Protein AF-A0A2K2FG14-F1 (afdb_monomer)

Mean predicted aligned error: 6.24 Å

Structure (mmCIF, N/CA/C/O backbone):
data_AF-A0A2K2FG14-F1
#
_entry.id   AF-A0A2K2FG14-F1
#
loop_
_atom_site.group_PDB
_atom_site.id
_atom_site.type_symbol
_atom_site.label_atom_id
_atom_site.label_alt_id
_atom_site.label_comp_id
_atom_site.label_asym_id
_atom_site.label_entity_id
_atom_site.label_seq_id
_atom_site.pdbx_PDB_ins_code
_atom_site.Cartn_x
_atom_site.Cartn_y
_atom_site.Cartn_z
_atom_site.occupancy
_atom_site.B_iso_or_equiv
_atom_site.auth_seq_id
_atom_site.auth_comp_id
_atom_site.auth_asym_id
_atom_site.auth_atom_id
_atom_site.pdbx_PDB_model_num
ATOM 1 N N . MET A 1 1 ? 72.107 -53.639 -23.403 1.00 53.72 1 MET A N 1
ATOM 2 C CA . MET A 1 1 ? 72.608 -52.976 -22.177 1.00 53.72 1 MET A CA 1
ATOM 3 C C . MET A 1 1 ? 73.091 -51.591 -22.555 1.00 53.72 1 MET A C 1
ATOM 5 O O . MET A 1 1 ? 74.047 -51.558 -23.305 1.00 53.72 1 MET A O 1
ATOM 9 N N . THR A 1 2 ? 72.432 -50.541 -22.039 1.00 56.38 2 THR A N 1
ATOM 10 C CA . THR A 1 2 ? 72.773 -49.091 -22.002 1.00 56.38 2 THR A CA 1
ATOM 11 C C . THR A 1 2 ? 71.554 -48.255 -22.411 1.00 56.38 2 THR A C 1
ATOM 13 O O . THR A 1 2 ? 71.180 -48.170 -23.570 1.00 56.38 2 THR A O 1
ATOM 16 N N . GLY A 1 3 ? 70.886 -47.670 -21.416 1.00 45.78 3 GLY A N 1
ATOM 17 C CA . GLY A 1 3 ? 69.701 -46.825 -21.618 1.00 45.78 3 GLY A CA 1
ATOM 18 C C . GLY A 1 3 ? 69.088 -46.325 -20.308 1.00 45.78 3 GLY A C 1
ATOM 19 O O . GLY A 1 3 ? 68.550 -45.226 -20.259 1.00 45.78 3 GLY A O 1
ATOM 20 N N . LEU A 1 4 ? 69.264 -47.070 -19.208 1.00 49.66 4 LEU A N 1
ATOM 21 C CA . LEU A 1 4 ? 68.605 -46.754 -17.934 1.00 49.66 4 LEU A CA 1
ATOM 22 C C . LEU A 1 4 ? 69.458 -45.951 -16.927 1.00 49.66 4 LEU A C 1
ATOM 24 O O . LEU A 1 4 ? 68.922 -45.440 -15.955 1.00 49.66 4 LEU A O 1
ATOM 28 N N . LYS A 1 5 ? 70.768 -45.759 -17.156 1.00 49.69 5 LYS A N 1
ATOM 29 C CA . LYS A 1 5 ? 71.653 -45.003 -16.235 1.00 49.69 5 LYS A CA 1
ATOM 30 C C . LYS A 1 5 ? 71.929 -43.541 -16.621 1.00 49.69 5 LYS A C 1
ATOM 32 O O . LYS A 1 5 ? 72.629 -42.855 -15.888 1.00 49.69 5 LYS A O 1
ATOM 37 N N . ARG A 1 6 ? 71.352 -43.027 -17.717 1.00 47.38 6 ARG A N 1
ATOM 38 C CA . ARG A 1 6 ? 71.462 -41.600 -18.099 1.00 47.38 6 ARG A CA 1
ATOM 39 C C . ARG A 1 6 ? 70.259 -40.735 -17.698 1.00 47.38 6 ARG A C 1
ATOM 41 O O . ARG A 1 6 ? 70.370 -39.521 -17.759 1.00 47.38 6 ARG A O 1
ATOM 48 N N . LYS A 1 7 ? 69.149 -41.327 -17.233 1.00 48.56 7 LYS A N 1
ATOM 49 C CA . LYS A 1 7 ? 67.943 -40.579 -16.821 1.00 48.56 7 LYS A CA 1
ATOM 50 C C . LYS A 1 7 ? 67.870 -40.208 -15.332 1.00 48.56 7 LYS A C 1
ATOM 52 O O . LYS A 1 7 ? 67.019 -39.411 -14.977 1.00 48.56 7 LYS A O 1
ATOM 57 N N . ILE A 1 8 ? 68.765 -40.713 -14.475 1.00 50.91 8 ILE A N 1
ATOM 58 C CA . ILE A 1 8 ? 68.731 -40.406 -13.027 1.00 50.91 8 ILE A CA 1
ATOM 59 C C . ILE A 1 8 ? 69.709 -39.277 -12.635 1.00 50.91 8 ILE A C 1
ATOM 61 O O . ILE A 1 8 ? 69.487 -38.596 -11.644 1.00 50.91 8 ILE A O 1
ATOM 65 N N . VAL A 1 9 ? 70.735 -38.981 -13.444 1.00 48.62 9 VAL A N 1
ATOM 66 C CA . VAL A 1 9 ? 71.737 -37.943 -13.105 1.00 48.62 9 VAL A CA 1
ATOM 67 C C . VAL A 1 9 ? 71.385 -36.550 -13.660 1.00 48.62 9 VAL A C 1
ATOM 69 O O . VAL A 1 9 ? 71.810 -35.550 -13.095 1.00 48.62 9 VAL A O 1
ATOM 72 N N . SER A 1 10 ? 70.529 -36.443 -14.684 1.00 42.09 10 SER A N 1
ATOM 73 C CA . SER A 1 10 ? 70.025 -35.137 -15.159 1.00 42.09 10 SER A CA 1
ATOM 74 C C . SER A 1 10 ? 68.847 -34.591 -14.340 1.00 42.09 10 SER A C 1
ATOM 76 O O . SER A 1 10 ? 68.575 -33.400 -14.405 1.00 42.09 10 SER A O 1
ATOM 78 N N . VAL A 1 11 ? 68.181 -35.427 -13.533 1.00 47.56 11 VAL A N 1
ATOM 79 C CA . VAL A 1 11 ? 67.058 -34.995 -12.676 1.00 47.56 11 VAL A CA 1
ATOM 80 C C . VAL A 1 11 ? 67.550 -34.362 -11.366 1.00 47.56 11 VAL A C 1
ATOM 82 O O . VAL A 1 11 ? 66.878 -33.494 -10.826 1.00 47.56 11 VAL A O 1
ATOM 85 N N . PHE A 1 12 ? 68.757 -34.694 -10.894 1.00 42.72 12 PHE A N 1
ATOM 86 C CA . PHE A 1 12 ? 69.289 -34.140 -9.639 1.00 42.72 12 PHE A CA 1
ATOM 87 C C . PHE A 1 12 ? 70.118 -32.851 -9.798 1.00 42.72 12 PHE A C 1
ATOM 89 O O . PHE A 1 12 ? 70.304 -32.139 -8.817 1.00 42.72 12 PHE A O 1
ATOM 96 N N . LEU A 1 13 ? 70.580 -32.502 -11.011 1.00 39.19 13 LEU A N 1
ATOM 97 C CA . LEU A 1 13 ? 71.358 -31.270 -11.240 1.00 39.19 13 LEU A CA 1
ATOM 98 C C . LEU A 1 13 ? 70.523 -30.061 -11.710 1.00 39.19 13 LEU A C 1
ATOM 100 O O . LEU A 1 13 ? 70.989 -28.933 -11.590 1.00 39.19 13 LEU A O 1
ATOM 104 N N . CYS A 1 14 ? 69.282 -30.261 -12.174 1.00 38.62 14 CYS A N 1
ATOM 105 C CA . CYS A 1 14 ? 68.338 -29.157 -12.413 1.00 38.62 14 CYS A CA 1
ATOM 106 C C . CYS A 1 14 ? 67.614 -28.695 -11.136 1.00 38.62 14 CYS A C 1
ATOM 108 O O . CYS A 1 14 ? 67.061 -27.601 -11.120 1.00 38.62 14 CYS A O 1
ATOM 110 N N . PHE A 1 15 ? 67.660 -29.479 -10.054 1.00 38.94 15 PHE A N 1
ATOM 111 C CA . PHE A 1 15 ? 66.992 -29.145 -8.790 1.00 38.94 15 PHE A CA 1
ATOM 112 C C . PHE A 1 15 ? 67.822 -28.271 -7.832 1.00 38.94 15 PHE A C 1
ATOM 114 O O . PHE A 1 15 ? 67.283 -27.794 -6.841 1.00 38.94 15 PHE A O 1
ATOM 121 N N . VAL A 1 16 ? 69.107 -28.012 -8.118 1.00 41.16 16 VAL A N 1
ATOM 122 C CA . VAL A 1 16 ? 70.006 -27.267 -7.203 1.00 41.16 16 VAL A CA 1
ATOM 123 C C . VAL A 1 16 ? 70.462 -25.906 -7.766 1.00 41.16 16 VAL A C 1
ATOM 125 O O . VAL A 1 16 ? 71.069 -25.121 -7.050 1.00 41.16 16 VAL A O 1
ATOM 128 N N . LEU A 1 17 ? 70.099 -25.554 -9.007 1.00 36.97 17 LEU A N 1
ATOM 129 C CA . LEU A 1 17 ? 70.391 -24.234 -9.607 1.00 36.97 17 LEU A CA 1
ATOM 130 C C . LEU A 1 17 ? 69.148 -23.355 -9.861 1.00 36.97 17 LEU A C 1
ATOM 132 O O . LEU A 1 17 ? 69.284 -22.259 -10.393 1.00 36.97 17 LEU A O 1
ATOM 136 N N . ILE A 1 18 ? 67.954 -23.791 -9.436 1.00 38.81 18 ILE A N 1
ATOM 137 C CA . ILE A 1 18 ? 66.708 -22.987 -9.456 1.00 38.81 18 ILE A CA 1
ATOM 138 C C . ILE A 1 18 ? 66.323 -22.496 -8.036 1.00 38.81 18 ILE A C 1
ATOM 140 O O . ILE A 1 18 ? 65.325 -21.815 -7.854 1.00 38.81 18 ILE A O 1
ATOM 144 N N . PHE A 1 19 ? 67.153 -22.757 -7.017 1.00 40.09 19 PHE A N 1
ATOM 145 C CA . PHE A 1 19 ? 66.916 -22.329 -5.625 1.00 40.09 19 PHE A CA 1
ATOM 146 C C . PHE A 1 19 ? 68.001 -21.395 -5.064 1.00 40.09 19 PHE A C 1
ATOM 148 O O . PHE A 1 19 ? 68.323 -21.433 -3.880 1.00 40.09 19 PHE A O 1
ATOM 155 N N . SER A 1 20 ? 68.577 -20.529 -5.898 1.00 42.69 20 SER A N 1
ATOM 156 C CA . SER A 1 20 ? 69.538 -19.530 -5.413 1.00 42.69 20 SER A CA 1
ATOM 157 C C . SER A 1 20 ? 69.507 -18.221 -6.197 1.00 42.69 20 SER A C 1
ATOM 159 O O . SER A 1 20 ? 70.556 -17.732 -6.587 1.00 42.69 20 SER A O 1
ATOM 161 N N . VAL A 1 21 ? 68.311 -17.672 -6.420 1.00 41.16 21 VAL A N 1
ATOM 162 C CA . VAL A 1 21 ? 68.013 -16.230 -6.341 1.00 41.16 21 VAL A CA 1
ATOM 163 C C . VAL A 1 21 ? 66.522 -16.142 -6.009 1.00 41.16 21 VAL A C 1
ATOM 165 O O . VAL A 1 21 ? 65.682 -16.085 -6.900 1.00 41.16 21 VAL A O 1
ATOM 168 N N . LEU A 1 22 ? 66.171 -16.197 -4.724 1.00 35.16 22 LEU A N 1
ATOM 169 C CA . LEU A 1 22 ? 64.908 -15.601 -4.303 1.00 35.16 22 LEU A CA 1
ATOM 170 C C . LEU A 1 22 ? 65.100 -14.090 -4.480 1.00 35.16 22 LEU A C 1
ATOM 172 O O . LEU A 1 22 ? 66.017 -13.543 -3.858 1.00 35.16 22 LEU A O 1
ATOM 176 N N . PRO A 1 23 ? 64.275 -13.380 -5.270 1.00 39.97 23 PRO A N 1
ATOM 177 C CA . PRO A 1 23 ? 63.956 -12.034 -4.848 1.00 39.97 23 PRO A CA 1
ATOM 178 C C . PRO A 1 23 ? 63.394 -12.212 -3.441 1.00 39.97 23 PRO A C 1
ATOM 180 O O . PRO A 1 23 ? 62.459 -12.989 -3.233 1.00 39.97 23 PRO A O 1
ATOM 183 N N . VAL A 1 24 ? 63.991 -11.546 -2.460 1.00 37.88 24 VAL A N 1
ATOM 184 C CA . VAL A 1 24 ? 63.254 -11.215 -1.249 1.00 37.88 24 VAL A CA 1
ATOM 185 C C . VAL A 1 24 ? 62.109 -10.328 -1.736 1.00 37.88 24 VAL A C 1
ATOM 187 O O . VAL A 1 24 ? 62.238 -9.111 -1.790 1.00 37.88 24 VAL A O 1
ATOM 190 N N . TYR A 1 25 ? 61.007 -10.936 -2.179 1.00 40.50 25 TYR A N 1
ATOM 191 C CA . TYR A 1 25 ? 59.717 -10.323 -1.960 1.00 40.50 25 TYR A CA 1
ATOM 192 C C . TYR A 1 25 ? 59.639 -10.266 -0.447 1.00 40.50 25 TYR A C 1
ATOM 194 O O . TYR A 1 25 ? 59.568 -11.302 0.219 1.00 40.50 25 TYR A O 1
ATOM 202 N N . ALA A 1 26 ? 59.806 -9.064 0.100 1.00 40.25 26 ALA A N 1
ATOM 203 C CA . ALA A 1 26 ? 59.333 -8.807 1.440 1.00 40.25 26 ALA A CA 1
ATOM 204 C C . ALA A 1 26 ? 57.920 -9.396 1.483 1.00 40.25 26 ALA A C 1
ATOM 206 O O . ALA A 1 26 ? 57.095 -9.061 0.633 1.00 40.25 26 ALA A O 1
ATOM 207 N N . ALA A 1 27 ? 57.680 -10.353 2.379 1.00 43.88 27 ALA A N 1
ATOM 208 C CA . ALA A 1 27 ? 56.317 -10.679 2.738 1.00 43.88 27 ALA A CA 1
ATOM 209 C C . ALA A 1 27 ? 55.750 -9.360 3.261 1.00 43.88 27 ALA A C 1
ATOM 211 O O . ALA A 1 27 ? 56.132 -8.932 4.351 1.00 43.88 27 ALA A O 1
ATOM 212 N N . GLU A 1 28 ? 54.977 -8.650 2.438 1.00 56.16 28 GLU A N 1
ATOM 213 C CA . GLU A 1 28 ? 54.204 -7.518 2.923 1.00 56.16 28 GLU A CA 1
ATOM 214 C C . GLU A 1 28 ? 53.407 -8.067 4.100 1.00 56.16 28 GLU A C 1
ATOM 216 O O . GLU A 1 28 ? 52.661 -9.041 3.967 1.00 56.16 28 GLU A O 1
ATOM 221 N N . SER A 1 29 ? 53.678 -7.539 5.292 1.00 66.06 29 SER A N 1
ATOM 222 C CA . SER A 1 29 ? 52.896 -7.869 6.470 1.00 66.06 29 SER A CA 1
ATOM 223 C C . SER A 1 29 ? 51.445 -7.577 6.121 1.00 66.06 29 SER A C 1
ATOM 225 O O . SER A 1 29 ? 51.135 -6.436 5.780 1.00 66.06 29 SER A O 1
ATOM 227 N N . VAL A 1 30 ? 50.588 -8.600 6.157 1.00 81.06 30 VAL A N 1
ATOM 228 C CA . VAL A 1 30 ? 49.158 -8.439 5.889 1.00 81.06 30 VAL A CA 1
ATOM 229 C C . VAL A 1 30 ? 48.629 -7.387 6.858 1.00 81.06 30 VAL A C 1
ATOM 231 O O . VAL A 1 30 ? 48.587 -7.616 8.066 1.00 81.06 30 VAL A O 1
ATOM 234 N N . GLN A 1 31 ? 48.306 -6.211 6.326 1.00 92.75 31 GLN A N 1
ATOM 235 C CA . GLN A 1 31 ? 47.743 -5.119 7.100 1.00 92.75 31 GLN A CA 1
ATOM 236 C C . GLN A 1 31 ? 46.231 -5.319 7.153 1.00 92.75 31 GLN A C 1
ATOM 238 O O . GLN A 1 31 ? 45.555 -5.258 6.121 1.00 92.75 31 GLN A O 1
ATOM 243 N N . TYR A 1 32 ? 45.728 -5.609 8.348 1.00 96.69 32 TYR A N 1
ATOM 244 C CA . TYR A 1 32 ? 44.298 -5.662 8.623 1.00 96.69 32 TYR A CA 1
ATOM 245 C C . TYR A 1 32 ? 43.748 -4.258 8.868 1.00 96.69 32 TYR A C 1
ATOM 247 O O . TYR A 1 32 ? 44.499 -3.343 9.210 1.00 96.69 32 TYR A O 1
ATOM 255 N N . VAL A 1 33 ? 42.450 -4.106 8.635 1.00 96.69 33 VAL A N 1
ATOM 256 C CA . VAL A 1 33 ? 41.727 -2.839 8.738 1.00 96.69 33 VAL A CA 1
ATOM 257 C C . VAL A 1 33 ? 40.948 -2.821 10.046 1.00 96.69 33 VAL A C 1
ATOM 259 O O . VAL A 1 33 ? 40.263 -3.796 10.367 1.00 96.69 33 VAL A O 1
ATOM 262 N N . THR A 1 34 ? 41.026 -1.717 10.786 1.00 96.94 34 THR A N 1
ATOM 263 C CA . THR A 1 34 ? 40.189 -1.533 11.976 1.00 96.94 34 THR A CA 1
ATOM 264 C C . THR A 1 34 ? 38.746 -1.192 11.597 1.00 96.94 34 THR A C 1
ATOM 266 O O . THR A 1 34 ? 38.472 -0.700 10.499 1.00 96.94 34 THR A O 1
ATOM 269 N N . ARG A 1 35 ? 37.794 -1.434 12.500 1.00 95.62 35 ARG A N 1
ATOM 270 C CA . ARG A 1 35 ? 36.377 -1.110 12.285 1.00 95.62 35 ARG A CA 1
ATOM 271 C C . ARG A 1 35 ? 36.173 0.361 11.917 1.00 95.62 35 ARG A C 1
ATOM 273 O O . ARG A 1 35 ? 35.474 0.645 10.946 1.00 95.62 35 ARG A O 1
ATOM 280 N N . GLU A 1 36 ? 36.824 1.279 12.629 1.00 95.25 36 GLU A N 1
ATOM 281 C CA . GLU A 1 36 ? 36.724 2.720 12.362 1.00 95.25 36 GLU A CA 1
ATOM 282 C C . GLU A 1 36 ? 37.246 3.100 10.967 1.00 95.25 36 GLU A C 1
ATOM 284 O O . GLU A 1 36 ? 36.580 3.829 10.233 1.00 95.25 36 GLU A O 1
ATOM 289 N N . GLN A 1 37 ? 38.378 2.518 10.549 1.00 96.62 37 GLN A N 1
ATOM 290 C CA . GLN A 1 37 ? 38.952 2.742 9.222 1.00 96.62 37 GLN A CA 1
ATOM 291 C C . GLN A 1 37 ? 38.016 2.231 8.125 1.00 96.62 37 GLN A C 1
ATOM 293 O O . GLN A 1 37 ? 37.816 2.906 7.120 1.00 96.62 37 GLN A O 1
ATOM 298 N N . ALA A 1 38 ? 37.436 1.042 8.296 1.00 96.94 38 ALA A N 1
ATOM 299 C CA . ALA A 1 38 ? 36.537 0.463 7.305 1.00 96.94 38 ALA A CA 1
ATOM 300 C C . ALA A 1 38 ? 35.259 1.302 7.128 1.00 96.94 38 ALA A C 1
ATOM 302 O O . ALA A 1 38 ? 34.857 1.570 5.995 1.00 96.94 38 ALA A O 1
ATOM 303 N N . VAL A 1 39 ? 34.649 1.742 8.235 1.00 95.69 39 VAL A N 1
ATOM 304 C CA . VAL A 1 39 ? 33.421 2.555 8.235 1.00 95.69 39 VAL A CA 1
ATOM 305 C C . VAL A 1 39 ? 33.667 3.934 7.631 1.00 95.69 39 VAL A C 1
ATOM 307 O O . VAL A 1 39 ? 32.936 4.328 6.723 1.00 95.69 39 VAL A O 1
ATOM 310 N N . ALA A 1 40 ? 34.713 4.639 8.073 1.00 95.81 40 ALA A N 1
ATOM 311 C CA . ALA A 1 40 ? 35.024 5.971 7.563 1.00 95.81 40 ALA A CA 1
ATOM 312 C C . ALA A 1 40 ? 35.285 5.945 6.052 1.00 95.81 40 ALA A C 1
ATOM 314 O O . ALA A 1 40 ? 34.661 6.677 5.288 1.00 95.81 40 ALA A O 1
ATOM 315 N N . ARG A 1 41 ? 36.114 5.002 5.589 1.00 97.25 41 ARG A N 1
ATOM 316 C CA . ARG A 1 41 ? 36.424 4.840 4.161 1.00 97.25 41 ARG A CA 1
ATOM 317 C C . ARG A 1 41 ? 35.205 4.457 3.326 1.00 97.25 41 ARG A C 1
ATOM 319 O O . ARG A 1 41 ? 35.098 4.885 2.177 1.00 97.25 41 ARG A O 1
ATOM 326 N N . LEU A 1 42 ? 34.289 3.657 3.875 1.00 96.69 42 LEU A N 1
ATOM 327 C CA . LEU A 1 42 ? 33.025 3.354 3.210 1.00 96.69 42 LEU A CA 1
ATOM 328 C C . LEU A 1 42 ? 32.182 4.621 3.039 1.00 96.69 42 LEU A C 1
ATOM 330 O O . LEU A 1 42 ? 31.743 4.884 1.922 1.00 96.69 42 LEU A O 1
ATOM 334 N N . LEU A 1 43 ? 31.996 5.407 4.104 1.00 94.12 43 LEU A N 1
ATOM 335 C CA . LEU A 1 43 ? 31.220 6.651 4.067 1.00 94.12 43 LEU A CA 1
ATOM 336 C C . LEU A 1 43 ? 31.827 7.699 3.130 1.00 94.12 43 LEU A C 1
ATOM 338 O O . LEU A 1 43 ? 31.089 8.316 2.364 1.00 94.12 43 LEU A O 1
ATOM 342 N N . GLU A 1 44 ? 33.154 7.837 3.107 1.00 94.19 44 GLU A N 1
ATOM 343 C CA . GLU A 1 44 ? 33.868 8.659 2.118 1.00 94.19 44 GLU A CA 1
ATOM 344 C C . GLU A 1 44 ? 33.540 8.234 0.676 1.00 94.19 44 GLU A C 1
ATOM 346 O O . GLU A 1 44 ? 33.403 9.079 -0.207 1.00 94.19 44 GLU A O 1
ATOM 351 N N . THR A 1 45 ? 33.406 6.925 0.438 1.00 94.88 45 THR A N 1
ATOM 352 C CA . THR A 1 45 ? 33.184 6.348 -0.897 1.00 94.88 45 THR A CA 1
ATOM 353 C C . THR A 1 45 ? 31.734 6.496 -1.362 1.00 94.88 45 THR A C 1
ATOM 355 O O . THR A 1 45 ? 31.483 6.832 -2.519 1.00 94.88 45 THR A O 1
ATOM 358 N N . ILE A 1 46 ? 30.760 6.232 -0.485 1.00 92.12 46 ILE A N 1
ATOM 359 C CA . ILE A 1 46 ? 29.331 6.297 -0.843 1.00 92.12 46 ILE A CA 1
ATOM 360 C C . ILE A 1 46 ? 28.753 7.714 -0.736 1.00 92.12 46 ILE A C 1
ATOM 362 O O . ILE A 1 46 ? 27.758 8.019 -1.394 1.00 92.12 46 ILE A O 1
ATOM 366 N N . GLY A 1 47 ? 29.379 8.581 0.064 1.00 90.31 47 GLY A N 1
ATOM 367 C CA . GLY A 1 47 ? 28.872 9.905 0.407 1.00 90.31 47 GLY A CA 1
ATOM 368 C C . GLY A 1 47 ? 27.666 9.868 1.354 1.00 90.31 47 GLY A C 1
ATOM 369 O O . GLY A 1 47 ? 27.159 8.821 1.740 1.00 90.31 47 GLY A O 1
ATOM 370 N N . THR A 1 48 ? 27.170 11.045 1.733 1.00 85.50 48 THR A N 1
ATOM 371 C CA . THR A 1 48 ? 26.081 11.183 2.721 1.00 85.50 48 THR A CA 1
ATOM 372 C C . THR A 1 48 ? 24.733 11.571 2.105 1.00 85.50 48 THR A C 1
ATOM 374 O O . THR A 1 48 ? 23.761 11.762 2.829 1.00 85.50 48 THR A O 1
ATOM 377 N N . GLY A 1 49 ? 24.645 11.677 0.772 1.00 82.88 49 GLY A N 1
ATOM 378 C CA . GLY A 1 49 ? 23.476 12.229 0.072 1.00 82.88 49 GLY A CA 1
ATOM 379 C C . GLY A 1 49 ? 22.167 11.471 0.321 1.00 82.88 49 GLY A C 1
ATOM 380 O O . GLY A 1 49 ? 21.129 12.097 0.510 1.00 82.88 49 GLY A O 1
ATOM 381 N N . ALA A 1 50 ? 22.219 10.138 0.372 1.00 81.75 50 ALA A N 1
ATOM 382 C CA . ALA A 1 50 ? 21.061 9.291 0.668 1.00 81.75 50 ALA A CA 1
ATOM 383 C C . ALA A 1 50 ? 20.833 9.047 2.174 1.00 81.75 50 ALA A C 1
ATOM 385 O O . ALA A 1 50 ? 19.902 8.320 2.526 1.00 81.75 50 ALA A O 1
ATOM 386 N N . LEU A 1 51 ? 21.666 9.598 3.065 1.00 83.69 51 LEU A N 1
ATOM 387 C CA . LEU A 1 51 ? 21.556 9.369 4.507 1.00 83.69 51 LEU A CA 1
ATOM 388 C C . LEU A 1 51 ? 20.567 10.344 5.158 1.00 83.69 51 LEU A C 1
ATOM 390 O O . LEU A 1 51 ? 20.470 11.522 4.803 1.00 83.69 51 LEU A O 1
ATOM 394 N N . SER A 1 52 ? 19.826 9.842 6.143 1.00 76.62 52 SER A N 1
ATOM 395 C CA . SER A 1 52 ? 18.795 10.587 6.868 1.00 76.62 52 SER A CA 1
ATOM 396 C C . SER A 1 52 ? 19.405 11.642 7.797 1.00 76.62 52 SER A C 1
ATOM 398 O O . SER A 1 52 ? 18.909 12.772 7.873 1.00 76.62 52 SER A O 1
ATOM 400 N N . LYS A 1 53 ? 20.514 11.301 8.462 1.00 77.69 53 LYS A N 1
ATOM 401 C CA . LYS A 1 53 ? 21.213 12.147 9.442 1.00 77.69 53 LYS A CA 1
ATOM 402 C C . LYS A 1 53 ? 22.678 12.335 9.049 1.00 77.69 53 LYS A C 1
ATOM 404 O O . LYS A 1 53 ? 23.326 11.393 8.608 1.00 77.69 53 LYS A O 1
ATOM 409 N N . THR A 1 54 ? 23.200 13.546 9.213 1.00 75.19 54 THR A N 1
ATOM 410 C CA . THR A 1 54 ? 24.600 13.896 8.894 1.00 75.19 54 THR A CA 1
ATOM 411 C C . THR A 1 54 ? 25.395 14.340 10.121 1.00 75.19 54 THR A C 1
ATOM 413 O O . THR A 1 54 ? 26.521 14.797 9.988 1.00 75.19 54 THR A O 1
ATOM 416 N N . GLU A 1 55 ? 24.801 14.211 11.304 1.00 73.19 55 GLU A N 1
ATOM 417 C CA . GLU A 1 55 ? 25.416 14.459 12.605 1.00 73.19 55 GLU A CA 1
ATOM 418 C C . GLU A 1 55 ? 25.013 13.306 13.529 1.00 73.19 55 GLU A C 1
ATOM 420 O O . GLU A 1 55 ? 23.895 12.788 13.423 1.00 73.19 55 GLU A O 1
ATOM 425 N N . GLY A 1 56 ? 25.906 12.899 14.427 1.00 73.31 56 GLY A N 1
ATOM 426 C CA . GLY A 1 56 ? 25.632 11.835 15.385 1.00 73.31 56 GLY A CA 1
ATOM 427 C C . GLY A 1 56 ? 26.519 11.924 16.616 1.00 73.31 56 GLY A C 1
ATOM 428 O O . GLY A 1 56 ? 27.593 12.519 16.581 1.00 73.31 56 GLY A O 1
ATOM 429 N N . ASP A 1 57 ? 26.040 11.342 17.713 1.00 79.62 57 ASP A N 1
ATOM 430 C CA . ASP A 1 57 ? 26.711 11.371 19.007 1.00 79.62 57 ASP A CA 1
ATOM 431 C C . ASP A 1 57 ? 27.249 9.983 19.358 1.00 79.62 57 ASP A C 1
ATOM 433 O O . ASP A 1 57 ? 26.498 9.082 19.730 1.00 79.62 57 ASP A O 1
ATOM 437 N N . ILE A 1 58 ? 28.566 9.817 19.247 1.00 85.19 58 ILE A N 1
ATOM 438 C CA . ILE A 1 58 ? 29.255 8.592 19.665 1.00 85.19 58 ILE A CA 1
ATOM 439 C C . ILE A 1 58 ? 29.547 8.563 21.171 1.00 85.19 58 ILE A C 1
ATOM 441 O O . ILE A 1 58 ? 29.953 7.526 21.683 1.00 85.19 58 ILE A O 1
ATOM 445 N N . SER A 1 59 ? 29.331 9.658 21.913 1.00 85.56 59 SER A N 1
ATOM 446 C CA . SER A 1 59 ? 29.627 9.721 23.355 1.00 85.56 59 SER A CA 1
ATOM 447 C C . SER A 1 59 ? 28.729 8.820 24.203 1.00 85.56 59 SER A C 1
ATOM 449 O O . SER A 1 59 ? 29.032 8.548 25.365 1.00 85.56 59 SER A O 1
ATOM 451 N N . VAL A 1 60 ? 27.647 8.312 23.609 1.00 84.38 60 VAL A N 1
ATOM 452 C CA . VAL A 1 60 ? 26.755 7.330 24.226 1.00 84.38 60 VAL A CA 1
ATOM 453 C C . VAL A 1 60 ? 27.411 5.958 24.416 1.00 84.38 60 VAL A C 1
ATOM 455 O O . VAL A 1 60 ? 26.863 5.143 25.156 1.00 84.38 60 VAL A O 1
ATOM 458 N N . PHE A 1 61 ? 28.556 5.682 23.785 1.00 88.56 61 PHE A N 1
ATOM 459 C CA . PHE A 1 61 ? 29.270 4.405 23.883 1.00 88.56 61 PHE A CA 1
ATOM 460 C C . PHE A 1 61 ? 30.395 4.448 24.918 1.00 88.56 61 PHE A C 1
ATOM 462 O O . PHE A 1 61 ? 31.053 5.471 25.114 1.00 88.56 61 PHE A O 1
ATOM 469 N N . SER A 1 62 ? 30.631 3.321 25.596 1.00 91.31 62 SER A N 1
ATOM 470 C CA . SER A 1 62 ? 31.581 3.248 26.715 1.00 91.31 62 SER A CA 1
ATOM 471 C C . SER A 1 62 ? 33.045 3.397 26.300 1.00 91.31 62 SER A C 1
ATOM 473 O O . SER A 1 62 ? 33.887 3.674 27.149 1.00 91.31 62 SER A O 1
ATOM 475 N N . ASP A 1 63 ? 33.344 3.199 25.019 1.00 91.69 63 ASP A N 1
ATOM 476 C CA . ASP A 1 63 ? 34.673 3.246 24.411 1.00 91.69 63 ASP A CA 1
ATOM 477 C C . ASP A 1 63 ? 34.815 4.368 23.367 1.00 91.69 63 ASP A C 1
ATOM 479 O O . ASP A 1 63 ? 35.715 4.331 22.525 1.00 91.69 63 ASP A O 1
ATOM 483 N N . ALA A 1 64 ? 33.945 5.382 23.419 1.00 88.69 64 ALA A N 1
ATOM 484 C CA . ALA A 1 64 ? 33.967 6.523 22.503 1.00 88.69 64 ALA A CA 1
ATOM 485 C C . ALA A 1 64 ? 35.314 7.272 22.494 1.00 88.69 64 ALA A C 1
ATOM 487 O O . ALA A 1 64 ? 35.719 7.825 21.475 1.00 88.69 64 ALA A O 1
ATOM 488 N N . ASP A 1 65 ? 36.037 7.264 23.616 1.00 91.06 65 ASP A N 1
ATOM 489 C CA . ASP A 1 65 ? 37.366 7.864 23.765 1.00 91.06 65 ASP A CA 1
ATOM 490 C C . ASP A 1 65 ? 38.477 7.102 23.020 1.00 91.06 65 ASP A C 1
ATOM 492 O O . ASP A 1 65 ? 39.578 7.632 22.851 1.00 91.06 65 ASP A O 1
ATOM 496 N N . ARG A 1 66 ? 38.198 5.876 22.555 1.00 93.06 66 ARG A N 1
ATOM 497 C CA . ARG A 1 66 ? 39.107 5.060 21.734 1.00 93.06 66 ARG A CA 1
ATOM 498 C C . ARG A 1 66 ? 38.962 5.311 20.232 1.00 93.06 66 ARG A C 1
ATOM 500 O O . ARG A 1 66 ? 39.764 4.769 19.474 1.00 93.06 66 ARG A O 1
ATOM 507 N N . VAL A 1 67 ? 37.970 6.093 19.805 1.00 92.25 67 VAL A N 1
ATOM 508 C CA . VAL A 1 67 ? 37.792 6.478 18.398 1.00 92.25 67 VAL A CA 1
ATOM 509 C C . VAL A 1 67 ? 38.868 7.489 18.007 1.00 92.25 67 VAL A C 1
ATOM 511 O O . VAL A 1 67 ? 39.078 8.492 18.695 1.00 92.25 67 VAL A O 1
ATOM 514 N N . SER A 1 68 ? 39.557 7.238 16.895 1.00 94.38 68 SER A N 1
ATOM 515 C CA . SER A 1 68 ? 40.549 8.177 16.371 1.00 94.38 68 SER A CA 1
ATOM 516 C C . SER A 1 68 ? 39.854 9.480 15.938 1.00 94.38 68 SER A C 1
ATOM 518 O O . SER A 1 68 ? 38.842 9.410 15.237 1.00 94.38 68 SER A O 1
ATOM 520 N N . PRO A 1 69 ? 40.356 10.675 16.321 1.00 92.12 69 PRO A N 1
ATOM 521 C CA . PRO A 1 69 ? 39.674 11.944 16.045 1.00 92.12 69 PRO A CA 1
ATOM 522 C C . PRO A 1 69 ? 39.345 12.185 14.569 1.00 92.12 69 PRO A C 1
ATOM 524 O O . PRO A 1 69 ? 38.351 12.836 14.272 1.00 92.12 69 PRO A O 1
ATOM 527 N N . GLU A 1 70 ? 40.160 11.665 13.651 1.00 93.44 70 GLU A N 1
ATOM 528 C CA . GLU A 1 70 ? 39.934 11.763 12.208 1.00 93.44 70 GLU A CA 1
ATOM 529 C C . GLU A 1 70 ? 38.766 10.923 11.665 1.00 93.44 70 GLU A C 1
ATOM 531 O O . GLU A 1 70 ? 38.411 11.127 10.513 1.00 93.44 70 GLU A O 1
ATOM 536 N N . PHE A 1 71 ? 38.195 9.998 12.447 1.00 93.62 71 PHE A N 1
ATOM 537 C CA . PHE A 1 71 ? 37.062 9.147 12.038 1.00 93.62 71 PHE A CA 1
ATOM 538 C C . PHE A 1 71 ? 35.790 9.391 12.863 1.00 93.62 71 PHE A C 1
ATOM 540 O O . PHE A 1 71 ? 34.775 8.720 12.664 1.00 93.62 71 PHE A O 1
ATOM 547 N N . ALA A 1 72 ? 35.843 10.299 13.843 1.00 90.38 72 ALA A N 1
ATOM 548 C CA . ALA A 1 72 ? 34.756 10.503 14.797 1.00 90.38 72 ALA A CA 1
ATOM 549 C C . ALA A 1 72 ? 33.460 10.975 14.118 1.00 90.38 72 ALA A C 1
ATOM 551 O O . ALA A 1 72 ? 32.380 10.497 14.472 1.00 90.38 72 ALA A O 1
ATOM 552 N N . ASP A 1 73 ? 33.573 11.857 13.122 1.00 90.38 73 ASP A N 1
ATOM 553 C CA . ASP A 1 73 ? 32.428 12.400 12.390 1.00 90.38 73 ASP A CA 1
ATOM 554 C C . ASP A 1 73 ? 31.747 11.305 11.555 1.00 90.38 73 ASP A C 1
ATOM 556 O O . ASP A 1 73 ? 30.531 11.114 11.645 1.00 90.38 73 ASP A O 1
ATOM 560 N N . GLU A 1 74 ? 32.519 10.518 10.801 1.00 92.62 74 GLU A N 1
ATOM 561 C CA . GLU A 1 74 ? 32.008 9.401 10.007 1.00 92.62 74 GLU A CA 1
ATOM 562 C C . GLU A 1 74 ? 31.350 8.337 10.889 1.00 92.62 74 GLU A C 1
ATOM 564 O O . GLU A 1 74 ? 30.263 7.853 10.570 1.00 92.62 74 GLU A O 1
ATOM 569 N N . LEU A 1 75 ? 31.954 7.985 12.027 1.00 91.44 75 LEU A N 1
ATOM 570 C CA . LEU A 1 75 ? 31.348 7.026 12.953 1.00 91.44 75 LEU A CA 1
ATOM 571 C C . LEU A 1 75 ? 30.060 7.579 13.565 1.00 91.44 75 LEU A C 1
ATOM 573 O O . LEU A 1 75 ? 29.086 6.836 13.681 1.00 91.44 75 LEU A O 1
ATOM 577 N N . GLY A 1 76 ? 30.018 8.872 13.895 1.00 90.12 76 GLY A N 1
ATOM 578 C CA . GLY A 1 76 ? 28.799 9.542 14.345 1.00 90.12 76 GLY A CA 1
ATOM 579 C C . GLY A 1 76 ? 27.682 9.438 13.312 1.00 90.12 76 GLY A C 1
ATOM 580 O O . GLY A 1 76 ? 26.570 9.022 13.641 1.00 90.12 76 GLY A O 1
ATOM 581 N N . ILE A 1 77 ? 27.986 9.722 12.044 1.00 90.31 77 ILE A N 1
ATOM 582 C CA . ILE A 1 77 ? 27.036 9.564 10.934 1.00 90.31 77 ILE A CA 1
ATOM 583 C C . ILE A 1 77 ? 26.585 8.104 10.805 1.00 90.31 77 ILE A C 1
ATOM 585 O O . ILE A 1 77 ? 25.388 7.845 10.656 1.00 90.31 77 ILE A O 1
ATOM 589 N N . ALA A 1 78 ? 27.507 7.143 10.881 1.00 90.06 78 ALA A N 1
ATOM 590 C CA . ALA A 1 78 ? 27.184 5.724 10.766 1.00 90.06 78 ALA A CA 1
ATOM 591 C C . ALA A 1 78 ? 26.237 5.254 11.884 1.00 90.06 78 ALA A C 1
ATOM 593 O O . ALA A 1 78 ? 25.255 4.570 11.598 1.00 90.06 78 ALA A O 1
ATOM 594 N N . VAL A 1 79 ? 26.488 5.664 13.131 1.00 88.19 79 VAL A N 1
ATOM 595 C CA . VAL A 1 79 ? 25.608 5.388 14.281 1.00 88.19 79 VAL A CA 1
ATOM 596 C C . VAL A 1 79 ? 24.234 6.021 14.074 1.00 88.19 79 VAL A C 1
ATOM 598 O O . VAL A 1 79 ? 23.212 5.365 14.253 1.00 88.19 79 VAL A O 1
ATOM 601 N N . ALA A 1 80 ? 24.186 7.292 13.664 1.00 84.69 80 ALA A N 1
ATOM 602 C CA . ALA A 1 80 ? 22.933 8.032 13.528 1.00 84.69 80 ALA A CA 1
ATOM 603 C C . ALA A 1 80 ? 21.971 7.426 12.487 1.00 84.69 80 ALA A C 1
ATOM 605 O O . ALA A 1 80 ? 20.761 7.644 12.581 1.00 84.69 80 ALA A O 1
ATOM 606 N N . ASN A 1 81 ? 22.502 6.676 11.516 1.00 84.50 81 ASN A N 1
ATOM 607 C CA . ASN A 1 81 ? 21.742 6.009 10.456 1.00 84.50 81 ASN A CA 1
ATOM 608 C C . ASN A 1 81 ? 21.677 4.475 10.627 1.00 84.50 81 ASN A C 1
ATOM 610 O O . ASN A 1 81 ? 21.354 3.784 9.664 1.00 84.50 81 ASN A O 1
ATOM 614 N N . GLY A 1 82 ? 22.044 3.922 11.793 1.00 84.62 82 GLY A N 1
ATOM 615 C CA . GLY A 1 82 ? 21.979 2.471 12.057 1.00 84.62 82 GLY A CA 1
ATOM 616 C C . GLY A 1 82 ? 22.903 1.609 11.181 1.00 84.62 82 GLY A C 1
ATOM 617 O O . GLY A 1 82 ? 22.728 0.395 11.056 1.00 84.62 82 GLY A O 1
ATOM 618 N N . ILE A 1 83 ? 23.903 2.222 10.537 1.00 88.38 83 ILE A N 1
ATOM 619 C CA . ILE A 1 83 ? 24.908 1.511 9.731 1.00 88.38 83 ILE A CA 1
ATOM 620 C C . ILE A 1 83 ? 25.782 0.656 10.651 1.00 88.38 83 ILE A C 1
ATOM 622 O O . ILE A 1 83 ? 26.095 -0.497 10.342 1.00 88.38 83 ILE A O 1
ATOM 626 N N . ILE A 1 84 ? 26.133 1.221 11.807 1.00 86.94 84 ILE A N 1
ATOM 627 C CA . ILE A 1 84 ? 26.696 0.503 12.945 1.00 86.94 84 ILE A CA 1
ATOM 628 C C . ILE A 1 84 ? 25.764 0.703 14.139 1.00 86.94 84 ILE A C 1
ATOM 630 O O . ILE A 1 84 ? 25.382 1.827 14.445 1.00 86.94 84 ILE A O 1
ATOM 634 N N . ASP A 1 85 ? 25.404 -0.393 14.801 1.00 73.31 85 ASP A N 1
ATOM 635 C CA . ASP A 1 85 ? 24.494 -0.374 15.946 1.00 73.31 85 ASP A CA 1
ATOM 636 C C . ASP A 1 85 ? 25.231 -0.656 17.254 1.00 73.31 85 ASP A C 1
ATOM 638 O O . ASP A 1 85 ? 26.269 -1.322 17.277 1.00 73.31 85 ASP A O 1
ATOM 642 N N . GLY A 1 86 ? 24.624 -0.215 18.354 1.00 63.75 86 GLY A N 1
ATOM 643 C CA . GLY A 1 86 ? 24.960 -0.634 19.707 1.00 63.75 86 GLY A CA 1
ATOM 644 C C . GLY A 1 86 ? 23.991 -0.034 20.725 1.00 63.75 86 GLY A C 1
ATOM 645 O O . GLY A 1 86 ? 23.298 0.947 20.459 1.00 63.75 86 GLY A O 1
ATOM 646 N N . ILE A 1 87 ? 23.919 -0.644 21.904 1.00 65.19 87 ILE A N 1
ATOM 647 C CA . ILE A 1 87 ? 23.097 -0.141 23.010 1.00 65.19 87 ILE A CA 1
ATOM 648 C C . ILE A 1 87 ? 23.860 1.018 23.670 1.00 65.19 87 ILE A C 1
ATOM 650 O O . ILE A 1 87 ? 25.065 0.870 23.893 1.00 65.19 87 ILE A O 1
ATOM 654 N N . PRO A 1 88 ? 23.226 2.148 24.029 1.00 70.94 88 PRO A N 1
ATOM 655 C CA . PRO A 1 88 ? 23.889 3.170 24.836 1.00 70.94 88 PRO A CA 1
ATOM 656 C C . PRO A 1 88 ? 24.560 2.555 26.078 1.00 70.94 88 PRO A C 1
ATOM 658 O O . PRO A 1 88 ? 23.935 1.807 26.830 1.00 70.94 88 PRO A O 1
ATOM 661 N N . GLY A 1 89 ? 25.848 2.835 26.269 1.00 66.75 89 GLY A N 1
ATOM 662 C CA . GLY A 1 89 ? 26.700 2.242 27.303 1.00 66.75 89 GLY A CA 1
ATOM 663 C C . GLY A 1 89 ? 27.409 0.937 26.913 1.00 66.75 89 GLY A C 1
ATOM 664 O O . GLY A 1 89 ? 28.108 0.381 27.757 1.00 66.75 89 GLY A O 1
ATOM 665 N N . SER A 1 90 ? 27.247 0.449 25.677 1.00 83.44 90 SER A N 1
ATOM 666 C CA . SER A 1 90 ? 28.031 -0.663 25.105 1.00 83.44 90 SER A CA 1
ATOM 667 C C . SER A 1 90 ? 29.269 -0.175 24.335 1.00 83.44 90 SER A C 1
ATOM 669 O O . SER A 1 90 ? 29.455 1.031 24.168 1.00 83.44 90 SER A O 1
ATOM 671 N N . GLU A 1 91 ? 30.123 -1.109 23.901 1.00 87.00 91 GLU A N 1
ATOM 672 C CA . GLU A 1 91 ? 31.351 -0.833 23.141 1.00 87.00 91 GLU A CA 1
ATOM 673 C C . GLU A 1 91 ? 31.089 -0.833 21.621 1.00 87.00 91 GLU A C 1
ATOM 675 O O . GLU A 1 91 ? 30.447 -1.747 21.099 1.00 87.00 91 GLU A O 1
ATOM 680 N N . LEU A 1 92 ? 31.620 0.162 20.899 1.00 85.94 92 LEU A N 1
ATOM 681 C CA . LEU A 1 92 ? 31.665 0.208 19.430 1.00 85.94 92 LEU A CA 1
ATOM 682 C C . LEU A 1 92 ? 32.796 -0.643 18.842 1.00 85.94 92 LEU A C 1
ATOM 684 O O . LEU A 1 92 ? 32.736 -0.998 17.663 1.00 85.94 92 LEU A O 1
ATOM 688 N N . ASN A 1 93 ? 33.831 -0.937 19.631 1.00 90.69 93 ASN A N 1
ATOM 689 C CA . ASN A 1 93 ? 35.056 -1.629 19.228 1.00 90.69 93 ASN A CA 1
ATOM 690 C C . ASN A 1 93 ? 35.776 -0.972 18.029 1.00 90.69 93 ASN A C 1
ATOM 692 O O . ASN A 1 93 ? 36.125 -1.654 17.062 1.00 90.69 93 ASN A O 1
ATOM 696 N N . PRO A 1 94 ? 36.041 0.352 18.054 1.00 91.12 94 PRO A N 1
ATOM 697 C CA . PRO A 1 94 ? 36.500 1.096 16.878 1.00 91.12 94 PRO A CA 1
ATOM 698 C C . PRO A 1 94 ? 37.885 0.656 16.386 1.00 91.12 94 PRO A C 1
ATOM 700 O O . PRO A 1 94 ? 38.116 0.568 15.181 1.00 91.12 94 PRO A O 1
ATOM 703 N N . SER A 1 95 ? 38.796 0.330 17.308 1.00 92.50 95 SER A N 1
ATOM 704 C CA . SER A 1 95 ? 40.186 -0.026 16.989 1.00 92.50 95 SER A CA 1
ATOM 705 C C . SER A 1 95 ? 40.407 -1.524 16.731 1.00 92.50 95 SER A C 1
ATOM 707 O O . SER A 1 95 ? 41.547 -1.934 16.508 1.00 92.50 95 SER A O 1
ATOM 709 N N . GLU A 1 96 ? 39.370 -2.361 16.822 1.00 94.12 96 GLU A N 1
ATOM 710 C CA . GLU A 1 96 ? 39.499 -3.798 16.556 1.00 94.12 96 GLU A CA 1
ATOM 711 C C . GLU A 1 96 ? 39.505 -4.083 15.054 1.00 94.12 96 GLU A C 1
ATOM 713 O O . GLU A 1 96 ? 38.890 -3.357 14.271 1.00 94.12 96 GLU A O 1
ATOM 718 N N . ASN A 1 97 ? 40.215 -5.137 14.641 1.00 97.19 97 ASN A N 1
ATOM 719 C CA . ASN A 1 97 ? 40.203 -5.560 13.244 1.00 97.19 97 ASN A CA 1
ATOM 720 C C . ASN A 1 97 ? 38.810 -6.077 12.888 1.00 97.19 97 ASN A C 1
ATOM 722 O O . ASN A 1 97 ? 38.319 -7.001 13.531 1.00 97.19 97 ASN A O 1
ATOM 726 N N . ILE A 1 98 ? 38.214 -5.520 11.838 1.00 96.75 98 ILE A N 1
ATOM 727 C CA . ILE A 1 98 ? 36.891 -5.940 11.384 1.00 96.75 98 ILE A CA 1
ATOM 728 C C . ILE A 1 98 ? 36.986 -7.232 10.571 1.00 96.75 98 ILE A C 1
ATOM 730 O O . ILE A 1 98 ? 37.909 -7.417 9.768 1.00 96.75 98 ILE A O 1
ATOM 734 N N . THR A 1 99 ? 36.032 -8.136 10.751 1.00 97.56 99 THR A N 1
ATOM 735 C CA . THR A 1 99 ? 35.900 -9.329 9.908 1.00 97.56 99 THR A CA 1
ATOM 736 C C . THR A 1 99 ? 35.295 -8.993 8.543 1.00 97.56 99 THR A C 1
ATOM 738 O O . THR A 1 99 ? 34.675 -7.946 8.325 1.00 97.56 99 THR A O 1
ATOM 741 N N . ARG A 1 100 ? 35.452 -9.901 7.577 1.00 97.25 100 ARG A N 1
ATOM 742 C CA . ARG A 1 100 ? 34.806 -9.776 6.261 1.00 97.25 100 ARG A CA 1
ATOM 743 C C . ARG A 1 100 ? 33.283 -9.772 6.367 1.00 97.25 100 ARG A C 1
ATOM 745 O O . ARG A 1 100 ? 32.648 -9.049 5.600 1.00 97.25 100 ARG A O 1
ATOM 752 N N . LEU A 1 101 ? 32.704 -10.575 7.266 1.00 96.94 101 LEU A N 1
ATOM 753 C CA . LEU A 1 101 ? 31.254 -10.635 7.454 1.00 96.94 101 LEU A CA 1
ATOM 754 C C . LEU A 1 101 ? 30.712 -9.338 8.050 1.00 96.94 101 LEU A C 1
ATOM 756 O O . LEU A 1 101 ? 29.778 -8.771 7.489 1.00 96.94 101 LEU A O 1
ATOM 760 N N . GLU A 1 102 ? 31.325 -8.832 9.120 1.00 95.75 102 GLU A N 1
ATOM 761 C CA . GLU A 1 102 ? 30.911 -7.562 9.724 1.00 95.75 102 GLU A CA 1
ATOM 762 C C . GLU A 1 102 ? 30.955 -6.424 8.705 1.00 95.75 102 GLU A C 1
ATOM 764 O O . GLU A 1 102 ? 29.993 -5.667 8.584 1.00 95.75 102 GLU A O 1
ATOM 769 N N . PHE A 1 103 ? 32.029 -6.331 7.913 1.00 97.00 103 PHE A N 1
ATOM 770 C CA . PHE A 1 103 ? 32.116 -5.292 6.892 1.00 97.00 103 PHE A CA 1
ATOM 771 C C . PHE A 1 103 ? 31.063 -5.463 5.788 1.00 97.00 103 PHE A C 1
ATOM 773 O O . PHE A 1 103 ? 30.495 -4.474 5.330 1.00 97.00 103 PHE A O 1
ATOM 780 N N . ALA A 1 104 ? 30.748 -6.697 5.380 1.00 96.56 104 ALA A N 1
ATOM 781 C CA . ALA A 1 104 ? 29.672 -6.954 4.424 1.00 96.56 104 ALA A CA 1
ATOM 782 C C . ALA A 1 104 ? 28.308 -6.498 4.967 1.00 96.56 104 ALA A C 1
ATOM 784 O O . ALA A 1 104 ? 27.578 -5.800 4.270 1.00 96.56 104 ALA A O 1
ATOM 785 N N . VAL A 1 105 ? 27.981 -6.809 6.222 1.00 94.31 105 VAL A N 1
ATOM 786 C CA . VAL A 1 105 ? 26.729 -6.352 6.850 1.00 94.31 105 VAL A CA 1
ATOM 787 C C . VAL A 1 105 ? 26.668 -4.822 6.907 1.00 94.31 105 VAL A C 1
ATOM 789 O O . VAL A 1 105 ? 25.643 -4.241 6.557 1.00 94.31 105 VAL A O 1
ATOM 792 N N . ILE A 1 106 ? 27.778 -4.157 7.249 1.00 95.12 106 ILE A N 1
ATOM 793 C CA . ILE A 1 106 ? 27.872 -2.689 7.237 1.00 95.12 106 ILE A CA 1
ATOM 794 C C . ILE A 1 106 ? 27.589 -2.129 5.834 1.00 95.12 106 ILE A C 1
ATOM 796 O O . ILE A 1 106 ? 26.782 -1.214 5.700 1.00 95.12 106 ILE A O 1
ATOM 800 N N . ILE A 1 107 ? 28.178 -2.685 4.767 1.00 95.62 107 ILE A N 1
ATOM 801 C CA . ILE A 1 107 ? 27.899 -2.224 3.391 1.00 95.62 107 ILE A CA 1
ATOM 802 C C . ILE A 1 107 ? 26.426 -2.438 3.023 1.00 95.62 107 ILE A C 1
ATOM 804 O O . ILE A 1 107 ? 25.812 -1.546 2.439 1.00 95.62 107 ILE A O 1
ATOM 808 N N . SER A 1 108 ? 25.859 -3.599 3.367 1.00 92.88 108 SER A N 1
ATOM 809 C CA . SER A 1 108 ? 24.455 -3.932 3.086 1.00 92.88 108 SER A CA 1
ATOM 810 C C . SER A 1 108 ? 23.486 -2.926 3.715 1.00 92.88 108 SER A C 1
ATOM 812 O O . SER A 1 108 ? 22.490 -2.557 3.093 1.00 92.88 108 SER A O 1
ATOM 814 N N . ARG A 1 109 ? 23.799 -2.439 4.921 1.00 89.38 109 ARG A N 1
ATOM 815 C CA . ARG A 1 109 ? 23.014 -1.416 5.630 1.00 89.38 109 ARG A CA 1
ATOM 816 C C . ARG A 1 109 ? 23.221 -0.011 5.069 1.00 89.38 109 ARG A C 1
ATOM 818 O O . ARG A 1 109 ? 22.285 0.779 5.045 1.00 89.38 109 ARG A O 1
ATOM 825 N N . SER A 1 110 ? 24.421 0.290 4.581 1.00 90.31 110 SER A N 1
ATOM 826 C CA . SER A 1 110 ? 24.763 1.611 4.043 1.00 90.31 110 SER A CA 1
ATOM 827 C C . SER A 1 110 ? 24.172 1.903 2.663 1.00 90.31 110 SER A C 1
ATOM 829 O O . SER A 1 110 ? 23.992 3.067 2.311 1.00 90.31 110 SER A O 1
ATOM 831 N N . ILE A 1 111 ? 23.901 0.873 1.855 1.00 91.31 111 ILE A N 1
ATOM 832 C CA . ILE A 1 111 ? 23.399 1.031 0.485 1.00 91.31 111 ILE A CA 1
ATOM 833 C C . ILE A 1 111 ? 22.036 0.348 0.361 1.00 91.31 111 ILE A C 1
ATOM 835 O O . ILE A 1 111 ? 21.932 -0.875 0.252 1.00 91.31 111 ILE A O 1
ATOM 839 N N . ARG A 1 112 ? 20.977 1.164 0.347 1.00 89.44 112 ARG A N 1
ATOM 840 C CA . ARG A 1 112 ? 19.590 0.683 0.254 1.00 89.44 112 ARG A CA 1
ATOM 841 C C . ARG A 1 112 ? 19.310 -0.027 -1.065 1.00 89.44 112 ARG A C 1
ATOM 843 O O . ARG A 1 112 ? 18.762 -1.121 -1.047 1.00 89.44 112 ARG A O 1
ATOM 850 N N . GLU A 1 113 ? 19.770 0.534 -2.182 1.00 91.88 113 GLU A N 1
ATOM 851 C CA . GLU A 1 113 ? 19.488 0.018 -3.525 1.00 91.88 113 GLU A CA 1
ATOM 852 C C . GLU A 1 113 ? 20.754 -0.487 -4.211 1.00 91.88 113 GLU A C 1
ATOM 854 O O . GLU A 1 113 ? 21.730 0.249 -4.366 1.00 91.88 113 GLU A O 1
ATOM 859 N N . LEU A 1 114 ? 20.727 -1.742 -4.660 1.00 94.75 114 LEU A N 1
ATOM 860 C CA . LEU A 1 114 ? 21.855 -2.396 -5.316 1.00 94.75 114 LEU A CA 1
ATOM 861 C C . LEU A 1 114 ? 21.436 -3.016 -6.655 1.00 94.75 114 LEU A C 1
ATOM 863 O O . LEU A 1 114 ? 20.323 -3.549 -6.769 1.00 94.75 114 LEU A O 1
ATOM 867 N N . PRO A 1 115 ? 22.313 -2.979 -7.675 1.00 96.88 115 PRO A N 1
ATOM 868 C CA . PRO A 1 115 ? 22.039 -3.645 -8.933 1.00 96.88 115 PRO A CA 1
ATOM 869 C C . PRO A 1 115 ? 22.190 -5.166 -8.792 1.00 96.88 115 PRO A C 1
ATOM 871 O O . PRO A 1 115 ? 22.897 -5.657 -7.913 1.00 96.88 115 PRO A O 1
ATOM 874 N N . ILE A 1 116 ? 21.544 -5.921 -9.676 1.00 95.81 116 ILE A N 1
ATOM 875 C CA . ILE A 1 116 ? 21.731 -7.369 -9.813 1.00 95.81 116 ILE A CA 1
ATOM 876 C C . ILE A 1 116 ? 22.526 -7.604 -11.097 1.00 95.81 116 ILE A C 1
ATOM 878 O O . ILE A 1 116 ? 21.973 -7.594 -12.186 1.00 95.81 116 ILE A O 1
ATOM 882 N N . VAL A 1 117 ? 23.836 -7.805 -10.962 1.00 96.38 117 VAL A N 1
ATOM 883 C CA . VAL A 1 117 ? 24.770 -8.008 -12.090 1.00 96.38 117 VAL A CA 1
ATOM 884 C C . VAL A 1 117 ? 25.399 -9.404 -12.094 1.00 96.38 117 VAL A C 1
ATOM 886 O O . VAL A 1 117 ? 26.218 -9.729 -12.952 1.00 96.38 117 VAL A O 1
ATOM 889 N N . LYS A 1 118 ? 25.054 -10.237 -11.107 1.00 94.44 118 LYS A N 1
ATOM 890 C CA . LYS A 1 118 ? 25.480 -11.633 -10.989 1.00 94.44 118 LYS A CA 1
ATOM 891 C C . LYS A 1 118 ? 24.345 -12.507 -10.445 1.00 94.44 118 LYS A C 1
ATOM 893 O O . LYS A 1 118 ? 23.482 -12.003 -9.719 1.00 94.44 118 LYS A O 1
ATOM 898 N N . PRO A 1 119 ? 24.379 -13.826 -10.705 1.00 90.38 119 PRO A N 1
ATOM 899 C CA . PRO A 1 119 ? 23.487 -14.787 -10.065 1.00 90.38 119 PRO A CA 1
ATOM 900 C C . PRO A 1 119 ? 23.638 -14.818 -8.539 1.00 90.38 119 PRO A C 1
ATOM 902 O O . PRO A 1 119 ? 24.699 -14.509 -7.990 1.00 90.38 119 PRO A O 1
ATOM 905 N N . LYS A 1 120 ? 22.574 -15.254 -7.858 1.00 89.06 120 LYS A N 1
ATOM 906 C CA . LYS A 1 120 ? 22.569 -15.507 -6.413 1.00 89.06 120 LYS A CA 1
ATOM 907 C C . LYS A 1 120 ? 23.568 -16.613 -6.054 1.00 89.06 120 LYS A C 1
ATOM 909 O O . LYS A 1 120 ? 23.637 -17.638 -6.732 1.00 89.06 120 LYS A O 1
ATOM 914 N N . LEU A 1 121 ? 24.324 -16.418 -4.975 1.00 90.06 121 LEU A N 1
ATOM 915 C CA . LEU A 1 121 ? 25.288 -17.390 -4.458 1.00 90.06 121 LEU A CA 1
ATOM 916 C C . LEU A 1 121 ? 25.175 -17.474 -2.934 1.00 90.06 121 LEU A C 1
ATOM 918 O O . LEU A 1 121 ? 25.123 -16.447 -2.262 1.00 90.06 121 LEU A O 1
ATOM 922 N N . ALA A 1 122 ? 25.172 -18.695 -2.404 1.00 89.50 122 ALA A N 1
ATOM 923 C CA . ALA A 1 122 ? 25.183 -18.966 -0.970 1.00 89.50 122 ALA A CA 1
ATOM 924 C C . ALA A 1 122 ? 26.556 -19.485 -0.523 1.00 89.50 122 ALA A C 1
ATOM 926 O O . ALA A 1 122 ? 27.274 -20.119 -1.302 1.00 89.50 122 ALA A O 1
ATOM 927 N N . PHE A 1 123 ? 26.895 -19.249 0.744 1.00 94.50 123 PHE A N 1
ATOM 928 C CA . PHE A 1 123 ? 28.144 -19.701 1.355 1.00 94.50 123 PHE A CA 1
ATOM 929 C C . PHE A 1 123 ? 27.861 -20.494 2.624 1.00 94.50 123 PHE A C 1
ATOM 931 O O . PHE A 1 123 ? 26.966 -20.142 3.388 1.00 94.50 123 PHE A O 1
ATOM 938 N N . SER A 1 124 ? 28.624 -21.561 2.854 1.00 94.94 124 SER A N 1
ATOM 939 C CA . SER A 1 124 ? 28.394 -22.470 3.986 1.00 94.94 124 SER A CA 1
ATOM 940 C C . SER A 1 124 ? 28.845 -21.930 5.342 1.00 94.94 124 SER A C 1
ATOM 942 O O . SER A 1 124 ? 28.444 -22.467 6.368 1.00 94.94 124 SER A O 1
ATOM 944 N N . ASP A 1 125 ? 29.702 -20.912 5.350 1.00 96.38 125 ASP A N 1
ATOM 945 C CA . ASP A 1 125 ? 30.278 -20.290 6.545 1.00 96.38 125 ASP A CA 1
ATOM 946 C C . ASP A 1 125 ? 29.634 -18.940 6.899 1.00 96.38 125 ASP A C 1
ATOM 948 O O . ASP A 1 125 ? 30.086 -18.289 7.833 1.00 96.38 125 ASP A O 1
ATOM 952 N N . VAL A 1 126 ? 28.589 -18.516 6.179 1.00 96.19 126 VAL A N 1
ATOM 953 C CA . VAL A 1 126 ? 27.815 -17.309 6.506 1.00 96.19 126 VAL A CA 1
ATOM 954 C C . VAL A 1 126 ? 26.597 -17.709 7.349 1.00 96.19 126 VAL A C 1
ATOM 956 O O . VAL A 1 126 ? 25.818 -18.558 6.905 1.00 96.19 126 VAL A O 1
ATOM 959 N N . PRO A 1 127 ? 26.398 -17.119 8.543 1.00 94.25 127 PRO A N 1
ATOM 960 C CA . PRO A 1 127 ? 25.201 -17.338 9.350 1.00 94.25 127 PRO A CA 1
ATOM 961 C C . PRO A 1 127 ? 23.913 -17.035 8.576 1.00 94.25 127 PRO A C 1
ATOM 963 O O . PRO A 1 127 ? 23.861 -16.098 7.780 1.00 94.25 127 PRO A O 1
ATOM 966 N N . ALA A 1 128 ? 22.851 -17.803 8.833 1.00 89.88 128 ALA A N 1
ATOM 967 C CA . ALA A 1 128 ? 21.583 -17.669 8.111 1.00 89.88 128 ALA A CA 1
ATOM 968 C C . ALA A 1 128 ? 20.988 -16.251 8.210 1.00 89.88 128 ALA A C 1
ATOM 970 O O . ALA A 1 128 ? 20.485 -15.726 7.221 1.00 89.88 128 ALA A O 1
ATOM 971 N N . GLU A 1 129 ? 21.120 -15.612 9.374 1.00 87.50 129 GLU A N 1
ATOM 972 C CA . GLU A 1 129 ? 20.680 -14.236 9.633 1.00 87.50 129 GLU A CA 1
ATOM 973 C C . GLU A 1 129 ? 21.394 -13.169 8.787 1.00 87.50 129 GLU A C 1
ATOM 975 O O . GLU A 1 129 ? 20.830 -12.102 8.575 1.00 87.50 129 GLU A O 1
ATOM 980 N N . ASN A 1 130 ? 22.587 -13.457 8.248 1.00 92.38 130 ASN A N 1
ATOM 981 C CA . ASN A 1 130 ? 23.342 -12.543 7.379 1.00 92.38 130 ASN A CA 1
ATOM 982 C C . ASN A 1 130 ? 23.438 -13.028 5.925 1.00 92.38 130 ASN A C 1
ATOM 984 O O . ASN A 1 130 ? 24.084 -12.388 5.091 1.00 92.38 130 ASN A O 1
ATOM 988 N N . ALA A 1 131 ? 22.818 -14.163 5.592 1.00 91.75 131 ALA A N 1
ATOM 989 C CA . ALA A 1 131 ? 22.912 -14.744 4.257 1.00 91.75 131 ALA A CA 1
ATOM 990 C C . ALA A 1 131 ? 22.345 -13.802 3.182 1.00 91.75 131 ALA A C 1
ATOM 992 O O . ALA A 1 131 ? 22.940 -13.676 2.111 1.00 91.75 131 ALA A O 1
ATOM 993 N N . GLY A 1 132 ? 21.243 -13.102 3.479 1.00 90.94 132 GLY A N 1
ATOM 994 C CA . GLY A 1 132 ? 20.646 -12.110 2.577 1.00 90.94 132 GLY A CA 1
ATOM 995 C C . GLY A 1 132 ? 21.553 -10.896 2.341 1.00 90.94 132 GLY A C 1
ATOM 996 O O . GLY A 1 132 ? 21.741 -10.488 1.193 1.00 90.94 132 GLY A O 1
ATOM 997 N N . ASP A 1 133 ? 22.186 -10.375 3.400 1.00 92.88 133 ASP A N 1
ATOM 998 C CA . ASP A 1 133 ? 23.138 -9.256 3.317 1.00 92.88 133 ASP A CA 1
ATOM 999 C C . ASP A 1 133 ? 24.339 -9.593 2.429 1.00 92.88 133 ASP A C 1
ATOM 1001 O O . ASP A 1 133 ? 24.723 -8.824 1.547 1.00 92.88 133 ASP A O 1
ATOM 1005 N N . VAL A 1 134 ? 24.927 -10.776 2.617 1.00 95.31 134 VAL A N 1
ATOM 1006 C CA . VAL A 1 134 ? 26.060 -11.219 1.796 1.00 95.31 134 VAL A CA 1
ATOM 1007 C C . VAL A 1 134 ? 25.607 -11.508 0.362 1.00 95.31 134 VAL A C 1
ATOM 1009 O O . VAL A 1 134 ? 26.274 -11.093 -0.589 1.00 95.31 134 VAL A O 1
ATOM 1012 N N . SER A 1 135 ? 24.467 -12.183 0.185 1.00 93.12 135 SER A N 1
ATOM 1013 C CA . SER A 1 135 ? 23.930 -12.557 -1.130 1.00 93.12 135 SER A CA 1
ATOM 1014 C C . SER A 1 135 ? 23.735 -11.340 -2.030 1.00 93.12 135 SER A C 1
ATOM 1016 O O . SER A 1 135 ? 24.246 -11.324 -3.154 1.00 93.12 135 SER A O 1
ATOM 1018 N N . ARG A 1 136 ? 23.064 -10.290 -1.541 1.00 93.62 136 ARG A N 1
ATOM 1019 C CA . ARG A 1 136 ? 22.792 -9.095 -2.357 1.00 93.62 136 ARG A CA 1
ATOM 1020 C C . ARG A 1 136 ? 24.067 -8.361 -2.771 1.00 93.62 136 ARG A C 1
ATOM 1022 O O . ARG A 1 136 ? 24.159 -7.874 -3.894 1.00 93.62 136 ARG A O 1
ATOM 1029 N N . LEU A 1 137 ? 25.091 -8.338 -1.916 1.00 96.31 137 LEU A N 1
ATOM 1030 C CA . LEU A 1 137 ? 26.384 -7.728 -2.239 1.00 96.31 137 LEU A CA 1
ATOM 1031 C C . LEU A 1 137 ? 27.187 -8.548 -3.253 1.00 96.31 137 LEU A C 1
ATOM 1033 O O . LEU A 1 137 ? 27.929 -7.977 -4.058 1.00 96.31 137 LEU A O 1
ATOM 1037 N N . VAL A 1 138 ? 27.046 -9.877 -3.241 1.00 95.56 138 VAL A N 1
ATOM 1038 C CA . VAL A 1 138 ? 27.611 -10.737 -4.290 1.00 95.56 138 VAL A CA 1
ATOM 1039 C C . VAL A 1 138 ? 26.897 -10.513 -5.616 1.00 95.56 138 VAL A C 1
ATOM 1041 O O . VAL A 1 138 ? 27.572 -10.357 -6.634 1.00 95.56 138 VAL A O 1
ATOM 1044 N N . GLN A 1 139 ? 25.564 -10.441 -5.610 1.00 95.31 139 GLN A N 1
ATOM 1045 C CA . GLN A 1 139 ? 24.767 -10.151 -6.807 1.00 95.31 139 GLN A CA 1
ATOM 1046 C C . GLN A 1 139 ? 25.101 -8.776 -7.395 1.00 95.31 139 GLN A C 1
ATOM 1048 O O . GLN A 1 139 ? 25.200 -8.651 -8.612 1.00 95.31 139 GLN A O 1
ATOM 1053 N N . ALA A 1 140 ? 25.380 -7.780 -6.552 1.00 96.88 140 ALA A N 1
ATOM 1054 C CA . ALA A 1 140 ? 25.871 -6.463 -6.964 1.00 96.88 140 ALA A CA 1
ATOM 1055 C C . ALA A 1 140 ? 27.338 -6.460 -7.434 1.00 96.88 140 ALA A C 1
ATOM 1057 O O . ALA A 1 140 ? 27.857 -5.440 -7.877 1.00 96.88 140 ALA A O 1
ATOM 1058 N N . GLY A 1 141 ? 28.044 -7.587 -7.313 1.00 96.00 141 GLY A N 1
ATOM 1059 C CA . GLY A 1 141 ? 29.441 -7.720 -7.710 1.00 96.00 141 GLY A CA 1
ATOM 1060 C C . GLY A 1 141 ? 30.450 -7.055 -6.770 1.00 96.00 141 GLY A C 1
ATOM 1061 O O . GLY A 1 141 ? 31.643 -7.071 -7.083 1.00 96.00 141 GLY A O 1
ATOM 1062 N N . ILE A 1 142 ? 30.008 -6.535 -5.621 1.00 96.88 142 ILE A N 1
ATOM 1063 C CA . ILE A 1 142 ? 30.833 -5.809 -4.644 1.00 96.88 142 ILE A CA 1
ATOM 1064 C C . ILE A 1 142 ? 31.776 -6.776 -3.925 1.00 96.88 142 ILE A C 1
ATOM 1066 O O . ILE A 1 142 ? 32.995 -6.580 -3.896 1.00 96.88 142 ILE A O 1
ATOM 1070 N N . ILE A 1 143 ? 31.239 -7.883 -3.413 1.00 94.69 143 ILE A N 1
ATOM 1071 C CA . ILE A 1 143 ? 32.010 -8.901 -2.688 1.00 94.69 143 ILE A CA 1
ATOM 1072 C C . ILE A 1 143 ? 32.010 -10.237 -3.437 1.00 94.69 143 ILE A C 1
ATOM 1074 O O . ILE A 1 143 ? 31.152 -10.508 -4.268 1.00 94.69 143 ILE A O 1
ATOM 1078 N N . ASN A 1 144 ? 33.007 -11.077 -3.156 1.00 92.50 144 ASN A N 1
ATOM 1079 C CA . ASN A 1 144 ? 33.071 -12.464 -3.624 1.00 92.50 144 ASN A CA 1
ATOM 1080 C C . ASN A 1 144 ? 33.545 -13.358 -2.468 1.00 92.50 144 ASN A C 1
ATOM 1082 O O . ASN A 1 144 ? 34.320 -12.901 -1.618 1.00 92.50 144 ASN A O 1
ATOM 1086 N N . GLY A 1 145 ? 33.153 -14.634 -2.487 1.00 90.50 145 GLY A N 1
ATOM 1087 C CA . GLY A 1 145 ? 33.800 -15.667 -1.675 1.00 90.50 145 GLY A CA 1
ATOM 1088 C C . GLY A 1 145 ? 35.112 -16.162 -2.288 1.00 90.50 145 GLY A C 1
ATOM 1089 O O . GLY A 1 145 ? 35.556 -15.682 -3.334 1.00 90.50 145 GLY A O 1
ATOM 1090 N N . TYR A 1 146 ? 35.728 -17.159 -1.658 1.00 90.81 146 TYR A N 1
ATOM 1091 C CA . TYR A 1 146 ? 37.031 -17.697 -2.070 1.00 90.81 146 TYR A CA 1
ATOM 1092 C C . TYR A 1 146 ? 36.967 -18.733 -3.202 1.00 90.81 146 TYR A C 1
ATOM 1094 O O . TYR A 1 146 ? 37.995 -19.266 -3.611 1.00 90.81 146 TYR A O 1
ATOM 1102 N N . GLY A 1 147 ? 35.772 -19.033 -3.721 1.00 87.12 147 GLY A N 1
ATOM 1103 C CA . GLY A 1 147 ? 35.572 -20.001 -4.807 1.00 87.12 147 GLY A CA 1
ATOM 1104 C C . GLY A 1 147 ? 35.571 -21.470 -4.365 1.00 87.12 147 GLY A C 1
ATOM 1105 O O . GLY A 1 147 ? 35.486 -22.360 -5.204 1.00 87.12 147 GLY A O 1
ATOM 1106 N N . ASN A 1 148 ? 35.633 -21.737 -3.059 1.00 89.50 148 ASN A N 1
ATOM 1107 C CA . ASN A 1 148 ? 35.564 -23.071 -2.450 1.00 89.50 148 ASN A CA 1
ATOM 1108 C C . ASN A 1 148 ? 34.244 -23.324 -1.691 1.00 89.50 148 ASN A C 1
ATOM 1110 O O . ASN A 1 148 ? 34.180 -24.249 -0.888 1.00 89.50 148 ASN A O 1
ATOM 1114 N N . GLY A 1 149 ? 33.223 -22.489 -1.913 1.00 90.50 149 GLY A N 1
ATOM 1115 C CA . GLY A 1 149 ? 31.960 -22.513 -1.164 1.00 90.50 149 GLY A CA 1
ATOM 1116 C C . GLY A 1 149 ? 31.960 -21.675 0.121 1.00 90.50 149 GLY A C 1
ATOM 1117 O O . GLY A 1 149 ? 30.894 -21.484 0.701 1.00 90.50 149 GLY A O 1
ATOM 1118 N N . ASN A 1 150 ? 33.109 -21.116 0.521 1.00 95.06 150 ASN A N 1
ATOM 1119 C CA . ASN A 1 150 ? 33.220 -20.243 1.691 1.00 95.06 150 ASN A CA 1
ATOM 1120 C C . ASN A 1 150 ? 33.356 -18.766 1.302 1.00 95.06 150 ASN A C 1
ATOM 1122 O O . ASN A 1 150 ? 33.989 -18.408 0.299 1.00 95.06 150 ASN A O 1
ATOM 1126 N N . PHE A 1 151 ? 32.798 -17.908 2.146 1.00 96.00 151 PHE A N 1
ATOM 1127 C CA . PHE A 1 151 ? 32.934 -16.461 2.112 1.00 96.00 151 PHE A CA 1
ATOM 1128 C C . PHE A 1 151 ? 34.199 -15.974 2.839 1.00 96.00 151 PHE A C 1
ATOM 1130 O O . PHE A 1 151 ? 34.771 -14.950 2.446 1.00 96.00 151 PHE A O 1
ATOM 1137 N N . GLY A 1 152 ? 34.652 -16.712 3.857 1.00 96.25 152 GLY A N 1
ATOM 1138 C CA . GLY A 1 152 ? 35.678 -16.291 4.811 1.00 96.25 152 GLY A CA 1
ATOM 1139 C C . GLY A 1 152 ? 35.095 -15.399 5.900 1.00 96.25 152 GLY A C 1
ATOM 1140 O O . GLY A 1 152 ? 35.644 -14.331 6.144 1.00 96.25 152 GLY A O 1
ATOM 1141 N N . ALA A 1 153 ? 33.952 -15.780 6.478 1.00 95.81 153 ALA A N 1
ATOM 1142 C CA . ALA A 1 153 ? 33.172 -14.913 7.369 1.00 95.81 153 ALA A CA 1
ATOM 1143 C C . ALA A 1 153 ? 33.979 -14.362 8.559 1.00 95.81 153 ALA A C 1
ATOM 1145 O O . ALA A 1 153 ? 33.945 -13.159 8.803 1.00 95.81 153 ALA A O 1
ATOM 1146 N N . GLU A 1 154 ? 34.763 -15.226 9.209 1.00 96.56 154 GLU A N 1
ATOM 1147 C CA . GLU A 1 154 ? 35.572 -14.914 10.399 1.00 96.56 154 GLU A CA 1
ATOM 1148 C C . GLU A 1 154 ? 36.972 -14.361 10.078 1.00 96.56 154 GLU A C 1
ATOM 1150 O O . GLU A 1 154 ? 37.740 -14.031 10.982 1.00 96.56 154 GLU A O 1
ATOM 1155 N N . ASP A 1 155 ? 37.353 -14.282 8.800 1.00 96.62 155 ASP A N 1
ATOM 1156 C CA . ASP A 1 155 ? 38.665 -13.749 8.442 1.00 96.62 155 ASP A CA 1
ATOM 1157 C C . ASP A 1 155 ? 38.664 -12.222 8.582 1.00 96.62 155 ASP A C 1
ATOM 1159 O O . ASP A 1 155 ? 37.740 -11.538 8.131 1.00 96.62 155 ASP A O 1
ATOM 1163 N N . PHE A 1 156 ? 39.747 -11.669 9.131 1.00 97.81 156 PHE A N 1
ATOM 1164 C CA . PHE A 1 156 ? 39.928 -10.222 9.195 1.00 97.81 156 PHE A CA 1
ATOM 1165 C C . PHE A 1 156 ? 40.077 -9.602 7.804 1.00 97.81 156 PHE A C 1
ATOM 1167 O O . PHE A 1 156 ? 40.801 -10.106 6.937 1.00 97.81 156 PHE A O 1
ATOM 1174 N N . LEU A 1 157 ? 39.421 -8.460 7.612 1.00 97.31 157 LEU A N 1
ATOM 1175 C CA . LEU A 1 157 ? 39.487 -7.681 6.388 1.00 97.31 157 LEU A CA 1
ATOM 1176 C C . LEU A 1 157 ? 40.894 -7.102 6.207 1.00 97.31 157 LEU A C 1
ATOM 1178 O O . LEU A 1 157 ? 41.423 -6.396 7.065 1.00 97.31 157 LEU A O 1
ATOM 1182 N N . THR A 1 158 ? 41.503 -7.381 5.059 1.00 97.12 158 THR A N 1
ATOM 1183 C CA . THR A 1 158 ? 42.808 -6.813 4.686 1.00 97.12 158 THR A CA 1
ATOM 1184 C C . THR A 1 158 ? 42.652 -5.469 3.974 1.00 97.12 158 THR A C 1
ATOM 1186 O O . THR A 1 158 ? 41.662 -5.242 3.275 1.00 97.12 158 THR A O 1
ATOM 1189 N N . GLN A 1 159 ? 43.666 -4.602 4.051 1.00 96.81 159 GLN A N 1
ATOM 1190 C CA . GLN A 1 159 ? 43.664 -3.303 3.363 1.00 96.81 159 GLN A CA 1
ATOM 1191 C C . GLN A 1 159 ? 43.445 -3.438 1.847 1.00 96.81 159 GLN A C 1
ATOM 1193 O O . GLN A 1 159 ? 42.732 -2.644 1.237 1.00 96.81 159 GLN A O 1
ATOM 1198 N N . ASN A 1 160 ? 44.026 -4.471 1.228 1.00 95.81 160 ASN A N 1
ATOM 1199 C CA . ASN A 1 160 ? 43.836 -4.738 -0.197 1.00 95.81 160 ASN A CA 1
ATOM 1200 C C . ASN A 1 160 ? 42.385 -5.140 -0.519 1.00 95.81 160 ASN A C 1
ATOM 1202 O O . ASN A 1 160 ? 41.832 -4.689 -1.519 1.00 95.81 160 ASN A O 1
ATOM 1206 N N . GLN A 1 161 ? 41.749 -5.958 0.327 1.00 96.75 161 GLN A N 1
ATOM 1207 C CA . GLN A 1 161 ? 40.336 -6.311 0.156 1.00 96.75 161 GLN A CA 1
ATOM 1208 C C . GLN A 1 161 ? 39.426 -5.095 0.325 1.00 96.75 161 GLN A C 1
ATOM 1210 O O . GLN A 1 161 ? 38.535 -4.924 -0.502 1.00 96.75 161 GLN A O 1
ATOM 1215 N N . LEU A 1 162 ? 39.669 -4.243 1.330 1.00 97.50 162 LEU A N 1
ATOM 1216 C CA . LEU A 1 162 ? 38.932 -2.988 1.498 1.00 97.50 162 LEU A CA 1
ATOM 1217 C C . LEU A 1 162 ? 39.008 -2.146 0.219 1.00 97.50 162 LEU A C 1
ATOM 1219 O O . LEU A 1 162 ? 37.975 -1.816 -0.350 1.00 97.50 162 LEU A O 1
ATOM 1223 N N . ASN A 1 163 ? 40.215 -1.869 -0.284 1.00 97.44 163 ASN A N 1
ATOM 1224 C CA . ASN A 1 163 ? 40.397 -1.039 -1.479 1.00 97.44 163 ASN A CA 1
ATOM 1225 C C . ASN A 1 163 ? 39.671 -1.611 -2.711 1.00 97.44 163 ASN A C 1
ATOM 1227 O O . ASN A 1 163 ? 39.058 -0.860 -3.461 1.00 97.44 163 ASN A O 1
ATOM 1231 N N . ILE A 1 164 ? 39.703 -2.936 -2.904 1.00 97.31 164 ILE A N 1
ATOM 1232 C CA . ILE A 1 164 ? 38.978 -3.605 -3.997 1.00 97.31 164 ILE A CA 1
ATOM 1233 C C . ILE A 1 164 ? 37.461 -3.462 -3.832 1.00 97.31 164 ILE A C 1
ATOM 1235 O O . ILE A 1 164 ? 36.755 -3.272 -4.818 1.00 97.31 164 ILE A O 1
ATOM 1239 N N . ILE A 1 165 ? 36.947 -3.598 -2.608 1.00 98.00 165 ILE A N 1
ATOM 1240 C CA . ILE A 1 165 ? 35.514 -3.467 -2.327 1.00 98.00 165 ILE A CA 1
ATOM 1241 C C . ILE A 1 165 ? 35.048 -2.033 -2.598 1.00 98.00 165 ILE A C 1
ATOM 1243 O O . ILE A 1 165 ? 34.043 -1.855 -3.281 1.00 98.00 165 ILE A O 1
ATOM 1247 N N . LEU A 1 166 ? 35.791 -1.026 -2.132 1.00 97.75 166 LEU A N 1
ATOM 1248 C CA . LEU A 1 166 ? 35.454 0.384 -2.353 1.00 97.75 166 LEU A CA 1
ATOM 1249 C C . LEU A 1 166 ? 35.485 0.754 -3.846 1.00 97.75 166 LEU A C 1
ATOM 1251 O O . LEU A 1 166 ? 34.520 1.324 -4.342 1.00 97.75 166 LEU A O 1
ATOM 1255 N N . ASP A 1 167 ? 36.509 0.325 -4.595 1.00 97.69 167 ASP A N 1
ATOM 1256 C CA . ASP A 1 167 ? 36.578 0.511 -6.061 1.00 97.69 167 ASP A CA 1
ATOM 1257 C C . ASP A 1 167 ? 35.369 -0.114 -6.784 1.00 97.69 167 ASP A C 1
ATOM 1259 O O . ASP A 1 167 ? 34.834 0.447 -7.740 1.00 97.69 167 ASP A O 1
ATOM 1263 N N . ARG A 1 168 ? 34.877 -1.265 -6.311 1.00 97.44 168 ARG A N 1
ATOM 1264 C CA . ARG A 1 168 ? 33.665 -1.888 -6.870 1.00 97.44 168 ARG A CA 1
ATOM 1265 C C . ARG A 1 168 ? 32.394 -1.120 -6.537 1.00 97.44 168 ARG A C 1
ATOM 1267 O O . ARG A 1 168 ? 31.500 -1.074 -7.376 1.00 97.44 168 ARG A O 1
ATOM 1274 N N . ILE A 1 169 ? 32.311 -0.524 -5.349 1.00 96.62 169 ILE A N 1
ATOM 1275 C CA . ILE A 1 169 ? 31.192 0.345 -4.964 1.00 96.62 169 ILE A CA 1
ATOM 1276 C C . ILE A 1 169 ? 31.153 1.585 -5.869 1.00 96.62 169 ILE A C 1
ATOM 1278 O O . ILE A 1 169 ? 30.091 1.930 -6.387 1.00 96.62 169 ILE A O 1
ATOM 1282 N N . GLU A 1 170 ? 32.298 2.214 -6.144 1.00 94.75 170 GLU A N 1
ATOM 1283 C CA . GLU A 1 170 ? 32.378 3.345 -7.084 1.00 94.75 170 GLU A CA 1
ATOM 1284 C C . GLU A 1 170 ? 31.891 2.945 -8.489 1.00 94.75 170 GLU A C 1
ATOM 1286 O O . GLU A 1 170 ? 31.083 3.649 -9.114 1.00 94.75 170 GLU A O 1
ATOM 1291 N N . LYS A 1 171 ? 32.297 1.755 -8.950 1.00 95.50 171 LYS A N 1
ATOM 1292 C CA . LYS A 1 171 ? 31.918 1.179 -10.251 1.00 95.50 171 LYS A CA 1
ATOM 1293 C C . LYS A 1 171 ? 30.462 0.747 -10.374 1.00 95.50 171 LYS A C 1
ATOM 1295 O O . LYS A 1 171 ? 30.023 0.490 -11.491 1.00 95.50 171 LYS A O 1
ATOM 1300 N N . LEU A 1 172 ? 29.662 0.757 -9.304 1.00 95.06 172 LEU A N 1
ATOM 1301 C CA . LEU A 1 172 ? 28.206 0.605 -9.445 1.00 95.06 172 LEU A CA 1
ATOM 1302 C C . LEU A 1 172 ? 27.623 1.691 -10.363 1.00 95.06 172 LEU A C 1
ATOM 1304 O O . LEU A 1 172 ? 26.643 1.452 -11.067 1.00 95.06 172 LEU A O 1
ATOM 1308 N N . SER A 1 173 ? 28.257 2.869 -10.424 1.00 92.12 173 SER A N 1
ATOM 1309 C CA . SER A 1 173 ? 27.892 3.931 -11.371 1.00 92.12 173 SER A CA 1
ATOM 1310 C C . SER A 1 173 ? 28.009 3.528 -12.848 1.00 92.12 173 SER A C 1
ATOM 1312 O O . SER A 1 173 ? 27.385 4.160 -13.699 1.00 92.12 173 SER A O 1
ATOM 1314 N N . GLU A 1 174 ? 28.747 2.466 -13.157 1.00 95.38 174 GLU A N 1
ATOM 1315 C CA . GLU A 1 174 ? 28.962 1.931 -14.504 1.00 95.38 174 GLU A CA 1
ATOM 1316 C C . GLU A 1 174 ? 28.048 0.731 -14.810 1.00 95.38 174 GLU A C 1
ATOM 1318 O O . GLU A 1 174 ? 28.234 0.065 -15.827 1.00 95.38 174 GLU A O 1
ATOM 1323 N N . THR A 1 175 ? 27.055 0.451 -13.951 1.00 97.75 175 THR A N 1
ATOM 1324 C CA . THR A 1 175 ? 26.087 -0.636 -14.168 1.00 97.75 175 THR A CA 1
ATOM 1325 C C . THR A 1 175 ? 25.460 -0.526 -15.552 1.00 97.75 175 THR A C 1
ATOM 1327 O O . THR A 1 175 ? 24.929 0.518 -15.943 1.00 97.75 175 THR A O 1
ATOM 1330 N N . ARG A 1 176 ? 25.537 -1.632 -16.288 1.00 98.06 176 ARG A N 1
ATOM 1331 C CA . ARG A 1 176 ? 25.040 -1.765 -17.651 1.00 98.06 176 ARG A CA 1
ATOM 1332 C C . ARG A 1 176 ? 23.512 -1.896 -17.671 1.00 98.06 176 ARG A C 1
ATOM 1334 O O . ARG A 1 176 ? 22.974 -2.656 -16.866 1.00 98.06 176 ARG A O 1
ATOM 1341 N N . PRO A 1 177 ? 22.811 -1.251 -18.622 1.00 98.25 177 PRO A N 1
ATOM 1342 C CA . PRO A 1 177 ? 21.365 -1.415 -18.778 1.00 98.25 177 PRO A CA 1
ATOM 1343 C C . PRO A 1 177 ? 20.953 -2.845 -19.155 1.00 98.25 177 PRO A C 1
ATOM 1345 O O . PRO A 1 177 ? 19.828 -3.231 -18.877 1.00 98.25 177 PRO A O 1
ATOM 1348 N N . GLN A 1 178 ? 21.854 -3.633 -19.751 1.00 98.50 178 GLN A N 1
ATOM 1349 C CA . GLN A 1 178 ? 21.612 -5.043 -20.073 1.00 98.50 178 GLN A CA 1
ATOM 1350 C C . GLN A 1 178 ? 21.633 -5.947 -18.830 1.00 98.50 178 GLN A C 1
ATOM 1352 O O . GLN A 1 178 ? 21.054 -7.031 -18.844 1.00 98.50 178 GLN A O 1
ATOM 1357 N N . ASP A 1 179 ? 22.292 -5.500 -17.755 1.00 98.19 179 ASP A N 1
ATOM 1358 C CA . ASP A 1 179 ? 22.413 -6.270 -16.521 1.00 98.19 179 ASP A CA 1
ATOM 1359 C C . ASP A 1 179 ? 21.356 -5.844 -15.487 1.00 98.19 179 ASP A C 1
ATOM 1361 O O . ASP A 1 179 ? 20.668 -6.680 -14.908 1.00 98.19 179 ASP A O 1
ATOM 1365 N N . ASP A 1 180 ? 21.168 -4.536 -15.293 1.00 98.56 180 ASP A N 1
ATOM 1366 C CA . ASP A 1 180 ? 20.114 -3.999 -14.430 1.00 98.56 180 ASP A CA 1
ATOM 1367 C C . ASP A 1 180 ? 19.642 -2.632 -14.934 1.00 98.56 180 ASP A C 1
ATOM 1369 O O . ASP A 1 180 ? 20.230 -1.591 -14.629 1.00 98.56 180 ASP A O 1
ATOM 1373 N N . PHE A 1 181 ? 18.576 -2.641 -15.730 1.00 98.81 181 PHE A N 1
ATOM 1374 C CA . PHE A 1 181 ? 18.063 -1.457 -16.408 1.00 98.81 181 PHE A CA 1
ATOM 1375 C C . PHE A 1 181 ? 17.535 -0.405 -15.434 1.00 98.81 181 PHE A C 1
ATOM 1377 O O . PHE A 1 181 ? 17.945 0.755 -15.503 1.00 98.81 181 PHE A O 1
ATOM 1384 N N . TYR A 1 182 ? 16.695 -0.819 -14.481 1.00 98.69 182 TYR A N 1
ATOM 1385 C CA . TYR A 1 182 ? 16.181 0.046 -13.423 1.00 98.69 182 TYR A CA 1
ATOM 1386 C C . TYR A 1 182 ? 17.313 0.782 -12.704 1.00 98.69 182 TYR A C 1
ATOM 1388 O O . TYR A 1 182 ? 17.276 2.008 -12.585 1.00 98.69 182 TYR A O 1
ATOM 1396 N N . TYR A 1 183 ? 18.344 0.059 -12.251 1.00 98.31 183 TYR A N 1
ATOM 1397 C CA . TYR A 1 183 ? 19.461 0.694 -11.559 1.00 98.31 183 TYR A CA 1
ATOM 1398 C C . TYR A 1 183 ? 20.265 1.598 -12.501 1.00 98.31 183 TYR A C 1
ATOM 1400 O O . TYR A 1 183 ? 20.580 2.730 -12.137 1.00 98.31 183 TYR A O 1
ATOM 1408 N N . ALA A 1 184 ? 20.574 1.144 -13.720 1.00 98.44 184 ALA A N 1
ATOM 1409 C CA . ALA A 1 184 ? 21.373 1.903 -14.683 1.00 98.44 184 ALA A CA 1
ATOM 1410 C C . ALA A 1 184 ? 20.760 3.274 -15.020 1.00 98.44 184 ALA A C 1
ATOM 1412 O O . ALA A 1 184 ? 21.499 4.262 -15.101 1.00 98.44 184 ALA A O 1
ATOM 1413 N N . VAL A 1 185 ? 19.432 3.339 -15.171 1.00 98.44 185 VAL A N 1
ATOM 1414 C CA . VAL A 1 185 ? 18.688 4.579 -15.448 1.00 98.44 185 VAL A CA 1
ATOM 1415 C C . VAL A 1 185 ? 18.555 5.453 -14.198 1.00 98.44 185 VAL A C 1
ATOM 1417 O O . VAL A 1 185 ? 18.668 6.674 -14.289 1.00 98.44 185 VAL A O 1
ATOM 1420 N N . ASN A 1 186 ? 18.351 4.850 -13.022 1.00 98.19 186 ASN A N 1
ATOM 1421 C CA . ASN A 1 186 ? 17.968 5.582 -11.810 1.00 98.19 186 ASN A CA 1
ATOM 1422 C C . ASN A 1 186 ? 19.104 5.833 -10.806 1.00 98.19 186 ASN A C 1
ATOM 1424 O O . ASN A 1 186 ? 18.875 6.512 -9.807 1.00 98.19 186 ASN A O 1
ATOM 1428 N N . LYS A 1 187 ? 20.321 5.328 -11.037 1.00 95.12 187 LYS A N 1
ATOM 1429 C CA . LYS A 1 187 ? 21.454 5.362 -10.087 1.00 95.12 187 LYS A CA 1
ATOM 1430 C C . LYS A 1 187 ? 21.707 6.716 -9.420 1.00 95.12 187 LYS A C 1
ATOM 1432 O O . LYS A 1 187 ? 21.959 6.746 -8.221 1.00 95.12 187 LYS A O 1
ATOM 1437 N N . ASP A 1 188 ? 21.622 7.826 -10.153 1.00 94.00 188 ASP A N 1
ATOM 1438 C CA . ASP A 1 188 ? 21.902 9.156 -9.592 1.00 94.00 188 ASP A CA 1
ATOM 1439 C C . ASP A 1 188 ? 20.818 9.584 -8.596 1.00 94.00 188 ASP A C 1
ATOM 1441 O O . ASP A 1 188 ? 21.119 10.131 -7.533 1.00 94.00 188 ASP A O 1
ATOM 1445 N N . TRP A 1 189 ? 19.559 9.258 -8.899 1.00 95.94 189 TRP A N 1
ATOM 1446 C CA . TRP A 1 189 ? 18.452 9.436 -7.967 1.00 95.94 189 TRP A CA 1
ATOM 1447 C C . TRP A 1 189 ? 18.595 8.484 -6.776 1.00 95.94 189 TRP A C 1
ATOM 1449 O O . TRP A 1 189 ? 18.557 8.935 -5.642 1.00 95.94 189 TRP A O 1
ATOM 1459 N N . LEU A 1 190 ? 18.873 7.194 -6.999 1.00 94.81 190 LEU A N 1
ATOM 1460 C CA . LEU A 1 190 ? 19.008 6.201 -5.918 1.00 94.81 190 LEU A CA 1
ATOM 1461 C C . LEU A 1 190 ? 20.146 6.550 -4.938 1.00 94.81 190 LEU A C 1
ATOM 1463 O O . LEU A 1 190 ? 20.026 6.307 -3.741 1.00 94.81 190 LEU A O 1
ATOM 1467 N N . LYS A 1 191 ? 21.231 7.168 -5.425 1.00 90.12 191 LYS A N 1
ATOM 1468 C CA . LYS A 1 191 ? 22.365 7.638 -4.607 1.00 90.12 191 LYS A CA 1
ATOM 1469 C C . LYS A 1 191 ? 22.065 8.875 -3.758 1.00 90.12 191 LYS A C 1
ATOM 1471 O O . LYS A 1 191 ? 22.819 9.166 -2.832 1.00 90.12 191 LYS A O 1
ATOM 1476 N N . THR A 1 192 ? 21.018 9.628 -4.083 1.00 91.31 192 THR A N 1
ATOM 1477 C CA . THR A 1 192 ? 20.700 10.920 -3.446 1.00 91.31 192 THR A CA 1
ATOM 1478 C C . THR A 1 192 ? 19.304 10.963 -2.821 1.00 91.31 192 THR A C 1
ATOM 1480 O O . THR A 1 192 ? 18.989 11.891 -2.082 1.00 91.31 192 THR A O 1
ATOM 1483 N N . ALA A 1 193 ? 18.478 9.950 -3.078 1.00 93.06 193 ALA A N 1
ATOM 1484 C CA . ALA A 1 193 ? 17.119 9.802 -2.585 1.00 93.06 193 ALA A CA 1
ATOM 1485 C C . ALA A 1 193 ? 17.097 9.633 -1.062 1.00 93.06 193 ALA A C 1
ATOM 1487 O O . ALA A 1 193 ? 17.238 8.531 -0.530 1.00 93.06 193 ALA A O 1
ATOM 1488 N N . LYS A 1 194 ? 16.899 10.737 -0.347 1.00 90.31 194 LYS A N 1
ATOM 1489 C CA . LYS A 1 194 ? 16.742 10.760 1.107 1.00 90.31 194 LYS A CA 1
ATOM 1490 C C . LYS A 1 194 ? 15.301 10.422 1.486 1.00 90.31 194 LYS A C 1
ATOM 1492 O O . LYS A 1 194 ? 14.376 10.989 0.911 1.00 90.31 194 LYS A O 1
ATOM 1497 N N . LEU A 1 195 ? 15.109 9.533 2.464 1.00 91.31 195 LEU A N 1
ATOM 1498 C CA . LEU A 1 195 ? 13.771 9.283 3.006 1.00 91.31 195 LEU A CA 1
ATOM 1499 C C . LEU A 1 195 ? 13.235 10.570 3.662 1.00 91.31 195 LEU A C 1
ATOM 1501 O O . LEU A 1 195 ? 13.946 11.165 4.481 1.00 91.31 195 LEU A O 1
ATOM 1505 N N . PRO A 1 196 ? 12.024 11.032 3.303 1.00 90.94 196 PRO A N 1
ATOM 1506 C CA . PRO A 1 196 ? 11.392 12.162 3.963 1.00 90.94 196 PRO A CA 1
ATOM 1507 C C . PRO A 1 196 ? 11.194 11.892 5.455 1.00 90.94 196 PRO A C 1
ATOM 1509 O O . PRO A 1 196 ? 10.999 10.752 5.876 1.00 90.94 196 PRO A O 1
ATOM 1512 N N . ALA A 1 197 ? 11.215 12.952 6.263 1.00 88.69 197 ALA A N 1
ATOM 1513 C CA . ALA A 1 197 ? 11.036 12.800 7.698 1.00 88.69 197 ALA A CA 1
ATOM 1514 C C . ALA A 1 197 ? 9.672 12.180 8.022 1.00 88.69 197 ALA A C 1
ATOM 1516 O O . ALA A 1 197 ? 8.662 12.617 7.480 1.00 88.69 197 ALA A O 1
ATOM 1517 N N . GLY A 1 198 ? 9.637 11.168 8.890 1.00 89.06 198 GLY A N 1
ATOM 1518 C CA . GLY A 1 198 ? 8.407 10.451 9.236 1.00 89.06 198 GLY A CA 1
ATOM 1519 C C . GLY A 1 198 ? 7.944 9.400 8.226 1.00 89.06 198 GLY A C 1
ATOM 1520 O O . GLY A 1 198 ? 6.936 8.751 8.489 1.00 89.06 198 GLY A O 1
ATOM 1521 N N . TYR A 1 199 ? 8.653 9.200 7.110 1.00 91.81 199 TYR A N 1
ATOM 1522 C CA . TYR A 1 199 ? 8.268 8.236 6.078 1.00 91.81 199 TYR A CA 1
ATOM 1523 C C . TYR A 1 199 ? 9.349 7.169 5.875 1.00 91.81 199 TYR A C 1
ATOM 1525 O O . TYR A 1 199 ? 10.531 7.498 5.763 1.00 91.81 199 TYR A O 1
ATOM 1533 N N . PRO A 1 200 ? 8.973 5.883 5.772 1.00 93.19 200 PRO A N 1
ATOM 1534 C CA . PRO A 1 200 ? 9.935 4.803 5.570 1.00 93.19 200 PRO A CA 1
ATOM 1535 C C . PRO A 1 200 ? 10.227 4.518 4.084 1.00 93.19 200 PRO A C 1
ATOM 1537 O O . PRO A 1 200 ? 11.000 3.618 3.756 1.00 93.19 200 PRO A O 1
ATOM 1540 N N . THR A 1 201 ? 9.606 5.270 3.174 1.00 94.56 201 THR A N 1
ATOM 1541 C CA . THR A 1 201 ? 9.723 5.117 1.720 1.00 94.56 201 THR A CA 1
ATOM 1542 C C . THR A 1 201 ? 9.864 6.464 1.037 1.00 94.56 201 THR A C 1
ATOM 1544 O O . THR A 1 201 ? 9.302 7.462 1.486 1.00 94.56 201 THR A O 1
ATOM 1547 N N . TYR A 1 202 ? 10.539 6.472 -0.104 1.00 96.19 202 TYR A N 1
ATOM 1548 C CA . TYR A 1 202 ? 10.556 7.592 -1.032 1.00 96.19 202 TYR A CA 1
ATOM 1549 C C . TYR A 1 202 ? 10.507 7.054 -2.453 1.00 96.19 202 TYR A C 1
ATOM 1551 O O . TYR A 1 202 ? 11.282 6.165 -2.796 1.00 96.19 202 TYR A O 1
ATOM 1559 N N . SER A 1 203 ? 9.597 7.564 -3.272 1.00 97.25 203 SER A N 1
ATOM 1560 C CA . SER A 1 203 ? 9.411 7.146 -4.661 1.00 97.25 203 SER A CA 1
ATOM 1561 C C . SER A 1 203 ? 9.041 8.327 -5.555 1.00 97.25 203 SER A C 1
ATOM 1563 O O . SER A 1 203 ? 8.765 9.419 -5.058 1.00 97.25 203 SER A O 1
ATOM 1565 N N . SER A 1 204 ? 8.975 8.115 -6.872 1.00 97.56 204 SER A N 1
ATOM 1566 C CA . SER A 1 204 ? 8.401 9.109 -7.795 1.00 97.56 204 SER A CA 1
ATOM 1567 C C . SER A 1 204 ? 6.943 9.452 -7.442 1.00 97.56 204 SER A C 1
ATOM 1569 O O . SER A 1 204 ? 6.521 10.589 -7.633 1.00 97.56 204 SER A O 1
ATOM 1571 N N . PHE A 1 205 ? 6.183 8.515 -6.861 1.00 97.50 205 PHE A N 1
ATOM 1572 C CA . PHE A 1 205 ? 4.851 8.801 -6.314 1.00 97.50 205 PHE A CA 1
ATOM 1573 C C . PHE A 1 205 ? 4.947 9.708 -5.081 1.00 97.50 205 PHE A C 1
ATOM 1575 O O . PHE A 1 205 ? 4.234 10.705 -5.007 1.00 97.50 205 PHE A O 1
ATOM 1582 N N . SER A 1 206 ? 5.875 9.429 -4.155 1.00 96.25 206 SER A N 1
ATOM 1583 C CA . SER A 1 206 ? 6.118 10.291 -2.987 1.00 96.25 206 SER A CA 1
ATOM 1584 C C . SER A 1 206 ? 6.557 11.703 -3.382 1.00 96.25 206 SER A C 1
ATOM 1586 O O . SER A 1 206 ? 6.144 12.663 -2.746 1.00 96.25 206 SER A O 1
ATOM 1588 N N . GLU A 1 207 ? 7.375 11.856 -4.427 1.00 96.25 207 GLU A N 1
ATOM 1589 C CA . GLU A 1 207 ? 7.802 13.166 -4.946 1.00 96.25 207 GLU A CA 1
ATOM 1590 C C . GLU A 1 207 ? 6.607 14.031 -5.352 1.00 96.25 207 GLU A C 1
ATOM 1592 O O . GLU A 1 207 ? 6.501 15.198 -4.958 1.00 96.25 207 GLU A O 1
ATOM 1597 N N . VAL A 1 208 ? 5.685 13.443 -6.114 1.00 97.31 208 VAL A N 1
ATOM 1598 C CA . VAL A 1 208 ? 4.468 14.127 -6.554 1.00 97.31 208 VAL A CA 1
ATOM 1599 C C . VAL A 1 208 ? 3.521 14.361 -5.378 1.00 97.31 208 VAL A C 1
ATOM 1601 O O . VAL A 1 208 ? 2.940 15.441 -5.274 1.00 97.31 208 VAL A O 1
ATOM 1604 N N . ASP A 1 209 ? 3.408 13.407 -4.454 1.00 96.81 209 ASP A N 1
ATOM 1605 C CA . ASP A 1 209 ? 2.544 13.534 -3.279 1.00 96.81 209 ASP A CA 1
ATOM 1606 C C . ASP A 1 209 ? 3.027 14.633 -2.323 1.00 96.81 209 ASP A C 1
ATOM 1608 O O . ASP A 1 209 ? 2.233 15.450 -1.862 1.00 96.81 209 ASP A O 1
ATOM 1612 N N . ILE A 1 210 ? 4.341 14.759 -2.117 1.00 95.50 210 ILE A N 1
ATOM 1613 C CA . ILE A 1 210 ? 4.945 15.859 -1.352 1.00 95.50 210 ILE A CA 1
ATOM 1614 C C . ILE A 1 210 ? 4.689 17.201 -2.045 1.00 95.50 210 ILE A C 1
ATOM 1616 O O . ILE A 1 210 ? 4.347 18.184 -1.383 1.00 95.50 210 ILE A O 1
ATOM 1620 N N . ASN A 1 211 ? 4.811 17.266 -3.374 1.00 96.31 211 ASN A N 1
ATOM 1621 C CA . ASN A 1 211 ? 4.491 18.481 -4.125 1.00 96.31 211 ASN A CA 1
ATOM 1622 C C . ASN A 1 211 ? 3.008 18.869 -3.974 1.00 96.31 211 ASN A C 1
ATOM 1624 O O . ASN A 1 211 ? 2.688 20.036 -3.730 1.00 96.31 211 ASN A O 1
ATOM 1628 N N . ASN A 1 212 ? 2.100 17.896 -4.065 1.00 97.56 212 ASN A N 1
ATOM 1629 C CA . ASN A 1 212 ? 0.669 18.115 -3.862 1.00 97.56 212 ASN A CA 1
ATOM 1630 C C . ASN A 1 212 ? 0.374 18.534 -2.423 1.00 97.56 212 ASN A C 1
ATOM 1632 O O . ASN A 1 212 ? -0.337 19.514 -2.210 1.00 97.56 212 ASN A O 1
ATOM 1636 N N . SER A 1 213 ? 0.997 17.886 -1.445 1.00 96.62 213 SER A N 1
ATOM 1637 C CA . SER A 1 213 ? 0.904 18.237 -0.030 1.00 96.62 213 SER A CA 1
ATOM 1638 C C . SER A 1 213 ? 1.366 19.667 0.237 1.00 96.62 213 SER A C 1
ATOM 1640 O O . SER A 1 213 ? 0.707 20.386 0.977 1.00 96.62 213 SER A O 1
ATOM 1642 N N . ASN A 1 214 ? 2.431 20.150 -0.408 1.00 96.69 214 ASN A N 1
ATOM 1643 C CA . ASN A 1 214 ? 2.867 21.545 -0.268 1.00 96.69 214 ASN A CA 1
ATOM 1644 C C . ASN A 1 214 ? 1.835 22.542 -0.823 1.00 96.69 214 ASN A C 1
ATOM 1646 O O . ASN A 1 214 ? 1.563 23.569 -0.198 1.00 96.69 214 ASN A O 1
ATOM 1650 N N . LYS A 1 215 ? 1.215 22.234 -1.969 1.00 97.75 215 LYS A N 1
ATOM 1651 C CA . LYS A 1 215 ? 0.115 23.036 -2.538 1.00 97.75 215 LYS A CA 1
ATOM 1652 C C . LYS A 1 215 ? -1.114 23.036 -1.621 1.00 97.75 215 LYS A C 1
ATOM 1654 O O . LYS A 1 215 ? -1.730 24.077 -1.404 1.00 97.75 215 LYS A O 1
ATOM 1659 N N . LEU A 1 216 ? -1.453 21.882 -1.054 1.00 98.00 216 LEU A N 1
ATOM 1660 C CA . LEU A 1 216 ? -2.559 21.730 -0.112 1.00 98.00 216 LEU A CA 1
ATOM 1661 C C . LEU A 1 216 ? -2.289 22.453 1.214 1.00 98.00 216 LEU A C 1
ATOM 1663 O O . LEU A 1 216 ? -3.180 23.126 1.715 1.00 98.00 216 LEU A O 1
ATOM 1667 N N . LYS A 1 217 ? -1.065 22.415 1.748 1.00 97.56 217 LYS A N 1
ATOM 1668 C CA . LYS A 1 217 ? -0.676 23.211 2.925 1.00 97.56 217 LYS A CA 1
ATOM 1669 C C . LYS A 1 217 ? -0.803 24.705 2.675 1.00 97.56 217 LYS A C 1
ATOM 1671 O O . LYS A 1 217 ? -1.243 25.420 3.565 1.00 97.56 217 LYS A O 1
ATOM 1676 N N . ALA A 1 218 ? -0.496 25.183 1.467 1.00 97.38 218 ALA A N 1
ATOM 1677 C CA . ALA A 1 218 ? -0.755 26.576 1.108 1.00 97.38 218 ALA A CA 1
ATOM 1678 C C . ALA A 1 218 ? -2.261 26.904 1.128 1.00 97.38 218 ALA A C 1
ATOM 1680 O O . ALA A 1 218 ? -2.648 27.947 1.646 1.00 97.38 218 ALA A O 1
ATOM 1681 N N . ILE A 1 219 ? -3.119 25.995 0.644 1.00 97.19 219 ILE A N 1
ATOM 1682 C CA . ILE A 1 219 ? -4.582 26.130 0.764 1.00 97.19 219 ILE A CA 1
ATOM 1683 C C . ILE A 1 219 ? -5.008 26.169 2.238 1.00 97.19 219 ILE A C 1
ATOM 1685 O O . ILE A 1 219 ? -5.761 27.054 2.630 1.00 97.19 219 ILE A O 1
ATOM 1689 N N . VAL A 1 220 ? -4.518 25.238 3.057 1.00 97.50 220 VAL A N 1
ATOM 1690 C CA . VAL A 1 220 ? -4.825 25.163 4.494 1.00 97.50 220 VAL A CA 1
ATOM 1691 C C . VAL A 1 220 ? -4.363 26.421 5.220 1.00 97.50 220 VAL A C 1
ATOM 1693 O O . VAL A 1 220 ? -5.117 26.988 6.006 1.00 97.50 220 VAL A O 1
ATOM 1696 N N . LYS A 1 221 ? -3.171 26.926 4.900 1.00 96.75 221 LYS A N 1
ATOM 1697 C CA . LYS A 1 221 ? -2.671 28.189 5.434 1.00 96.75 221 LYS A CA 1
ATOM 1698 C C . LYS A 1 221 ? -3.589 29.361 5.083 1.00 96.75 221 LYS A C 1
ATOM 1700 O O . LYS A 1 221 ? -3.938 30.123 5.978 1.00 96.75 221 LYS A O 1
ATOM 1705 N N . ASP A 1 222 ? -4.009 29.484 3.824 1.00 95.75 222 ASP A N 1
ATOM 1706 C CA . ASP A 1 222 ? -4.956 30.527 3.412 1.00 95.75 222 ASP A CA 1
ATOM 1707 C C . ASP A 1 222 ? -6.292 30.410 4.166 1.00 95.75 222 ASP A C 1
ATOM 1709 O O . ASP A 1 222 ? -6.871 31.424 4.553 1.00 95.75 222 ASP A O 1
ATOM 1713 N N . LEU A 1 223 ? -6.787 29.185 4.381 1.00 95.12 223 LEU A N 1
ATOM 1714 C CA . LEU A 1 223 ? -8.023 28.929 5.127 1.00 95.12 223 LEU A CA 1
ATOM 1715 C C . LEU A 1 223 ? -7.911 29.410 6.577 1.00 95.12 223 LEU A C 1
ATOM 1717 O O . LEU A 1 223 ? -8.803 30.110 7.055 1.00 95.12 223 LEU A O 1
ATOM 1721 N N . ILE A 1 224 ? -6.807 29.077 7.249 1.00 95.12 224 ILE A N 1
ATOM 1722 C CA . ILE A 1 224 ? -6.562 29.432 8.652 1.00 95.12 224 ILE A CA 1
ATOM 1723 C C . ILE A 1 224 ? -6.319 30.936 8.808 1.00 95.12 224 ILE A C 1
ATOM 1725 O O . ILE A 1 224 ? -6.908 31.560 9.686 1.00 95.12 224 ILE A O 1
ATOM 1729 N N . ASP A 1 225 ? -5.504 31.545 7.940 1.00 96.06 225 ASP A N 1
ATOM 1730 C CA . ASP A 1 225 ? -5.196 32.984 7.997 1.00 96.06 225 ASP A CA 1
ATOM 1731 C C . ASP A 1 225 ? -6.458 33.858 7.820 1.00 96.06 225 ASP A C 1
ATOM 1733 O O . ASP A 1 225 ? -6.468 35.024 8.216 1.00 96.06 225 ASP A O 1
ATOM 1737 N N . ASN A 1 226 ? -7.526 33.302 7.236 1.00 95.31 226 ASN A N 1
ATOM 1738 C CA . ASN A 1 226 ? -8.807 33.970 7.008 1.00 95.31 226 ASN A CA 1
ATOM 1739 C C . ASN A 1 226 ? -9.952 33.409 7.875 1.00 95.31 226 ASN A C 1
ATOM 1741 O O . ASN A 1 226 ? -11.112 33.707 7.580 1.00 95.31 226 ASN A O 1
ATOM 1745 N N . ALA A 1 227 ? -9.653 32.637 8.929 1.00 93.00 227 ALA A N 1
ATOM 1746 C CA . ALA A 1 227 ? -10.648 31.943 9.756 1.00 93.00 227 ALA A CA 1
ATOM 1747 C C . ALA A 1 227 ? -11.806 32.855 10.214 1.00 93.00 227 ALA A C 1
ATOM 1749 O O . ALA A 1 227 ? -12.970 32.527 10.002 1.00 93.00 227 ALA A O 1
ATOM 1750 N N . ASP A 1 228 ? -11.486 34.058 10.705 1.00 91.31 228 ASP A N 1
ATOM 1751 C CA . ASP A 1 228 ? -12.454 35.051 11.205 1.00 91.31 228 ASP A CA 1
ATOM 1752 C C . ASP A 1 228 ? -13.387 35.643 10.127 1.00 91.31 228 ASP A C 1
ATOM 1754 O O . ASP A 1 228 ? -14.292 36.426 10.429 1.00 91.31 228 ASP A O 1
ATOM 1758 N N . THR A 1 229 ? -13.140 35.342 8.850 1.00 94.69 229 THR A N 1
ATOM 1759 C CA . THR A 1 229 ? -13.900 35.890 7.716 1.00 94.69 229 THR A CA 1
ATOM 1760 C C . THR A 1 229 ? -14.911 34.909 7.134 1.00 94.69 229 THR A C 1
ATOM 1762 O O . THR A 1 229 ? -15.820 35.335 6.411 1.00 94.69 229 THR A O 1
ATOM 1765 N N . TRP A 1 230 ? -14.776 33.615 7.435 1.00 93.75 230 TRP A N 1
ATOM 1766 C CA . TRP A 1 230 ? -15.670 32.588 6.916 1.00 93.75 230 TRP A CA 1
ATOM 1767 C C . TRP A 1 230 ? -17.037 32.671 7.594 1.00 93.75 230 TRP A C 1
ATOM 1769 O O . TRP A 1 230 ? -17.157 32.952 8.784 1.00 93.75 230 TRP A O 1
ATOM 1779 N N . GLN A 1 231 ? -18.096 32.465 6.813 1.00 92.44 231 GLN A N 1
ATOM 1780 C CA . GLN A 1 231 ? -19.451 32.473 7.353 1.00 92.44 231 GLN A CA 1
ATOM 1781 C C . GLN A 1 231 ? -19.718 31.166 8.103 1.00 92.44 231 GLN A C 1
ATOM 1783 O O . GLN A 1 231 ? -19.280 30.098 7.683 1.00 92.44 231 GLN A O 1
ATOM 1788 N N . GLU A 1 232 ? -20.482 31.250 9.190 1.00 88.44 232 GLU A N 1
ATOM 1789 C CA . GLU A 1 232 ? -20.906 30.079 9.957 1.00 88.44 232 GLU A CA 1
ATOM 1790 C C . GLU A 1 232 ? -21.597 29.048 9.047 1.00 88.44 232 GLU A C 1
ATOM 1792 O O . GLU A 1 232 ? -22.502 29.379 8.271 1.00 88.44 232 GLU A O 1
ATOM 1797 N N . GLY A 1 233 ? -21.152 27.794 9.131 1.00 85.56 233 GLY A N 1
ATOM 1798 C CA . GLY A 1 233 ? -21.694 26.676 8.366 1.00 85.56 233 GLY A CA 1
ATOM 1799 C C . GLY A 1 233 ? -21.084 26.475 6.977 1.00 85.56 233 GLY A C 1
ATOM 1800 O O . GLY A 1 233 ? -21.464 25.505 6.312 1.00 85.56 233 GLY A O 1
ATOM 1801 N N . THR A 1 234 ? -20.151 27.323 6.521 1.00 90.81 234 THR A N 1
ATOM 1802 C CA . THR A 1 234 ? -19.427 27.058 5.265 1.00 90.81 234 THR A CA 1
ATOM 1803 C C . THR A 1 234 ? -18.380 25.957 5.433 1.00 90.81 234 THR A C 1
ATOM 1805 O O . THR A 1 234 ? -17.963 25.613 6.539 1.00 90.81 234 THR A O 1
ATOM 1808 N N . ILE A 1 235 ? -17.948 25.376 4.312 1.00 91.69 235 ILE A N 1
ATOM 1809 C CA . ILE A 1 235 ? -16.937 24.310 4.297 1.00 91.69 235 ILE A CA 1
ATOM 1810 C C . ILE A 1 235 ? -15.593 24.845 4.816 1.00 91.69 235 ILE A C 1
ATOM 1812 O O . ILE A 1 235 ? -14.891 24.152 5.549 1.00 91.69 235 ILE A O 1
ATOM 1816 N N . GLU A 1 236 ? -15.253 26.089 4.481 1.00 93.12 236 GLU A N 1
ATOM 1817 C CA . GLU A 1 236 ? -14.031 26.760 4.925 1.00 93.12 236 GLU A CA 1
ATOM 1818 C C . GLU A 1 236 ? -14.002 26.948 6.443 1.00 93.12 236 GLU A C 1
ATOM 1820 O O . GLU A 1 236 ? -12.988 26.637 7.065 1.00 93.12 236 GLU A O 1
ATOM 1825 N N . GLN A 1 237 ? -15.123 27.372 7.041 1.00 91.94 237 GLN A N 1
ATOM 1826 C CA . GLN A 1 237 ? -15.250 27.483 8.495 1.00 91.94 237 GLN A CA 1
ATOM 1827 C C . GLN A 1 237 ? -15.091 26.114 9.167 1.00 91.94 237 GLN A C 1
ATOM 1829 O O . GLN A 1 237 ? -14.261 25.970 10.058 1.00 91.94 237 GLN A O 1
ATOM 1834 N N . LYS A 1 238 ? -15.774 25.071 8.674 1.00 92.62 238 LYS A N 1
ATOM 1835 C CA . LYS A 1 238 ? -15.630 23.704 9.212 1.00 92.62 238 LYS A CA 1
ATOM 1836 C C . LYS A 1 238 ? -14.190 23.184 9.160 1.00 92.62 238 LYS A C 1
ATOM 1838 O O . LYS A 1 238 ? -13.744 22.545 10.110 1.00 92.62 238 LYS A O 1
ATOM 1843 N N . MET A 1 239 ? -13.464 23.438 8.068 1.00 94.81 239 MET A N 1
ATOM 1844 C CA . MET A 1 239 ? -12.051 23.051 7.953 1.00 94.81 239 MET A CA 1
ATOM 1845 C C . MET A 1 239 ? -11.167 23.825 8.935 1.00 94.81 239 MET A C 1
ATOM 1847 O O . MET A 1 239 ? -10.297 23.219 9.561 1.00 94.81 239 MET A O 1
ATOM 1851 N N . ALA A 1 240 ? -11.388 25.135 9.085 1.00 94.88 240 ALA A N 1
ATOM 1852 C CA . ALA A 1 240 ? -10.639 25.969 10.023 1.00 94.88 240 ALA A CA 1
ATOM 1853 C C . ALA A 1 240 ? -10.879 25.540 11.480 1.00 94.88 240 ALA A C 1
ATOM 1855 O O . ALA A 1 240 ? -9.918 25.348 12.227 1.00 94.88 240 ALA A O 1
ATOM 1856 N N . ASP A 1 241 ? -12.132 25.290 11.859 1.00 93.75 241 ASP A N 1
ATOM 1857 C CA . ASP A 1 241 ? -12.477 24.867 13.217 1.00 93.75 241 ASP A CA 1
ATOM 1858 C C . ASP A 1 241 ? -11.947 23.475 13.522 1.00 93.75 241 ASP A C 1
ATOM 1860 O O . ASP A 1 241 ? -11.366 23.257 14.587 1.00 93.75 241 ASP A O 1
ATOM 1864 N N . PHE A 1 242 ? -12.057 22.538 12.574 1.00 95.81 242 PHE A N 1
ATOM 1865 C CA . PHE A 1 242 ? -11.467 21.215 12.746 1.00 95.81 242 PHE A CA 1
ATOM 1866 C C . PHE A 1 242 ? -9.955 21.322 12.938 1.00 95.81 242 PHE A C 1
ATOM 1868 O O . PHE A 1 242 ? -9.430 20.784 13.913 1.00 95.81 242 PHE A O 1
ATOM 1875 N N . TYR A 1 243 ? -9.268 22.080 12.075 1.00 96.56 243 TYR A N 1
ATOM 1876 C CA . TYR A 1 243 ? -7.829 22.306 12.193 1.00 96.56 243 TYR A CA 1
ATOM 1877 C C . TYR A 1 243 ? -7.448 22.909 13.549 1.00 96.56 243 TYR A C 1
ATOM 1879 O O . TYR A 1 243 ? -6.463 22.473 14.148 1.00 96.56 243 TYR A O 1
ATOM 1887 N N . SER A 1 244 ? -8.252 23.840 14.077 1.00 95.81 244 SER A N 1
ATOM 1888 C CA . SER A 1 244 ? -8.023 24.438 15.399 1.00 95.81 244 SER A CA 1
ATOM 1889 C C . SER A 1 244 ? -7.982 23.383 16.515 1.00 95.81 244 SER A C 1
ATOM 1891 O O . SER A 1 244 ? -7.107 23.441 17.375 1.00 95.81 244 SER A O 1
ATOM 1893 N N . THR A 1 245 ? -8.837 22.353 16.453 1.00 96.12 245 THR A N 1
ATOM 1894 C CA . THR A 1 245 ? -8.836 21.257 17.441 1.00 96.12 245 THR A CA 1
ATOM 1895 C C . THR A 1 245 ? -7.637 20.319 17.319 1.00 96.12 245 THR A C 1
ATOM 1897 O O . THR A 1 245 ? -7.256 19.688 18.302 1.00 96.12 245 THR A O 1
ATOM 1900 N N . ILE A 1 246 ? -7.008 20.233 16.142 1.00 95.81 246 ILE A N 1
ATOM 1901 C CA . ILE A 1 246 ? -5.826 19.387 15.927 1.00 95.81 246 ILE A CA 1
ATOM 1902 C C . ILE A 1 246 ? -4.588 20.011 16.576 1.00 95.81 246 ILE A C 1
ATOM 1904 O O . ILE A 1 246 ? -3.811 19.313 17.235 1.00 95.81 246 ILE A O 1
ATOM 1908 N N . VAL A 1 247 ? -4.408 21.321 16.380 1.00 95.31 247 VAL A N 1
ATOM 1909 C CA . VAL A 1 247 ? -3.231 22.063 16.862 1.00 95.31 247 VAL A CA 1
ATOM 1910 C C . VAL A 1 247 ? -3.311 22.436 18.343 1.00 95.31 247 VAL A C 1
ATOM 1912 O O . VAL A 1 247 ? -2.288 22.785 18.933 1.00 95.31 247 VAL A O 1
ATOM 1915 N N . ASP A 1 248 ? -4.487 22.324 18.962 1.00 95.56 248 ASP A N 1
ATOM 1916 C CA . ASP A 1 248 ? -4.692 22.547 20.394 1.00 95.56 248 ASP A CA 1
ATOM 1917 C C . ASP A 1 248 ? -4.252 21.335 21.237 1.00 95.56 248 ASP A C 1
ATOM 1919 O O . ASP A 1 248 ? -5.037 20.594 21.836 1.00 95.56 248 ASP A O 1
ATOM 1923 N N . VAL A 1 249 ? -2.937 21.119 21.263 1.00 94.69 249 VAL A N 1
ATOM 1924 C CA . VAL A 1 249 ? -2.295 20.047 22.038 1.00 94.69 249 VAL A CA 1
ATOM 1925 C C . VAL A 1 249 ? -2.470 20.261 23.548 1.00 94.69 249 VAL A C 1
ATOM 1927 O O . VAL A 1 249 ? -2.498 19.292 24.305 1.00 94.69 249 VAL A O 1
ATOM 1930 N N . GLU A 1 250 ? -2.630 21.507 24.009 1.00 96.19 250 GLU A N 1
ATOM 1931 C CA . GLU A 1 250 ? -2.829 21.808 25.431 1.00 96.19 250 GLU A CA 1
ATOM 1932 C C . GLU A 1 250 ? -4.149 21.222 25.941 1.00 96.19 250 GLU A C 1
ATOM 1934 O O . GLU A 1 250 ? -4.148 20.498 26.945 1.00 96.19 250 GLU A O 1
ATOM 1939 N N . ASN A 1 251 ? -5.262 21.471 25.242 1.00 95.81 251 ASN A N 1
ATOM 1940 C CA . ASN A 1 251 ? -6.547 20.896 25.631 1.00 95.81 251 ASN A CA 1
ATOM 1941 C C . ASN A 1 251 ? -6.557 19.373 25.473 1.00 95.81 251 ASN A C 1
ATOM 1943 O O . ASN A 1 251 ? -6.993 18.686 26.396 1.00 95.81 251 ASN A O 1
ATOM 1947 N N . ARG A 1 252 ? -5.975 18.825 24.399 1.00 95.25 252 ARG A N 1
ATOM 1948 C CA . ARG A 1 252 ? -5.818 17.367 24.232 1.00 95.25 252 ARG A CA 1
ATOM 1949 C C . ARG A 1 252 ? -5.059 16.716 25.395 1.00 95.25 252 ARG A C 1
ATOM 1951 O O . ARG A 1 252 ? -5.495 15.703 25.941 1.00 95.25 252 ARG A O 1
ATOM 1958 N N . ASN A 1 253 ? -3.947 17.310 25.826 1.00 96.88 253 ASN A N 1
ATOM 1959 C CA . ASN A 1 253 ? -3.163 16.809 26.959 1.00 96.88 253 ASN A CA 1
ATOM 1960 C C . ASN A 1 253 ? -3.917 16.929 28.288 1.00 96.88 253 ASN A C 1
ATOM 1962 O O . ASN A 1 253 ? -3.812 16.047 29.138 1.00 96.88 253 ASN A O 1
ATOM 1966 N N . LYS A 1 254 ? -4.698 17.999 28.467 1.00 95.88 254 LYS A N 1
ATOM 1967 C CA . LYS A 1 254 ? -5.548 18.193 29.647 1.00 95.88 254 LYS A CA 1
ATOM 1968 C C . LYS A 1 254 ? -6.696 17.184 29.712 1.00 95.88 254 LYS A C 1
ATOM 1970 O O . LYS A 1 254 ? -7.049 16.751 30.807 1.00 95.88 254 LYS A O 1
ATOM 1975 N N . GLU A 1 255 ? -7.283 16.835 28.571 1.00 94.56 255 GLU A N 1
ATOM 1976 C CA . GLU A 1 255 ? -8.331 15.816 28.460 1.00 94.56 255 GLU A CA 1
ATOM 1977 C C . GLU A 1 255 ? -7.782 14.403 28.681 1.00 94.56 255 GLU A C 1
ATOM 1979 O O . GLU A 1 255 ? -8.464 13.564 29.273 1.00 94.56 255 GLU A O 1
ATOM 1984 N N . GLY A 1 256 ? -6.547 14.129 28.250 1.00 95.38 256 GLY A N 1
ATOM 1985 C CA . GLY A 1 256 ? -5.911 12.829 28.438 1.00 95.38 256 GLY A CA 1
ATOM 1986 C C . GLY A 1 256 ? -6.750 11.710 27.821 1.00 95.38 256 GLY A C 1
ATOM 1987 O O . GLY A 1 256 ? -6.960 11.678 26.613 1.00 95.38 256 GLY A O 1
ATOM 1988 N N . ILE A 1 257 ? -7.247 10.800 28.663 1.00 96.12 257 ILE A N 1
ATOM 1989 C CA . ILE A 1 257 ? -8.117 9.680 28.261 1.00 96.12 257 ILE A CA 1
ATOM 1990 C C . ILE A 1 257 ? -9.594 9.894 28.607 1.00 96.12 257 ILE A C 1
ATOM 1992 O O . ILE A 1 257 ? -10.416 9.022 28.321 1.00 96.12 257 ILE A O 1
ATOM 1996 N N . GLU A 1 258 ? -9.955 11.011 29.244 1.00 95.50 258 GLU A N 1
ATOM 1997 C CA . GLU A 1 258 ? -11.333 11.266 29.685 1.00 95.50 258 GLU A CA 1
ATOM 1998 C C . GLU A 1 258 ? -12.367 11.105 28.554 1.00 95.50 258 GLU A C 1
ATOM 2000 O O . GLU A 1 258 ? -13.409 10.494 28.807 1.00 95.50 258 GLU A O 1
ATOM 2005 N N . PRO A 1 259 ? -12.091 11.515 27.294 1.00 94.88 259 PRO A N 1
ATOM 2006 C CA . PRO A 1 259 ? -13.021 11.303 26.184 1.00 94.88 259 PRO A CA 1
ATOM 2007 C C . PRO A 1 259 ? -13.351 9.831 25.880 1.00 94.88 259 PRO A C 1
ATOM 2009 O O . PRO A 1 259 ? -14.451 9.543 25.406 1.00 94.88 259 PRO A O 1
ATOM 2012 N N . ILE A 1 260 ? -12.435 8.892 26.155 1.00 96.50 260 ILE A N 1
ATOM 2013 C CA . ILE A 1 260 ? -12.646 7.453 25.899 1.00 96.50 260 ILE A CA 1
ATOM 2014 C C . ILE A 1 260 ? -13.010 6.650 27.149 1.00 96.50 260 ILE A C 1
ATOM 2016 O O . ILE A 1 260 ? -13.483 5.514 27.044 1.00 96.50 260 ILE A O 1
ATOM 2020 N N . LYS A 1 261 ? -12.833 7.231 28.337 1.00 96.94 261 LYS A N 1
ATOM 2021 C CA . LYS A 1 261 ? -13.068 6.565 29.620 1.00 96.94 261 LYS A CA 1
ATOM 2022 C C . LYS A 1 261 ? -14.473 5.945 29.749 1.00 96.94 261 LYS A C 1
ATOM 2024 O O . LYS A 1 261 ? -14.543 4.788 30.160 1.00 96.94 261 LYS A O 1
ATOM 2029 N N . PRO A 1 262 ? -15.581 6.603 29.341 1.00 96.81 262 PRO A N 1
ATOM 2030 C CA . PRO A 1 262 ? -16.910 5.987 29.410 1.00 96.81 262 PRO A CA 1
ATOM 2031 C C . PRO A 1 262 ? -17.042 4.697 28.587 1.00 96.81 262 PRO A C 1
ATOM 2033 O O . PRO A 1 262 ? -17.783 3.792 28.967 1.00 96.81 262 PRO A O 1
ATOM 2036 N N . TYR A 1 263 ? -16.328 4.596 27.464 1.00 97.56 263 TYR A N 1
ATOM 2037 C CA . TYR A 1 263 ? -16.338 3.405 26.613 1.00 97.56 263 TYR A CA 1
ATOM 2038 C C . TYR A 1 263 ? -15.464 2.293 27.210 1.00 97.56 263 TYR A C 1
ATOM 2040 O O . TYR A 1 263 ? -15.889 1.139 27.248 1.00 97.56 263 TYR A O 1
ATOM 2048 N N . LEU A 1 264 ? -14.294 2.637 27.765 1.00 97.88 264 LEU A N 1
ATOM 2049 C CA . LEU A 1 264 ? -13.445 1.693 28.506 1.00 97.88 264 LEU A CA 1
ATOM 2050 C C . LEU A 1 264 ? -14.172 1.092 29.718 1.00 97.88 264 LEU A C 1
ATOM 2052 O O . LEU A 1 264 ? -14.087 -0.118 29.950 1.00 97.88 264 LEU A O 1
ATOM 2056 N N . ASP A 1 265 ? -14.912 1.920 30.458 1.00 97.81 265 ASP A N 1
ATOM 2057 C CA . ASP A 1 265 ? -15.697 1.498 31.620 1.00 97.81 265 ASP A CA 1
ATOM 2058 C C . ASP A 1 265 ? -16.804 0.512 31.188 1.00 97.81 265 ASP A C 1
ATOM 2060 O O . ASP A 1 265 ? -16.905 -0.578 31.751 1.00 97.81 265 ASP A O 1
ATOM 2064 N N . ARG A 1 266 ? -17.554 0.813 30.112 1.00 98.12 266 ARG A N 1
ATOM 2065 C CA . ARG A 1 266 ? -18.587 -0.090 29.556 1.00 98.12 266 ARG A CA 1
ATOM 2066 C C . ARG A 1 266 ? -18.022 -1.450 29.145 1.00 98.12 266 ARG A C 1
ATOM 2068 O O . ARG A 1 266 ? -18.609 -2.466 29.504 1.00 98.12 266 ARG A O 1
ATOM 2075 N N . ILE A 1 267 ? -16.883 -1.489 28.441 1.00 98.38 267 ILE A N 1
ATOM 2076 C CA . ILE A 1 267 ? -16.224 -2.761 28.081 1.00 98.38 267 ILE A CA 1
ATOM 2077 C C . ILE A 1 267 ? -15.859 -3.547 29.347 1.00 98.38 267 ILE A C 1
ATOM 2079 O O . ILE A 1 267 ? -16.096 -4.751 29.437 1.00 98.38 267 ILE A O 1
ATOM 2083 N N . SER A 1 268 ? -15.298 -2.864 30.346 1.00 96.56 268 SER A N 1
ATOM 2084 C CA . SER A 1 268 ? -14.835 -3.487 31.590 1.00 96.56 268 SER A CA 1
ATOM 2085 C C . SER A 1 268 ? -15.982 -4.062 32.430 1.00 96.56 268 SER A C 1
ATOM 2087 O O . SER A 1 268 ? -15.792 -5.061 33.129 1.00 96.56 268 SER A O 1
ATOM 2089 N N . GLU A 1 269 ? -17.171 -3.463 32.343 1.00 97.44 269 GLU A N 1
ATOM 2090 C CA . GLU A 1 269 ? -18.382 -3.878 33.058 1.00 97.44 269 GLU A CA 1
ATOM 2091 C C . GLU A 1 269 ? -19.085 -5.101 32.455 1.00 97.44 269 GLU A C 1
ATOM 2093 O O . GLU A 1 269 ? -19.915 -5.701 33.145 1.00 97.44 269 GLU A O 1
ATOM 2098 N N . ALA A 1 270 ? -18.750 -5.501 31.221 1.00 98.31 270 ALA A N 1
ATOM 2099 C CA . ALA A 1 270 ? -19.321 -6.685 30.581 1.00 98.31 270 ALA A CA 1
ATOM 2100 C C . ALA A 1 270 ? -19.046 -7.954 31.409 1.00 98.31 270 ALA A C 1
ATOM 2102 O O . ALA A 1 270 ? -17.898 -8.246 31.772 1.00 98.31 270 ALA A O 1
ATOM 2103 N N . LYS A 1 271 ? -20.108 -8.714 31.702 1.00 98.25 271 LYS A N 1
ATOM 2104 C CA . LYS A 1 271 ? -20.077 -9.942 32.525 1.00 98.25 271 LYS A CA 1
ATOM 2105 C C . LYS A 1 271 ? -20.234 -11.219 31.717 1.00 98.25 271 LYS A C 1
ATOM 2107 O O . LYS A 1 271 ? -20.015 -12.300 32.255 1.00 98.25 271 LYS A O 1
ATOM 2112 N N . THR A 1 272 ? -20.651 -11.093 30.463 1.00 98.44 272 THR A N 1
ATOM 2113 C CA . THR A 1 272 ? -20.772 -12.194 29.507 1.00 98.44 272 THR A CA 1
ATOM 2114 C C . THR A 1 272 ? -20.290 -11.729 28.143 1.00 98.44 272 THR A C 1
ATOM 2116 O O . THR A 1 272 ? -20.302 -10.530 27.844 1.00 98.44 272 THR A O 1
ATOM 2119 N N . VAL A 1 273 ? -19.912 -12.670 27.284 1.00 98.12 273 VAL A N 1
ATOM 2120 C CA . VAL A 1 273 ? -19.536 -12.353 25.901 1.00 98.12 273 VAL A CA 1
ATOM 2121 C C . VAL A 1 273 ? -20.714 -11.769 25.110 1.00 98.12 273 VAL A C 1
ATOM 2123 O O . VAL A 1 273 ? -20.514 -10.912 24.253 1.00 98.12 273 VAL A O 1
ATOM 2126 N N . GLN A 1 274 ? -21.957 -12.136 25.450 1.00 98.25 274 GLN A N 1
ATOM 2127 C CA . GLN A 1 274 ? -23.143 -11.517 24.854 1.00 98.25 274 GLN A CA 1
ATOM 2128 C C . GLN A 1 274 ? -23.253 -10.031 25.215 1.00 98.25 274 GLN A C 1
ATOM 2130 O O . GLN A 1 274 ? -23.522 -9.215 24.339 1.00 98.25 274 GLN A O 1
ATOM 2135 N N . GLU A 1 275 ? -23.032 -9.668 26.483 1.00 98.44 275 GLU A N 1
ATOM 2136 C CA . GLU A 1 275 ? -23.027 -8.260 26.905 1.00 98.44 275 GLU A CA 1
ATOM 2137 C C . GLU A 1 275 ? -21.923 -7.470 26.190 1.00 98.44 275 GLU A C 1
ATOM 2139 O O . GLU A 1 275 ? -22.159 -6.338 25.771 1.00 98.44 275 GLU A O 1
ATOM 2144 N N . LEU A 1 276 ? -20.745 -8.070 25.987 1.00 98.44 276 LEU A N 1
ATOM 2145 C CA . LEU A 1 276 ? -19.650 -7.436 25.250 1.00 98.44 276 LEU A CA 1
ATOM 2146 C C . LEU A 1 276 ? -20.013 -7.175 23.775 1.00 98.44 276 LEU A C 1
ATOM 2148 O O . LEU A 1 276 ? -19.741 -6.093 23.258 1.00 98.44 276 LEU A O 1
ATOM 2152 N N . ILE A 1 277 ? -20.669 -8.126 23.103 1.00 97.62 277 ILE A N 1
ATOM 2153 C CA . ILE A 1 277 ? -21.151 -7.948 21.722 1.00 97.62 277 ILE A CA 1
ATOM 2154 C C . ILE A 1 277 ? -22.258 -6.891 21.645 1.00 97.62 277 ILE A C 1
ATOM 2156 O O . ILE A 1 277 ? -22.257 -6.064 20.732 1.00 97.62 277 ILE A O 1
ATOM 2160 N N . ASP A 1 278 ? -23.170 -6.870 22.616 1.00 97.94 278 ASP A N 1
ATOM 2161 C CA . ASP A 1 278 ? -24.208 -5.841 22.713 1.00 97.94 278 ASP A CA 1
ATOM 2162 C C . ASP A 1 278 ? -23.587 -4.440 22.864 1.00 97.94 278 ASP A C 1
ATOM 2164 O O . ASP A 1 278 ? -24.046 -3.486 22.234 1.00 97.94 278 ASP A O 1
ATOM 2168 N N . ILE A 1 279 ? -22.516 -4.312 23.657 1.00 98.12 279 ILE A N 1
ATOM 2169 C CA . ILE A 1 279 ? -21.731 -3.074 23.782 1.00 98.12 279 ILE A CA 1
ATOM 2170 C C . ILE A 1 279 ? -21.059 -2.721 22.451 1.00 98.12 279 ILE A C 1
ATOM 2172 O O . ILE A 1 279 ? -21.110 -1.564 22.039 1.00 98.12 279 ILE A O 1
ATOM 2176 N N . SER A 1 280 ? -20.492 -3.699 21.740 1.00 96.69 280 SER A N 1
ATOM 2177 C CA . SER A 1 280 ? -19.891 -3.465 20.421 1.00 96.69 280 SER A CA 1
ATOM 2178 C C . SER A 1 280 ? -20.915 -2.935 19.408 1.00 96.69 280 SER A C 1
ATOM 2180 O O . SER A 1 280 ? -20.603 -2.016 18.655 1.00 96.69 280 SER A O 1
ATOM 2182 N N . ALA A 1 281 ? -22.155 -3.445 19.411 1.00 97.25 281 ALA A N 1
ATOM 2183 C CA . ALA A 1 281 ? -23.229 -2.913 18.561 1.00 97.25 281 ALA A CA 1
ATOM 2184 C C . ALA A 1 281 ? -23.603 -1.475 18.936 1.00 97.25 281 ALA A C 1
ATOM 2186 O O . ALA A 1 281 ? -23.860 -0.639 18.066 1.00 97.25 281 ALA A O 1
ATOM 2187 N N . GLN A 1 282 ? -23.637 -1.176 20.238 1.00 97.38 282 GLN A N 1
ATOM 2188 C CA . GLN A 1 282 ? -23.897 0.177 20.724 1.00 97.38 282 GLN A CA 1
ATOM 2189 C C . GLN A 1 282 ? -22.805 1.143 20.264 1.00 97.38 282 GLN A C 1
ATOM 2191 O O . GLN A 1 282 ? -23.135 2.217 19.776 1.00 97.38 282 GLN A O 1
ATOM 2196 N N . PHE A 1 283 ? -21.530 0.760 20.338 1.00 97.38 283 PHE A N 1
ATOM 2197 C CA . PHE A 1 283 ? -20.428 1.610 19.881 1.00 97.38 283 PHE A CA 1
ATOM 2198 C C . PHE A 1 283 ? -20.488 1.869 18.378 1.00 97.38 283 PHE A C 1
ATOM 2200 O O . PHE A 1 283 ? -20.343 3.012 17.951 1.00 97.38 283 PHE A O 1
ATOM 2207 N N . GLU A 1 284 ? -20.796 0.859 17.567 1.00 95.88 284 GLU A N 1
ATOM 2208 C CA . GLU A 1 284 ? -20.935 1.065 16.126 1.00 95.88 284 GLU A CA 1
ATOM 2209 C C . GLU A 1 284 ? -22.082 2.041 15.801 1.00 95.88 284 GLU A C 1
ATOM 2211 O O . GLU A 1 284 ? -21.975 2.867 14.897 1.00 95.88 284 GLU A O 1
ATOM 2216 N N . ASN A 1 285 ? -23.178 1.999 16.562 1.00 95.50 285 ASN A N 1
ATOM 2217 C CA . ASN A 1 285 ? -24.306 2.914 16.380 1.00 95.50 285 ASN A CA 1
ATOM 2218 C C . ASN A 1 285 ? -24.069 4.322 16.951 1.00 95.50 285 ASN A C 1
ATOM 2220 O O . ASN A 1 285 ? -24.584 5.293 16.397 1.00 95.50 285 ASN A O 1
ATOM 2224 N N . GLU A 1 286 ? -23.349 4.439 18.067 1.00 95.44 286 GLU A N 1
ATOM 2225 C CA . GLU A 1 286 ? -23.110 5.706 18.770 1.00 95.44 286 GLU A CA 1
ATOM 2226 C C . GLU A 1 286 ? -21.934 6.486 18.176 1.00 95.44 286 GLU A C 1
ATOM 2228 O O . GLU A 1 286 ? -22.026 7.702 18.020 1.00 95.44 286 GLU A O 1
ATOM 2233 N N . ILE A 1 287 ? -20.841 5.791 17.856 1.00 94.94 287 ILE A N 1
ATOM 2234 C CA . ILE A 1 287 ? -19.548 6.387 17.490 1.00 94.94 287 ILE A CA 1
ATOM 2235 C C . ILE A 1 287 ? -18.944 5.812 16.202 1.00 94.94 287 ILE A C 1
ATOM 2237 O O . ILE A 1 287 ? -17.874 6.243 15.782 1.00 94.94 287 ILE A O 1
ATOM 2241 N N . GLY A 1 288 ? -19.615 4.849 15.561 1.00 94.56 288 GLY A N 1
ATOM 2242 C CA . GLY A 1 288 ? -19.178 4.272 14.288 1.00 94.56 288 GLY A CA 1
ATOM 2243 C C . GLY A 1 288 ? -17.964 3.343 14.379 1.00 94.56 288 GLY A C 1
ATOM 2244 O O . GLY A 1 288 ? -17.384 3.019 13.348 1.00 94.56 288 GLY A O 1
ATOM 2245 N N . LEU A 1 289 ? -17.578 2.903 15.583 1.00 94.25 289 LEU A N 1
ATOM 2246 C CA . LEU A 1 289 ? -16.461 1.975 15.789 1.00 94.25 289 LEU A CA 1
ATOM 2247 C C . LEU A 1 289 ? -16.962 0.556 16.072 1.00 94.25 289 LEU A C 1
ATOM 2249 O O . LEU A 1 289 ? -17.765 0.354 16.981 1.00 94.25 289 LEU A O 1
ATOM 2253 N N . SER A 1 290 ? -16.418 -0.426 15.349 1.00 91.88 290 SER A N 1
ATOM 2254 C CA . SER A 1 290 ? -16.473 -1.839 15.736 1.00 91.88 290 SER A CA 1
ATOM 2255 C C . SER A 1 290 ? -15.112 -2.264 16.288 1.00 91.88 290 SER A C 1
ATOM 2257 O O . SER A 1 290 ? -14.084 -2.000 15.670 1.00 91.88 290 SER A O 1
ATOM 2259 N N . LEU A 1 291 ? -15.104 -2.888 17.469 1.00 94.00 291 LEU A N 1
ATOM 2260 C CA . LEU A 1 291 ? -13.882 -3.229 18.215 1.00 94.00 291 LEU A CA 1
ATOM 2261 C C . LEU A 1 291 ? -13.572 -4.732 18.234 1.00 94.00 291 LEU A C 1
ATOM 2263 O O . LEU A 1 291 ? -12.602 -5.145 18.862 1.00 94.00 291 LEU A O 1
ATOM 2267 N N . LEU A 1 292 ? -14.426 -5.550 17.616 1.00 96.38 292 LEU A N 1
ATOM 2268 C CA . LEU A 1 292 ? -14.300 -7.007 17.584 1.00 96.38 292 LEU A CA 1
ATOM 2269 C C . LEU A 1 292 ? -14.293 -7.496 16.133 1.00 96.38 292 LEU A C 1
ATOM 2271 O O . LEU A 1 292 ? -13.250 -7.581 15.497 1.00 96.38 292 LEU A O 1
ATOM 2275 N N . PHE A 1 293 ? -15.478 -7.804 15.620 1.00 97.06 293 PHE A N 1
ATOM 2276 C CA . PHE A 1 293 ? -15.756 -8.250 14.261 1.00 97.06 293 PHE A CA 1
ATOM 2277 C C . PHE A 1 293 ? -16.933 -7.426 13.726 1.00 97.06 293 PHE A C 1
ATOM 2279 O O . PHE A 1 293 ? -17.625 -6.764 14.506 1.00 97.06 293 PHE A O 1
ATOM 2286 N N . GLY A 1 294 ? -17.158 -7.402 12.414 1.00 95.69 294 GLY A N 1
ATOM 2287 C CA . GLY A 1 294 ? -18.052 -6.405 11.821 1.00 95.69 294 GLY A CA 1
ATOM 2288 C C . GLY A 1 294 ? -18.907 -6.917 10.676 1.00 95.69 294 GLY A C 1
ATOM 2289 O O . GLY A 1 294 ? -18.557 -7.876 9.988 1.00 95.69 294 GLY A O 1
ATOM 2290 N N . PHE A 1 295 ? -20.024 -6.218 10.462 1.00 97.75 295 PHE A N 1
ATOM 2291 C CA . PHE A 1 295 ? -20.869 -6.377 9.285 1.00 97.75 295 PHE A CA 1
ATOM 2292 C C . PHE A 1 295 ? -21.146 -5.021 8.639 1.00 97.75 295 PHE A C 1
ATOM 2294 O O . PHE A 1 295 ? -21.619 -4.092 9.295 1.00 97.75 295 PHE A O 1
ATOM 2301 N N . GLY A 1 296 ? -20.886 -4.916 7.339 1.00 97.19 296 GLY A N 1
ATOM 2302 C CA . GLY A 1 296 ? -20.978 -3.661 6.601 1.00 97.19 296 GLY A CA 1
ATOM 2303 C C . GLY A 1 296 ? -21.549 -3.853 5.197 1.00 97.19 296 GLY A C 1
ATOM 2304 O O . GLY A 1 296 ? -21.273 -4.872 4.563 1.00 97.19 296 GLY A O 1
ATOM 2305 N N . PRO A 1 297 ? -22.352 -2.910 4.678 1.00 97.50 297 PRO A N 1
ATOM 2306 C CA . PRO A 1 297 ? -22.806 -2.959 3.295 1.00 97.50 297 PRO A CA 1
ATOM 2307 C C . PRO A 1 297 ? -21.645 -2.753 2.316 1.00 97.50 297 PRO A C 1
ATOM 2309 O O . PRO A 1 297 ? -20.858 -1.823 2.472 1.00 97.50 297 PRO A O 1
ATOM 2312 N N . SER A 1 298 ? -21.577 -3.577 1.274 1.00 97.44 298 SER A N 1
ATOM 2313 C CA . SER A 1 298 ? -20.684 -3.394 0.124 1.00 97.44 298 SER A CA 1
ATOM 2314 C C . SER A 1 298 ? -21.398 -3.793 -1.169 1.00 97.44 298 SER A C 1
ATOM 2316 O O . SER A 1 298 ? -22.495 -4.353 -1.130 1.00 97.44 298 SER A O 1
ATOM 2318 N N . ILE A 1 299 ? -20.826 -3.436 -2.318 1.00 97.50 299 ILE A N 1
ATOM 2319 C CA . ILE A 1 299 ? -21.391 -3.765 -3.632 1.00 97.50 299 ILE A CA 1
ATOM 2320 C C . ILE A 1 299 ? -21.354 -5.284 -3.814 1.00 97.50 299 ILE A C 1
ATOM 2322 O O . ILE A 1 299 ? -20.327 -5.912 -3.571 1.00 97.50 299 ILE A O 1
ATOM 2326 N N . ASP A 1 300 ? -22.469 -5.871 -4.242 1.00 97.88 300 ASP A N 1
ATOM 2327 C CA . ASP A 1 300 ? -22.535 -7.305 -4.519 1.00 97.88 300 ASP A CA 1
ATOM 2328 C C . ASP A 1 300 ? -21.736 -7.644 -5.782 1.00 97.88 300 ASP A C 1
ATOM 2330 O O . ASP A 1 300 ? -21.958 -7.054 -6.842 1.00 97.88 300 ASP A O 1
ATOM 2334 N N . PHE A 1 301 ? -20.816 -8.608 -5.694 1.00 97.75 301 PHE A N 1
ATOM 2335 C CA . PHE A 1 301 ? -20.021 -9.005 -6.852 1.00 97.75 301 PHE A CA 1
ATOM 2336 C C . PHE A 1 301 ? -20.882 -9.613 -7.955 1.00 97.75 301 PHE A C 1
ATOM 2338 O O . PHE A 1 301 ? -20.585 -9.366 -9.115 1.00 97.75 301 PHE A O 1
ATOM 2345 N N . VAL A 1 302 ? -21.957 -10.353 -7.657 1.00 97.50 302 VAL A N 1
ATOM 2346 C CA . VAL A 1 302 ? -22.786 -10.983 -8.712 1.00 97.50 302 VAL A CA 1
ATOM 2347 C C . VAL A 1 302 ? -23.916 -10.083 -9.227 1.00 97.50 302 VAL A C 1
ATOM 2349 O O . VAL A 1 302 ? -24.477 -10.360 -10.288 1.00 97.50 302 VAL A O 1
ATOM 2352 N N . ASP A 1 303 ? -24.236 -9.004 -8.507 1.00 97.44 303 ASP A N 1
ATOM 2353 C CA . ASP A 1 303 ? -25.184 -7.960 -8.915 1.00 97.44 303 ASP A CA 1
ATOM 2354 C C . ASP A 1 303 ? -24.682 -6.581 -8.466 1.00 97.44 303 ASP A C 1
ATOM 2356 O O . ASP A 1 303 ? -25.099 -6.010 -7.457 1.00 97.44 303 ASP A O 1
ATOM 2360 N N . SER A 1 304 ? -23.810 -5.999 -9.278 1.00 97.31 304 SER A N 1
ATOM 2361 C CA . SER A 1 304 ? -23.155 -4.719 -8.995 1.00 97.31 304 SER A CA 1
ATOM 2362 C C . SER A 1 304 ? -24.089 -3.497 -8.982 1.00 97.31 304 SER A C 1
ATOM 2364 O O . SER A 1 304 ? -23.627 -2.359 -8.860 1.00 97.31 304 SER A O 1
ATOM 2366 N N . SER A 1 305 ? -25.402 -3.691 -9.156 1.00 97.25 305 SER A N 1
ATOM 2367 C CA . SER A 1 305 ? -26.413 -2.631 -9.062 1.00 97.25 305 SER A CA 1
ATOM 2368 C C . SER A 1 305 ? -26.959 -2.424 -7.644 1.00 97.25 305 SER A C 1
ATOM 2370 O O . SER A 1 305 ? -27.631 -1.418 -7.386 1.00 97.25 305 SER A O 1
ATOM 2372 N N . ARG A 1 306 ? -26.650 -3.335 -6.713 1.00 97.25 306 ARG A N 1
ATOM 2373 C CA . ARG A 1 306 ? -27.141 -3.335 -5.327 1.00 97.25 306 ARG A CA 1
ATOM 2374 C C . ARG A 1 306 ? -26.015 -3.501 -4.313 1.00 97.25 306 ARG A C 1
ATOM 2376 O O . ARG A 1 306 ? -24.925 -3.979 -4.620 1.00 97.25 306 ARG A O 1
ATOM 2383 N N . TYR A 1 307 ? -26.333 -3.141 -3.076 1.00 98.00 307 TYR A N 1
ATOM 2384 C CA . TYR A 1 307 ? -25.512 -3.447 -1.914 1.00 98.00 307 TYR A CA 1
ATOM 2385 C C . TYR A 1 307 ? -25.996 -4.736 -1.236 1.00 98.00 307 TYR A C 1
ATOM 2387 O O . TYR A 1 307 ? -27.195 -5.027 -1.206 1.00 98.00 307 TYR A O 1
ATOM 2395 N N . VAL A 1 308 ? -25.065 -5.492 -0.660 1.00 98.12 308 VAL A N 1
ATOM 2396 C CA . VAL A 1 308 ? -25.312 -6.633 0.235 1.00 98.12 308 VAL A CA 1
ATOM 2397 C C . VAL A 1 308 ? -24.456 -6.502 1.485 1.00 98.12 308 VAL A C 1
ATOM 2399 O O . VAL A 1 308 ? -23.525 -5.700 1.531 1.00 98.12 308 VAL A O 1
ATOM 2402 N N . LEU A 1 309 ? -24.796 -7.256 2.526 1.00 98.44 309 LEU A N 1
ATOM 2403 C CA . LEU A 1 309 ? -24.040 -7.233 3.768 1.00 98.44 309 LEU A CA 1
ATOM 2404 C C . LEU A 1 309 ? -22.812 -8.139 3.640 1.00 98.44 309 LEU A C 1
ATOM 2406 O O . LEU A 1 309 ? -22.949 -9.305 3.277 1.00 98.44 309 LEU A O 1
ATOM 2410 N N . TYR A 1 310 ? -21.635 -7.610 3.954 1.00 98.69 310 TYR A N 1
ATOM 2411 C CA . TYR A 1 310 ? -20.393 -8.364 4.091 1.00 98.69 310 TYR A CA 1
ATOM 2412 C C . TYR A 1 310 ? -20.051 -8.519 5.572 1.00 98.69 310 TYR A C 1
ATOM 2414 O O . TYR A 1 310 ? -20.305 -7.605 6.355 1.00 98.69 310 TYR A O 1
ATOM 2422 N N . GLY A 1 311 ? -19.492 -9.666 5.954 1.00 98.25 311 GLY A N 1
ATOM 2423 C CA . GLY A 1 311 ? -19.038 -9.960 7.311 1.00 98.25 311 GLY A CA 1
ATOM 2424 C C . GLY A 1 311 ? -17.558 -10.325 7.352 1.00 98.25 311 GLY A C 1
ATOM 2425 O O . GLY A 1 311 ? -17.106 -11.165 6.571 1.00 98.25 311 GLY A O 1
ATOM 2426 N N . SER A 1 312 ? -16.830 -9.733 8.297 1.00 97.12 312 SER A N 1
ATOM 2427 C CA . SER A 1 312 ? -15.429 -10.037 8.605 1.00 97.12 312 SER A CA 1
ATOM 2428 C C . SER A 1 312 ? -15.293 -10.494 10.057 1.00 97.12 312 SER A C 1
ATOM 2430 O O . SER A 1 312 ? -16.029 -10.026 10.925 1.00 97.12 312 SER A O 1
ATOM 2432 N N . GLY A 1 313 ? -14.395 -11.450 10.311 1.00 97.69 313 GLY A N 1
ATOM 2433 C CA . GLY A 1 313 ? -14.121 -11.961 11.658 1.00 97.69 313 GLY A CA 1
ATOM 2434 C C . GLY A 1 313 ? -13.257 -11.014 12.500 1.00 97.69 313 GLY A C 1
ATOM 2435 O O . GLY A 1 313 ? -13.074 -9.847 12.157 1.00 97.69 313 GLY A O 1
ATOM 2436 N N . LEU A 1 314 ? -12.722 -11.532 13.608 1.00 98.19 314 LEU A N 1
ATOM 2437 C CA . LEU A 1 314 ? -11.692 -10.857 14.403 1.00 98.19 314 LEU A CA 1
ATOM 2438 C C . LEU A 1 314 ? -10.476 -10.507 13.541 1.00 98.19 314 LEU A C 1
ATOM 2440 O O . LEU A 1 314 ? -10.173 -11.197 12.571 1.00 98.19 314 LEU A O 1
ATOM 2444 N N . SER A 1 315 ? -9.751 -9.467 13.939 1.00 96.12 315 SER A N 1
ATOM 2445 C CA . SER A 1 315 ? -8.540 -9.014 13.250 1.00 96.12 315 SER A CA 1
ATOM 2446 C C . SER A 1 315 ? -7.304 -9.115 14.145 1.00 96.12 315 SER A C 1
ATOM 2448 O O . SER A 1 315 ? -7.405 -9.401 15.340 1.00 96.12 315 SER A O 1
ATOM 2450 N N . THR A 1 316 ? -6.131 -8.880 13.569 1.00 96.75 316 THR A N 1
ATOM 2451 C CA . THR A 1 316 ? -4.867 -8.725 14.298 1.00 96.75 316 THR A CA 1
ATOM 2452 C C . THR A 1 316 ? -4.312 -7.329 14.041 1.00 96.75 316 THR A C 1
ATOM 2454 O O . THR A 1 316 ? -4.444 -6.834 12.920 1.00 96.75 316 THR A O 1
ATOM 2457 N N . ALA A 1 317 ? -3.706 -6.671 15.038 1.00 94.81 317 ALA A N 1
ATOM 2458 C CA . ALA A 1 317 ? -3.180 -5.316 14.813 1.00 94.81 317 ALA A CA 1
ATOM 2459 C C . ALA A 1 317 ? -1.874 -5.321 13.997 1.00 94.81 317 ALA A C 1
ATOM 2461 O O . ALA A 1 317 ? -1.579 -4.359 13.290 1.00 94.81 317 ALA A O 1
ATOM 2462 N N . LEU A 1 318 ? -1.114 -6.421 14.048 1.00 94.31 318 LEU A N 1
ATOM 2463 C CA . LEU A 1 318 ? -0.038 -6.714 13.100 1.00 94.31 318 LEU A CA 1
ATOM 2464 C C . LEU A 1 318 ? -0.523 -7.648 11.984 1.00 94.31 318 LEU A C 1
ATOM 2466 O O . LEU A 1 318 ? -1.387 -8.490 12.240 1.00 94.31 318 LEU A O 1
ATOM 2470 N N . PRO A 1 319 ? 0.058 -7.591 10.770 1.00 95.31 319 PRO A N 1
ATOM 2471 C CA . PRO A 1 319 ? -0.276 -8.550 9.726 1.00 95.31 319 PRO A CA 1
ATOM 2472 C C . PRO A 1 319 ? -0.036 -9.995 10.175 1.00 95.31 319 PRO A C 1
ATOM 2474 O O . PRO A 1 319 ? 0.965 -10.295 10.833 1.00 95.31 319 PRO A O 1
ATOM 2477 N N . SER A 1 320 ? -0.929 -10.910 9.786 1.00 95.75 320 SER A N 1
ATOM 2478 C CA . SER A 1 320 ? -0.924 -12.296 10.279 1.00 95.75 320 SER A CA 1
ATOM 2479 C C . SER A 1 320 ? 0.412 -13.017 10.037 1.00 95.75 320 SER A C 1
ATOM 2481 O O . SER A 1 320 ? 0.875 -13.749 10.907 1.00 95.75 320 SER A O 1
ATOM 2483 N N . VAL A 1 321 ? 1.110 -12.729 8.932 1.00 94.12 321 VAL A N 1
ATOM 2484 C CA . VAL A 1 321 ? 2.452 -13.275 8.644 1.00 94.12 321 VAL A CA 1
ATOM 2485 C C . VAL A 1 321 ? 3.469 -12.937 9.747 1.00 94.12 321 VAL A C 1
ATOM 2487 O O . VAL A 1 321 ? 4.232 -13.803 10.171 1.00 94.12 321 VAL A O 1
ATOM 2490 N N . TYR A 1 322 ? 3.454 -11.715 10.289 1.00 94.56 322 TYR A N 1
ATOM 2491 C CA . TYR A 1 322 ? 4.360 -11.322 11.378 1.00 94.56 322 TYR A CA 1
ATOM 2492 C C . TYR A 1 322 ? 4.018 -12.011 12.701 1.00 94.56 322 TYR A C 1
ATOM 2494 O O . TYR A 1 322 ? 4.922 -12.349 13.468 1.00 94.56 322 TYR A O 1
ATOM 2502 N N . MET A 1 323 ? 2.733 -12.275 12.946 1.00 95.50 323 MET A N 1
ATOM 2503 C CA . MET A 1 323 ? 2.283 -13.041 14.112 1.00 95.50 323 MET A CA 1
ATOM 2504 C C . MET A 1 323 ? 2.706 -14.515 14.025 1.00 95.50 323 MET A C 1
ATOM 2506 O O . MET A 1 323 ? 3.047 -15.121 15.043 1.00 95.50 323 MET A O 1
ATOM 2510 N N . LEU A 1 324 ? 2.724 -15.085 12.816 1.00 95.25 324 LEU A N 1
ATOM 2511 C CA . LEU A 1 324 ? 3.052 -16.492 12.560 1.00 95.25 324 LEU A CA 1
ATOM 2512 C C . LEU A 1 324 ? 4.556 -16.774 12.429 1.00 95.25 324 LEU A C 1
ATOM 2514 O O . LEU A 1 324 ? 4.980 -17.892 12.705 1.00 95.25 324 LEU A O 1
ATOM 2518 N N . ASN A 1 325 ? 5.369 -15.778 12.068 1.00 89.69 325 ASN A N 1
ATOM 2519 C CA . ASN A 1 325 ? 6.823 -15.935 11.930 1.00 89.69 325 ASN A CA 1
ATOM 2520 C C . ASN A 1 325 ? 7.567 -16.087 13.270 1.00 89.69 325 ASN A C 1
ATOM 2522 O O . ASN A 1 325 ? 8.731 -16.481 13.279 1.00 89.69 325 ASN A O 1
ATOM 2526 N N . GLU A 1 326 ? 6.925 -15.750 14.394 1.00 86.31 326 GLU A N 1
ATOM 2527 C CA . GLU A 1 326 ? 7.482 -15.875 15.752 1.00 86.31 326 GLU A CA 1
ATOM 2528 C C . GLU A 1 326 ? 8.851 -15.199 15.948 1.00 86.31 326 GLU A C 1
ATOM 2530 O O . GLU A 1 326 ? 9.667 -15.634 16.764 1.00 86.31 326 GLU A O 1
ATOM 2535 N N . ASN A 1 327 ? 9.113 -14.105 15.225 1.00 90.75 327 ASN A N 1
ATOM 2536 C CA . ASN A 1 327 ? 10.336 -13.337 15.416 1.00 90.75 327 ASN A CA 1
ATOM 2537 C C . ASN A 1 327 ? 10.352 -12.758 16.850 1.00 90.75 327 ASN A C 1
ATOM 2539 O O . ASN A 1 327 ? 9.476 -11.955 17.190 1.00 90.75 327 ASN A O 1
ATOM 2543 N N . PRO A 1 328 ? 11.338 -13.117 17.697 1.00 93.00 328 PRO A N 1
ATOM 2544 C CA . PRO A 1 328 ? 11.342 -12.730 19.105 1.00 93.00 328 PRO A CA 1
ATOM 2545 C C . PRO A 1 328 ? 11.475 -11.216 19.311 1.00 93.00 328 PRO A C 1
ATOM 2547 O O . PRO A 1 328 ? 10.959 -10.699 20.299 1.00 93.00 328 PRO A O 1
ATOM 2550 N N . GLN A 1 329 ? 12.119 -10.498 18.384 1.00 91.06 329 GLN A N 1
ATOM 2551 C CA . GLN A 1 329 ? 12.243 -9.039 18.445 1.00 91.06 329 GLN A CA 1
ATOM 2552 C C . GLN A 1 329 ? 10.910 -8.361 18.125 1.00 91.06 329 GLN A C 1
ATOM 2554 O O . GLN A 1 329 ? 10.491 -7.479 18.868 1.00 91.06 329 GLN A O 1
ATOM 2559 N N . ILE A 1 330 ? 10.209 -8.813 17.078 1.00 93.06 330 ILE A N 1
ATOM 2560 C CA . ILE A 1 330 ? 8.880 -8.288 16.722 1.00 93.06 330 ILE A CA 1
ATOM 2561 C C . ILE A 1 330 ? 7.862 -8.608 17.817 1.00 93.06 330 ILE A C 1
ATOM 2563 O O . ILE A 1 330 ? 7.100 -7.733 18.216 1.00 93.06 330 ILE A O 1
ATOM 2567 N N . LYS A 1 331 ? 7.896 -9.830 18.363 1.00 95.94 331 LYS A N 1
ATOM 2568 C CA . LYS A 1 331 ? 7.067 -10.219 19.510 1.00 95.94 331 LYS A CA 1
ATOM 2569 C C . LYS A 1 331 ? 7.288 -9.284 20.698 1.00 95.94 331 LYS A C 1
ATOM 2571 O O . LYS A 1 331 ? 6.323 -8.745 21.225 1.00 95.94 331 LYS A O 1
ATOM 2576 N N . ALA A 1 332 ? 8.542 -9.077 21.103 1.00 96.75 332 ALA A N 1
ATOM 2577 C CA . ALA A 1 332 ? 8.863 -8.207 22.232 1.00 96.75 332 ALA A CA 1
ATOM 2578 C C . ALA A 1 332 ? 8.467 -6.747 21.965 1.00 96.75 332 ALA A C 1
ATOM 2580 O O . ALA A 1 332 ? 7.904 -6.099 22.843 1.00 96.75 332 ALA A O 1
ATOM 2581 N N . LEU A 1 333 ? 8.719 -6.237 20.754 1.00 96.69 333 LEU A N 1
ATOM 2582 C CA . LEU A 1 333 ? 8.314 -4.893 20.340 1.00 96.69 333 LEU A CA 1
ATOM 2583 C C . LEU A 1 333 ? 6.795 -4.710 20.458 1.00 96.69 333 LEU A C 1
ATOM 2585 O O . LEU A 1 333 ? 6.333 -3.708 20.999 1.00 96.69 333 LEU A O 1
ATOM 2589 N N . TYR A 1 334 ? 6.029 -5.693 19.992 1.00 97.94 334 TYR A N 1
ATOM 2590 C CA . TYR A 1 334 ? 4.575 -5.629 19.978 1.00 97.94 334 TYR A CA 1
ATOM 2591 C C . TYR A 1 334 ? 3.950 -5.816 21.369 1.00 97.94 334 TYR A C 1
ATOM 2593 O O . TYR A 1 334 ? 3.108 -5.015 21.766 1.00 97.94 334 TYR A O 1
ATOM 2601 N N . GLU A 1 335 ? 4.418 -6.785 22.166 1.00 98.12 335 GLU A N 1
ATOM 2602 C CA . GLU A 1 335 ? 3.981 -6.956 23.564 1.00 98.12 335 GLU A CA 1
ATOM 2603 C C . GLU A 1 335 ? 4.276 -5.695 24.399 1.00 98.12 335 GLU A C 1
ATOM 2605 O O . GLU A 1 335 ? 3.422 -5.244 25.164 1.00 98.12 335 GLU A O 1
ATOM 2610 N N . ASN A 1 336 ? 5.445 -5.072 24.215 1.00 98.19 336 ASN A N 1
ATOM 2611 C CA . ASN A 1 336 ? 5.779 -3.817 24.894 1.00 98.19 336 ASN A CA 1
ATOM 2612 C C . ASN A 1 336 ? 4.865 -2.667 24.461 1.00 98.19 336 ASN A C 1
ATOM 2614 O O . ASN A 1 336 ? 4.447 -1.875 25.304 1.00 98.19 336 ASN A O 1
ATOM 2618 N N . PHE A 1 337 ? 4.530 -2.578 23.172 1.00 98.31 337 PHE A N 1
ATOM 2619 C CA . PHE A 1 337 ? 3.596 -1.572 22.674 1.00 98.31 337 PHE A CA 1
ATOM 2620 C C . PHE A 1 337 ? 2.202 -1.743 23.286 1.00 98.31 337 PHE A C 1
ATOM 2622 O O . PHE A 1 337 ? 1.660 -0.780 23.828 1.00 98.31 337 PHE A O 1
ATOM 2629 N N . ILE A 1 338 ? 1.652 -2.961 23.287 1.00 98.62 338 ILE A N 1
ATOM 2630 C CA . ILE A 1 338 ? 0.353 -3.237 23.917 1.00 98.62 338 ILE A CA 1
ATOM 2631 C C . ILE A 1 338 ? 0.394 -2.841 25.400 1.00 98.62 338 ILE A C 1
ATOM 2633 O O . ILE A 1 338 ? -0.468 -2.091 25.861 1.00 98.62 338 ILE A O 1
ATOM 2637 N N . ALA A 1 339 ? 1.422 -3.274 26.139 1.00 98.69 339 ALA A N 1
ATOM 2638 C CA . ALA A 1 339 ? 1.570 -2.944 27.556 1.00 98.69 339 ALA A CA 1
ATOM 2639 C C . ALA A 1 339 ? 1.641 -1.424 27.785 1.00 98.69 339 ALA A C 1
ATOM 2641 O O . ALA A 1 339 ? 0.964 -0.904 28.674 1.00 98.69 339 ALA A O 1
ATOM 2642 N N . GLN A 1 340 ? 2.386 -0.694 26.951 1.00 98.38 340 GLN A N 1
ATOM 2643 C CA . GLN A 1 340 ? 2.475 0.764 27.025 1.00 98.38 340 GLN A CA 1
ATOM 2644 C C . GLN A 1 340 ? 1.103 1.430 26.846 1.00 98.38 340 GLN A C 1
ATOM 2646 O O . GLN A 1 340 ? 0.768 2.337 27.609 1.00 98.38 340 GLN A O 1
ATOM 2651 N N . MET A 1 341 ? 0.274 0.957 25.910 1.00 98.25 341 MET A N 1
ATOM 2652 C CA . MET A 1 341 ? -1.085 1.487 25.726 1.00 98.25 341 MET A CA 1
ATOM 2653 C C . MET A 1 341 ? -1.973 1.240 26.956 1.00 98.25 341 MET A C 1
ATOM 2655 O O . MET A 1 341 ? -2.739 2.119 27.357 1.00 98.25 341 MET A O 1
ATOM 2659 N N . PHE A 1 342 ? -1.846 0.084 27.614 1.00 98.50 342 PHE A N 1
ATOM 2660 C CA . PHE A 1 342 ? -2.568 -0.196 28.861 1.00 98.50 342 PHE A CA 1
ATOM 2661 C C . PHE A 1 342 ? -2.080 0.654 30.040 1.00 98.50 342 PHE A C 1
ATOM 2663 O O . PHE A 1 342 ? -2.900 1.096 30.848 1.00 98.50 342 PHE A O 1
ATOM 2670 N N . ILE A 1 343 ? -0.772 0.907 30.146 1.00 98.31 343 ILE A N 1
ATOM 2671 C CA . ILE A 1 343 ? -0.189 1.772 31.186 1.00 98.31 343 ILE A CA 1
ATOM 2672 C C . ILE A 1 343 ? -0.687 3.209 31.018 1.00 98.31 343 ILE A C 1
ATOM 2674 O O . ILE A 1 343 ? -1.198 3.799 31.971 1.00 98.31 343 ILE A O 1
ATOM 2678 N N . LEU A 1 344 ? -0.622 3.749 29.796 1.00 97.12 344 LEU A N 1
ATOM 2679 C CA . LEU A 1 344 ? -1.090 5.106 29.478 1.00 97.12 344 LEU A CA 1
ATOM 2680 C C . LEU A 1 344 ? -2.599 5.293 29.693 1.00 97.12 344 LEU A C 1
ATOM 2682 O O . LEU A 1 344 ? -3.071 6.421 29.806 1.00 97.12 344 LEU A O 1
ATOM 2686 N N . THR A 1 345 ? -3.351 4.196 29.800 1.00 96.25 345 THR A N 1
ATOM 2687 C CA . THR A 1 345 ? -4.792 4.200 30.085 1.00 96.25 345 THR A CA 1
ATOM 2688 C C . THR A 1 345 ? -5.145 3.732 31.501 1.00 96.25 345 THR A C 1
ATOM 2690 O O . THR A 1 345 ? -6.312 3.478 31.802 1.00 96.25 345 THR A O 1
ATOM 2693 N N . GLY A 1 346 ? -4.157 3.677 32.402 1.00 94.56 346 GLY A N 1
ATOM 2694 C CA . GLY A 1 346 ? -4.366 3.543 33.848 1.00 94.56 346 GLY A CA 1
ATOM 2695 C C . GLY A 1 346 ? -4.142 2.147 34.437 1.00 94.56 346 GLY A C 1
ATOM 2696 O O . GLY A 1 346 ? -4.450 1.934 35.610 1.00 94.56 346 GLY A O 1
ATOM 2697 N N . SER A 1 347 ? -3.610 1.196 33.665 1.00 97.06 347 SER A N 1
ATOM 2698 C CA . SER A 1 347 ? -3.247 -0.141 34.165 1.00 97.06 347 SER A CA 1
ATOM 2699 C C . SER A 1 347 ? -1.886 -0.121 34.876 1.00 97.06 347 SER A C 1
ATOM 2701 O O . SER A 1 347 ? -1.032 0.712 34.576 1.00 97.06 347 SER A O 1
ATOM 2703 N N . THR A 1 348 ? -1.645 -1.049 35.808 1.00 97.94 348 THR A N 1
ATOM 2704 C CA . THR A 1 348 ? -0.300 -1.225 36.387 1.00 97.94 348 THR A CA 1
ATOM 2705 C C . THR A 1 348 ? 0.614 -1.936 35.390 1.00 97.94 348 THR A C 1
ATOM 2707 O O . THR A 1 348 ? 0.124 -2.666 34.529 1.00 97.94 348 THR A O 1
ATOM 2710 N N . GLU A 1 349 ? 1.936 -1.781 35.523 1.00 97.25 349 GLU A N 1
ATOM 2711 C CA . GLU A 1 349 ? 2.914 -2.475 34.665 1.00 97.25 349 GLU A CA 1
ATOM 2712 C C . GLU A 1 349 ? 2.697 -3.998 34.647 1.00 97.25 349 GLU A C 1
ATOM 2714 O O . GLU A 1 349 ? 2.709 -4.615 33.585 1.00 97.25 349 GLU A O 1
ATOM 2719 N N . GLU A 1 350 ? 2.429 -4.601 35.811 1.00 97.62 350 GLU A N 1
ATOM 2720 C CA . GLU A 1 350 ? 2.182 -6.043 35.935 1.00 97.62 350 GLU A CA 1
ATOM 2721 C C . GLU A 1 350 ? 0.918 -6.477 35.180 1.00 97.62 350 GLU A C 1
ATOM 2723 O O . GLU A 1 350 ? 0.964 -7.434 34.405 1.00 97.62 350 GLU A O 1
ATOM 2728 N N . SER A 1 351 ? -0.205 -5.766 35.360 1.00 97.88 351 SER A N 1
ATOM 2729 C CA . SER A 1 351 ? -1.444 -6.099 34.646 1.00 97.88 351 SER A CA 1
ATOM 2730 C C . SER A 1 351 ? -1.327 -5.826 33.150 1.00 97.88 351 SER A C 1
ATOM 2732 O O . SER A 1 351 ? -1.785 -6.630 32.350 1.00 97.88 351 SER A O 1
ATOM 2734 N N . ALA A 1 352 ? -0.669 -4.729 32.769 1.00 98.56 352 ALA A N 1
ATOM 2735 C CA . ALA A 1 352 ? -0.487 -4.343 31.377 1.00 98.56 352 ALA A CA 1
ATOM 2736 C C . ALA A 1 352 ? 0.362 -5.365 30.614 1.00 98.56 352 ALA A C 1
ATOM 2738 O O . ALA A 1 352 ? -0.001 -5.761 29.509 1.00 98.56 352 ALA A O 1
ATOM 2739 N N . LEU A 1 353 ? 1.452 -5.847 31.222 1.00 98.31 353 LEU A N 1
ATOM 2740 C CA . LEU A 1 353 ? 2.280 -6.897 30.633 1.00 98.31 353 LEU A CA 1
ATOM 2741 C C . LEU A 1 353 ? 1.505 -8.213 30.488 1.00 98.31 353 LEU A C 1
ATOM 2743 O O . LEU A 1 353 ? 1.646 -8.897 29.475 1.00 98.31 353 LEU A O 1
ATOM 2747 N N . LYS A 1 354 ? 0.669 -8.564 31.473 1.00 98.38 354 LYS A N 1
ATOM 2748 C CA . LYS A 1 354 ? -0.171 -9.763 31.392 1.00 98.38 354 LYS A CA 1
ATOM 2749 C C . LYS A 1 354 ? -1.189 -9.664 30.254 1.00 98.38 354 LYS A C 1
ATOM 2751 O O . LYS A 1 354 ? -1.250 -10.582 29.439 1.00 98.38 354 LYS A O 1
ATOM 2756 N N . SER A 1 355 ? -1.922 -8.551 30.162 1.00 98.50 355 SER A N 1
ATOM 2757 C CA . SER A 1 355 ? -2.871 -8.291 29.071 1.00 98.50 355 SER A CA 1
ATOM 2758 C C . SER A 1 355 ? -2.177 -8.298 27.710 1.00 98.50 355 SER A C 1
ATOM 2760 O O . SER A 1 355 ? -2.691 -8.889 26.768 1.00 98.50 355 SER A O 1
ATOM 2762 N N . ALA A 1 356 ? -0.974 -7.724 27.605 1.00 98.69 356 ALA A N 1
ATOM 2763 C CA . ALA A 1 356 ? -0.192 -7.744 26.372 1.00 98.69 356 ALA A CA 1
ATOM 2764 C C . ALA A 1 356 ? 0.167 -9.161 25.907 1.00 98.69 356 ALA A C 1
ATOM 2766 O O . ALA A 1 356 ? -0.012 -9.491 24.735 1.00 98.69 356 ALA A O 1
ATOM 2767 N N . GLN A 1 357 ? 0.632 -10.013 26.822 1.00 98.50 357 GLN A N 1
ATOM 2768 C CA . GLN A 1 357 ? 0.950 -11.412 26.522 1.00 98.50 357 GLN A CA 1
ATOM 2769 C C . GLN A 1 357 ? -0.299 -12.213 26.132 1.00 98.50 357 GLN A C 1
ATOM 2771 O O . GLN A 1 357 ? -0.242 -13.041 25.221 1.00 98.50 357 GLN A O 1
ATOM 2776 N N . ASP A 1 358 ? -1.428 -11.958 26.799 1.00 98.69 358 ASP A N 1
ATOM 2777 C CA . ASP A 1 358 ? -2.695 -12.631 26.511 1.00 98.69 358 ASP A CA 1
ATOM 2778 C C . ASP A 1 358 ? -3.276 -12.201 25.162 1.00 98.69 358 ASP A C 1
ATOM 2780 O O . ASP A 1 358 ? -3.690 -13.061 24.385 1.00 98.69 358 ASP A O 1
ATOM 2784 N N . ILE A 1 359 ? -3.236 -10.904 24.839 1.00 98.69 359 ILE A N 1
ATOM 2785 C CA . ILE A 1 359 ? -3.637 -10.379 23.526 1.00 98.69 359 ILE A CA 1
ATOM 2786 C C . ILE A 1 359 ? -2.731 -10.938 22.434 1.00 98.69 359 ILE A C 1
ATOM 2788 O O . ILE A 1 359 ? -3.246 -11.437 21.440 1.00 98.69 359 ILE A O 1
ATOM 2792 N N . TYR A 1 360 ? -1.406 -10.935 22.615 1.00 98.50 360 TYR A N 1
ATOM 2793 C CA . TYR A 1 360 ? -0.486 -11.512 21.630 1.00 98.50 360 TYR A CA 1
ATOM 2794 C C . TYR A 1 360 ? -0.802 -12.990 21.358 1.00 98.50 360 TYR A C 1
ATOM 2796 O O . TYR A 1 360 ? -0.886 -13.421 20.206 1.00 98.50 360 TYR A O 1
ATOM 2804 N N . ALA A 1 361 ? -1.011 -13.778 22.418 1.00 98.31 361 ALA A N 1
ATOM 2805 C CA . ALA A 1 361 ? -1.371 -15.186 22.293 1.00 98.31 361 ALA A CA 1
ATOM 2806 C C . ALA A 1 361 ? -2.736 -15.377 21.611 1.00 98.31 361 ALA A C 1
ATOM 2808 O O . ALA A 1 361 ? -2.889 -16.290 20.797 1.00 98.31 361 ALA A O 1
ATOM 2809 N N . PHE A 1 362 ? -3.708 -14.515 21.913 1.00 98.75 362 PHE A N 1
ATOM 2810 C CA . PHE A 1 362 ? -5.034 -14.528 21.304 1.00 98.75 362 PHE A CA 1
ATOM 2811 C C . PHE A 1 362 ? -4.987 -14.161 19.817 1.00 98.75 362 PHE A C 1
ATOM 2813 O O . PHE A 1 362 ? -5.473 -14.921 18.982 1.00 98.75 362 PHE A O 1
ATOM 2820 N N . GLU A 1 363 ? -4.328 -13.061 19.456 1.00 98.50 363 GLU A N 1
ATOM 2821 C CA . GLU A 1 363 ? -4.150 -12.641 18.065 1.00 98.50 363 GLU A CA 1
ATOM 2822 C C . GLU A 1 363 ? -3.360 -13.662 17.244 1.00 98.50 363 GLU A C 1
ATOM 2824 O O . GLU A 1 363 ? -3.631 -13.830 16.061 1.00 98.50 363 GLU A O 1
ATOM 2829 N N . LYS A 1 364 ? -2.438 -14.421 17.847 1.00 98.25 364 LYS A N 1
ATOM 2830 C CA . LYS A 1 364 ? -1.768 -15.531 17.153 1.00 98.25 364 LYS A CA 1
ATOM 2831 C C . LYS A 1 364 ? -2.748 -16.639 16.738 1.00 98.25 364 LYS A C 1
ATOM 2833 O O . LYS A 1 364 ? -2.573 -17.243 15.681 1.00 98.25 364 LYS A O 1
ATOM 2838 N N . ILE A 1 365 ? -3.785 -16.905 17.537 1.00 98.44 365 ILE A N 1
ATOM 2839 C CA . ILE A 1 365 ? -4.852 -17.860 17.181 1.00 98.44 365 ILE A CA 1
ATOM 2840 C C . ILE A 1 365 ? -5.692 -17.312 16.022 1.00 98.44 365 ILE A C 1
ATOM 2842 O O . ILE A 1 365 ? -6.042 -18.072 15.115 1.00 98.44 365 ILE A O 1
ATOM 2846 N N . VAL A 1 366 ? -5.993 -16.009 16.053 1.00 98.62 366 VAL A N 1
ATOM 2847 C CA . VAL A 1 366 ? -6.698 -15.299 14.974 1.00 98.62 366 VAL A CA 1
ATOM 2848 C C . VAL A 1 366 ? -5.880 -15.386 13.681 1.00 98.62 366 VAL A C 1
ATOM 2850 O O . VAL A 1 366 ? -6.372 -15.943 12.707 1.00 98.62 366 VAL A O 1
ATOM 2853 N N . ALA A 1 367 ? -4.604 -14.986 13.712 1.00 98.25 367 ALA A N 1
ATOM 2854 C CA . ALA A 1 367 ? -3.681 -15.028 12.576 1.00 98.25 367 ALA A CA 1
ATOM 2855 C C . ALA A 1 367 ? -3.552 -16.419 11.943 1.00 98.25 367 ALA A C 1
ATOM 2857 O O . ALA A 1 367 ? -3.505 -16.538 10.725 1.00 98.25 367 ALA A O 1
ATOM 2858 N N . ALA A 1 368 ? -3.518 -17.481 12.755 1.00 98.19 368 ALA A N 1
ATOM 2859 C CA . ALA A 1 368 ? -3.432 -18.858 12.262 1.00 98.19 368 ALA A CA 1
ATOM 2860 C C . ALA A 1 368 ? -4.705 -19.343 11.543 1.00 98.19 368 ALA A C 1
ATOM 2862 O O . ALA A 1 368 ? -4.691 -20.420 10.949 1.00 98.19 368 ALA A O 1
ATOM 2863 N N . SER A 1 369 ? -5.802 -18.590 11.646 1.00 98.25 369 SER A N 1
ATOM 2864 C CA . SER A 1 369 ? -7.092 -18.896 11.018 1.00 98.25 369 SER A CA 1
ATOM 2865 C C . SER A 1 369 ? -7.478 -17.897 9.925 1.00 98.25 369 SER A C 1
ATOM 2867 O O . SER A 1 369 ? -8.538 -18.071 9.330 1.00 98.25 369 SER A O 1
ATOM 2869 N N . THR A 1 370 ? -6.649 -16.878 9.684 1.00 98.19 370 THR A N 1
ATOM 2870 C CA . THR A 1 370 ? -6.796 -15.908 8.594 1.00 98.19 370 THR A CA 1
ATOM 2871 C C . THR A 1 370 ? -6.282 -16.519 7.292 1.00 98.19 370 THR A C 1
ATOM 2873 O O . THR A 1 370 ? -5.239 -17.178 7.293 1.00 98.19 370 THR A O 1
ATOM 2876 N N . LEU A 1 371 ? -6.976 -16.275 6.178 1.00 97.81 371 LEU A N 1
ATOM 2877 C CA . LEU A 1 371 ? -6.453 -16.539 4.835 1.00 97.81 371 LEU A CA 1
ATOM 2878 C C . LEU A 1 371 ? -5.053 -15.937 4.672 1.00 97.81 371 LEU A C 1
ATOM 2880 O O . LEU A 1 371 ? -4.767 -14.831 5.137 1.00 97.81 371 LEU A O 1
ATOM 2884 N N . SER A 1 372 ? -4.175 -16.652 3.974 1.00 96.94 372 SER A N 1
ATOM 2885 C CA . SER A 1 372 ? -2.919 -16.050 3.529 1.00 96.94 372 SER A CA 1
ATOM 2886 C C . SER A 1 372 ? -3.199 -14.895 2.562 1.00 96.94 372 SER A C 1
ATOM 2888 O O . SER A 1 372 ? -4.236 -14.858 1.898 1.00 96.94 372 SER A O 1
ATOM 2890 N N . ASN A 1 373 ? -2.257 -13.960 2.432 1.00 95.94 373 ASN A N 1
ATOM 2891 C CA . ASN A 1 373 ? -2.423 -12.833 1.511 1.00 95.94 373 ASN A CA 1
ATOM 2892 C C . ASN A 1 373 ? -2.559 -13.289 0.047 1.00 95.94 373 ASN A C 1
ATOM 2894 O O . ASN A 1 373 ? -3.303 -12.679 -0.714 1.00 95.94 373 ASN A O 1
ATOM 2898 N N . GLU A 1 374 ? -1.917 -14.400 -0.327 1.00 95.56 374 GLU A N 1
ATOM 2899 C CA . GLU A 1 374 ? -2.078 -15.042 -1.640 1.00 95.56 374 GLU A CA 1
ATOM 2900 C C . GLU A 1 374 ? -3.493 -15.587 -1.863 1.00 95.56 374 GLU A C 1
ATOM 2902 O O . GLU A 1 374 ? -4.037 -15.512 -2.961 1.00 95.56 374 GLU A O 1
ATOM 2907 N N . GLU A 1 375 ? -4.110 -16.161 -0.830 1.00 97.25 375 GLU A N 1
ATOM 2908 C CA . GLU A 1 375 ? -5.485 -16.642 -0.925 1.00 97.25 375 GLU A CA 1
ATOM 2909 C C . GLU A 1 375 ? -6.474 -15.473 -0.937 1.00 97.25 375 GLU A C 1
ATOM 2911 O O . GLU A 1 375 ? -7.428 -15.500 -1.713 1.00 97.25 375 GLU A O 1
ATOM 2916 N N . ALA A 1 376 ? -6.242 -14.445 -0.119 1.00 96.62 376 ALA A N 1
ATOM 2917 C CA . ALA A 1 376 ? -7.101 -13.269 -0.012 1.00 96.62 376 ALA A CA 1
ATOM 2918 C C . ALA A 1 376 ? -7.038 -12.352 -1.248 1.00 96.62 376 ALA A C 1
ATOM 2920 O O . ALA A 1 376 ? -8.001 -11.632 -1.512 1.00 96.62 376 ALA A O 1
ATOM 2921 N N . SER A 1 377 ? -5.952 -12.393 -2.032 1.00 95.88 377 SER A N 1
ATOM 2922 C CA . SER A 1 377 ? -5.824 -11.617 -3.276 1.00 95.88 377 SER A CA 1
ATOM 2923 C C . SER A 1 377 ? -6.713 -12.134 -4.416 1.00 95.88 377 SER A C 1
ATOM 2925 O O . SER A 1 377 ? -6.855 -11.463 -5.439 1.00 95.88 377 SER A O 1
ATOM 2927 N N . ARG A 1 378 ? -7.339 -13.309 -4.255 1.00 95.62 378 ARG A N 1
ATOM 2928 C CA . ARG A 1 378 ? -8.217 -13.939 -5.250 1.00 95.62 378 ARG A CA 1
ATOM 2929 C C . ARG A 1 378 ? -9.679 -13.648 -4.938 1.00 95.62 378 ARG A C 1
ATOM 2931 O O . ARG A 1 378 ? -10.202 -14.081 -3.910 1.00 95.62 378 ARG A O 1
ATOM 2938 N N . VAL A 1 379 ? -10.363 -12.950 -5.844 1.00 94.94 379 VAL A N 1
ATOM 2939 C CA . VAL A 1 379 ? -11.748 -12.486 -5.623 1.00 94.94 379 VAL A CA 1
ATOM 2940 C C . VAL A 1 379 ? -12.734 -13.623 -5.336 1.00 94.94 379 VAL A C 1
ATOM 2942 O O . VAL A 1 379 ? -13.669 -13.439 -4.557 1.00 94.94 379 VAL A O 1
ATOM 2945 N N . GLU A 1 380 ? -12.513 -14.811 -5.903 1.00 94.56 380 GLU A N 1
ATOM 2946 C CA . GLU A 1 380 ? -13.354 -15.987 -5.674 1.00 94.56 380 GLU A CA 1
ATOM 2947 C C . GLU A 1 380 ? -13.262 -16.530 -4.241 1.00 94.56 380 GLU A C 1
ATOM 2949 O O . GLU A 1 380 ? -14.228 -17.107 -3.746 1.00 94.56 380 GLU A O 1
ATOM 2954 N N . ASN A 1 381 ? -12.135 -16.316 -3.554 1.00 97.50 381 ASN A N 1
ATOM 2955 C CA . ASN A 1 381 ? -11.928 -16.804 -2.190 1.00 97.50 381 ASN A CA 1
ATOM 2956 C C . ASN A 1 381 ? -12.620 -15.918 -1.149 1.00 97.50 381 ASN A C 1
ATOM 2958 O O . ASN A 1 381 ? -12.987 -16.406 -0.080 1.00 97.50 381 ASN A O 1
ATOM 2962 N N . ILE A 1 382 ? -12.832 -14.637 -1.464 1.00 97.31 382 ILE A N 1
ATOM 2963 C CA . ILE A 1 382 ? -13.439 -13.657 -0.550 1.00 97.31 382 ILE A CA 1
ATOM 2964 C C . ILE A 1 382 ? -14.947 -13.461 -0.772 1.00 97.31 382 ILE A C 1
ATOM 2966 O O . ILE A 1 382 ? -15.580 -12.666 -0.075 1.00 97.31 382 ILE A O 1
ATOM 2970 N N . TYR A 1 383 ? -15.547 -14.174 -1.729 1.00 98.00 383 TYR A N 1
ATOM 2971 C CA . TYR A 1 383 ? -16.978 -14.102 -2.026 1.00 98.00 383 TYR A CA 1
ATOM 2972 C C . TYR A 1 383 ? -17.700 -15.390 -1.607 1.00 98.00 383 TYR A C 1
ATOM 2974 O O . TYR A 1 383 ? -17.989 -16.263 -2.425 1.00 98.00 383 TYR A O 1
ATOM 2982 N N . ASN A 1 384 ? -18.021 -15.509 -0.314 1.00 98.25 384 ASN A N 1
ATOM 2983 C CA . ASN A 1 384 ? -18.703 -16.682 0.241 1.00 98.25 384 ASN A CA 1
ATOM 2984 C C . ASN A 1 384 ? -20.118 -16.316 0.728 1.00 98.25 384 ASN A C 1
ATOM 2986 O O . ASN A 1 384 ? -20.278 -15.918 1.886 1.00 98.25 384 ASN A O 1
ATOM 2990 N N . PRO A 1 385 ? -21.156 -16.409 -0.125 1.00 98.25 385 PRO A N 1
ATOM 2991 C CA . PRO A 1 385 ? -22.530 -16.140 0.283 1.00 98.25 385 PRO A CA 1
ATOM 2992 C C . PRO A 1 385 ? -23.034 -17.206 1.260 1.00 98.25 385 PRO A C 1
ATOM 2994 O O . PRO A 1 385 ? -22.968 -18.403 0.981 1.00 98.25 385 PRO A O 1
ATOM 2997 N N . MET A 1 386 ? -23.574 -16.761 2.391 1.00 98.56 386 MET A N 1
ATOM 2998 C CA . MET A 1 386 ? -24.153 -17.602 3.436 1.00 98.56 386 MET A CA 1
ATOM 2999 C C . MET A 1 386 ? -25.453 -16.989 3.944 1.00 98.56 386 MET A C 1
ATOM 3001 O O . MET A 1 386 ? -25.605 -15.768 3.992 1.00 98.56 386 MET A O 1
ATOM 3005 N N . THR A 1 387 ? -26.390 -17.823 4.373 1.00 98.56 387 THR A N 1
ATOM 3006 C CA . THR A 1 387 ? -27.584 -17.352 5.079 1.00 98.56 387 THR A CA 1
ATOM 3007 C C . THR A 1 387 ? -27.213 -16.828 6.468 1.00 98.56 387 THR A C 1
ATOM 3009 O O . THR A 1 387 ? -26.265 -17.303 7.099 1.00 98.56 387 THR A O 1
ATOM 3012 N N . VAL A 1 388 ? -27.997 -15.889 7.001 1.00 98.25 388 VAL A N 1
ATOM 3013 C CA . VAL A 1 388 ? -27.834 -15.423 8.393 1.00 98.25 388 VAL A CA 1
ATOM 3014 C C . VAL A 1 388 ? -27.915 -16.581 9.398 1.00 98.25 388 VAL A C 1
ATOM 3016 O O . VAL A 1 388 ? -27.243 -16.550 10.427 1.00 98.25 388 VAL A O 1
ATOM 3019 N N . ASP A 1 389 ? -28.690 -17.623 9.096 1.00 98.25 389 ASP A N 1
ATOM 3020 C CA . ASP A 1 389 ? -28.794 -18.824 9.928 1.00 98.25 389 ASP A CA 1
ATOM 3021 C C . ASP A 1 389 ? -27.481 -19.622 9.957 1.00 98.25 389 ASP A C 1
ATOM 3023 O O . ASP A 1 389 ? -27.029 -20.001 11.036 1.00 98.25 389 ASP A O 1
ATOM 3027 N N . GLU A 1 390 ? -26.827 -19.813 8.808 1.00 98.50 390 GLU A N 1
ATOM 3028 C CA . GLU A 1 390 ? -25.531 -20.501 8.732 1.00 98.50 390 GLU A CA 1
ATOM 3029 C C . GLU A 1 390 ? -24.411 -19.712 9.420 1.00 98.50 390 GLU A C 1
ATOM 3031 O O . GLU A 1 390 ? -23.536 -20.310 10.050 1.00 98.50 390 GLU A O 1
ATOM 3036 N N . VAL A 1 391 ? -24.440 -18.376 9.333 1.00 98.31 391 VAL A N 1
ATOM 3037 C CA . VAL A 1 391 ? -23.509 -17.515 10.080 1.00 98.31 391 VAL A CA 1
ATOM 3038 C C . VAL A 1 391 ? -23.778 -17.633 11.577 1.00 98.31 391 VAL A C 1
ATOM 3040 O O . VAL A 1 391 ? -22.849 -17.875 12.344 1.00 98.31 391 VAL A O 1
ATOM 3043 N N . ALA A 1 392 ? -25.039 -17.541 12.009 1.00 97.94 392 ALA A N 1
ATOM 3044 C CA . ALA A 1 392 ? -25.409 -17.701 13.415 1.00 97.94 392 ALA A CA 1
ATOM 3045 C C . ALA A 1 392 ? -24.992 -19.073 13.970 1.00 97.94 392 ALA A C 1
ATOM 3047 O O . ALA A 1 392 ? -24.560 -19.169 15.116 1.00 97.94 392 ALA A O 1
ATOM 3048 N N . ASP A 1 393 ? -25.031 -20.129 13.155 1.00 97.88 393 ASP A N 1
ATOM 3049 C CA . ASP A 1 393 ? -24.582 -21.462 13.552 1.00 97.88 393 ASP A CA 1
ATOM 3050 C C . ASP A 1 393 ? -23.082 -21.553 13.872 1.00 97.88 393 ASP A C 1
ATOM 3052 O O . ASP A 1 393 ? -22.681 -22.482 14.584 1.00 97.88 393 ASP A O 1
ATOM 3056 N N . MET A 1 394 ? -22.256 -20.610 13.410 1.00 98.06 394 MET A N 1
ATOM 3057 C CA . MET A 1 394 ? -20.838 -20.533 13.783 1.00 98.06 394 MET A CA 1
ATOM 3058 C C . MET A 1 394 ? -20.628 -20.050 15.224 1.00 98.06 394 MET A C 1
ATOM 3060 O O . MET A 1 394 ? -19.589 -20.335 15.814 1.00 98.06 394 MET A O 1
ATOM 3064 N N . PHE A 1 395 ? -21.615 -19.373 15.813 1.00 98.00 395 PHE A N 1
ATOM 3065 C CA . PHE A 1 395 ? -21.518 -18.737 17.122 1.00 98.00 395 PHE A CA 1
ATOM 3066 C C . PHE A 1 395 ? -22.391 -19.479 18.134 1.00 98.00 395 PHE A C 1
ATOM 3068 O O . PHE A 1 395 ? -23.616 -19.391 18.121 1.00 98.00 395 PHE A O 1
ATOM 3075 N N . LYS A 1 396 ? -21.766 -20.248 19.033 1.00 91.81 396 LYS A N 1
ATOM 3076 C CA . LYS A 1 396 ? -22.505 -21.033 20.043 1.00 91.81 396 LYS A CA 1
ATOM 3077 C C . LYS A 1 396 ? -22.724 -20.290 21.361 1.00 91.81 396 LYS A C 1
ATOM 3079 O O . LYS A 1 396 ? -23.655 -20.635 22.084 1.00 91.81 396 LYS A O 1
ATOM 3084 N N . GLY A 1 397 ? -21.878 -19.305 21.670 1.00 89.38 397 GLY A N 1
ATOM 3085 C CA . GLY A 1 397 ? -21.932 -18.532 22.915 1.00 89.38 397 GLY A CA 1
ATOM 3086 C C . GLY A 1 397 ? -22.776 -17.258 22.849 1.00 89.38 397 GLY A C 1
ATOM 3087 O O . GLY A 1 397 ? -23.030 -16.664 23.892 1.00 89.38 397 GLY A O 1
ATOM 3088 N N . VAL A 1 398 ? -23.198 -16.830 21.652 1.00 96.06 398 VAL A N 1
ATOM 3089 C CA . VAL A 1 398 ? -23.809 -15.509 21.422 1.00 96.06 398 VAL A CA 1
ATOM 3090 C C . VAL A 1 398 ? -24.906 -15.545 20.357 1.00 96.06 398 VAL A C 1
ATOM 3092 O O . VAL A 1 398 ? -24.871 -16.347 19.427 1.00 96.06 398 VAL A O 1
ATOM 3095 N N . ASP A 1 399 ? -25.882 -14.650 20.482 1.00 97.69 399 ASP A N 1
ATOM 3096 C CA . ASP A 1 399 ? -26.978 -14.441 19.542 1.00 97.69 399 ASP A CA 1
ATOM 3097 C C . ASP A 1 399 ? -26.573 -13.430 18.458 1.00 97.69 399 ASP A C 1
ATOM 3099 O O . ASP A 1 399 ? -26.770 -12.217 18.576 1.00 97.69 399 ASP A O 1
ATOM 3103 N N . ILE A 1 400 ? -26.015 -13.947 17.363 1.00 97.50 400 ILE A N 1
ATOM 3104 C CA . ILE A 1 400 ? -25.631 -13.128 16.206 1.00 97.50 400 ILE A CA 1
ATOM 3105 C C . ILE A 1 400 ? -26.830 -12.501 15.501 1.00 97.50 400 ILE A C 1
ATOM 3107 O O . ILE A 1 400 ? -26.711 -11.407 14.953 1.00 97.50 400 ILE A O 1
ATOM 3111 N N . LYS A 1 401 ? -28.009 -13.128 15.541 1.00 97.94 401 LYS A N 1
ATOM 3112 C CA . LYS A 1 401 ? -29.204 -12.537 14.922 1.00 97.94 401 LYS A CA 1
ATOM 3113 C C . LYS A 1 401 ? -29.644 -11.299 15.691 1.00 97.94 401 LYS A C 1
ATOM 3115 O O . LYS A 1 401 ? -30.044 -10.310 15.077 1.00 97.94 401 LYS A O 1
ATOM 3120 N N . LYS A 1 402 ? -29.529 -11.325 17.023 1.00 97.88 402 LYS A N 1
ATOM 3121 C CA . LYS A 1 402 ? -29.708 -10.135 17.858 1.00 97.88 402 LYS A CA 1
ATOM 3122 C C . LYS A 1 402 ? -28.665 -9.067 17.532 1.00 97.88 402 LYS A C 1
ATOM 3124 O O . LYS A 1 402 ? -29.062 -7.928 17.328 1.00 97.88 402 LYS A O 1
ATOM 3129 N N . TYR A 1 403 ? -27.385 -9.424 17.418 1.00 97.75 403 TYR A N 1
ATOM 3130 C CA . TYR A 1 403 ? -26.332 -8.467 17.052 1.00 97.75 403 TYR A CA 1
ATOM 3131 C C . TYR A 1 403 ? -26.624 -7.770 15.712 1.00 97.75 403 TYR A C 1
ATOM 3133 O O . TYR A 1 403 ? -26.682 -6.545 15.653 1.00 97.75 403 TYR A O 1
ATOM 3141 N N . LEU A 1 404 ? -26.932 -8.534 14.658 1.00 98.00 404 LEU A N 1
ATOM 3142 C CA . LEU A 1 404 ? -27.319 -7.991 13.350 1.00 98.00 404 LEU A CA 1
ATOM 3143 C C . LEU A 1 404 ? -28.555 -7.089 13.435 1.00 98.00 404 LEU A C 1
ATOM 3145 O O . LEU A 1 404 ? -28.587 -6.023 12.825 1.00 98.00 404 LEU A O 1
ATOM 3149 N N . LYS A 1 405 ? -29.564 -7.484 14.215 1.00 97.81 405 LYS A N 1
ATOM 3150 C CA . LYS A 1 405 ? -30.750 -6.657 14.458 1.00 97.81 405 LYS A CA 1
ATOM 3151 C C . LYS A 1 405 ? -30.405 -5.347 15.167 1.00 97.81 405 LYS A C 1
ATOM 3153 O O . LYS A 1 405 ? -30.920 -4.304 14.779 1.00 97.81 405 LYS A O 1
ATOM 3158 N N . ASP A 1 406 ? -29.548 -5.382 16.181 1.00 97.38 406 ASP A N 1
ATOM 3159 C CA . ASP A 1 406 ? -29.138 -4.186 16.921 1.00 97.38 406 ASP A CA 1
ATOM 3160 C C . ASP A 1 406 ? -28.322 -3.228 16.035 1.00 97.38 406 ASP A C 1
ATOM 3162 O O . ASP A 1 406 ? -28.365 -2.014 16.232 1.00 97.38 406 ASP A O 1
ATOM 3166 N N . LEU A 1 407 ? -27.649 -3.746 15.003 1.00 96.12 407 LEU A N 1
ATOM 3167 C CA . LEU A 1 407 ? -26.993 -2.948 13.965 1.00 96.12 407 LEU A CA 1
ATOM 3168 C C . LEU A 1 407 ? -27.945 -2.415 12.876 1.00 96.12 407 LEU A C 1
ATOM 3170 O O . LEU A 1 407 ? -27.517 -1.570 12.086 1.00 96.12 407 LEU A O 1
ATOM 3174 N N . GLY A 1 408 ? -29.208 -2.859 12.842 1.00 96.00 408 GLY A N 1
ATOM 3175 C CA . GLY A 1 408 ? -30.218 -2.470 11.847 1.00 96.00 408 GLY A CA 1
ATOM 3176 C C . GLY A 1 408 ? -30.280 -3.361 10.598 1.00 96.00 408 GLY A C 1
ATOM 3177 O O . GLY A 1 408 ? -30.716 -2.908 9.538 1.00 96.00 408 GLY A O 1
ATOM 3178 N N . TYR A 1 409 ? -29.813 -4.608 10.694 1.00 97.12 409 TYR A N 1
ATOM 3179 C CA . TYR A 1 409 ? -29.759 -5.582 9.598 1.00 97.12 409 TYR A CA 1
ATOM 3180 C C . TYR A 1 409 ? -30.771 -6.729 9.750 1.00 97.12 409 TYR A C 1
ATOM 3182 O O . TYR A 1 409 ? -30.591 -7.801 9.179 1.00 97.12 409 TYR A O 1
ATOM 3190 N N . GLU A 1 410 ? -31.865 -6.538 10.491 1.00 94.50 410 GLU A N 1
ATOM 3191 C CA . GLU A 1 410 ? -32.833 -7.601 10.802 1.00 94.50 410 GLU A CA 1
ATOM 3192 C C . GLU A 1 410 ? -33.574 -8.181 9.587 1.00 94.50 410 GLU A C 1
ATOM 3194 O O . GLU A 1 410 ? -34.159 -9.257 9.683 1.00 94.50 410 GLU A O 1
ATOM 3199 N N . ASN A 1 411 ? -33.557 -7.471 8.455 1.00 93.31 411 ASN A N 1
ATOM 3200 C CA . ASN A 1 411 ? -34.196 -7.888 7.205 1.00 93.31 411 ASN A CA 1
ATOM 3201 C C . ASN A 1 411 ? -33.203 -8.492 6.195 1.00 93.31 411 ASN A C 1
ATOM 3203 O O . ASN A 1 411 ? -33.577 -8.756 5.053 1.00 93.31 411 ASN A O 1
ATOM 3207 N N . VAL A 1 412 ? -31.935 -8.670 6.577 1.00 96.06 412 VAL A N 1
ATOM 3208 C CA . VAL A 1 412 ? -30.921 -9.301 5.726 1.00 96.06 412 VAL A CA 1
ATOM 3209 C C . VAL A 1 412 ? -31.069 -10.819 5.811 1.00 96.06 412 VAL A C 1
ATOM 3211 O O . VAL A 1 412 ? -31.049 -11.389 6.896 1.00 96.06 412 VAL A O 1
ATOM 3214 N N . GLU A 1 413 ? -31.210 -11.482 4.663 1.00 95.62 413 GLU A N 1
ATOM 3215 C CA . GLU A 1 413 ? -31.303 -12.949 4.593 1.00 95.62 413 GLU A CA 1
ATOM 3216 C C . GLU A 1 413 ? -29.940 -13.613 4.362 1.00 95.62 413 GLU A C 1
ATOM 3218 O O . GLU A 1 413 ? -29.676 -14.688 4.902 1.00 95.62 413 GLU A O 1
ATOM 3223 N N . ASN A 1 414 ? -29.075 -12.967 3.572 1.00 96.69 414 ASN A N 1
ATOM 3224 C CA . ASN A 1 414 ? -27.773 -13.488 3.163 1.00 96.69 414 ASN A CA 1
ATOM 3225 C C . ASN A 1 414 ? -26.665 -12.467 3.422 1.00 96.69 414 ASN A C 1
ATOM 3227 O O . ASN A 1 414 ? -26.863 -11.264 3.242 1.00 96.69 414 ASN A O 1
ATOM 3231 N N . VAL A 1 415 ? -25.495 -12.976 3.790 1.00 98.38 415 VAL A N 1
ATOM 3232 C CA . VAL A 1 415 ? -24.272 -12.228 4.072 1.00 98.38 415 VAL A CA 1
ATOM 3233 C C . VAL A 1 415 ? -23.138 -12.836 3.254 1.00 98.38 415 VAL A C 1
ATOM 3235 O O . VAL A 1 415 ? -23.060 -14.056 3.118 1.00 98.38 415 VAL A O 1
ATOM 3238 N N . ILE A 1 416 ? -22.252 -12.004 2.717 1.00 98.69 416 ILE A N 1
ATOM 3239 C CA . ILE A 1 416 ? -21.003 -12.459 2.106 1.00 98.69 416 ILE A CA 1
ATOM 3240 C C . ILE A 1 416 ? -19.923 -12.503 3.186 1.00 98.69 416 ILE A C 1
ATOM 3242 O O . ILE A 1 416 ? -19.604 -11.480 3.788 1.00 98.69 416 ILE A O 1
ATOM 3246 N N . ILE A 1 417 ? -19.359 -13.675 3.453 1.00 98.69 417 ILE A N 1
ATOM 3247 C CA . ILE A 1 417 ? -18.257 -13.830 4.406 1.00 98.69 417 ILE A CA 1
ATOM 3248 C C . ILE A 1 417 ? -16.932 -13.799 3.642 1.00 98.69 417 ILE A C 1
ATOM 3250 O O . ILE A 1 417 ? -16.720 -14.607 2.740 1.00 98.69 417 ILE A O 1
ATOM 3254 N N . THR A 1 418 ? -16.041 -12.869 3.991 1.00 98.06 418 THR A N 1
ATOM 3255 C CA . THR A 1 418 ? -14.764 -12.693 3.270 1.00 98.06 418 THR A CA 1
ATOM 3256 C C . THR A 1 418 ? -13.726 -13.749 3.624 1.00 98.06 418 THR A C 1
ATOM 3258 O O . THR A 1 418 ? -12.882 -14.080 2.805 1.00 98.06 418 THR A O 1
ATOM 3261 N N . ASP A 1 419 ? -13.814 -14.308 4.828 1.00 98.50 419 ASP A N 1
ATOM 3262 C CA . ASP A 1 419 ? -12.990 -15.422 5.281 1.00 98.50 419 ASP A CA 1
ATOM 3263 C C . ASP A 1 419 ? -13.836 -16.331 6.179 1.00 98.50 419 ASP A C 1
ATOM 3265 O O . ASP A 1 419 ? -14.135 -16.023 7.338 1.00 98.50 419 ASP A O 1
ATOM 3269 N N . VAL A 1 420 ? -14.285 -17.454 5.615 1.00 98.44 420 VAL A N 1
ATOM 3270 C CA . VAL A 1 420 ? -15.165 -18.406 6.308 1.00 98.44 420 VAL A CA 1
ATOM 3271 C C . VAL A 1 420 ? -14.434 -19.110 7.453 1.00 98.44 420 VAL A C 1
ATOM 3273 O O . VAL A 1 420 ? -15.055 -19.422 8.474 1.00 98.44 420 VAL A O 1
ATOM 3276 N N . GLY A 1 421 ? -13.131 -19.366 7.298 1.00 98.38 421 GLY A N 1
ATOM 3277 C CA . GLY A 1 421 ? -12.301 -20.000 8.321 1.00 98.38 421 GLY A CA 1
ATOM 3278 C C . GLY A 1 421 ? -12.162 -19.097 9.541 1.00 98.38 421 GLY A C 1
ATOM 3279 O O . GLY A 1 421 ? -12.496 -19.503 10.659 1.00 98.38 421 GLY A O 1
ATOM 3280 N N . LEU A 1 422 ? -11.787 -17.843 9.307 1.00 98.69 422 LEU A N 1
ATOM 3281 C CA . LEU A 1 422 ? -11.655 -16.818 10.335 1.00 98.69 422 LEU A CA 1
ATOM 3282 C C . LEU A 1 422 ? -12.990 -16.468 10.994 1.00 98.69 422 LEU A C 1
ATOM 3284 O O . LEU A 1 422 ? -13.049 -16.322 12.216 1.00 98.69 422 LEU A O 1
ATOM 3288 N N . MET A 1 423 ? -14.085 -16.369 10.235 1.00 98.75 423 MET A N 1
ATOM 3289 C CA . MET A 1 423 ? -15.414 -16.106 10.806 1.00 98.75 423 MET A CA 1
ATOM 3290 C C . MET A 1 423 ? -15.868 -17.254 11.714 1.00 98.75 423 MET A C 1
ATOM 3292 O O . MET A 1 423 ? -16.352 -17.025 12.824 1.00 98.75 423 MET A O 1
ATOM 3296 N N . ARG A 1 424 ? -15.640 -18.507 11.301 1.00 98.62 424 ARG A N 1
ATOM 3297 C CA . ARG A 1 424 ? -15.902 -19.666 12.162 1.00 98.62 424 ARG A CA 1
ATOM 3298 C C . ARG A 1 424 ? -15.049 -19.616 13.421 1.00 98.62 424 ARG A C 1
ATOM 3300 O O . ARG A 1 424 ? -15.579 -19.813 14.513 1.00 98.62 424 ARG A O 1
ATOM 3307 N N . LYS A 1 425 ? -13.756 -19.311 13.282 1.00 98.75 425 LYS A N 1
ATOM 3308 C CA . LYS A 1 425 ? -12.858 -19.190 14.431 1.00 98.75 425 LYS A CA 1
ATOM 3309 C C . LYS A 1 425 ? -13.293 -18.085 15.381 1.00 98.75 425 LYS A C 1
ATOM 3311 O O . LYS A 1 425 ? -13.266 -18.269 16.592 1.00 98.75 425 LYS A O 1
ATOM 3316 N N . THR A 1 426 ? -13.754 -16.970 14.835 1.00 98.62 426 THR A N 1
ATOM 3317 C CA . THR A 1 426 ? -14.330 -15.865 15.599 1.00 98.62 426 THR A CA 1
ATOM 3318 C C . THR A 1 426 ? -15.500 -16.357 16.443 1.00 98.62 426 THR A C 1
ATOM 3320 O O . THR A 1 426 ? -15.499 -16.154 17.654 1.00 98.62 426 THR A O 1
ATOM 3323 N N . GLY A 1 427 ? -16.440 -17.099 15.853 1.00 98.44 427 GLY A N 1
ATOM 3324 C CA . GLY A 1 427 ? -17.557 -17.685 16.596 1.00 98.44 427 GLY A CA 1
ATOM 3325 C C . GLY A 1 427 ? -17.153 -18.695 17.674 1.00 98.44 427 GLY A C 1
ATOM 3326 O O . GLY A 1 427 ? -17.773 -18.723 18.738 1.00 98.44 427 GLY A O 1
ATOM 3327 N N . GLU A 1 428 ? -16.088 -19.472 17.451 1.00 98.31 428 GLU A N 1
ATOM 3328 C CA . GLU A 1 428 ? -15.499 -20.367 18.463 1.00 98.31 428 GLU A CA 1
ATOM 3329 C C . GLU A 1 428 ? -14.846 -19.610 19.626 1.00 98.31 428 GLU A C 1
ATOM 3331 O O . GLU A 1 428 ? -14.854 -20.099 20.755 1.00 98.31 428 GLU A O 1
ATOM 3336 N N . LEU A 1 429 ? -14.257 -18.442 19.355 1.00 98.38 429 LEU A N 1
ATOM 3337 C CA . LEU A 1 429 ? -13.575 -17.626 20.359 1.00 98.38 429 LEU A CA 1
ATOM 3338 C C . LEU A 1 429 ? -14.548 -16.778 21.189 1.00 98.38 429 LEU A C 1
ATOM 3340 O O . LEU A 1 429 ? -14.204 -16.413 22.310 1.00 98.38 429 LEU A O 1
ATOM 3344 N N . MET A 1 430 ? -15.762 -16.515 20.695 1.00 98.00 430 MET A N 1
ATOM 3345 C CA . MET A 1 430 ? -16.802 -15.745 21.392 1.00 98.00 430 MET A CA 1
ATOM 3346 C C . MET A 1 430 ? -17.512 -16.573 22.476 1.00 98.00 430 MET A C 1
ATOM 3348 O O . MET A 1 430 ? -18.670 -16.975 22.334 1.00 98.00 430 MET A O 1
ATOM 3352 N N . THR A 1 431 ? -16.809 -16.820 23.581 1.00 97.88 431 THR A N 1
ATOM 3353 C CA . THR A 1 431 ? -17.303 -17.564 24.750 1.00 97.88 431 THR A CA 1
ATOM 3354 C C . THR A 1 431 ? -16.999 -16.822 26.050 1.00 97.88 431 THR A C 1
ATOM 3356 O O . THR A 1 431 ? -16.060 -16.030 26.123 1.00 97.88 431 THR A O 1
ATOM 3359 N N . ASP A 1 432 ? -17.756 -17.119 27.111 1.00 98.19 432 ASP A N 1
ATOM 3360 C CA . ASP A 1 432 ? -17.496 -16.556 28.445 1.00 98.19 432 ASP A CA 1
ATOM 3361 C C . ASP A 1 432 ? -16.129 -16.985 29.013 1.00 98.19 432 ASP A C 1
ATOM 3363 O O . ASP A 1 432 ? -15.547 -16.272 29.826 1.00 98.19 432 ASP A O 1
ATOM 3367 N N . GLU A 1 433 ? -15.582 -18.123 28.566 1.00 97.56 433 GLU A N 1
ATOM 3368 C CA . GLU A 1 433 ? -14.235 -18.580 28.942 1.00 97.56 433 GLU A CA 1
ATOM 3369 C C . GLU A 1 433 ? -13.143 -17.625 28.438 1.00 97.56 433 GLU A C 1
ATOM 3371 O O . GLU A 1 433 ? -12.130 -17.441 29.110 1.00 97.56 433 GLU A O 1
ATOM 3376 N N . ASN A 1 434 ? -13.374 -16.980 27.290 1.00 98.12 434 ASN A N 1
ATOM 3377 C CA . ASN A 1 434 ? -12.461 -16.010 26.686 1.00 98.12 434 ASN A CA 1
ATOM 3378 C C . ASN A 1 434 ? -12.829 -14.555 27.017 1.00 98.12 434 ASN A C 1
ATOM 3380 O O . ASN A 1 434 ? -12.206 -13.638 26.484 1.00 98.12 434 ASN A O 1
ATOM 3384 N N . LEU A 1 435 ? -13.827 -14.310 27.875 1.00 98.44 435 LEU A N 1
ATOM 3385 C CA . LEU A 1 435 ? -14.370 -12.967 28.102 1.00 98.44 435 LEU A CA 1
ATOM 3386 C C . LEU A 1 435 ? -13.297 -11.948 28.500 1.00 98.44 435 LEU A C 1
ATOM 3388 O O . LEU A 1 435 ? -13.280 -10.845 27.965 1.00 98.44 435 LEU A O 1
ATOM 3392 N N . GLU A 1 436 ? -12.396 -12.303 29.416 1.00 98.44 436 GLU A N 1
ATOM 3393 C CA . GLU A 1 436 ? -11.396 -11.350 29.911 1.00 98.44 436 GLU A CA 1
ATOM 3394 C C . GLU A 1 436 ? -10.390 -10.949 28.820 1.00 98.44 436 GLU A C 1
ATOM 3396 O O . GLU A 1 436 ? -10.127 -9.760 28.654 1.00 98.44 436 GLU A O 1
ATOM 3401 N N . VAL A 1 437 ? -9.915 -11.894 27.994 1.00 98.69 437 VAL A N 1
ATOM 3402 C CA . VAL A 1 437 ? -9.030 -11.550 26.866 1.00 98.69 437 VAL A CA 1
ATOM 3403 C C . VAL A 1 437 ? -9.778 -10.802 25.760 1.00 98.69 437 VAL A C 1
ATOM 3405 O O . VAL A 1 437 ? -9.207 -9.908 25.148 1.00 98.69 437 VAL A O 1
ATOM 3408 N N . LEU A 1 438 ? -11.068 -11.082 25.544 1.00 98.69 438 LEU A N 1
ATOM 3409 C CA . LEU A 1 438 ? -11.906 -10.330 24.602 1.00 98.69 438 LEU A CA 1
ATOM 3410 C C . LEU A 1 438 ? -12.164 -8.891 25.071 1.00 98.69 438 LEU A C 1
ATOM 3412 O O . LEU A 1 438 ? -12.200 -7.976 24.249 1.00 98.69 438 LEU A O 1
ATOM 3416 N N . LYS A 1 439 ? -12.320 -8.668 26.381 1.00 98.69 439 LYS A N 1
ATOM 3417 C CA . LYS A 1 439 ? -12.429 -7.324 26.964 1.00 98.69 439 LYS A CA 1
ATOM 3418 C C . LYS A 1 439 ? -11.130 -6.554 26.793 1.00 98.69 439 LYS A C 1
ATOM 3420 O O . LYS A 1 439 ? -11.170 -5.404 26.365 1.00 98.69 439 LYS A O 1
ATOM 3425 N N . ASP A 1 440 ? -9.992 -7.179 27.081 1.00 98.69 440 ASP A N 1
ATOM 3426 C CA . ASP A 1 440 ? -8.686 -6.551 26.878 1.00 98.69 440 ASP A CA 1
ATOM 3427 C C . ASP A 1 440 ? -8.406 -6.293 25.393 1.00 98.69 440 ASP A C 1
ATOM 3429 O O . ASP A 1 440 ? -7.974 -5.197 25.049 1.00 98.69 440 ASP A O 1
ATOM 3433 N N . TYR A 1 441 ? -8.757 -7.220 24.501 1.00 98.69 441 TYR A N 1
ATOM 3434 C CA . TYR A 1 441 ? -8.704 -7.018 23.052 1.00 98.69 441 TYR A CA 1
ATOM 3435 C C . TYR A 1 441 ? -9.551 -5.807 22.625 1.00 98.69 441 TYR A C 1
ATOM 3437 O O . TYR A 1 441 ? -9.032 -4.882 22.005 1.00 98.69 441 TYR A O 1
ATOM 3445 N N . ALA A 1 442 ? -10.824 -5.732 23.030 1.00 98.62 442 ALA A N 1
ATOM 3446 C CA . ALA A 1 442 ? -11.692 -4.602 22.689 1.00 98.62 442 ALA A CA 1
ATOM 3447 C C . ALA A 1 442 ? -11.182 -3.269 23.270 1.00 98.62 442 ALA A C 1
ATOM 3449 O O . ALA A 1 442 ? -11.233 -2.239 22.596 1.00 98.62 442 ALA A O 1
ATOM 3450 N N . ARG A 1 443 ? -10.654 -3.270 24.504 1.00 98.38 443 ARG A N 1
ATOM 3451 C CA . ARG A 1 443 ? -10.021 -2.088 25.120 1.00 98.38 443 ARG A CA 1
ATOM 3452 C C . ARG A 1 443 ? -8.794 -1.655 24.330 1.00 98.38 443 ARG A C 1
ATOM 3454 O O . ARG A 1 443 ? -8.670 -0.475 24.021 1.00 98.38 443 ARG A O 1
ATOM 3461 N N . TYR A 1 444 ? -7.918 -2.592 23.982 1.00 98.38 444 TYR A N 1
ATOM 3462 C CA . TYR A 1 444 ? -6.722 -2.325 23.193 1.00 98.38 444 TYR A CA 1
ATOM 3463 C C . TYR A 1 444 ? -7.080 -1.699 21.843 1.00 98.38 444 TYR A C 1
ATOM 3465 O O . TYR A 1 444 ? -6.568 -0.628 21.520 1.00 98.38 444 TYR A O 1
ATOM 3473 N N . TYR A 1 445 ? -8.038 -2.285 21.119 1.00 97.69 445 TYR A N 1
ATOM 3474 C CA . TYR A 1 445 ? -8.511 -1.755 19.841 1.00 97.69 445 TYR A CA 1
ATOM 3475 C C . TYR A 1 445 ? -9.153 -0.373 19.976 1.00 97.69 445 TYR A C 1
ATOM 3477 O O . TYR A 1 445 ? -8.878 0.499 19.154 1.00 97.69 445 TYR A O 1
ATOM 3485 N N . LEU A 1 446 ? -9.950 -0.113 21.016 1.00 97.88 446 LEU A N 1
ATOM 3486 C CA . LEU A 1 446 ? -10.484 1.231 21.266 1.00 97.88 446 LEU A CA 1
ATOM 3487 C C . LEU A 1 446 ? -9.355 2.249 21.454 1.00 97.88 446 LEU A C 1
ATOM 3489 O O . LEU A 1 446 ? -9.404 3.345 20.898 1.00 97.88 446 LEU A O 1
ATOM 3493 N N . VAL A 1 447 ? -8.338 1.884 22.232 1.00 97.69 447 VAL A N 1
ATOM 3494 C CA . VAL A 1 447 ? -7.221 2.766 22.562 1.00 97.69 447 VAL A CA 1
ATOM 3495 C C . VAL A 1 447 ? -6.371 3.060 21.327 1.00 97.69 447 VAL A C 1
ATOM 3497 O O . VAL A 1 447 ? -6.135 4.229 21.036 1.00 97.69 447 VAL A O 1
ATOM 3500 N N . ILE A 1 448 ? -5.959 2.054 20.551 1.00 96.62 448 ILE A N 1
ATOM 3501 C CA . ILE A 1 448 ? -5.122 2.300 19.362 1.00 96.62 448 ILE A CA 1
ATOM 3502 C C . ILE A 1 448 ? -5.873 3.037 18.248 1.00 96.62 448 ILE A C 1
ATOM 3504 O O . ILE A 1 448 ? -5.268 3.850 17.558 1.00 96.62 448 ILE A O 1
ATOM 3508 N N . ASN A 1 449 ? -7.190 2.830 18.112 1.00 95.31 449 ASN A N 1
ATOM 3509 C CA . ASN A 1 449 ? -8.007 3.548 17.127 1.00 95.31 449 ASN A CA 1
ATOM 3510 C C . ASN A 1 449 ? -8.291 5.005 17.521 1.00 95.31 449 ASN A C 1
ATOM 3512 O O . ASN A 1 449 ? -8.794 5.763 16.697 1.00 95.31 449 ASN A O 1
ATOM 3516 N N . THR A 1 450 ? -8.006 5.410 18.764 1.00 96.62 450 THR A N 1
ATOM 3517 C CA . THR A 1 450 ? -8.304 6.769 19.251 1.00 96.62 450 THR A CA 1
ATOM 3518 C C . THR A 1 450 ? -7.082 7.554 19.718 1.00 96.62 450 THR A C 1
ATOM 3520 O O . THR A 1 450 ? -7.135 8.779 19.784 1.00 96.62 450 THR A O 1
ATOM 3523 N N . ALA A 1 451 ? -5.965 6.886 19.999 1.00 95.75 451 ALA A N 1
ATOM 3524 C CA . ALA A 1 451 ? -4.765 7.472 20.592 1.00 95.75 451 ALA A CA 1
ATOM 3525 C C . ALA A 1 451 ? -4.191 8.673 19.819 1.00 95.75 451 ALA A C 1
ATOM 3527 O O . ALA A 1 451 ? -3.813 9.658 20.449 1.00 95.75 451 ALA A O 1
ATOM 3528 N N . SER A 1 452 ? -4.203 8.657 18.481 1.00 93.06 452 SER A N 1
ATOM 3529 C CA . SER A 1 452 ? -3.744 9.793 17.660 1.00 93.06 452 SER A CA 1
ATOM 3530 C C . SER A 1 452 ? -4.618 11.053 17.776 1.00 93.06 452 SER A C 1
ATOM 3532 O O . SER A 1 452 ? -4.229 12.107 17.281 1.00 93.06 452 SER A O 1
ATOM 3534 N N . PHE A 1 453 ? -5.785 10.963 18.422 1.00 95.00 453 PHE A N 1
ATOM 3535 C CA . PHE A 1 453 ? -6.711 12.079 18.652 1.00 95.00 453 PHE A CA 1
ATOM 3536 C C . PHE A 1 453 ? -6.770 12.522 20.126 1.00 95.00 453 PHE A C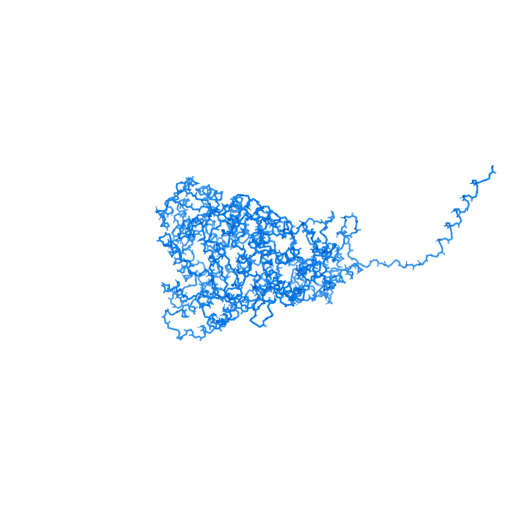 1
ATOM 3538 O O . PHE A 1 453 ? -7.505 13.453 20.453 1.00 95.00 453 PHE A O 1
ATOM 3545 N N . LEU A 1 454 ? -6.036 11.845 21.016 1.00 95.38 454 LEU A N 1
ATOM 3546 C CA . LEU A 1 454 ? -6.015 12.076 22.466 1.00 95.38 454 LEU A CA 1
ATOM 3547 C C . LEU A 1 454 ? -4.743 12.846 22.861 1.00 95.38 454 LEU A C 1
ATOM 3549 O O . LEU A 1 454 ? -4.327 13.744 22.129 1.00 95.38 454 LEU A O 1
ATOM 3553 N N . SER A 1 455 ? -4.125 12.529 24.000 1.00 95.81 455 SER A N 1
ATOM 3554 C CA . SER A 1 455 ? -2.889 13.167 24.458 1.00 95.81 455 SER A CA 1
ATOM 3555 C C . SER A 1 455 ? -1.673 12.843 23.587 1.00 95.81 455 SER A C 1
ATOM 3557 O O . SER A 1 455 ? -1.600 11.817 22.907 1.00 95.81 455 SER A O 1
ATOM 3559 N N . GLU A 1 456 ? -0.673 13.714 23.669 1.00 94.69 456 GLU A N 1
ATOM 3560 C CA . GLU A 1 456 ? 0.607 13.561 22.981 1.00 94.69 456 GLU A CA 1
ATOM 3561 C C . GLU A 1 456 ? 1.367 12.298 23.428 1.00 94.69 456 GLU A C 1
ATOM 3563 O O . GLU A 1 456 ? 2.009 11.659 22.602 1.00 94.69 456 GLU A O 1
ATOM 3568 N N . ASP A 1 457 ? 1.244 11.867 24.688 1.00 95.94 457 ASP A N 1
ATOM 3569 C CA . ASP A 1 457 ? 1.871 10.625 25.172 1.00 95.94 457 ASP A CA 1
ATOM 3570 C C . ASP A 1 457 ? 1.342 9.375 24.443 1.00 95.94 457 ASP A C 1
ATOM 3572 O O . ASP A 1 457 ? 2.114 8.477 24.100 1.00 95.94 457 ASP A O 1
ATOM 3576 N N . LEU A 1 458 ? 0.032 9.323 24.174 1.00 96.12 458 LEU A N 1
ATOM 3577 C CA . LEU A 1 458 ? -0.603 8.233 23.425 1.00 96.12 458 LEU A CA 1
ATOM 3578 C C . LEU A 1 458 ? -0.221 8.277 21.944 1.00 96.12 458 LEU A C 1
ATOM 3580 O O . LEU A 1 458 ? 0.134 7.249 21.364 1.00 96.12 458 LEU A O 1
ATOM 3584 N N . GLU A 1 459 ? -0.249 9.468 21.344 1.00 94.00 459 GLU A N 1
ATOM 3585 C CA . GLU A 1 459 ? 0.194 9.686 19.965 1.00 94.00 459 GLU A CA 1
ATOM 3586 C C . GLU A 1 459 ? 1.664 9.263 19.783 1.00 94.00 459 GLU A C 1
ATOM 3588 O O . GLU A 1 459 ? 2.006 8.537 18.846 1.00 94.00 459 GLU A O 1
ATOM 3593 N N . ASN A 1 460 ? 2.538 9.659 20.711 1.00 93.94 460 ASN A N 1
ATOM 3594 C CA . ASN A 1 460 ? 3.962 9.338 20.687 1.00 93.94 460 ASN A CA 1
ATOM 3595 C C . ASN A 1 460 ? 4.231 7.842 20.867 1.00 93.94 460 ASN A C 1
ATOM 3597 O O . ASN A 1 460 ? 5.130 7.320 20.210 1.00 93.94 460 ASN A O 1
ATOM 3601 N N . ALA A 1 461 ? 3.455 7.137 21.695 1.00 95.81 461 ALA A N 1
ATOM 3602 C CA . ALA A 1 461 ? 3.597 5.690 21.859 1.00 95.81 461 ALA A CA 1
ATOM 3603 C C . ALA A 1 461 ? 3.319 4.928 20.550 1.00 95.81 461 ALA A C 1
ATOM 3605 O O . ALA A 1 461 ? 4.102 4.054 20.172 1.00 95.81 461 ALA A O 1
ATOM 3606 N N . ILE A 1 462 ? 2.261 5.300 19.817 1.00 94.31 462 ILE A N 1
ATOM 3607 C CA . ILE A 1 462 ? 1.961 4.724 18.493 1.00 94.31 462 ILE A CA 1
ATOM 3608 C C . ILE A 1 462 ? 3.058 5.067 17.485 1.00 94.31 462 ILE A C 1
ATOM 3610 O O . ILE A 1 462 ? 3.555 4.187 16.781 1.00 94.31 462 ILE A O 1
ATOM 3614 N N . ASN A 1 463 ? 3.472 6.334 17.430 1.00 92.06 463 ASN A N 1
ATOM 3615 C CA . ASN A 1 463 ? 4.515 6.776 16.507 1.00 92.06 463 ASN A CA 1
ATOM 3616 C C . ASN A 1 463 ? 5.857 6.081 16.773 1.00 92.06 463 ASN A C 1
ATOM 3618 O O . ASN A 1 463 ? 6.573 5.765 15.823 1.00 92.06 463 ASN A O 1
ATOM 3622 N N . ALA A 1 464 ? 6.192 5.813 18.038 1.00 93.00 464 ALA A N 1
ATOM 3623 C CA . ALA A 1 464 ? 7.399 5.088 18.420 1.00 93.00 464 ALA A CA 1
ATOM 3624 C C . ALA A 1 464 ? 7.341 3.620 17.979 1.00 93.00 464 ALA A C 1
ATOM 3626 O O . ALA A 1 464 ? 8.314 3.119 17.413 1.00 93.00 464 ALA A O 1
ATOM 3627 N N . PHE A 1 465 ? 6.201 2.947 18.173 1.00 95.06 465 PHE A N 1
ATOM 3628 C CA . PHE A 1 465 ? 6.003 1.582 17.683 1.00 95.06 465 PHE A CA 1
ATOM 3629 C C . PHE A 1 465 ? 6.109 1.509 16.158 1.00 95.06 465 PHE A C 1
ATOM 3631 O O . PHE A 1 465 ? 6.904 0.724 15.645 1.00 95.06 465 PHE A O 1
ATOM 3638 N N . ASN A 1 466 ? 5.379 2.365 15.435 1.00 93.06 466 ASN A N 1
ATOM 3639 C CA . ASN A 1 466 ? 5.416 2.404 13.972 1.00 93.06 466 ASN A CA 1
ATOM 3640 C C . ASN A 1 466 ? 6.824 2.711 13.453 1.00 93.06 466 ASN A C 1
ATOM 3642 O O . ASN A 1 466 ? 7.296 2.048 12.531 1.00 93.06 466 ASN A O 1
ATOM 3646 N N . SER A 1 467 ? 7.526 3.661 14.078 1.00 92.12 467 SER A N 1
ATOM 3647 C CA . SER A 1 467 ? 8.909 3.983 13.720 1.00 92.12 467 SER A CA 1
ATOM 3648 C C . SER A 1 467 ? 9.843 2.793 13.911 1.00 92.12 467 SER A C 1
ATOM 3650 O O . SER A 1 467 ? 10.613 2.477 13.009 1.00 92.12 467 SER A O 1
ATOM 3652 N N . ALA A 1 468 ? 9.744 2.085 15.037 1.00 92.00 468 ALA A N 1
ATOM 3653 C CA . ALA A 1 468 ? 10.559 0.901 15.294 1.00 92.00 468 ALA A CA 1
ATOM 3654 C C . ALA A 1 468 ? 10.217 -0.263 14.348 1.00 92.00 468 ALA A C 1
ATOM 3656 O O . ALA A 1 468 ? 11.117 -0.935 13.848 1.00 92.00 468 ALA A O 1
ATOM 3657 N N . PHE A 1 469 ? 8.929 -0.488 14.075 1.00 93.94 469 PHE A N 1
ATOM 3658 C CA . PHE A 1 469 ? 8.458 -1.573 13.214 1.00 93.94 469 PHE A CA 1
ATOM 3659 C C . PHE A 1 469 ? 8.821 -1.347 11.739 1.00 93.94 469 PHE A C 1
ATOM 3661 O O . PHE A 1 469 ? 9.225 -2.285 11.057 1.00 93.94 469 PHE A O 1
ATOM 3668 N N . MET A 1 470 ? 8.723 -0.105 11.253 1.00 92.31 470 MET A N 1
ATOM 3669 C CA . MET A 1 470 ? 8.975 0.261 9.852 1.00 92.31 470 MET A CA 1
ATOM 3670 C C . MET A 1 470 ? 10.385 0.815 9.593 1.00 92.31 470 MET A C 1
ATOM 3672 O O . MET A 1 470 ? 10.730 1.071 8.440 1.00 92.31 470 MET A O 1
ATOM 3676 N N . GLY A 1 471 ? 11.214 1.003 10.624 1.00 89.69 471 GLY A N 1
ATOM 3677 C CA . GLY A 1 471 ? 12.575 1.542 10.500 1.00 89.69 471 GLY A CA 1
ATOM 3678 C C . GLY A 1 471 ? 12.638 3.046 10.197 1.00 89.69 471 GLY A C 1
ATOM 3679 O O . GLY A 1 471 ? 13.477 3.478 9.414 1.00 89.69 471 GLY A O 1
ATOM 3680 N N . ILE A 1 472 ? 11.731 3.850 10.757 1.00 89.38 472 ILE A N 1
ATOM 3681 C CA . ILE A 1 472 ? 11.673 5.303 10.527 1.00 89.38 472 ILE A CA 1
ATOM 3682 C C . ILE A 1 472 ? 12.599 6.028 11.515 1.00 89.38 472 ILE A C 1
ATOM 3684 O O . ILE A 1 472 ? 12.414 5.947 12.726 1.00 89.38 472 ILE A O 1
ATOM 3688 N N . ASP A 1 473 ? 13.552 6.807 10.998 1.00 74.94 473 ASP A N 1
ATOM 3689 C CA . ASP A 1 473 ? 14.595 7.453 11.816 1.00 74.94 473 ASP A CA 1
ATOM 3690 C C . ASP A 1 473 ? 14.283 8.888 12.274 1.00 74.94 473 ASP A C 1
ATOM 3692 O O . ASP A 1 473 ? 15.085 9.501 12.991 1.00 74.94 473 ASP A O 1
ATOM 3696 N N . SER A 1 474 ? 13.170 9.471 11.824 1.00 78.81 474 SER A N 1
ATOM 3697 C CA . SER A 1 474 ? 12.802 10.868 12.094 1.00 78.81 474 SER A CA 1
ATOM 3698 C C . SER A 1 474 ? 11.291 11.062 12.132 1.00 78.81 474 SER A C 1
ATOM 3700 O O . SER A 1 474 ? 10.551 10.306 11.518 1.00 78.81 474 SER A O 1
ATOM 3702 N N . THR A 1 475 ? 10.829 12.083 12.848 1.00 84.38 475 THR A N 1
ATOM 3703 C CA . THR A 1 475 ? 9.403 12.356 13.048 1.00 84.38 475 THR A CA 1
ATOM 3704 C C . THR A 1 475 ? 8.908 13.478 12.143 1.00 84.38 475 THR A C 1
ATOM 3706 O O . THR A 1 475 ? 9.661 14.388 11.795 1.00 84.38 475 THR A O 1
ATOM 3709 N N . LEU A 1 476 ? 7.615 13.450 11.822 1.00 88.75 476 LEU A N 1
ATOM 3710 C CA . LEU A 1 476 ? 6.917 14.561 11.175 1.00 88.75 476 LEU A CA 1
ATOM 3711 C C . LEU A 1 476 ? 6.952 15.829 12.040 1.00 88.75 476 LEU A C 1
ATOM 3713 O O . LEU A 1 476 ? 6.955 15.746 13.272 1.00 88.75 476 LEU A O 1
ATOM 3717 N N . SER A 1 477 ? 6.924 17.001 11.398 1.00 91.81 477 SER A N 1
ATOM 3718 C CA . SER A 1 477 ? 6.696 18.262 12.110 1.00 91.81 477 SER A CA 1
ATOM 3719 C C . SER A 1 477 ? 5.253 18.348 12.626 1.00 91.81 477 SER A C 1
ATOM 3721 O O . SER A 1 477 ? 4.357 17.677 12.112 1.00 91.81 477 SER A O 1
ATOM 3723 N N . GLN A 1 478 ? 4.993 19.200 13.624 1.00 90.00 478 GLN A N 1
ATOM 3724 C CA . GLN A 1 478 ? 3.624 19.405 14.121 1.00 90.00 478 GLN A CA 1
ATOM 3725 C C . GLN A 1 478 ? 2.690 19.971 13.036 1.00 90.00 478 GLN A C 1
ATOM 3727 O O . GLN A 1 478 ? 1.517 19.611 12.999 1.00 90.00 478 GLN A O 1
ATOM 3732 N N . GLU A 1 479 ? 3.213 20.799 12.124 1.00 93.44 479 GLU A N 1
ATOM 3733 C CA . GLU A 1 479 ? 2.466 21.292 10.961 1.00 93.44 479 GLU A CA 1
ATOM 3734 C C . GLU A 1 479 ? 2.092 20.145 10.011 1.00 93.44 479 GLU A C 1
ATOM 3736 O O . GLU A 1 479 ? 0.938 20.042 9.603 1.00 93.44 479 GLU A O 1
ATOM 3741 N N . ASP A 1 480 ? 3.032 19.241 9.712 1.00 93.81 480 ASP A N 1
ATOM 3742 C CA . ASP A 1 480 ? 2.773 18.076 8.856 1.00 93.81 480 ASP A CA 1
ATOM 3743 C C . ASP A 1 480 ? 1.744 17.132 9.475 1.00 93.81 480 ASP A C 1
ATOM 3745 O O . ASP A 1 480 ? 0.847 16.664 8.779 1.00 93.81 480 ASP A O 1
ATOM 3749 N N . LYS A 1 481 ? 1.838 16.874 10.785 1.00 92.69 481 LYS A N 1
ATOM 3750 C CA . LYS A 1 481 ? 0.852 16.061 11.509 1.00 92.69 481 LYS A CA 1
ATOM 3751 C C . LYS A 1 481 ? -0.541 16.684 11.438 1.00 92.69 481 LYS A C 1
ATOM 3753 O O . LYS A 1 481 ? -1.503 15.985 11.123 1.00 92.69 481 LYS A O 1
ATOM 3758 N N . ALA A 1 482 ? -0.647 17.991 11.691 1.00 95.12 482 ALA A N 1
ATOM 3759 C CA . ALA A 1 482 ? -1.923 18.695 11.652 1.00 95.12 482 ALA A CA 1
ATOM 3760 C C . ALA A 1 482 ? -2.529 18.714 10.244 1.00 95.12 482 ALA A C 1
ATOM 3762 O O . ALA A 1 482 ? -3.716 18.434 10.065 1.00 95.12 482 ALA A O 1
ATOM 3763 N N . PHE A 1 483 ? -1.696 18.968 9.234 1.00 96.56 483 PHE A N 1
ATOM 3764 C CA . PHE A 1 483 ? -2.082 18.897 7.832 1.00 96.56 483 PHE A CA 1
ATOM 3765 C C . PHE A 1 483 ? -2.560 17.496 7.432 1.00 96.56 483 PHE A C 1
ATOM 3767 O O . PHE A 1 483 ? -3.646 17.367 6.871 1.00 96.56 483 PHE A O 1
ATOM 3774 N N . ASN A 1 484 ? -1.788 16.451 7.742 1.00 95.25 484 ASN A N 1
ATOM 3775 C CA . ASN A 1 484 ? -2.128 15.069 7.396 1.00 95.25 484 ASN A CA 1
ATOM 3776 C C . ASN A 1 484 ? -3.455 14.642 8.034 1.00 95.25 484 ASN A C 1
ATOM 3778 O O . ASN A 1 484 ? -4.257 13.971 7.387 1.00 95.25 484 ASN A O 1
ATOM 3782 N N . MET A 1 485 ? -3.710 15.072 9.272 1.00 95.38 485 MET A N 1
ATOM 3783 C CA . MET A 1 485 ? -4.963 14.818 9.981 1.00 95.38 485 MET A CA 1
ATOM 3784 C C . MET A 1 485 ? -6.159 15.545 9.349 1.00 95.38 485 MET A C 1
ATOM 3786 O O . MET A 1 485 ? -7.212 14.948 9.138 1.00 95.38 485 MET A O 1
ATOM 3790 N N . LEU A 1 486 ? -6.014 16.826 8.998 1.00 96.44 486 LEU A N 1
ATOM 3791 C CA . LEU A 1 486 ? -7.062 17.544 8.267 1.00 96.44 486 LEU A CA 1
ATOM 3792 C C . LEU A 1 486 ? -7.322 16.885 6.905 1.00 96.44 486 LEU A C 1
ATOM 3794 O O . LEU A 1 486 ? -8.477 16.687 6.527 1.00 96.44 486 LEU A O 1
ATOM 3798 N N . ASN A 1 487 ? -6.262 16.522 6.180 1.00 96.00 487 ASN A N 1
ATOM 3799 C CA . ASN A 1 487 ? -6.387 15.913 4.863 1.00 96.00 487 ASN A CA 1
ATOM 3800 C C . ASN A 1 487 ? -7.041 14.529 4.925 1.00 96.00 487 ASN A C 1
ATOM 3802 O O . ASN A 1 487 ? -7.889 14.236 4.090 1.00 96.00 487 ASN A O 1
ATOM 3806 N N . SER A 1 488 ? -6.736 13.696 5.924 1.00 94.31 488 SER A N 1
ATOM 3807 C CA . SER A 1 488 ? -7.354 12.367 6.048 1.00 94.31 488 SER A CA 1
ATOM 3808 C C . SER A 1 488 ? -8.871 12.435 6.268 1.00 94.31 488 SER A C 1
ATOM 3810 O O . SER A 1 488 ? -9.602 11.588 5.757 1.00 94.31 488 SER A O 1
ATOM 3812 N N . VAL A 1 489 ? -9.359 13.469 6.961 1.00 93.75 489 VAL A N 1
ATOM 3813 C CA . VAL A 1 489 ? -10.784 13.638 7.295 1.00 93.75 489 VAL A CA 1
ATOM 3814 C C . VAL A 1 489 ? -11.545 14.445 6.240 1.00 93.75 489 VAL A C 1
ATOM 3816 O O . VAL A 1 489 ? -12.704 14.152 5.946 1.00 93.75 489 VAL A O 1
ATOM 3819 N N . MET A 1 490 ? -10.910 15.464 5.657 1.00 94.38 490 MET A N 1
ATOM 3820 C CA . MET A 1 490 ? -11.554 16.468 4.795 1.00 94.38 490 MET A CA 1
ATOM 3821 C C . MET A 1 490 ? -10.932 16.552 3.388 1.00 94.38 490 MET A C 1
ATOM 3823 O O . MET A 1 490 ? -11.018 17.582 2.713 1.00 94.38 490 MET A O 1
ATOM 3827 N N . SER A 1 491 ? -10.335 15.453 2.910 1.00 94.00 491 SER A N 1
ATOM 3828 C CA . SER A 1 491 ? -9.667 15.366 1.600 1.00 94.00 491 SER A CA 1
ATOM 3829 C C . SER A 1 491 ? -10.547 15.765 0.413 1.00 94.00 491 SER A C 1
ATOM 3831 O O . SER A 1 491 ? -10.036 16.324 -0.557 1.00 94.00 491 SER A O 1
ATOM 3833 N N . SER A 1 492 ? -11.857 15.504 0.449 1.00 90.56 492 SER A N 1
ATOM 3834 C CA . SER A 1 492 ? -12.769 15.852 -0.650 1.00 90.56 492 SER A CA 1
ATOM 3835 C C . SER A 1 492 ? -12.898 17.368 -0.835 1.00 90.56 492 SER A C 1
ATOM 3837 O O . SER A 1 492 ? -12.858 17.855 -1.968 1.00 90.56 492 SER A O 1
ATOM 3839 N N . TYR A 1 493 ? -12.972 18.128 0.262 1.00 93.56 493 TYR A N 1
ATOM 3840 C CA . TYR A 1 493 ? -13.026 19.591 0.233 1.00 93.56 493 TYR A CA 1
ATOM 3841 C C . TYR A 1 493 ? -11.700 20.189 -0.224 1.00 93.56 493 TYR A C 1
ATOM 3843 O O . TYR A 1 493 ? -11.673 21.033 -1.120 1.00 93.56 493 TYR A O 1
ATOM 3851 N N . LEU A 1 494 ? -10.589 19.691 0.321 1.00 95.62 494 LEU A N 1
ATOM 3852 C CA . LEU A 1 494 ? -9.252 20.103 -0.096 1.00 95.62 494 LEU A CA 1
ATOM 3853 C C . LEU A 1 494 ? -8.981 19.765 -1.567 1.00 95.62 494 LEU A C 1
ATOM 3855 O O . LEU A 1 494 ? -8.440 20.584 -2.306 1.00 95.62 494 LEU A O 1
ATOM 3859 N N . GLY A 1 495 ? -9.408 18.586 -2.023 1.00 95.56 495 GLY A N 1
ATOM 3860 C CA . GLY A 1 495 ? -9.298 18.146 -3.412 1.00 95.56 495 GLY A CA 1
ATOM 3861 C C . GLY A 1 495 ? -10.069 19.030 -4.386 1.00 95.56 495 GLY A C 1
ATOM 3862 O O . GLY A 1 495 ? -9.569 19.292 -5.479 1.00 95.56 495 GLY A O 1
ATOM 3863 N N . ARG A 1 496 ? -11.234 19.550 -3.987 1.00 94.62 496 ARG A N 1
ATOM 3864 C CA . ARG A 1 496 ? -11.968 20.535 -4.788 1.00 94.62 496 ARG A CA 1
ATOM 3865 C C . ARG A 1 496 ? -11.158 21.813 -4.992 1.00 94.62 496 ARG A C 1
ATOM 3867 O O . ARG A 1 496 ? -10.939 22.215 -6.132 1.00 94.62 496 ARG A O 1
ATOM 3874 N N . ILE A 1 497 ? -10.662 22.409 -3.907 1.00 95.38 497 ILE A N 1
ATOM 3875 C CA . ILE A 1 497 ? -9.870 23.648 -3.975 1.00 95.38 497 ILE A CA 1
ATOM 3876 C C . ILE A 1 497 ? -8.557 23.411 -4.741 1.00 95.38 497 ILE A C 1
ATOM 3878 O O . ILE A 1 497 ? -8.120 24.266 -5.510 1.00 95.38 497 ILE A O 1
ATOM 3882 N N . TYR A 1 498 ? -7.938 22.238 -4.573 1.00 97.12 498 TYR A N 1
ATOM 3883 C CA . TYR A 1 498 ? -6.736 21.842 -5.306 1.00 97.12 498 TYR A CA 1
ATOM 3884 C C . TYR A 1 498 ? -6.953 21.877 -6.820 1.00 97.12 498 TYR A C 1
ATOM 3886 O O . TYR A 1 498 ? -6.165 22.489 -7.537 1.00 97.12 498 TYR A O 1
ATOM 3894 N N . VAL A 1 499 ? -8.029 21.257 -7.308 1.00 96.62 499 VAL A N 1
ATOM 3895 C CA . VAL A 1 499 ? -8.348 21.224 -8.742 1.00 96.62 499 VAL A CA 1
ATOM 3896 C C . VAL A 1 499 ? -8.621 22.628 -9.265 1.00 96.62 499 VAL A C 1
ATOM 3898 O O . VAL A 1 499 ? -8.046 23.008 -10.280 1.00 96.62 499 VAL A O 1
ATOM 3901 N N . GLU A 1 500 ? -9.432 23.412 -8.546 1.00 94.81 500 GLU A N 1
ATOM 3902 C CA . GLU A 1 500 ? -9.765 24.795 -8.914 1.00 94.81 500 GLU A CA 1
ATOM 3903 C C . GLU A 1 500 ? -8.511 25.682 -9.060 1.00 94.81 500 GLU A C 1
ATOM 3905 O O . GLU A 1 500 ? -8.506 26.611 -9.869 1.00 94.81 500 GLU A O 1
ATOM 3910 N N . ARG A 1 501 ? -7.440 25.402 -8.303 1.00 96.06 501 ARG A N 1
ATOM 3911 C CA . ARG A 1 501 ? -6.192 26.185 -8.319 1.00 96.06 501 ARG A CA 1
ATOM 3912 C C . ARG A 1 501 ? -5.094 25.629 -9.229 1.00 96.06 501 ARG A C 1
ATOM 3914 O O . ARG A 1 501 ? -4.297 26.417 -9.735 1.00 96.06 501 ARG A O 1
ATOM 3921 N N . TYR A 1 502 ? -4.991 24.308 -9.382 1.00 95.50 502 TYR A N 1
ATOM 3922 C CA . TYR A 1 502 ? -3.769 23.663 -9.886 1.00 95.50 502 TYR A CA 1
ATOM 3923 C C . TYR A 1 502 ? -3.963 22.709 -11.067 1.00 95.50 502 TYR A C 1
ATOM 3925 O O . TYR A 1 502 ? -2.960 22.204 -11.571 1.00 95.50 502 TYR A O 1
ATOM 3933 N N . PHE A 1 503 ? -5.191 22.457 -11.527 1.00 95.19 503 PHE A N 1
ATOM 3934 C CA . PHE A 1 503 ? -5.444 21.542 -12.642 1.00 95.19 503 PHE A CA 1
ATOM 3935 C C . PHE A 1 503 ? -6.212 22.226 -13.779 1.00 95.19 503 PHE A C 1
ATOM 3937 O O . PHE A 1 503 ? -7.104 23.035 -13.536 1.00 95.19 503 PHE A O 1
ATOM 3944 N N . SER A 1 504 ? -5.852 21.926 -15.031 1.00 92.00 504 SER A N 1
ATOM 3945 C CA . SER A 1 504 ? -6.421 22.580 -16.215 1.00 92.00 504 SER A CA 1
ATOM 3946 C C . SER A 1 504 ? -7.338 21.652 -17.014 1.00 92.00 504 SER A C 1
ATOM 3948 O O . SER A 1 504 ? -7.113 20.445 -17.109 1.00 92.00 504 SER A O 1
ATOM 3950 N N . GLU A 1 505 ? -8.354 22.233 -17.657 1.00 90.56 505 GLU A N 1
ATOM 3951 C CA . GLU A 1 505 ? -9.222 21.508 -18.599 1.00 90.56 505 GLU A CA 1
ATOM 3952 C C . GLU A 1 505 ? -8.442 20.975 -19.814 1.00 90.56 505 GLU A C 1
ATOM 3954 O O . GLU A 1 505 ? -8.785 19.928 -20.354 1.00 90.56 505 GLU A O 1
ATOM 3959 N N . GLU A 1 506 ? -7.367 21.661 -20.219 1.00 91.44 506 GLU A N 1
ATOM 3960 C CA . GLU A 1 506 ? -6.469 21.219 -21.293 1.00 91.44 506 GLU A CA 1
ATOM 3961 C C . GLU A 1 506 ? -5.764 19.906 -20.935 1.00 91.44 506 GLU A C 1
ATOM 3963 O O . GLU A 1 506 ? -5.795 18.967 -21.726 1.00 91.44 506 GLU A O 1
ATOM 3968 N N . ALA A 1 507 ? -5.209 19.801 -19.721 1.00 91.62 507 ALA A N 1
ATOM 3969 C CA . ALA A 1 507 ? -4.584 18.567 -19.254 1.00 91.62 507 ALA A CA 1
ATOM 3970 C C . ALA A 1 507 ? -5.600 17.423 -19.147 1.00 91.62 507 ALA A C 1
ATOM 3972 O O . ALA A 1 507 ? -5.298 16.296 -19.532 1.00 91.62 507 ALA A O 1
ATOM 3973 N N . LYS A 1 508 ? -6.826 17.711 -18.682 1.00 93.38 508 LYS A N 1
ATOM 3974 C CA . LYS A 1 508 ? -7.917 16.724 -18.678 1.00 93.38 508 LYS A CA 1
ATOM 3975 C C . LYS A 1 508 ? -8.191 16.202 -20.090 1.00 93.38 508 LYS A C 1
ATOM 3977 O O . LYS A 1 508 ? -8.268 14.992 -20.282 1.00 93.38 508 LYS A O 1
ATOM 3982 N N . LYS A 1 509 ? -8.313 17.106 -21.067 1.00 93.25 509 LYS A N 1
ATOM 3983 C CA . LYS A 1 509 ? -8.653 16.747 -22.446 1.00 93.25 509 LYS A CA 1
ATOM 3984 C C . LYS A 1 509 ? -7.559 15.929 -23.133 1.00 93.25 509 LYS A C 1
ATOM 3986 O O . LYS A 1 509 ? -7.890 14.966 -23.819 1.00 93.25 509 LYS A O 1
ATOM 3991 N N . ASP A 1 510 ? -6.292 16.290 -22.939 1.00 92.88 510 ASP A N 1
ATOM 3992 C CA . ASP A 1 510 ? -5.159 15.551 -23.510 1.00 92.88 510 ASP A CA 1
ATOM 3993 C C . ASP A 1 510 ? -5.092 14.116 -22.962 1.00 92.88 510 ASP A C 1
ATOM 3995 O O . ASP A 1 510 ? -4.994 13.151 -23.718 1.00 92.88 510 ASP A O 1
ATOM 3999 N N . VAL A 1 511 ? -5.285 13.949 -21.650 1.00 93.81 511 VAL A N 1
ATOM 4000 C CA . VAL A 1 511 ? -5.321 12.622 -21.017 1.00 93.81 511 VAL A CA 1
ATOM 4001 C C . VAL A 1 511 ? -6.512 11.792 -21.509 1.00 93.81 511 VAL A C 1
ATOM 4003 O O . VAL A 1 511 ? -6.354 10.602 -21.773 1.00 93.81 511 VAL A O 1
ATOM 4006 N N . GLU A 1 512 ? -7.692 12.389 -21.702 1.00 94.94 512 GLU A N 1
ATOM 4007 C CA . GLU A 1 512 ? -8.840 11.703 -22.322 1.00 94.94 512 GLU A CA 1
ATOM 4008 C C . GLU A 1 512 ? -8.533 11.200 -23.747 1.00 94.94 512 GLU A C 1
ATOM 4010 O O . GLU A 1 512 ? -9.008 10.129 -24.148 1.00 94.94 512 GLU A O 1
ATOM 4015 N N . ASP A 1 513 ? -7.729 11.943 -24.512 1.00 94.75 513 ASP A N 1
ATOM 4016 C CA . ASP A 1 513 ? -7.304 11.545 -25.855 1.00 94.75 513 ASP A CA 1
ATOM 4017 C C . ASP A 1 513 ? -6.289 10.387 -25.800 1.00 94.75 513 ASP A C 1
ATOM 4019 O O . ASP A 1 513 ? -6.444 9.416 -26.548 1.00 94.75 513 ASP A O 1
ATOM 4023 N N . ILE A 1 514 ? -5.334 10.414 -24.858 1.00 95.75 514 ILE A N 1
ATOM 4024 C CA . ILE A 1 514 ? -4.405 9.296 -24.594 1.00 95.75 514 ILE A CA 1
ATOM 4025 C C . ILE A 1 514 ? -5.180 8.024 -24.214 1.00 95.75 514 ILE A C 1
ATOM 4027 O O . ILE A 1 514 ? -4.929 6.953 -24.768 1.00 95.75 514 ILE A O 1
ATOM 4031 N N . VAL A 1 515 ? -6.163 8.126 -23.313 1.00 96.62 515 VAL A N 1
ATOM 4032 C CA . VAL A 1 515 ? -7.012 6.986 -22.915 1.00 96.62 515 VAL A CA 1
ATOM 4033 C C . VAL A 1 515 ? -7.756 6.408 -24.119 1.00 96.62 515 VAL A C 1
ATOM 4035 O O . VAL A 1 515 ? -7.794 5.190 -24.306 1.00 96.62 515 VAL A O 1
ATOM 4038 N N . SER A 1 516 ? -8.331 7.271 -24.960 1.00 96.50 516 SER A N 1
ATOM 4039 C CA . SER A 1 516 ? -9.071 6.848 -26.154 1.00 96.50 516 SER A CA 1
ATOM 4040 C C . SER A 1 516 ? -8.183 6.090 -27.144 1.00 96.50 516 SER A C 1
ATOM 4042 O O . SER A 1 516 ? -8.616 5.103 -27.744 1.00 96.50 516 SER A O 1
ATOM 4044 N N . GLU A 1 517 ? -6.932 6.522 -27.304 1.00 97.44 517 GLU A N 1
ATOM 4045 C CA . GLU A 1 517 ? -5.943 5.832 -28.128 1.00 97.44 517 GLU A CA 1
ATOM 4046 C C . GLU A 1 517 ? -5.557 4.466 -27.554 1.00 97.44 517 GLU A C 1
ATOM 4048 O O . GLU A 1 517 ? -5.535 3.482 -28.298 1.00 97.44 517 GLU A O 1
ATOM 4053 N N . ILE A 1 518 ? -5.310 4.383 -26.245 1.00 98.38 518 ILE A N 1
ATOM 4054 C CA . ILE A 1 518 ? -4.951 3.126 -25.576 1.00 98.38 518 ILE A CA 1
ATOM 4055 C C . ILE A 1 518 ? -6.089 2.112 -25.685 1.00 98.38 518 ILE A C 1
ATOM 4057 O O . ILE A 1 518 ? -5.839 0.969 -26.057 1.00 98.38 518 ILE A O 1
ATOM 4061 N N . ILE A 1 519 ? -7.345 2.519 -25.481 1.00 98.06 519 ILE A N 1
ATOM 4062 C CA . ILE A 1 519 ? -8.510 1.643 -25.699 1.00 98.06 519 ILE A CA 1
ATOM 4063 C C . ILE A 1 519 ? -8.532 1.110 -27.140 1.00 98.06 519 ILE A C 1
ATOM 4065 O O . ILE A 1 519 ? -8.767 -0.079 -27.363 1.00 98.06 519 ILE A O 1
ATOM 4069 N N . ALA A 1 520 ? -8.259 1.959 -28.135 1.00 98.12 520 ALA A N 1
ATOM 4070 C CA . ALA A 1 520 ? -8.238 1.539 -29.535 1.00 98.12 520 ALA A CA 1
ATOM 4071 C C . ALA A 1 520 ? -7.070 0.586 -29.858 1.00 98.12 520 ALA A C 1
ATOM 4073 O O . ALA A 1 520 ? -7.229 -0.318 -30.685 1.00 98.12 520 ALA A O 1
ATOM 4074 N N . ALA A 1 521 ? -5.905 0.775 -29.235 1.00 98.31 521 ALA A N 1
ATOM 4075 C CA . ALA A 1 521 ? -4.766 -0.131 -29.358 1.00 98.31 521 ALA A CA 1
ATOM 4076 C C . ALA A 1 521 ? -5.065 -1.490 -28.707 1.00 98.31 521 ALA A C 1
ATOM 4078 O O . ALA A 1 521 ? -4.909 -2.526 -29.354 1.00 98.31 521 ALA A O 1
ATOM 4079 N N . PHE A 1 522 ? -5.617 -1.482 -27.494 1.00 98.06 522 PHE A N 1
ATOM 4080 C CA . PHE A 1 522 ? -5.987 -2.688 -26.756 1.00 98.06 522 PHE A CA 1
ATOM 4081 C C . PHE A 1 522 ? -7.065 -3.508 -27.487 1.00 98.06 522 PHE A C 1
ATOM 4083 O O . PHE A 1 522 ? -6.988 -4.734 -27.537 1.00 98.06 522 PHE A O 1
ATOM 4090 N N . GLU A 1 523 ? -8.038 -2.860 -28.144 1.00 98.44 523 GLU A N 1
ATOM 4091 C CA . GLU A 1 523 ? -9.032 -3.550 -28.983 1.00 98.44 523 GLU A CA 1
ATOM 4092 C C . GLU A 1 523 ? -8.368 -4.326 -30.130 1.00 98.44 523 GLU A C 1
ATOM 4094 O O . GLU A 1 523 ? -8.679 -5.499 -30.358 1.00 98.44 523 GLU A O 1
ATOM 4099 N N . LYS A 1 524 ? -7.442 -3.684 -30.856 1.00 98.25 524 LYS A N 1
ATOM 4100 C CA . LYS A 1 524 ? -6.697 -4.337 -31.946 1.00 98.25 524 LYS A CA 1
ATOM 4101 C C . LYS A 1 524 ? -5.860 -5.496 -31.420 1.00 98.25 524 LYS A C 1
ATOM 4103 O O . LYS A 1 524 ? -5.785 -6.531 -32.081 1.00 98.25 524 LYS A O 1
ATOM 4108 N N . ARG A 1 525 ? -5.272 -5.321 -30.237 1.00 96.94 525 ARG A N 1
ATOM 4109 C CA . ARG A 1 525 ? -4.464 -6.331 -29.568 1.00 96.94 525 ARG A CA 1
ATOM 4110 C C . ARG A 1 525 ? -5.283 -7.575 -29.230 1.00 96.94 525 ARG A C 1
ATOM 4112 O O . ARG A 1 525 ? -4.953 -8.653 -29.720 1.00 96.94 525 ARG A O 1
ATOM 4119 N N . ILE A 1 526 ? -6.426 -7.416 -28.553 1.00 98.44 526 ILE A N 1
ATOM 4120 C CA . ILE A 1 526 ? -7.365 -8.520 -28.271 1.00 98.44 526 ILE A CA 1
ATOM 4121 C C . ILE A 1 526 ? -7.761 -9.243 -29.566 1.00 98.44 526 ILE A C 1
ATOM 4123 O O . ILE A 1 526 ? -7.795 -10.474 -29.623 1.00 98.44 526 ILE A O 1
ATOM 4127 N N . GLN A 1 527 ? -8.039 -8.497 -30.639 1.00 98.25 527 GLN A N 1
ATOM 4128 C CA . GLN A 1 527 ? -8.421 -9.086 -31.923 1.00 98.25 527 GLN A CA 1
ATOM 4129 C C . GLN A 1 527 ? -7.311 -9.970 -32.526 1.00 98.25 527 GLN A C 1
ATOM 4131 O O . GLN A 1 527 ? -7.622 -10.980 -33.173 1.00 98.25 527 GLN A O 1
ATOM 4136 N N . ALA A 1 528 ? -6.044 -9.612 -32.305 1.00 97.25 528 ALA A N 1
ATOM 4137 C CA . ALA A 1 528 ? -4.864 -10.289 -32.839 1.00 97.25 528 ALA A CA 1
ATOM 4138 C C . ALA A 1 528 ? -4.419 -11.524 -32.034 1.00 97.25 528 ALA A C 1
ATOM 4140 O O . ALA A 1 528 ? -3.661 -12.327 -32.575 1.00 97.25 528 ALA A O 1
ATOM 4141 N N . LEU A 1 529 ? -4.906 -11.713 -30.800 1.00 97.06 529 LEU A N 1
ATOM 4142 C CA . LEU A 1 529 ? -4.537 -12.855 -29.952 1.00 97.06 529 LEU A CA 1
ATOM 4143 C C . LEU A 1 529 ? -4.812 -14.196 -30.647 1.00 97.06 529 LEU A C 1
ATOM 4145 O O . LEU A 1 529 ? -5.924 -14.462 -31.092 1.00 97.06 529 LEU A O 1
ATOM 4149 N N . ASP A 1 530 ? -3.821 -15.069 -30.749 1.00 95.75 530 ASP A N 1
ATOM 4150 C CA . ASP A 1 530 ? -3.937 -16.358 -31.448 1.00 95.75 530 ASP A CA 1
ATOM 4151 C C . ASP A 1 530 ? -4.500 -17.487 -30.572 1.00 95.75 530 ASP A C 1
ATOM 4153 O O . ASP A 1 530 ? -4.916 -18.527 -31.084 1.00 95.75 530 ASP A O 1
ATOM 4157 N N . TRP A 1 531 ? -4.543 -17.260 -29.260 1.00 96.12 531 TRP A N 1
ATOM 4158 C CA . TRP A 1 531 ? -4.927 -18.236 -28.248 1.00 96.12 531 TRP A CA 1
ATOM 4159 C C . TRP A 1 531 ? -6.371 -18.088 -27.746 1.00 96.12 531 TRP A C 1
ATOM 4161 O O . TRP A 1 531 ? -6.810 -18.921 -26.963 1.00 96.12 531 TRP A O 1
ATOM 4171 N N . MET A 1 532 ? -7.105 -17.059 -28.196 1.00 97.06 532 MET A N 1
ATOM 4172 C CA . MET A 1 532 ? -8.513 -16.828 -27.845 1.00 97.06 532 MET A CA 1
ATOM 4173 C C . MET A 1 532 ? -9.446 -17.074 -29.031 1.00 97.06 532 MET A C 1
ATOM 4175 O O . MET A 1 532 ? -9.197 -16.596 -30.144 1.00 97.06 532 MET A O 1
ATOM 4179 N N . THR A 1 533 ? -10.587 -17.718 -28.788 1.00 98.06 533 THR A N 1
ATOM 4180 C CA . THR A 1 533 ? -11.655 -17.819 -29.793 1.00 98.06 533 THR A CA 1
ATOM 4181 C C . THR A 1 533 ? -12.310 -16.467 -30.109 1.00 98.06 533 THR A C 1
ATOM 4183 O O . THR A 1 533 ? -12.356 -15.558 -29.279 1.00 98.06 533 THR A O 1
ATOM 4186 N N . ASP A 1 534 ? -12.908 -16.346 -31.303 1.00 98.00 534 ASP A N 1
ATOM 4187 C CA . ASP A 1 534 ? -13.627 -15.133 -31.736 1.00 98.00 534 ASP A CA 1
ATOM 4188 C C . ASP A 1 534 ? -14.755 -14.714 -30.776 1.00 98.00 534 ASP A C 1
ATOM 4190 O O . ASP A 1 534 ? -15.057 -13.529 -30.639 1.00 98.00 534 ASP A O 1
ATOM 4194 N N . GLU A 1 535 ? -15.379 -15.678 -30.096 1.00 97.44 535 GLU A N 1
ATOM 4195 C CA . GLU A 1 535 ? -16.457 -15.426 -29.138 1.00 97.44 535 GLU A CA 1
ATOM 4196 C C . GLU A 1 535 ? -15.937 -14.747 -27.868 1.00 97.44 535 GLU A C 1
ATOM 4198 O O . GLU A 1 535 ? -16.457 -13.701 -27.475 1.00 97.44 535 GLU A O 1
ATOM 4203 N N . THR A 1 536 ? -14.871 -15.284 -27.271 1.00 98.31 536 THR A N 1
ATOM 4204 C CA . THR A 1 536 ? -14.252 -14.693 -26.077 1.00 98.31 536 THR A CA 1
ATOM 4205 C C . THR A 1 536 ? -13.612 -13.342 -26.405 1.00 98.31 536 THR A C 1
ATOM 4207 O O . THR A 1 536 ? -13.752 -12.398 -25.629 1.00 98.31 536 THR A O 1
ATOM 4210 N N . LYS A 1 537 ? -13.006 -13.182 -27.594 1.00 98.56 537 LYS A N 1
ATOM 4211 C CA . LYS A 1 537 ? -12.526 -11.873 -28.081 1.00 98.56 537 LYS A CA 1
ATOM 4212 C C . LYS A 1 537 ? -13.649 -10.846 -28.176 1.00 98.56 537 LYS A C 1
ATOM 4214 O O . LYS A 1 537 ? -13.489 -9.720 -27.714 1.00 98.56 537 LYS A O 1
ATOM 4219 N N . ALA A 1 538 ? -14.796 -11.220 -28.746 1.00 98.31 538 ALA A N 1
ATOM 4220 C CA . ALA A 1 538 ? -15.942 -10.322 -28.850 1.00 98.31 538 ALA A CA 1
ATOM 4221 C C . ALA A 1 538 ? -16.471 -9.901 -27.466 1.00 98.31 538 ALA A C 1
ATOM 4223 O O . ALA A 1 538 ? -16.823 -8.733 -27.278 1.00 98.31 538 ALA A O 1
ATOM 4224 N N . ALA A 1 539 ? -16.487 -10.816 -26.490 1.00 98.19 539 ALA A N 1
ATOM 4225 C CA . ALA A 1 539 ? -16.848 -10.507 -25.107 1.00 98.19 539 ALA A CA 1
ATOM 4226 C C . ALA A 1 539 ? -15.840 -9.550 -24.445 1.00 98.19 539 ALA A C 1
ATOM 4228 O O . ALA A 1 539 ? -16.250 -8.527 -23.890 1.00 98.19 539 ALA A O 1
ATOM 4229 N N . ALA A 1 540 ? -14.537 -9.818 -24.578 1.00 98.56 540 ALA A N 1
ATOM 4230 C CA . ALA A 1 540 ? -13.473 -8.968 -24.046 1.00 98.56 540 ALA A CA 1
ATOM 4231 C C . ALA A 1 540 ? -13.510 -7.552 -24.652 1.00 98.56 540 ALA A C 1
ATOM 4233 O O . ALA A 1 540 ? -13.494 -6.565 -23.919 1.00 98.56 540 ALA A O 1
ATOM 4234 N N . ILE A 1 541 ? -13.688 -7.427 -25.973 1.00 98.56 541 ILE A N 1
ATOM 4235 C CA . ILE A 1 541 ? -13.850 -6.128 -26.651 1.00 98.56 541 ILE A CA 1
ATOM 4236 C C . ILE A 1 541 ? -15.128 -5.417 -26.187 1.00 98.56 541 ILE A C 1
ATOM 4238 O O . ILE A 1 541 ? -15.128 -4.201 -25.986 1.00 98.56 541 ILE A O 1
ATOM 4242 N N . SER A 1 542 ? -16.232 -6.147 -25.990 1.00 98.31 542 SER A N 1
ATOM 4243 C CA . SER A 1 542 ? -17.461 -5.550 -25.455 1.00 98.31 542 SER A CA 1
ATOM 4244 C C . SER A 1 542 ? -17.275 -5.017 -24.035 1.00 98.31 542 SER A C 1
ATOM 4246 O O . SER A 1 542 ? -17.915 -4.024 -23.692 1.00 98.31 542 SER A O 1
ATOM 4248 N N . LYS A 1 543 ? -16.445 -5.670 -23.216 1.00 98.44 543 LYS A N 1
ATOM 4249 C CA . LYS A 1 543 ? -16.084 -5.201 -21.877 1.00 98.44 543 LYS A CA 1
ATOM 4250 C C . LYS A 1 543 ? -15.173 -3.979 -21.932 1.00 98.44 543 LYS A C 1
ATOM 4252 O O . LYS A 1 543 ? -15.487 -2.985 -21.282 1.00 98.44 543 LYS A O 1
ATOM 4257 N N . LEU A 1 544 ? -14.130 -4.021 -22.763 1.00 98.50 544 LEU A N 1
ATOM 4258 C CA . LEU A 1 544 ? -13.200 -2.912 -23.002 1.00 98.50 544 LEU A CA 1
ATOM 4259 C C . LEU A 1 544 ? -13.949 -1.626 -23.381 1.00 98.50 544 LEU A C 1
ATOM 4261 O O . LEU A 1 544 ? -13.746 -0.574 -22.786 1.00 98.50 544 LEU A O 1
ATOM 4265 N N . LYS A 1 545 ? -14.889 -1.722 -24.328 1.00 97.75 545 LYS A N 1
ATOM 4266 C CA . LYS A 1 545 ? -15.701 -0.581 -24.789 1.00 97.75 545 LYS A CA 1
ATOM 4267 C C . LYS A 1 545 ? -16.702 -0.063 -23.758 1.00 97.75 545 LYS A C 1
ATOM 4269 O O . LYS A 1 545 ? -17.263 1.012 -23.955 1.00 97.75 545 LYS A O 1
ATOM 4274 N N . ALA A 1 546 ? -16.973 -0.834 -22.709 1.00 97.69 546 ALA A N 1
ATOM 4275 C CA . ALA A 1 546 ? -17.872 -0.450 -21.628 1.00 97.69 546 ALA A CA 1
ATOM 4276 C C . ALA A 1 546 ? -17.140 0.195 -20.441 1.00 97.69 546 ALA A C 1
ATOM 4278 O O . ALA A 1 546 ? -17.820 0.630 -19.510 1.00 97.69 546 ALA A O 1
ATOM 4279 N N . ILE A 1 547 ? -15.800 0.266 -20.470 1.00 97.44 547 ILE A N 1
ATOM 4280 C CA . ILE A 1 547 ? -15.016 0.907 -19.412 1.00 97.44 547 ILE A CA 1
ATOM 4281 C C . ILE A 1 547 ? -15.430 2.376 -19.289 1.00 97.44 547 ILE A C 1
ATOM 4283 O O . ILE A 1 547 ? -15.425 3.131 -20.264 1.00 97.44 547 ILE A O 1
ATOM 4287 N N . LYS A 1 548 ? -15.795 2.787 -18.075 1.00 95.62 548 LYS A N 1
ATOM 4288 C CA . LYS A 1 548 ? -16.109 4.183 -17.749 1.00 95.62 548 LYS A CA 1
ATOM 4289 C C . LYS A 1 548 ? -14.851 4.928 -17.329 1.00 95.62 548 LYS A C 1
ATOM 4291 O O . LYS A 1 548 ? -13.976 4.363 -16.680 1.00 95.62 548 LYS A O 1
ATOM 4296 N N . LEU A 1 549 ? -14.794 6.211 -17.670 1.00 94.69 549 LEU A N 1
ATOM 4297 C CA . LEU A 1 549 ? -13.632 7.060 -17.428 1.00 94.69 549 LEU A CA 1
ATOM 4298 C C . LEU A 1 549 ? -13.942 8.099 -16.350 1.00 94.69 549 LEU A C 1
ATOM 4300 O O . LEU A 1 549 ? -14.946 8.808 -16.440 1.00 94.69 549 LEU A O 1
ATOM 4304 N N . LYS A 1 550 ? -13.058 8.219 -15.359 1.00 95.88 550 LYS A N 1
ATOM 4305 C CA . LYS A 1 550 ? -13.074 9.273 -14.338 1.00 95.88 550 LYS A CA 1
ATOM 4306 C C . LYS A 1 550 ? -11.716 9.976 -14.326 1.00 95.88 550 LYS A C 1
ATOM 4308 O O . LYS A 1 550 ? -10.782 9.510 -13.686 1.00 95.88 550 LYS A O 1
ATOM 4313 N N . ILE A 1 551 ? -11.599 11.084 -15.062 1.00 96.19 551 ILE A N 1
ATOM 4314 C CA . ILE A 1 551 ? -10.326 11.793 -15.284 1.00 96.19 551 ILE A CA 1
ATOM 4315 C C . ILE A 1 551 ? -10.329 13.159 -14.586 1.00 96.19 551 ILE A C 1
ATOM 4317 O O . ILE A 1 551 ? -11.235 13.976 -14.769 1.00 96.19 551 ILE A O 1
ATOM 4321 N N . GLY A 1 552 ? -9.294 13.419 -13.792 1.00 95.94 552 GLY A N 1
ATOM 4322 C CA . GLY A 1 552 ? -9.059 14.653 -13.054 1.00 95.94 552 GLY A CA 1
ATOM 4323 C C . GLY A 1 552 ? -9.888 14.766 -11.775 1.00 95.94 552 GLY A C 1
ATOM 4324 O O . GLY A 1 552 ? -9.348 14.718 -10.671 1.00 95.94 552 GLY A O 1
ATOM 4325 N N . TYR A 1 553 ? -11.195 14.975 -11.924 1.00 95.50 553 TYR A N 1
ATOM 4326 C CA . TYR A 1 553 ? -12.096 15.370 -10.836 1.00 95.50 553 TYR A CA 1
ATOM 4327 C C . TYR A 1 553 ? -13.571 15.076 -11.167 1.00 95.50 553 TYR A C 1
ATOM 4329 O O . TYR A 1 553 ? -13.914 14.963 -12.350 1.00 95.50 553 TYR A O 1
ATOM 4337 N N . PRO A 1 554 ? -14.455 14.965 -10.152 1.00 93.50 554 PRO A N 1
ATOM 4338 C CA . PRO A 1 554 ? -15.881 14.738 -10.370 1.00 93.50 554 PRO A CA 1
ATOM 4339 C C . PRO A 1 554 ? -16.586 15.951 -10.987 1.00 93.50 554 PRO A C 1
ATOM 4341 O O . PRO A 1 554 ? -16.293 17.096 -10.648 1.00 93.50 554 PRO A O 1
ATOM 4344 N N . ASP A 1 555 ? -17.599 15.695 -11.819 1.00 89.38 555 ASP A N 1
ATOM 4345 C CA . ASP A 1 555 ? -18.446 16.752 -12.395 1.00 89.38 555 ASP A CA 1
ATOM 4346 C C . ASP A 1 555 ? -19.358 17.4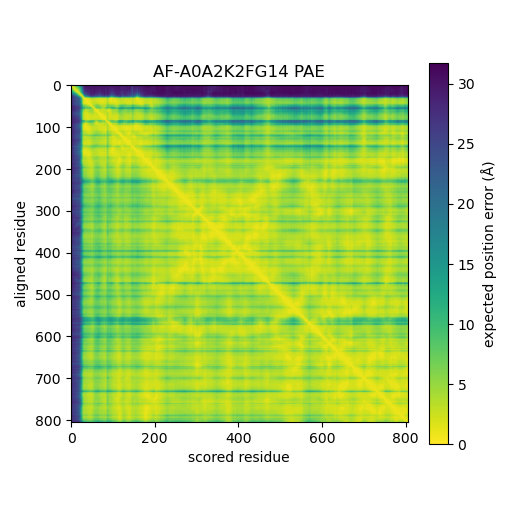17 -11.345 1.00 89.38 555 ASP A C 1
ATOM 4348 O O . ASP A 1 555 ? -19.798 18.556 -11.511 1.00 89.38 555 ASP A O 1
ATOM 4352 N N . THR A 1 556 ? -19.648 16.710 -10.248 1.00 90.25 556 THR A N 1
ATOM 4353 C CA . THR A 1 556 ? -20.479 17.185 -9.135 1.00 90.25 556 THR A CA 1
ATOM 4354 C C . THR A 1 556 ? -19.827 16.884 -7.792 1.00 90.25 556 THR A C 1
ATOM 4356 O O . THR A 1 556 ? -19.306 15.791 -7.586 1.00 90.25 556 THR A O 1
ATOM 4359 N N . TRP A 1 557 ? -19.927 17.822 -6.851 1.00 89.56 557 TRP A N 1
ATOM 4360 C CA . TRP A 1 557 ? -19.344 17.696 -5.516 1.00 89.56 557 TRP A CA 1
ATOM 4361 C C . TRP A 1 557 ? -20.411 17.370 -4.476 1.00 89.56 557 TRP A C 1
ATOM 4363 O O . TRP A 1 557 ? -21.391 18.105 -4.339 1.00 89.56 557 TRP A O 1
ATOM 4373 N N . GLU A 1 558 ? -20.206 16.289 -3.729 1.00 85.50 558 GLU A N 1
ATOM 4374 C CA . GLU A 1 558 ? -21.012 15.977 -2.550 1.00 85.50 558 GLU A CA 1
ATOM 4375 C C . GLU A 1 558 ? -20.469 16.713 -1.318 1.00 85.50 558 GLU A C 1
ATOM 4377 O O . GLU A 1 558 ? -19.265 16.936 -1.196 1.00 85.50 558 GLU A O 1
ATOM 4382 N N . ASP A 1 559 ? -21.363 17.061 -0.390 1.00 87.12 559 ASP A N 1
ATOM 4383 C CA . ASP A 1 559 ? -21.005 17.622 0.914 1.00 87.12 559 ASP A CA 1
ATOM 4384 C C . ASP A 1 559 ? -21.342 16.611 2.030 1.00 87.12 559 ASP A C 1
ATOM 4386 O O . ASP A 1 559 ? -22.431 16.672 2.624 1.00 87.12 559 ASP A O 1
ATOM 4390 N N . PRO A 1 560 ? -20.447 15.637 2.297 1.00 82.38 560 PRO A N 1
ATOM 4391 C CA . PRO A 1 560 ? -20.710 14.566 3.255 1.00 82.38 560 PRO A CA 1
ATOM 4392 C C . PRO A 1 560 ? -20.828 15.073 4.697 1.00 82.38 560 PRO A C 1
ATOM 4394 O O . PRO A 1 560 ? -21.534 14.455 5.493 1.00 82.38 560 PRO A O 1
ATOM 4397 N N . LEU A 1 561 ? -20.198 16.204 5.035 1.00 86.12 561 LEU A N 1
ATOM 4398 C CA . LEU A 1 561 ? -20.262 16.802 6.372 1.00 86.12 561 LEU A CA 1
ATOM 4399 C C . LEU A 1 561 ? -21.315 17.918 6.474 1.00 86.12 561 LEU A C 1
ATOM 4401 O O . LEU A 1 561 ? -21.370 18.607 7.491 1.00 86.12 561 LEU A O 1
ATOM 4405 N N . SER A 1 562 ? -22.176 18.108 5.465 1.00 87.62 562 SER A N 1
ATOM 4406 C CA . SER A 1 562 ? -23.216 19.157 5.440 1.00 87.62 562 SER A CA 1
ATOM 4407 C C . SER A 1 562 ? -24.050 19.216 6.725 1.00 87.62 562 SER A C 1
ATOM 4409 O O . SER A 1 562 ? -24.263 20.298 7.268 1.00 87.62 562 SER A O 1
ATOM 4411 N N . ASN A 1 563 ? -24.453 18.055 7.249 1.00 86.06 563 ASN A N 1
ATOM 4412 C CA . ASN A 1 563 ? -25.285 17.920 8.454 1.00 86.06 563 ASN A CA 1
ATOM 4413 C C . ASN A 1 563 ? -24.487 17.639 9.738 1.00 86.06 563 ASN A C 1
ATOM 4415 O O . ASN A 1 563 ? -25.071 17.221 10.738 1.00 86.06 563 ASN A O 1
ATOM 4419 N N . ILE A 1 564 ? -23.166 17.808 9.699 1.00 88.81 564 ILE A N 1
ATOM 4420 C CA . ILE A 1 564 ? -22.275 17.582 10.835 1.00 88.81 564 ILE A CA 1
ATOM 4421 C C . ILE A 1 564 ? -21.781 18.943 11.310 1.00 88.81 564 ILE A C 1
ATOM 4423 O O . ILE A 1 564 ? -21.245 19.737 10.533 1.00 88.81 564 ILE A O 1
ATOM 4427 N N . GLU A 1 565 ? -22.016 19.212 12.588 1.00 87.06 565 GLU A N 1
ATOM 4428 C CA . GLU A 1 565 ? -21.520 20.394 13.277 1.00 87.06 565 GLU A CA 1
ATOM 4429 C C . GLU A 1 565 ? -20.104 20.085 13.773 1.00 87.06 565 GLU A C 1
ATOM 4431 O O . GLU A 1 565 ? -19.916 19.161 14.564 1.00 87.06 565 GLU A O 1
ATOM 4436 N N . ILE A 1 566 ? -19.119 20.823 13.268 1.00 92.50 566 ILE A N 1
ATOM 4437 C CA . ILE A 1 566 ? -17.733 20.760 13.732 1.00 92.50 566 ILE A CA 1
ATOM 4438 C C . ILE A 1 566 ? -17.564 21.870 14.757 1.00 92.50 566 ILE A C 1
ATOM 4440 O O . ILE A 1 566 ? -17.934 23.003 14.469 1.00 92.50 566 ILE A O 1
ATOM 4444 N N . LYS A 1 567 ? -17.046 21.537 15.941 1.00 90.62 567 LYS A N 1
ATOM 4445 C CA . LYS A 1 567 ? -16.893 22.492 17.045 1.00 90.62 567 LYS A CA 1
ATOM 4446 C C . LYS A 1 567 ? -15.439 22.660 17.420 1.00 90.62 567 LYS A C 1
ATOM 4448 O O . LYS A 1 567 ? -14.733 21.668 17.619 1.00 90.62 567 LYS A O 1
ATOM 4453 N N . SER A 1 568 ? -15.026 23.907 17.576 1.00 92.00 568 SER A N 1
ATOM 4454 C CA . SER A 1 568 ? -13.772 24.261 18.239 1.00 92.00 568 SER A CA 1
ATOM 4455 C C . SER A 1 568 ? -13.832 23.945 19.743 1.00 92.00 568 SER A C 1
ATOM 4457 O O . SER A 1 568 ? -14.905 23.703 20.307 1.00 92.00 568 SER A O 1
ATOM 4459 N N . TYR A 1 569 ? -12.686 23.978 20.427 1.00 92.25 569 TYR A N 1
ATOM 4460 C CA . TYR A 1 569 ? -12.647 23.849 21.890 1.00 92.25 569 TYR A CA 1
ATOM 4461 C C . TYR A 1 569 ? -13.380 25.000 22.605 1.00 92.25 569 TYR A C 1
ATOM 4463 O O . TYR A 1 569 ? -14.040 24.770 23.620 1.00 92.25 569 TYR A O 1
ATOM 4471 N N . ASP A 1 570 ? -13.346 26.216 22.050 1.00 89.38 570 ASP A N 1
ATOM 4472 C CA . ASP A 1 570 ? -14.039 27.389 22.604 1.00 89.38 570 ASP A CA 1
ATOM 4473 C C . ASP A 1 570 ? -15.571 27.239 22.582 1.00 89.38 570 ASP A C 1
ATOM 4475 O O . ASP A 1 570 ? -16.280 27.785 23.432 1.00 89.38 570 ASP A O 1
ATOM 4479 N N . GLU A 1 571 ? -16.090 26.435 21.655 1.00 90.06 571 GLU A N 1
ATOM 4480 C CA . GLU A 1 571 ? -17.511 26.089 21.533 1.00 90.06 571 GLU A CA 1
ATOM 4481 C C . GLU A 1 571 ? -17.890 24.830 22.334 1.00 90.06 571 GLU A C 1
ATOM 4483 O O . GLU A 1 571 ? -19.033 24.365 22.281 1.00 90.06 571 GLU A O 1
ATOM 4488 N N . GLY A 1 572 ? -16.942 24.272 23.095 1.00 89.12 572 GLY A N 1
ATOM 4489 C CA . GLY A 1 572 ? -17.112 23.046 23.873 1.00 89.12 572 GLY A CA 1
ATOM 4490 C C . GLY A 1 572 ? -16.986 21.756 23.057 1.00 89.12 572 GLY A C 1
ATOM 4491 O O . GLY A 1 572 ? -17.499 20.722 23.488 1.00 89.12 572 GLY A O 1
ATOM 4492 N N . GLY A 1 573 ? -16.360 21.813 21.878 1.00 91.00 573 GLY A N 1
ATOM 4493 C CA . GLY A 1 573 ? -15.952 20.649 21.091 1.00 91.00 573 GLY A CA 1
ATOM 4494 C C . GLY A 1 573 ? -14.636 20.028 21.568 1.00 91.00 573 GLY A C 1
ATOM 4495 O O . GLY A 1 573 ? -14.035 20.474 22.541 1.00 91.00 573 GLY A O 1
ATOM 4496 N N . SER A 1 574 ? -14.190 18.988 20.863 1.00 94.44 574 SER A N 1
ATOM 4497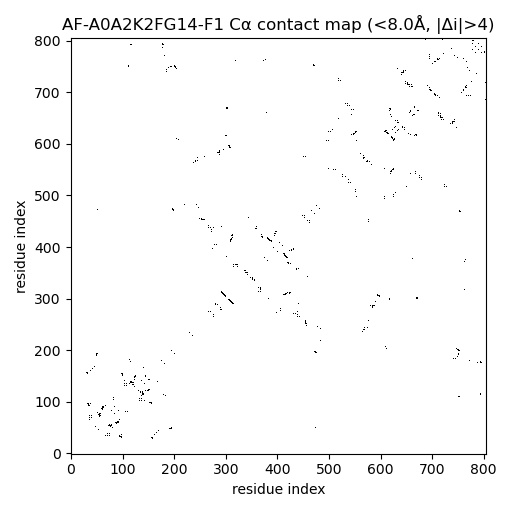 C CA . SER A 1 574 ? -12.859 18.386 21.007 1.00 94.44 574 SER A CA 1
ATOM 4498 C C . SER A 1 574 ? -12.464 17.660 19.721 1.00 94.44 574 SER A C 1
ATOM 4500 O O . SER A 1 574 ? -13.335 17.325 18.909 1.00 94.44 574 SER A O 1
ATOM 4502 N N . LEU A 1 575 ? -11.168 17.379 19.530 1.00 96.00 575 LEU A N 1
ATOM 4503 C CA . LEU A 1 575 ? -10.693 16.652 18.346 1.00 96.00 575 LEU A CA 1
ATOM 4504 C C . LEU A 1 575 ? -11.374 15.283 18.220 1.00 96.00 575 LEU A C 1
ATOM 4506 O O . LEU A 1 575 ? -11.992 14.990 17.195 1.00 96.00 575 LEU A O 1
ATOM 4510 N N . LEU A 1 576 ? -11.320 14.463 19.278 1.00 96.19 576 LEU A N 1
ATOM 4511 C CA . LEU A 1 576 ? -11.979 13.158 19.261 1.00 96.19 576 LEU A CA 1
ATOM 4512 C C . LEU A 1 576 ? -13.500 13.299 19.114 1.00 96.19 576 LEU A C 1
ATOM 4514 O O . LEU A 1 576 ? -14.102 12.528 18.377 1.00 96.19 576 LEU A O 1
ATOM 4518 N N . GLY A 1 577 ? -14.130 14.286 19.758 1.00 95.19 577 GLY A N 1
ATOM 4519 C CA . GLY A 1 577 ? -15.570 14.521 19.625 1.00 95.19 577 GLY A CA 1
ATOM 4520 C C . GLY A 1 577 ? -15.996 14.771 18.176 1.00 95.19 577 GLY A C 1
ATOM 4521 O O . GLY A 1 577 ? -16.953 14.157 17.702 1.00 95.19 577 GLY A O 1
ATOM 4522 N N . ASN A 1 578 ? -15.244 15.606 17.452 1.00 95.75 578 ASN A N 1
ATOM 4523 C CA . ASN A 1 578 ? -15.468 15.860 16.028 1.00 95.75 578 ASN A CA 1
ATOM 4524 C C . ASN A 1 578 ? -15.268 14.586 15.191 1.00 95.75 578 ASN A C 1
ATOM 4526 O O . ASN A 1 578 ? -16.118 14.264 14.361 1.00 95.75 578 ASN A O 1
ATOM 4530 N N . ILE A 1 579 ? -14.196 13.823 15.438 1.00 96.12 579 ILE A N 1
ATOM 4531 C CA . ILE A 1 579 ? -13.945 12.544 14.753 1.00 96.12 579 ILE A CA 1
ATOM 4532 C C . ILE A 1 579 ? -15.096 11.560 14.979 1.00 96.12 579 ILE A C 1
ATOM 4534 O O . ILE A 1 579 ? -15.632 11.023 14.014 1.00 96.12 579 ILE A O 1
ATOM 4538 N N . LEU A 1 580 ? -15.533 11.356 16.224 1.00 95.25 580 LEU A N 1
ATOM 4539 C CA . LEU A 1 580 ? -16.614 10.417 16.536 1.00 95.25 580 LEU A CA 1
ATOM 4540 C C . LEU A 1 580 ? -17.944 10.845 15.903 1.00 95.25 580 LEU A C 1
ATOM 4542 O O . LEU A 1 580 ? -18.689 9.993 15.422 1.00 95.25 580 LEU A O 1
ATOM 4546 N N . ALA A 1 581 ? -18.234 12.149 15.841 1.00 94.31 581 ALA A N 1
ATOM 4547 C CA . ALA A 1 581 ? -19.416 12.661 15.147 1.00 94.31 581 ALA A CA 1
ATOM 4548 C C . ALA A 1 581 ? -19.371 12.363 13.637 1.00 94.31 581 ALA A C 1
ATOM 4550 O O . ALA A 1 581 ? -20.383 11.962 13.052 1.00 94.31 581 ALA A O 1
ATOM 4551 N N . ILE A 1 582 ? -18.198 12.516 13.015 1.00 94.44 582 ILE A N 1
ATOM 4552 C CA . ILE A 1 582 ? -17.972 12.196 11.600 1.00 94.44 582 ILE A CA 1
ATOM 4553 C C . ILE A 1 582 ? -18.125 10.692 11.356 1.00 94.44 582 ILE A C 1
ATOM 4555 O O . ILE A 1 582 ? -18.926 10.291 10.506 1.00 94.44 582 ILE A O 1
ATOM 4559 N N . THR A 1 583 ? -17.432 9.856 12.128 1.00 94.50 583 THR A N 1
ATOM 4560 C CA . THR A 1 583 ? -17.460 8.393 11.982 1.00 94.50 583 THR A CA 1
ATOM 4561 C C . THR A 1 583 ? -18.862 7.828 12.224 1.00 94.50 583 THR A C 1
ATOM 4563 O O . THR A 1 583 ? -19.335 6.996 11.447 1.00 94.50 583 THR A O 1
ATOM 4566 N N . ALA A 1 584 ? -19.600 8.330 13.220 1.00 94.56 584 ALA A N 1
ATOM 4567 C CA . ALA A 1 584 ? -20.987 7.927 13.466 1.00 94.56 584 ALA A CA 1
ATOM 4568 C C . ALA A 1 584 ? -21.917 8.273 12.287 1.00 94.56 584 ALA A C 1
ATOM 4570 O O . ALA A 1 584 ? -22.756 7.462 11.876 1.00 94.56 584 ALA A O 1
ATOM 4571 N N . ALA A 1 585 ? -21.766 9.465 11.700 1.00 94.31 585 ALA A N 1
ATOM 4572 C CA . ALA A 1 585 ? -22.547 9.869 10.534 1.00 94.31 585 ALA A CA 1
ATOM 4573 C C . ALA A 1 585 ? -22.221 9.015 9.297 1.00 94.31 585 ALA A C 1
ATOM 4575 O O . ALA A 1 585 ? -23.137 8.613 8.572 1.00 94.31 585 ALA A O 1
ATOM 4576 N N . GLN A 1 586 ? -20.943 8.689 9.083 1.00 92.88 586 GLN A N 1
ATOM 4577 C CA . GLN A 1 586 ? -20.494 7.801 8.009 1.00 92.88 586 GLN A CA 1
ATOM 4578 C C . GLN A 1 586 ? -21.034 6.377 8.183 1.00 92.88 586 GLN A C 1
ATOM 4580 O O . GLN A 1 586 ? -21.588 5.821 7.233 1.00 92.88 586 GLN A O 1
ATOM 4585 N N . ALA A 1 587 ? -20.974 5.813 9.394 1.00 93.69 587 ALA A N 1
ATOM 4586 C CA . ALA A 1 587 ? -21.542 4.500 9.700 1.00 93.69 587 ALA A CA 1
ATOM 4587 C C . ALA A 1 587 ? -23.054 4.466 9.422 1.00 93.69 587 ALA A C 1
ATOM 4589 O O . ALA A 1 587 ? -23.554 3.574 8.734 1.00 93.69 587 ALA A O 1
ATOM 4590 N N . LYS A 1 588 ? -23.792 5.495 9.860 1.00 94.06 588 LYS A N 1
ATOM 4591 C CA . LYS A 1 588 ? -25.229 5.633 9.575 1.00 94.06 588 LYS A CA 1
ATOM 4592 C C . LYS A 1 588 ? -25.524 5.748 8.077 1.00 94.06 588 LYS A C 1
ATOM 4594 O O . LYS A 1 588 ? -26.490 5.152 7.593 1.00 94.06 588 LYS A O 1
ATOM 4599 N N . TYR A 1 589 ? -24.723 6.515 7.336 1.00 93.56 589 TYR A N 1
ATOM 4600 C CA . TYR A 1 589 ? -24.857 6.620 5.884 1.00 93.56 589 TYR A CA 1
ATOM 4601 C C . TYR A 1 589 ? -24.611 5.268 5.208 1.00 93.56 589 TYR A C 1
ATOM 4603 O O . TYR A 1 589 ? -25.452 4.846 4.410 1.00 93.56 589 TYR A O 1
ATOM 4611 N N . SER A 1 590 ? -23.534 4.572 5.584 1.00 94.25 590 SER A N 1
ATOM 4612 C CA . SER A 1 590 ? -23.176 3.247 5.070 1.00 94.25 590 SER A CA 1
ATOM 4613 C C . SER A 1 590 ? -24.312 2.242 5.270 1.00 94.25 590 SER A C 1
ATOM 4615 O O . SER A 1 590 ? -24.793 1.660 4.301 1.00 94.25 590 SER A O 1
ATOM 4617 N N . LYS A 1 591 ? -24.881 2.153 6.481 1.00 95.06 591 LYS A N 1
ATOM 4618 C CA . LYS A 1 591 ? -26.048 1.297 6.785 1.00 95.06 591 LYS A CA 1
ATOM 4619 C C . LYS A 1 591 ? -27.245 1.557 5.868 1.00 95.06 591 LYS A C 1
ATOM 4621 O O . LYS A 1 591 ? -27.940 0.627 5.465 1.00 95.06 591 LYS A O 1
ATOM 4626 N N . SER A 1 592 ? -27.472 2.815 5.481 1.00 94.31 592 SER A N 1
ATOM 4627 C CA . SER A 1 592 ? -28.576 3.175 4.580 1.00 94.31 592 SER A CA 1
ATOM 4628 C C . SER A 1 592 ? -28.417 2.634 3.152 1.00 94.31 592 SER A C 1
ATOM 4630 O O . SER A 1 592 ? -29.413 2.563 2.424 1.00 94.31 592 SER A O 1
ATOM 4632 N N . LEU A 1 593 ? -27.197 2.259 2.744 1.00 95.69 593 LEU A N 1
ATOM 4633 C CA . LEU A 1 593 ? -26.885 1.816 1.383 1.00 95.69 593 LEU A CA 1
ATOM 4634 C C . LEU A 1 593 ? -27.594 0.513 1.007 1.00 95.69 593 LEU A C 1
ATOM 4636 O O . LEU A 1 593 ? -28.019 0.398 -0.134 1.00 95.69 593 LEU A O 1
ATOM 4640 N N . LEU A 1 594 ? -27.843 -0.408 1.948 1.00 95.94 594 LEU A N 1
ATOM 4641 C CA . LEU A 1 594 ? -28.572 -1.663 1.667 1.00 95.94 594 LEU A CA 1
ATOM 4642 C C . LEU A 1 594 ? -29.946 -1.446 1.021 1.00 95.94 594 LEU A C 1
ATOM 4644 O O . LEU A 1 594 ? -30.435 -2.297 0.285 1.00 95.94 594 LEU A O 1
ATOM 4648 N N . SER A 1 595 ? -30.579 -0.306 1.303 1.00 94.75 595 SER A N 1
ATOM 4649 C CA . SER A 1 595 ? -31.899 0.051 0.771 1.00 94.75 595 SER A CA 1
ATOM 4650 C C . SER A 1 595 ? -31.852 0.874 -0.522 1.00 94.75 595 SER A C 1
ATOM 4652 O O . SER A 1 595 ? -32.899 1.257 -1.047 1.00 94.75 595 SER A O 1
ATOM 4654 N N . LYS A 1 596 ? -30.653 1.190 -1.023 1.00 95.62 596 LYS A N 1
ATOM 4655 C CA . LYS A 1 596 ? -30.418 2.089 -2.156 1.00 95.62 596 LYS A CA 1
ATOM 4656 C C . LYS A 1 596 ? -29.769 1.336 -3.322 1.00 95.62 596 LYS A C 1
ATOM 4658 O O . LYS A 1 596 ? -29.037 0.375 -3.099 1.00 95.62 596 LYS A O 1
ATOM 4663 N N . PRO A 1 597 ? -29.999 1.773 -4.570 1.00 96.31 597 PRO A N 1
ATOM 4664 C CA . PRO A 1 597 ? -29.187 1.315 -5.690 1.00 96.31 597 PRO A CA 1
ATOM 4665 C C . PRO A 1 597 ? -27.755 1.854 -5.572 1.00 96.31 597 PRO A C 1
ATOM 4667 O O . PRO A 1 597 ? -27.525 2.907 -4.970 1.00 96.31 597 PRO A O 1
ATOM 4670 N N . VAL A 1 598 ? -26.804 1.158 -6.193 1.00 96.88 598 VAL A N 1
ATOM 4671 C CA . VAL A 1 598 ? -25.412 1.612 -6.302 1.00 96.88 598 VAL A CA 1
ATOM 4672 C C . VAL A 1 598 ? -25.332 2.815 -7.241 1.00 96.88 598 VAL A C 1
ATOM 4674 O O . VAL A 1 598 ? -25.729 2.744 -8.406 1.00 96.88 598 VAL A O 1
ATOM 4677 N N . ASP A 1 599 ? -24.777 3.921 -6.745 1.00 93.25 599 ASP A N 1
ATOM 4678 C CA . ASP A 1 599 ? -24.478 5.098 -7.558 1.00 93.25 599 ASP A CA 1
ATOM 4679 C C . ASP A 1 599 ? -23.046 5.028 -8.099 1.00 93.25 599 ASP A C 1
ATOM 4681 O O . ASP A 1 599 ? -22.086 5.446 -7.451 1.00 93.25 599 ASP A O 1
ATOM 4685 N N . LYS A 1 600 ? -22.915 4.508 -9.323 1.00 92.00 600 LYS A N 1
ATOM 4686 C CA . LYS A 1 600 ? -21.621 4.358 -10.005 1.00 92.00 600 LYS A CA 1
ATOM 4687 C C . LYS A 1 600 ? -21.008 5.699 -10.457 1.00 92.00 600 LYS A C 1
ATOM 4689 O O . LYS A 1 600 ? -19.874 5.710 -10.926 1.00 92.00 600 LYS A O 1
ATOM 4694 N N . SER A 1 601 ? -21.716 6.830 -10.337 1.00 90.38 601 SER A N 1
ATOM 4695 C CA . SER A 1 601 ? -21.155 8.149 -10.684 1.00 90.38 601 SER A CA 1
ATOM 4696 C C . SER A 1 601 ? -20.225 8.715 -9.603 1.00 90.38 601 SER A C 1
ATOM 4698 O O . SER A 1 601 ? -19.360 9.539 -9.906 1.00 90.38 601 SER A O 1
ATOM 4700 N N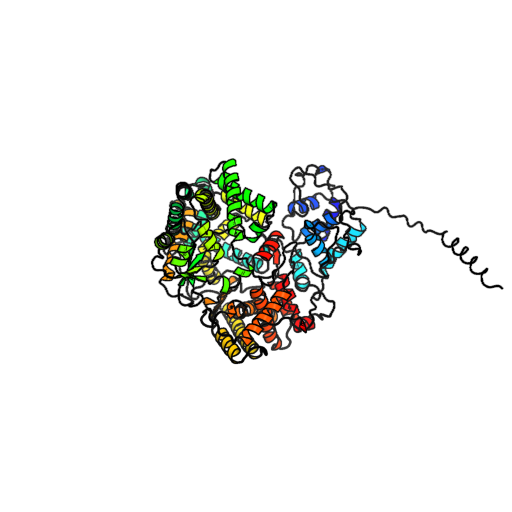 . LYS A 1 602 ? -20.344 8.230 -8.360 1.00 89.94 602 LYS A N 1
ATOM 4701 C CA . LYS A 1 602 ? -19.549 8.690 -7.214 1.00 89.94 602 LYS A CA 1
ATOM 4702 C C . LYS A 1 602 ? -18.066 8.395 -7.377 1.00 89.94 602 LYS A C 1
ATOM 4704 O O . LYS A 1 602 ? -17.677 7.331 -7.850 1.00 89.94 602 LYS A O 1
ATOM 4709 N N . TRP A 1 603 ? -17.235 9.324 -6.929 1.00 91.12 603 TRP A N 1
ATOM 4710 C CA . TRP A 1 603 ? -15.796 9.115 -6.807 1.00 91.12 603 TRP A CA 1
ATOM 4711 C C . TRP A 1 603 ? -15.476 8.542 -5.427 1.00 91.12 603 TRP A C 1
ATOM 4713 O O . TRP A 1 603 ? -15.993 9.026 -4.424 1.00 91.12 603 TRP A O 1
ATOM 4723 N N . SER A 1 604 ? -14.630 7.515 -5.383 1.00 87.50 604 SER A N 1
ATOM 4724 C CA . SER A 1 604 ? -14.166 6.882 -4.140 1.00 87.50 604 SER A CA 1
ATOM 4725 C C . SER A 1 604 ? -12.904 7.530 -3.565 1.00 87.50 604 SER A C 1
ATOM 4727 O O . SER A 1 604 ? -12.521 7.216 -2.443 1.00 87.50 604 SER A O 1
ATOM 4729 N N . ILE A 1 605 ? -12.260 8.421 -4.322 1.00 92.12 605 ILE A N 1
ATOM 4730 C CA . ILE A 1 605 ? -10.951 8.997 -4.004 1.00 92.12 605 ILE A CA 1
ATOM 4731 C C . ILE A 1 605 ? -10.930 10.510 -4.248 1.00 92.12 605 ILE A C 1
ATOM 4733 O O . ILE A 1 605 ? -11.640 11.004 -5.133 1.00 92.12 605 ILE A O 1
ATOM 4737 N N . PRO A 1 606 ? -10.115 11.267 -3.493 1.00 94.69 606 PRO A N 1
ATOM 4738 C CA . PRO A 1 606 ? -9.984 12.699 -3.692 1.00 94.69 606 PRO A CA 1
ATOM 4739 C C . PRO A 1 606 ? -9.138 13.025 -4.943 1.00 94.69 606 PRO A C 1
ATOM 4741 O O . PRO A 1 606 ? -8.145 12.351 -5.217 1.00 94.69 606 PRO A O 1
ATOM 4744 N N . PRO A 1 607 ? -9.456 14.112 -5.670 1.00 96.00 607 PRO A N 1
ATOM 4745 C CA . PRO A 1 607 ? -8.751 14.512 -6.892 1.00 96.00 607 PRO A CA 1
ATOM 4746 C C . PRO A 1 607 ? -7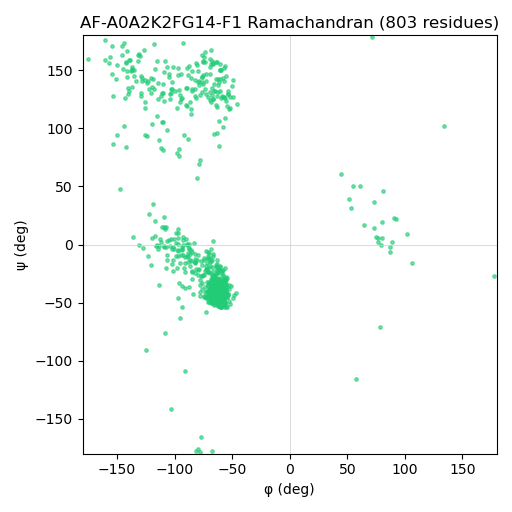.245 14.762 -6.756 1.00 96.00 607 PRO A C 1
ATOM 4748 O O . PRO A 1 607 ? -6.529 14.682 -7.746 1.00 96.00 607 PRO A O 1
ATOM 4751 N N . HIS A 1 608 ? -6.754 15.125 -5.569 1.00 96.75 608 HIS A N 1
ATOM 4752 C CA . HIS A 1 608 ? -5.340 15.450 -5.354 1.00 96.75 608 HIS A CA 1
ATOM 4753 C C . HIS A 1 608 ? -4.463 14.213 -5.087 1.00 96.75 608 HIS A C 1
ATOM 4755 O O . HIS A 1 608 ? -3.242 14.350 -5.003 1.00 96.75 608 HIS A O 1
ATOM 4761 N N . MET A 1 609 ? -5.070 13.028 -4.940 1.00 97.00 609 MET A N 1
ATOM 4762 C CA . MET A 1 609 ? -4.363 11.771 -4.693 1.00 97.00 609 MET A CA 1
ATOM 4763 C C . MET A 1 609 ? -3.415 11.435 -5.848 1.00 97.00 609 MET A C 1
ATOM 4765 O O . MET A 1 609 ? -3.757 11.607 -7.018 1.00 97.00 609 MET A O 1
ATOM 4769 N N . VAL A 1 610 ? -2.227 10.933 -5.520 1.00 97.44 610 VAL A N 1
ATOM 4770 C CA . VAL A 1 610 ? -1.244 10.462 -6.503 1.00 97.44 610 VAL A CA 1
ATOM 4771 C C . VAL A 1 610 ? -1.360 8.951 -6.634 1.00 97.44 610 VAL A C 1
ATOM 4773 O O . VAL A 1 610 ? -0.605 8.205 -6.020 1.00 97.44 610 VAL A O 1
ATOM 4776 N N . ASN A 1 611 ? -2.358 8.501 -7.386 1.00 95.25 611 ASN A N 1
ATOM 4777 C CA . ASN A 1 611 ? -2.556 7.090 -7.706 1.00 95.25 611 ASN A CA 1
ATOM 4778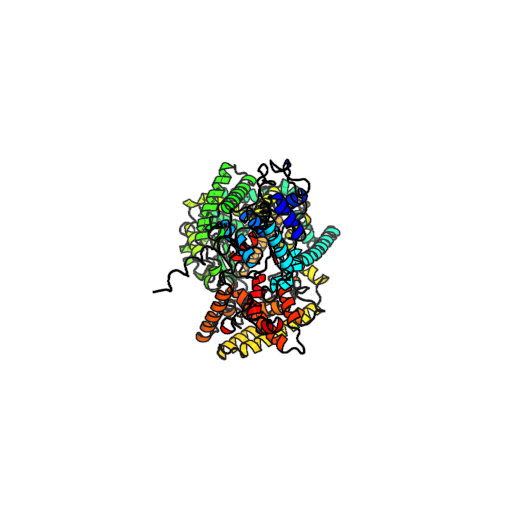 C C . ASN A 1 611 ? -3.464 6.949 -8.944 1.00 95.25 611 ASN A C 1
ATOM 4780 O O . ASN A 1 611 ? -3.964 7.959 -9.440 1.00 95.25 611 ASN A O 1
ATOM 4784 N N . ALA A 1 612 ? -3.692 5.733 -9.424 1.00 95.94 612 ALA A N 1
ATOM 4785 C CA . ALA A 1 612 ? -4.709 5.382 -10.412 1.00 95.94 612 ALA A CA 1
ATOM 4786 C C . ALA A 1 612 ? -5.381 4.062 -10.000 1.00 95.94 612 ALA A C 1
ATOM 4788 O O . ALA A 1 612 ? -4.865 3.355 -9.138 1.00 95.94 612 ALA A O 1
ATOM 4789 N N . PHE A 1 613 ? -6.589 3.803 -10.511 1.00 95.44 613 PHE A N 1
ATOM 4790 C CA . PHE A 1 613 ? -7.363 2.633 -10.090 1.00 95.44 613 PHE A CA 1
ATOM 4791 C C . PHE A 1 613 ? -8.282 2.110 -11.185 1.00 95.44 613 PHE A C 1
ATOM 4793 O O . PHE A 1 613 ? -8.991 2.893 -11.825 1.00 95.44 613 PHE A O 1
ATOM 4800 N N . TYR A 1 614 ? -8.407 0.790 -11.256 1.00 97.75 614 TYR A N 1
ATOM 4801 C CA . TYR A 1 614 ? -9.519 0.084 -11.870 1.00 97.75 614 TYR A CA 1
ATOM 4802 C C . TYR A 1 614 ? -10.470 -0.463 -10.802 1.00 97.75 614 TYR A C 1
ATOM 4804 O O . TYR A 1 614 ? -10.062 -1.089 -9.825 1.00 97.75 614 TYR A O 1
ATOM 4812 N N . ASN A 1 615 ? -11.775 -0.271 -11.000 1.00 97.06 615 ASN A N 1
ATOM 4813 C CA . ASN A 1 615 ? -12.805 -0.872 -10.158 1.00 97.06 615 ASN A CA 1
ATOM 4814 C C . ASN A 1 615 ? -13.659 -1.853 -10.967 1.00 97.06 615 ASN A C 1
ATOM 4816 O O . ASN A 1 615 ? -14.495 -1.453 -11.784 1.00 97.06 615 ASN A O 1
ATOM 4820 N N . ALA A 1 616 ? -13.507 -3.145 -10.663 1.00 97.00 616 ALA A N 1
ATOM 4821 C CA . ALA A 1 616 ? -14.204 -4.229 -11.346 1.00 97.00 616 ALA A CA 1
ATOM 4822 C C . ALA A 1 616 ? -15.734 -4.136 -11.249 1.00 97.00 616 ALA A C 1
ATOM 4824 O O . ALA A 1 616 ? -16.420 -4.360 -12.243 1.00 97.00 616 ALA A O 1
ATOM 4825 N N . THR A 1 617 ? -16.280 -3.738 -10.095 1.00 96.62 617 THR A N 1
ATOM 4826 C CA . THR A 1 617 ? -17.740 -3.672 -9.883 1.00 96.62 617 THR A CA 1
ATOM 4827 C C . THR A 1 617 ? -18.414 -2.541 -10.660 1.00 96.62 617 THR A C 1
ATOM 4829 O O . THR A 1 617 ? -19.614 -2.591 -10.936 1.00 96.62 617 THR A O 1
ATOM 4832 N N . SER A 1 618 ? -17.657 -1.525 -11.072 1.00 96.44 618 SER A N 1
ATOM 4833 C CA . SER A 1 618 ? -18.156 -0.434 -11.915 1.00 96.44 618 SER A CA 1
ATOM 4834 C C . SER A 1 618 ? -17.671 -0.503 -13.361 1.00 96.44 618 SER A C 1
ATOM 4836 O O . SER A 1 618 ? -18.211 0.245 -14.183 1.00 96.44 618 SER A O 1
ATOM 4838 N N . ASN A 1 619 ? -16.727 -1.408 -13.659 1.00 97.75 619 ASN A N 1
ATOM 4839 C CA . ASN A 1 619 ? -15.945 -1.456 -14.893 1.00 97.75 619 ASN A CA 1
ATOM 4840 C C . ASN A 1 619 ? -15.466 -0.044 -15.262 1.00 97.75 619 ASN A C 1
ATOM 4842 O O . ASN A 1 619 ? -15.890 0.536 -16.261 1.00 97.75 619 ASN A O 1
ATOM 4846 N N . GLU A 1 620 ? -14.681 0.567 -14.378 1.00 96.94 620 GLU A N 1
ATOM 4847 C CA . GLU A 1 620 ? -14.237 1.955 -14.521 1.00 96.94 620 GLU A CA 1
ATOM 4848 C C . GLU A 1 620 ? -12.768 2.125 -14.166 1.00 96.94 620 GLU A C 1
ATOM 4850 O O . GLU A 1 620 ? -12.261 1.412 -13.303 1.00 96.94 620 GLU A O 1
ATOM 4855 N N . ILE A 1 621 ? -12.129 3.102 -14.807 1.00 97.19 621 ILE A N 1
ATOM 4856 C CA . ILE A 1 621 ? -10.777 3.555 -14.483 1.00 97.19 621 ILE A CA 1
ATOM 4857 C C . ILE A 1 621 ? -10.813 4.997 -13.966 1.00 97.19 621 ILE A C 1
ATOM 4859 O O . ILE A 1 621 ? -11.561 5.838 -14.485 1.00 97.19 621 ILE A O 1
ATOM 4863 N N . ILE A 1 622 ? -10.018 5.283 -12.935 1.00 96.88 622 ILE A N 1
ATOM 4864 C CA . ILE A 1 622 ? -9.988 6.568 -12.229 1.00 96.88 622 ILE A CA 1
ATOM 4865 C C . ILE A 1 622 ? -8.561 7.122 -12.213 1.00 96.88 622 ILE A C 1
ATOM 4867 O O . ILE A 1 622 ? -7.657 6.498 -11.667 1.00 96.88 622 ILE A O 1
ATOM 4871 N N . PHE A 1 623 ? -8.387 8.330 -12.753 1.00 97.25 623 PHE A N 1
ATOM 4872 C CA . PHE A 1 623 ? -7.128 9.080 -12.778 1.00 97.25 623 PHE A CA 1
ATOM 4873 C C . PHE A 1 623 ? -7.339 10.449 -12.128 1.00 97.25 623 PHE A C 1
ATOM 4875 O O . PHE A 1 623 ? -7.777 11.380 -12.807 1.00 97.25 623 PHE A O 1
ATOM 4882 N N . PRO A 1 624 ? -7.075 10.606 -10.822 1.00 97.50 624 PRO A N 1
ATOM 4883 C CA . PRO A 1 624 ? -7.128 11.896 -10.142 1.00 97.50 624 PRO A CA 1
ATOM 4884 C C . PRO A 1 624 ? -6.196 12.932 -10.779 1.00 97.50 624 PRO A C 1
ATOM 4886 O O . PRO A 1 624 ? -5.130 12.608 -11.291 1.00 97.50 624 PRO A O 1
ATOM 4889 N N . ALA A 1 625 ? -6.541 14.212 -10.668 1.00 97.56 625 ALA A N 1
ATOM 4890 C CA . ALA A 1 625 ? -5.686 15.321 -11.098 1.00 97.56 625 ALA A CA 1
ATOM 4891 C C . ALA A 1 625 ? -4.285 15.293 -10.452 1.00 97.56 625 ALA A C 1
ATOM 4893 O O . ALA A 1 625 ? -3.322 15.788 -11.032 1.00 97.56 625 ALA A O 1
ATOM 4894 N N . GLY A 1 626 ? -4.165 14.717 -9.254 1.00 97.19 626 GLY A N 1
ATOM 4895 C CA . GLY A 1 626 ? -2.929 14.624 -8.489 1.00 97.19 626 GLY A CA 1
ATOM 4896 C C . GLY A 1 626 ? -1.808 13.845 -9.178 1.00 97.19 626 GLY A C 1
ATOM 4897 O O . GLY A 1 626 ? -0.658 14.257 -9.042 1.00 97.19 626 GLY A O 1
ATOM 4898 N N . ILE A 1 627 ? -2.109 12.785 -9.939 1.00 97.44 627 ILE A N 1
ATOM 4899 C CA . ILE A 1 627 ? -1.093 11.994 -10.665 1.00 97.44 627 ILE A CA 1
ATOM 4900 C C . ILE A 1 627 ? -0.754 12.571 -12.050 1.00 97.44 627 ILE A C 1
ATOM 4902 O O . ILE A 1 627 ? 0.300 12.272 -12.604 1.00 97.44 627 ILE A O 1
ATOM 4906 N N . LEU A 1 628 ? -1.610 13.435 -12.606 1.00 96.69 628 LEU A N 1
ATOM 4907 C CA . LEU A 1 628 ? -1.482 13.997 -13.958 1.00 96.69 628 LEU A CA 1
ATOM 4908 C C . LEU A 1 628 ? -0.486 15.169 -14.003 1.00 96.69 628 LEU A C 1
ATOM 4910 O O . LEU A 1 628 ? -0.825 16.293 -14.373 1.00 96.69 628 LEU A O 1
ATOM 4914 N N . GLN A 1 629 ? 0.751 14.899 -13.590 1.00 95.31 629 GLN A N 1
ATOM 4915 C CA . GLN A 1 629 ? 1.888 15.817 -13.620 1.00 95.31 629 GLN A CA 1
ATOM 4916 C C . GLN A 1 629 ? 3.215 15.042 -13.685 1.00 95.31 629 GLN A C 1
ATOM 4918 O O . GLN A 1 629 ? 3.249 13.815 -13.549 1.00 95.31 629 GLN A O 1
ATOM 4923 N N . ALA A 1 630 ? 4.323 15.752 -13.912 1.00 94.81 630 ALA A N 1
ATOM 4924 C CA . ALA A 1 630 ? 5.635 15.129 -14.036 1.00 94.81 630 ALA A CA 1
ATOM 4925 C C . ALA A 1 630 ? 6.013 14.385 -12.734 1.00 94.81 630 ALA A C 1
ATOM 4927 O O . ALA A 1 630 ? 5.724 14.894 -11.650 1.00 94.81 630 ALA A O 1
ATOM 4928 N N . PRO A 1 631 ? 6.681 13.217 -12.815 1.00 95.75 631 PRO A N 1
ATOM 4929 C CA . PRO A 1 631 ? 7.252 12.612 -14.022 1.00 95.75 631 PRO A CA 1
ATOM 4930 C C . PRO A 1 631 ? 6.287 11.727 -14.828 1.00 95.75 631 PRO A C 1
ATOM 4932 O O . PRO A 1 631 ? 6.689 11.231 -15.876 1.00 95.75 631 PRO A O 1
ATOM 4935 N N . PHE A 1 632 ? 5.048 11.517 -14.373 1.00 97.88 632 PHE A N 1
ATOM 4936 C CA . PHE A 1 632 ? 4.091 10.642 -15.059 1.00 97.88 632 PHE A CA 1
ATOM 4937 C C . PHE A 1 632 ? 3.572 11.274 -16.351 1.00 97.88 632 PHE A C 1
ATOM 4939 O O . PHE A 1 632 ? 3.532 10.620 -17.388 1.00 97.88 632 PHE A O 1
ATOM 4946 N N . TYR A 1 633 ? 3.201 12.552 -16.292 1.00 97.06 633 TYR A N 1
ATOM 4947 C CA . TYR A 1 633 ? 2.604 13.279 -17.407 1.00 97.06 633 TYR A CA 1
ATOM 4948 C C . TYR A 1 633 ? 3.131 14.710 -17.492 1.00 97.06 633 TYR A C 1
ATOM 4950 O O . TYR A 1 633 ? 3.161 15.430 -16.497 1.00 97.06 633 TYR A O 1
ATOM 4958 N N . ASP A 1 634 ? 3.477 15.165 -18.689 1.00 94.00 634 ASP A N 1
ATOM 4959 C CA . ASP A 1 634 ? 3.682 16.585 -18.970 1.00 94.00 634 ASP A CA 1
ATOM 4960 C C . ASP A 1 634 ? 3.160 16.887 -20.373 1.00 94.00 634 ASP A C 1
ATOM 4962 O O . ASP A 1 634 ? 3.573 16.263 -21.350 1.00 94.00 634 ASP A O 1
ATOM 4966 N N . VAL A 1 635 ? 2.265 17.871 -20.480 1.00 90.56 635 VAL A N 1
ATOM 4967 C CA . VAL A 1 635 ? 1.683 18.314 -21.758 1.00 90.56 635 VAL A CA 1
ATOM 4968 C C . VAL A 1 635 ? 2.753 18.777 -22.763 1.00 90.56 635 VAL A C 1
ATOM 4970 O O . VAL A 1 635 ? 2.518 18.781 -23.967 1.00 90.56 635 VAL A O 1
ATOM 4973 N N . ASN A 1 636 ? 3.945 19.152 -22.284 1.00 91.44 636 ASN A N 1
ATOM 4974 C CA . ASN A 1 636 ? 5.068 19.595 -23.112 1.00 91.44 636 ASN A CA 1
ATOM 4975 C C . ASN A 1 636 ? 6.141 18.515 -23.335 1.00 91.44 636 ASN A C 1
ATOM 4977 O O . ASN A 1 636 ? 7.130 18.788 -24.023 1.00 91.44 636 ASN A O 1
ATOM 4981 N N . ALA A 1 637 ? 6.000 17.327 -22.740 1.00 94.19 637 ALA A N 1
ATOM 4982 C CA . ALA A 1 637 ? 6.945 16.232 -22.938 1.00 94.19 637 ALA A CA 1
ATOM 4983 C C . ALA A 1 637 ? 6.799 15.588 -24.325 1.00 94.19 637 ALA A C 1
ATOM 4985 O O . ALA A 1 637 ? 5.821 15.800 -25.044 1.00 94.19 637 ALA A O 1
ATOM 4986 N N . SER A 1 638 ? 7.792 14.782 -24.714 1.00 95.69 638 SER A N 1
ATOM 4987 C CA . SER A 1 638 ? 7.662 13.958 -25.915 1.00 95.69 638 SER A CA 1
ATOM 4988 C C . SER A 1 638 ? 6.542 12.932 -25.748 1.00 95.69 638 SER A C 1
ATOM 4990 O O . SER A 1 638 ? 6.187 12.518 -24.639 1.00 95.69 638 SER A O 1
ATOM 4992 N N . ARG A 1 639 ? 6.008 12.471 -26.880 1.00 95.56 639 ARG A N 1
ATOM 4993 C CA . ARG A 1 639 ? 4.982 11.430 -26.894 1.00 95.56 639 ARG A CA 1
ATOM 4994 C C . ARG A 1 639 ? 5.495 10.139 -26.261 1.00 95.56 639 ARG A C 1
ATOM 4996 O O . ARG A 1 639 ? 4.781 9.535 -25.474 1.00 95.56 639 ARG A O 1
ATOM 5003 N N . GLU A 1 640 ? 6.735 9.751 -26.546 1.00 97.81 640 GLU A N 1
ATOM 5004 C CA . GLU A 1 640 ? 7.389 8.579 -25.959 1.00 97.81 640 GLU A CA 1
ATOM 5005 C C . GLU A 1 640 ? 7.495 8.684 -24.439 1.00 97.81 640 GLU A C 1
ATOM 5007 O O . GLU A 1 640 ? 7.241 7.704 -23.741 1.00 97.81 640 GLU A O 1
ATOM 5012 N N . GLN A 1 641 ? 7.810 9.873 -23.915 1.00 97.69 641 GLN A N 1
ATOM 5013 C CA . GLN A 1 641 ? 7.889 10.091 -22.476 1.00 97.69 641 GLN A CA 1
ATOM 5014 C C . GLN A 1 641 ? 6.514 9.926 -21.816 1.00 97.69 641 GLN A C 1
ATOM 5016 O O . GLN A 1 641 ? 6.417 9.205 -20.822 1.00 97.69 641 GLN A O 1
ATOM 5021 N N . ASN A 1 642 ? 5.456 10.524 -22.378 1.00 97.56 642 ASN A N 1
ATOM 5022 C CA . ASN A 1 642 ? 4.095 10.362 -21.855 1.00 97.56 642 ASN A CA 1
ATOM 5023 C C . ASN A 1 642 ? 3.580 8.922 -22.011 1.00 97.56 642 ASN A C 1
ATOM 5025 O O . ASN A 1 642 ? 2.920 8.426 -21.104 1.00 97.56 642 ASN A O 1
ATOM 5029 N N . LEU A 1 643 ? 3.916 8.215 -23.096 1.00 98.19 643 LEU A N 1
ATOM 5030 C CA . LEU A 1 643 ? 3.564 6.800 -23.277 1.00 98.19 643 LEU A CA 1
ATOM 5031 C C . LEU A 1 643 ? 4.275 5.888 -22.262 1.00 98.19 643 LEU A C 1
ATOM 5033 O O . LEU A 1 643 ? 3.636 5.028 -21.657 1.00 98.19 643 LEU A O 1
ATOM 5037 N N . GLY A 1 644 ? 5.572 6.099 -22.023 1.00 98.31 644 GLY A N 1
ATOM 5038 C CA . GLY A 1 644 ? 6.330 5.362 -21.005 1.00 98.31 644 GLY A CA 1
ATOM 5039 C C . GLY A 1 644 ? 5.934 5.714 -19.565 1.00 98.31 644 GLY A C 1
ATOM 5040 O O . GLY A 1 644 ? 6.107 4.894 -18.668 1.00 98.31 644 GLY A O 1
ATOM 5041 N N . GLY A 1 645 ? 5.387 6.915 -19.352 1.00 98.19 645 GLY A N 1
ATOM 5042 C CA . GLY A 1 645 ? 4.847 7.391 -18.080 1.00 98.19 645 GLY A CA 1
ATOM 5043 C C . GLY A 1 645 ? 3.353 7.090 -17.935 1.00 98.19 645 GLY A C 1
ATOM 5044 O O . GLY A 1 645 ? 2.951 5.940 -17.757 1.00 98.19 645 GLY A O 1
ATOM 5045 N N . ILE A 1 646 ? 2.515 8.128 -18.008 1.00 98.12 646 ILE A N 1
ATOM 5046 C CA . ILE A 1 646 ? 1.068 8.041 -17.770 1.00 98.12 646 ILE A CA 1
ATOM 5047 C C . ILE A 1 646 ? 0.359 7.086 -18.729 1.00 98.12 646 ILE A C 1
ATOM 5049 O O . ILE A 1 646 ? -0.601 6.444 -18.326 1.00 98.12 646 ILE A O 1
ATOM 5053 N N . GLY A 1 647 ? 0.837 6.935 -19.966 1.00 98.38 647 GLY A N 1
ATOM 5054 C CA . GLY A 1 647 ? 0.286 5.971 -20.912 1.00 98.38 647 GLY A CA 1
ATOM 5055 C C . GLY A 1 647 ? 0.398 4.542 -20.387 1.00 98.38 647 GLY A C 1
ATOM 5056 O O . GLY A 1 647 ? -0.577 3.799 -20.428 1.00 98.38 647 GLY A O 1
ATOM 5057 N N . THR A 1 648 ? 1.546 4.176 -19.812 1.00 98.44 648 THR A N 1
ATOM 5058 C CA . THR A 1 648 ? 1.731 2.858 -19.193 1.00 98.44 648 THR A CA 1
ATOM 5059 C C . THR A 1 648 ? 0.815 2.684 -17.984 1.00 98.44 648 THR A C 1
ATOM 5061 O O . THR A 1 648 ? 0.187 1.639 -17.867 1.00 98.44 648 THR A O 1
ATOM 5064 N N . VAL A 1 649 ? 0.650 3.709 -17.140 1.00 98.56 649 VAL A N 1
ATOM 5065 C CA . VAL A 1 649 ? -0.305 3.655 -16.014 1.00 98.56 649 VAL A CA 1
ATOM 5066 C C . VAL A 1 649 ? -1.747 3.496 -16.525 1.00 98.56 649 VAL A C 1
ATOM 5068 O O . VAL A 1 649 ? -2.498 2.677 -16.016 1.00 98.56 649 VAL A O 1
ATOM 5071 N N . ILE A 1 650 ? -2.135 4.201 -17.592 1.00 98.62 650 ILE A N 1
ATOM 5072 C CA . ILE A 1 650 ? -3.466 4.062 -18.207 1.00 98.62 650 ILE A CA 1
ATOM 5073 C C . ILE A 1 650 ? -3.695 2.656 -18.758 1.00 98.62 650 ILE A C 1
ATOM 5075 O O . ILE A 1 650 ? -4.743 2.054 -18.516 1.00 98.62 650 ILE A O 1
ATOM 5079 N N . ALA A 1 651 ? -2.725 2.127 -19.498 1.00 98.62 651 ALA A N 1
ATOM 5080 C CA . ALA A 1 651 ? -2.811 0.785 -20.051 1.00 98.62 651 ALA A CA 1
ATOM 5081 C C . ALA A 1 651 ? -2.809 -0.289 -18.948 1.00 98.62 651 ALA A C 1
ATOM 5083 O O . ALA A 1 651 ? -3.467 -1.316 -19.110 1.00 98.62 651 ALA A O 1
ATOM 5084 N N . HIS A 1 652 ? -2.147 -0.036 -17.817 1.00 98.75 652 HIS A N 1
ATOM 5085 C CA . HIS A 1 652 ? -2.170 -0.887 -16.626 1.00 98.75 652 HIS A CA 1
ATOM 5086 C C . HIS A 1 652 ? -3.584 -0.969 -16.036 1.00 98.75 652 HIS A C 1
ATOM 5088 O O . HIS A 1 652 ? -4.145 -2.064 -15.971 1.00 98.75 652 HIS A O 1
ATOM 5094 N N . GLU A 1 653 ? -4.238 0.169 -15.776 1.00 98.50 653 GLU A N 1
ATOM 5095 C CA . GLU A 1 653 ? -5.622 0.172 -15.272 1.00 98.50 653 GLU A CA 1
ATOM 5096 C C . GLU A 1 653 ? -6.623 -0.461 -16.253 1.00 98.50 653 GLU A C 1
ATOM 5098 O O . GLU A 1 653 ? -7.593 -1.101 -15.851 1.00 98.50 653 GLU A O 1
ATOM 5103 N N . ILE A 1 654 ? -6.408 -0.322 -17.565 1.00 98.62 654 ILE A N 1
ATOM 5104 C CA . ILE A 1 654 ? -7.238 -1.014 -18.564 1.00 98.62 654 ILE A CA 1
ATOM 5105 C C . ILE A 1 654 ? -6.989 -2.526 -18.525 1.00 98.62 654 ILE A C 1
ATOM 5107 O O . ILE A 1 654 ? -7.935 -3.306 -18.651 1.00 98.62 654 ILE A O 1
ATOM 5111 N N . THR A 1 655 ? -5.742 -2.956 -18.325 1.00 98.62 655 THR A N 1
ATOM 5112 C CA . THR A 1 655 ? -5.391 -4.379 -18.245 1.00 98.62 655 THR A CA 1
ATOM 5113 C C . THR A 1 655 ? -5.972 -5.036 -16.996 1.00 98.62 655 THR A C 1
ATOM 5115 O O . THR A 1 655 ? -6.351 -6.203 -17.072 1.00 98.62 655 THR A O 1
ATOM 5118 N N . HIS A 1 656 ? -6.167 -4.307 -15.893 1.00 98.62 656 HIS A N 1
ATOM 5119 C CA . HIS A 1 656 ? -6.897 -4.815 -14.723 1.00 98.62 656 HIS A CA 1
ATOM 5120 C C . HIS A 1 656 ? -8.332 -5.247 -15.030 1.00 98.62 656 HIS A C 1
ATOM 5122 O O . HIS A 1 656 ? -8.870 -6.115 -14.349 1.00 98.62 656 HIS A O 1
ATOM 5128 N N . ALA A 1 657 ? -8.960 -4.750 -16.102 1.00 98.25 657 ALA A N 1
ATOM 5129 C CA . ALA A 1 657 ? -10.232 -5.308 -16.564 1.00 98.25 657 ALA A CA 1
ATOM 5130 C C . ALA A 1 657 ? -10.114 -6.774 -17.018 1.00 98.25 657 ALA A C 1
ATOM 5132 O O . ALA A 1 657 ? -11.126 -7.461 -17.172 1.00 98.25 657 ALA A O 1
ATOM 5133 N N . PHE A 1 658 ? -8.900 -7.271 -17.211 1.00 98.31 658 PHE A N 1
ATOM 5134 C CA . PHE A 1 658 ? -8.601 -8.560 -17.807 1.00 98.31 658 PHE A CA 1
ATOM 5135 C C . PHE A 1 658 ? -7.512 -9.351 -17.057 1.00 98.31 658 PHE A C 1
ATOM 5137 O O . PHE A 1 658 ? -7.113 -10.416 -17.519 1.00 98.31 658 PHE A O 1
ATOM 5144 N N . ASP A 1 659 ? -7.034 -8.889 -15.900 1.00 98.12 659 ASP A N 1
ATOM 5145 C CA . ASP A 1 659 ? -6.161 -9.694 -15.035 1.00 98.12 659 ASP A CA 1
ATOM 5146 C C . ASP A 1 659 ? -6.910 -10.902 -14.425 1.00 98.12 659 ASP A C 1
ATOM 5148 O O . ASP A 1 659 ? -8.086 -11.133 -14.711 1.00 98.12 659 ASP A O 1
ATOM 5152 N N . ASN A 1 660 ? -6.257 -11.706 -13.580 1.00 96.62 660 ASN A N 1
ATOM 5153 C CA . ASN A 1 660 ? -6.865 -12.910 -12.994 1.00 96.62 660 ASN A CA 1
ATOM 5154 C C . ASN A 1 660 ? -8.143 -12.646 -12.168 1.00 96.62 660 ASN A C 1
ATOM 5156 O O . ASN A 1 660 ? -8.985 -13.541 -12.046 1.00 96.62 660 ASN A O 1
ATOM 5160 N N . ASN A 1 661 ? -8.305 -11.444 -11.620 1.00 97.44 661 ASN A N 1
ATOM 5161 C CA . ASN A 1 661 ? -9.470 -11.024 -10.850 1.00 97.44 661 ASN A CA 1
ATOM 5162 C C . ASN A 1 661 ? -10.492 -10.327 -11.753 1.00 97.44 661 ASN A C 1
ATOM 5164 O O . ASN A 1 661 ? -11.651 -10.740 -11.828 1.00 97.44 661 ASN A O 1
ATOM 5168 N N . GLY A 1 662 ? -10.074 -9.307 -12.499 1.00 97.81 662 GLY A N 1
ATOM 5169 C CA . GLY A 1 662 ? -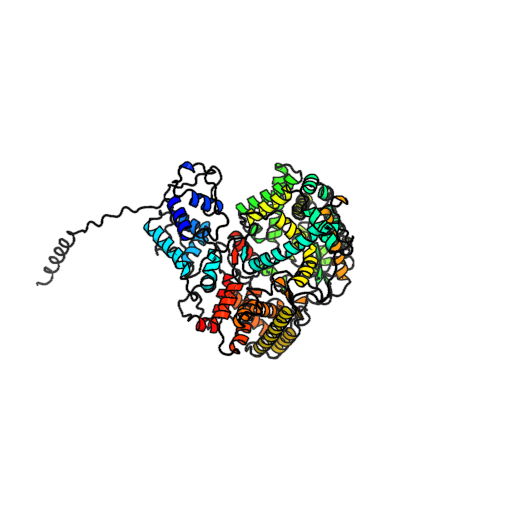10.917 -8.551 -13.413 1.00 97.81 662 GLY A CA 1
ATOM 5170 C C . GLY A 1 662 ? -11.536 -9.416 -14.500 1.00 97.81 662 GLY A C 1
ATOM 5171 O O . GLY A 1 662 ? -12.711 -9.223 -14.818 1.00 97.81 662 GLY A O 1
ATOM 5172 N N . ALA A 1 663 ? -10.821 -10.427 -15.002 1.00 97.12 663 ALA A N 1
ATOM 5173 C CA . ALA A 1 663 ? -11.332 -11.400 -15.967 1.00 97.12 663 ALA A CA 1
ATOM 5174 C C . ALA A 1 663 ? -12.600 -12.132 -15.498 1.00 97.12 663 ALA A C 1
ATOM 5176 O O . ALA A 1 663 ? -13.341 -12.652 -16.330 1.00 97.12 663 ALA A O 1
ATOM 5177 N N . GLN A 1 664 ? -12.886 -12.163 -14.195 1.00 97.12 664 GLN A N 1
ATOM 5178 C CA . GLN A 1 664 ? -14.077 -12.814 -13.644 1.00 97.12 664 GLN A CA 1
ATOM 5179 C C . GLN A 1 664 ? -15.334 -11.936 -13.722 1.00 97.12 664 GLN A C 1
ATOM 5181 O O . GLN A 1 664 ? -16.443 -12.439 -13.549 1.00 97.12 664 GLN A O 1
ATOM 5186 N N . PHE A 1 665 ? -15.186 -10.640 -14.014 1.00 98.44 665 PHE A N 1
ATOM 5187 C CA . PHE A 1 665 ? -16.286 -9.677 -14.082 1.00 98.44 665 PHE A CA 1
ATOM 5188 C C . PHE A 1 665 ? -16.684 -9.379 -15.526 1.00 98.44 665 PHE A C 1
ATOM 5190 O O . PHE A 1 665 ? -15.825 -9.232 -16.395 1.00 98.44 665 PHE A O 1
ATOM 5197 N N . ASP A 1 666 ? -17.980 -9.266 -15.799 1.00 97.88 666 ASP A N 1
ATOM 5198 C CA . ASP A 1 666 ? -18.507 -8.867 -17.102 1.00 97.88 666 ASP A CA 1
ATOM 5199 C C . ASP A 1 666 ? -18.420 -7.344 -17.335 1.00 97.88 666 ASP A C 1
ATOM 5201 O O . ASP A 1 666 ? -17.921 -6.577 -16.511 1.00 97.88 666 ASP A O 1
ATOM 5205 N N . LYS A 1 667 ? -18.914 -6.891 -18.492 1.00 97.69 667 LYS A N 1
ATOM 5206 C CA . LYS A 1 667 ? -18.912 -5.475 -18.898 1.00 97.69 667 LYS A CA 1
ATOM 5207 C C . LYS A 1 667 ? -19.703 -4.539 -17.975 1.00 97.69 667 LYS A C 1
ATOM 5209 O O . LYS A 1 667 ? -19.495 -3.329 -18.028 1.00 97.69 667 LYS A O 1
ATOM 5214 N N . ASP A 1 668 ? -20.647 -5.084 -17.209 1.00 97.19 668 ASP A N 1
ATOM 5215 C CA . ASP A 1 668 ? -21.528 -4.327 -16.320 1.00 97.19 668 ASP A CA 1
ATOM 5216 C C . ASP A 1 668 ? -21.000 -4.332 -14.873 1.00 97.19 668 ASP A C 1
ATOM 5218 O O . ASP A 1 668 ? -21.536 -3.605 -14.031 1.00 97.19 668 ASP A O 1
ATOM 5222 N N . GLY A 1 669 ? -19.923 -5.086 -14.621 1.00 97.62 669 GLY A N 1
ATOM 5223 C CA . GLY A 1 669 ? -19.237 -5.210 -13.342 1.00 97.62 669 GLY A CA 1
ATOM 5224 C C . GLY A 1 669 ? -19.741 -6.359 -12.475 1.00 97.62 669 GLY A C 1
ATOM 5225 O O . GLY A 1 669 ? -19.566 -6.314 -11.262 1.00 97.62 669 GLY A O 1
ATOM 5226 N N . ASN A 1 670 ? -20.383 -7.374 -13.063 1.00 98.38 670 ASN A N 1
ATOM 5227 C CA . ASN A 1 670 ? -20.863 -8.544 -12.322 1.00 98.38 670 ASN A CA 1
ATOM 5228 C C . ASN A 1 670 ? -19.898 -9.721 -12.486 1.00 98.38 670 ASN A C 1
ATOM 5230 O O . ASN A 1 670 ? -19.535 -10.059 -13.612 1.00 98.38 670 ASN A O 1
ATOM 5234 N N . MET A 1 671 ? -19.532 -10.381 -11.390 1.00 97.44 671 MET A N 1
ATOM 5235 C CA . MET A 1 671 ? -18.754 -11.614 -11.355 1.00 97.44 671 MET A CA 1
ATOM 5236 C C . MET A 1 671 ? -19.548 -12.730 -12.040 1.00 97.44 671 MET A C 1
ATOM 5238 O O . MET A 1 671 ? -20.460 -13.332 -11.467 1.00 97.44 671 MET A O 1
ATOM 5242 N N . LYS A 1 672 ? -19.251 -12.952 -13.318 1.00 95.69 672 LYS A N 1
ATOM 5243 C CA . LYS A 1 672 ? -20.006 -13.814 -14.221 1.00 95.69 672 LYS A CA 1
ATOM 5244 C C . LYS A 1 672 ? -19.081 -14.338 -15.304 1.00 95.69 672 LYS A C 1
ATOM 5246 O O . LYS A 1 672 ? -18.453 -13.560 -16.012 1.00 95.69 672 LYS A O 1
ATOM 5251 N N . ASN A 1 673 ? -19.072 -15.656 -15.492 1.00 93.38 673 ASN A N 1
ATOM 5252 C CA . ASN A 1 673 ? -18.266 -16.266 -16.540 1.00 93.38 673 ASN A CA 1
ATOM 5253 C C . ASN A 1 673 ? -18.742 -15.825 -17.941 1.00 93.38 673 ASN A C 1
ATOM 5255 O O . ASN A 1 673 ? -19.891 -16.066 -18.323 1.00 93.38 673 ASN A O 1
ATOM 5259 N N . TRP A 1 674 ? -17.846 -15.188 -18.692 1.00 96.00 674 TRP A N 1
ATOM 5260 C CA . TRP A 1 674 ? -17.997 -14.816 -20.104 1.00 96.00 674 TRP A CA 1
ATOM 5261 C C . TRP A 1 674 ? -16.934 -15.471 -21.000 1.00 96.00 674 TRP A C 1
ATOM 5263 O O . TRP A 1 674 ? -16.880 -15.190 -22.197 1.00 96.00 674 TRP A O 1
ATOM 5273 N N . TRP A 1 675 ? -16.110 -16.349 -20.429 1.00 97.12 675 TRP A N 1
ATOM 5274 C CA . TRP A 1 675 ? -15.070 -17.095 -21.120 1.00 97.12 675 TRP A CA 1
ATOM 5275 C C . TRP A 1 675 ? -15.598 -18.415 -21.673 1.00 97.12 675 TRP A C 1
ATOM 5277 O O . TRP A 1 675 ? -16.476 -19.052 -21.085 1.00 97.12 675 TRP A O 1
ATOM 5287 N N . LYS A 1 676 ? -14.986 -18.885 -22.761 1.00 96.75 676 LYS A N 1
ATOM 5288 C CA . LYS A 1 676 ? -14.963 -20.321 -23.046 1.00 96.75 676 LYS A CA 1
ATOM 5289 C C . LYS A 1 676 ? -13.961 -21.025 -22.147 1.00 96.75 676 LYS A C 1
ATOM 5291 O O . LYS A 1 676 ? -12.875 -20.506 -21.910 1.00 96.75 676 LYS A O 1
ATOM 5296 N N . ASP A 1 677 ? -14.299 -22.245 -21.744 1.00 95.75 677 ASP A N 1
ATOM 5297 C CA . ASP A 1 677 ? -13.451 -23.065 -20.875 1.00 95.75 677 ASP A CA 1
ATOM 5298 C C . ASP A 1 677 ? -12.034 -23.254 -21.446 1.00 95.75 677 ASP A C 1
ATOM 5300 O O . ASP A 1 677 ? -11.060 -23.158 -20.707 1.00 95.75 677 ASP A O 1
ATOM 5304 N N . GLU A 1 678 ? -11.901 -23.478 -22.761 1.00 96.69 678 GLU A N 1
ATOM 5305 C CA . GLU A 1 678 ? -10.593 -23.651 -23.414 1.00 96.69 678 GLU A CA 1
ATOM 5306 C C . GLU A 1 678 ? -9.729 -22.382 -23.360 1.00 96.69 678 GLU A C 1
ATOM 5308 O O . GLU A 1 678 ? -8.560 -22.459 -22.984 1.00 96.69 678 GLU A O 1
ATOM 5313 N N . ASP A 1 679 ? -10.325 -21.216 -23.631 1.00 98.12 679 ASP A N 1
ATOM 5314 C CA . ASP A 1 679 ? -9.639 -19.922 -23.577 1.00 98.12 679 ASP A CA 1
ATOM 5315 C C . ASP A 1 679 ? -9.230 -19.587 -22.133 1.00 98.12 679 ASP A C 1
ATOM 5317 O O . ASP A 1 679 ? -8.123 -19.105 -21.892 1.00 98.12 679 ASP A O 1
ATOM 5321 N N . TYR A 1 680 ? -10.095 -19.885 -21.156 1.00 96.94 680 TYR A N 1
ATOM 5322 C C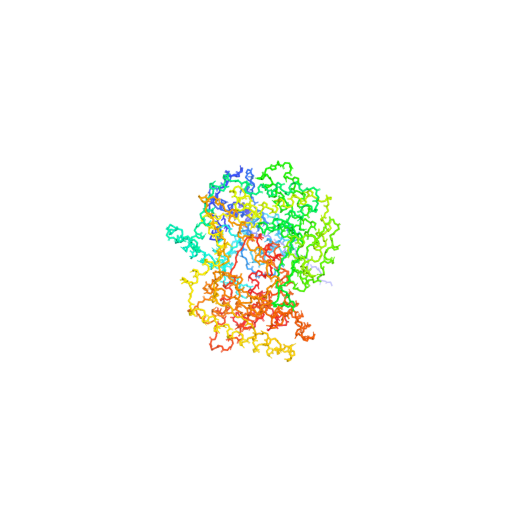A . TYR A 1 680 ? -9.812 -19.633 -19.742 1.00 96.94 680 TYR A CA 1
ATOM 5323 C C . TYR A 1 680 ? -8.690 -20.530 -19.204 1.00 96.94 680 TYR A C 1
ATOM 5325 O O . TYR A 1 680 ? -7.825 -20.058 -18.469 1.00 96.94 680 TYR A O 1
ATOM 5333 N N . ILE A 1 681 ? -8.638 -21.804 -19.611 1.00 97.44 681 ILE A N 1
ATOM 5334 C CA . ILE A 1 681 ? -7.526 -22.704 -19.263 1.00 97.44 681 ILE A CA 1
ATOM 5335 C C . ILE A 1 681 ? -6.205 -22.163 -19.822 1.00 97.44 681 ILE A C 1
ATOM 5337 O O . ILE A 1 681 ? -5.197 -22.153 -19.113 1.00 97.44 681 ILE A O 1
ATOM 5341 N N . THR A 1 682 ? -6.186 -21.692 -21.072 1.00 97.88 682 THR A N 1
ATOM 5342 C CA . THR A 1 682 ? -4.977 -21.093 -21.656 1.00 97.88 682 THR A CA 1
ATOM 5343 C C . THR A 1 682 ? -4.594 -19.784 -20.966 1.00 97.88 682 THR A C 1
ATOM 5345 O O . THR A 1 682 ? -3.410 -19.566 -20.704 1.00 97.88 682 THR A O 1
ATOM 5348 N N . PHE A 1 683 ? -5.564 -18.949 -20.588 1.00 98.38 683 PHE A N 1
ATOM 5349 C CA . PHE A 1 683 ? -5.318 -17.756 -19.775 1.00 98.38 683 PHE A CA 1
ATOM 5350 C C . PHE A 1 683 ? -4.665 -18.108 -18.429 1.00 98.38 683 PHE A C 1
ATOM 5352 O O . PHE A 1 683 ? -3.632 -17.541 -18.084 1.00 98.38 683 PHE A O 1
ATOM 5359 N N . GLN A 1 684 ? -5.178 -19.116 -17.715 1.00 97.44 684 GLN A N 1
ATOM 5360 C CA . GLN A 1 684 ? -4.585 -19.585 -16.456 1.00 97.44 684 GLN A CA 1
ATOM 5361 C C . GLN A 1 684 ? -3.149 -20.105 -16.631 1.00 97.44 684 GLN A C 1
ATOM 5363 O O . GLN A 1 684 ? -2.297 -19.848 -15.784 1.00 97.44 684 GLN A O 1
ATOM 5368 N N . GLN A 1 685 ? -2.849 -20.795 -17.736 1.00 97.94 685 GLN A N 1
ATOM 5369 C CA . GLN A 1 685 ? -1.482 -21.235 -18.047 1.00 97.94 685 GLN A CA 1
ATOM 5370 C C . GLN A 1 685 ? -0.536 -20.050 -18.271 1.00 97.94 685 GLN A C 1
ATOM 5372 O O . GLN A 1 685 ? 0.602 -20.081 -17.810 1.00 97.94 685 GLN A O 1
ATOM 5377 N N . LYS A 1 686 ? -1.006 -18.991 -18.935 1.00 98.12 686 LYS A N 1
ATOM 5378 C CA . LYS A 1 686 ? -0.241 -17.749 -19.113 1.00 98.12 686 LYS A CA 1
ATOM 5379 C C . LYS A 1 686 ? -0.038 -17.014 -17.788 1.00 98.12 686 LYS A C 1
ATOM 5381 O O . LYS A 1 686 ? 1.070 -16.567 -17.516 1.00 98.12 686 LYS A O 1
ATOM 5386 N N . CYS A 1 687 ? -1.056 -16.957 -16.928 1.00 98.25 687 CYS A N 1
ATOM 5387 C CA . CYS A 1 687 ? -0.908 -16.450 -15.562 1.00 98.25 687 CYS A CA 1
ATOM 5388 C C . CYS A 1 687 ? 0.143 -17.240 -14.772 1.00 98.25 687 CYS A C 1
ATOM 5390 O O . CYS A 1 687 ? 0.961 -16.631 -14.095 1.00 98.25 687 CYS A O 1
ATOM 5392 N N . GLN A 1 688 ? 0.187 -18.570 -14.902 1.00 98.31 688 GLN A N 1
ATOM 5393 C CA . GLN A 1 688 ? 1.219 -19.378 -14.245 1.00 98.31 688 GLN A CA 1
ATOM 5394 C C . GLN A 1 688 ? 2.633 -19.008 -14.715 1.00 98.31 688 GLN A C 1
ATOM 5396 O O . GLN A 1 688 ? 3.534 -18.917 -13.893 1.00 98.31 688 GLN A O 1
ATOM 5401 N N . GLN A 1 689 ? 2.827 -18.720 -16.006 1.00 98.44 689 GLN A N 1
ATOM 5402 C CA . GLN A 1 689 ? 4.120 -18.235 -16.505 1.00 98.44 689 GLN A CA 1
ATOM 5403 C C . GLN A 1 689 ? 4.514 -16.890 -15.872 1.00 98.44 689 GLN A C 1
ATOM 5405 O O . GLN A 1 689 ? 5.687 -16.673 -15.580 1.00 98.44 689 GLN A O 1
ATOM 5410 N N . VAL A 1 690 ? 3.544 -15.998 -15.623 1.00 98.69 690 VAL A N 1
ATOM 5411 C CA . VAL A 1 690 ? 3.788 -14.736 -14.900 1.00 98.69 690 VAL A CA 1
ATOM 5412 C C . VAL A 1 690 ? 4.155 -15.001 -13.437 1.00 98.69 690 VAL A C 1
ATOM 5414 O O . VAL A 1 690 ? 5.091 -14.379 -12.945 1.00 98.69 690 VAL A O 1
ATOM 5417 N N . ILE A 1 691 ? 3.481 -15.936 -12.753 1.00 98.62 691 ILE A N 1
ATOM 5418 C CA . ILE A 1 691 ? 3.859 -16.354 -11.388 1.00 98.62 691 ILE A CA 1
ATOM 5419 C C . ILE A 1 691 ? 5.320 -16.808 -11.381 1.00 98.62 691 ILE A C 1
ATOM 5421 O O . ILE A 1 691 ? 6.129 -16.271 -10.628 1.00 98.62 691 ILE A O 1
ATOM 5425 N N . ASP A 1 692 ? 5.670 -17.743 -12.265 1.00 98.44 692 ASP A N 1
ATOM 5426 C CA . ASP A 1 692 ? 7.003 -18.348 -12.323 1.00 98.44 692 ASP A CA 1
ATOM 5427 C C . ASP A 1 692 ? 8.106 -17.314 -12.629 1.00 98.44 692 ASP A C 1
ATOM 5429 O O . ASP A 1 692 ? 9.239 -17.466 -12.171 1.00 98.44 692 ASP A O 1
ATOM 5433 N N . LEU A 1 693 ? 7.783 -16.240 -13.362 1.00 98.12 693 LEU A N 1
ATOM 5434 C CA . LEU A 1 693 ? 8.712 -15.146 -13.672 1.00 98.12 693 LEU A CA 1
ATOM 5435 C C . LEU A 1 693 ? 9.094 -14.310 -12.432 1.00 98.12 693 LEU A C 1
ATOM 5437 O O . LEU A 1 693 ? 10.198 -13.758 -12.385 1.00 98.12 693 LEU A O 1
ATOM 5441 N N . TYR A 1 694 ? 8.201 -14.202 -11.445 1.00 98.38 694 TYR A N 1
ATOM 5442 C CA . TYR A 1 694 ? 8.383 -13.358 -10.255 1.00 98.38 694 TYR A CA 1
ATOM 5443 C C . TYR A 1 694 ? 8.666 -14.139 -8.968 1.00 98.38 694 TYR A C 1
ATOM 5445 O O . TYR A 1 694 ? 9.209 -13.573 -8.015 1.00 98.38 694 TYR A O 1
ATOM 5453 N N . GLU A 1 695 ? 8.318 -15.422 -8.933 1.00 97.88 695 GLU A N 1
ATOM 5454 C CA . GLU A 1 695 ? 8.431 -16.272 -7.753 1.00 97.88 695 GLU A CA 1
ATOM 5455 C C . GLU A 1 695 ? 9.868 -16.334 -7.214 1.00 97.88 695 GLU A C 1
ATOM 5457 O O . GLU A 1 695 ? 10.827 -16.651 -7.924 1.00 97.88 695 GLU A O 1
ATOM 5462 N N . GLY A 1 696 ? 10.032 -16.041 -5.923 1.00 95.06 696 GLY A N 1
ATOM 5463 C CA . GLY A 1 696 ? 11.316 -16.171 -5.234 1.00 95.06 696 GLY A CA 1
ATOM 5464 C C . GLY A 1 696 ? 12.331 -15.062 -5.529 1.00 95.06 696 GLY A C 1
ATOM 5465 O O . GLY A 1 696 ? 13.469 -15.144 -5.050 1.00 95.06 696 GLY A O 1
ATOM 5466 N N . LEU A 1 697 ? 11.958 -14.021 -6.286 1.00 94.88 697 LEU A N 1
ATOM 5467 C CA . LEU A 1 697 ? 12.785 -12.820 -6.429 1.00 94.88 697 LEU A CA 1
ATOM 5468 C C . LEU A 1 697 ? 12.960 -12.138 -5.067 1.00 94.88 697 LEU A C 1
ATOM 5470 O O . LEU A 1 697 ? 12.036 -12.083 -4.269 1.00 94.88 697 LEU A O 1
ATOM 5474 N N . GLU A 1 698 ? 14.140 -11.590 -4.788 1.00 92.81 698 GLU A N 1
ATOM 5475 C CA . GLU A 1 698 ? 14.449 -10.979 -3.489 1.00 92.81 698 GLU A CA 1
ATOM 5476 C C . GLU A 1 698 ? 14.948 -9.544 -3.696 1.00 92.81 698 GLU A C 1
ATOM 5478 O O . GLU A 1 698 ? 15.962 -9.331 -4.365 1.00 92.81 698 GLU A O 1
ATOM 5483 N N . ILE A 1 699 ? 14.219 -8.554 -3.163 1.00 91.56 699 ILE A N 1
ATOM 5484 C CA . ILE A 1 699 ? 14.559 -7.122 -3.315 1.00 91.56 699 ILE A CA 1
ATOM 5485 C C . ILE A 1 699 ? 15.517 -6.632 -2.219 1.00 91.56 699 ILE A C 1
ATOM 5487 O O . ILE A 1 699 ? 16.427 -5.841 -2.472 1.00 91.56 699 ILE A O 1
ATOM 5491 N N . ALA A 1 700 ? 15.343 -7.150 -1.007 1.00 91.56 700 ALA A N 1
ATOM 5492 C CA . ALA A 1 700 ? 16.137 -6.864 0.180 1.00 91.56 700 ALA A CA 1
ATOM 5493 C C . ALA A 1 700 ? 16.232 -8.142 1.034 1.00 91.56 700 ALA A C 1
ATOM 5495 O O . ALA A 1 700 ? 15.431 -9.054 0.821 1.00 91.56 700 ALA A O 1
ATOM 5496 N N . PRO A 1 701 ? 17.171 -8.241 1.993 1.00 87.88 701 PRO A N 1
ATOM 5497 C CA . PRO A 1 701 ? 17.323 -9.435 2.823 1.00 87.88 701 PRO A CA 1
ATOM 5498 C C . PRO A 1 701 ? 16.000 -9.865 3.475 1.00 87.88 701 PRO A C 1
ATOM 5500 O O . PRO A 1 701 ? 15.418 -9.120 4.266 1.00 87.88 701 PRO A O 1
ATOM 5503 N N . GLY A 1 702 ? 15.519 -11.064 3.137 1.00 87.81 702 GLY A N 1
ATOM 5504 C CA . GLY A 1 702 ? 14.262 -11.612 3.664 1.00 87.81 702 GLY A CA 1
ATOM 5505 C C . GLY A 1 702 ? 12.981 -11.034 3.046 1.00 87.81 702 GLY A C 1
ATOM 5506 O O . GLY A 1 702 ? 11.893 -11.434 3.448 1.00 87.81 702 GLY A O 1
ATOM 5507 N N . ALA A 1 703 ? 13.086 -10.133 2.067 1.00 93.19 703 ALA A N 1
ATOM 5508 C CA . ALA A 1 703 ? 11.969 -9.591 1.296 1.00 93.19 703 ALA A CA 1
ATOM 5509 C C . ALA A 1 703 ? 11.819 -10.371 -0.020 1.00 93.19 703 ALA A C 1
ATOM 5511 O O . ALA A 1 703 ? 12.262 -9.922 -1.084 1.00 93.19 703 ALA A O 1
ATOM 5512 N N . VAL A 1 704 ? 11.254 -11.577 0.088 1.00 94.12 704 VAL A N 1
ATOM 5513 C CA . VAL A 1 704 ? 11.057 -12.516 -1.025 1.00 94.12 704 VAL A CA 1
ATOM 5514 C C . VAL A 1 704 ? 9.668 -12.323 -1.628 1.00 94.12 704 VAL A C 1
ATOM 5516 O O . VAL A 1 704 ? 8.673 -12.366 -0.914 1.00 94.12 704 VAL A O 1
ATOM 5519 N N . VAL A 1 705 ? 9.615 -12.113 -2.938 1.00 96.69 705 VAL A N 1
ATOM 5520 C CA . VAL A 1 705 ? 8.396 -11.902 -3.719 1.00 96.69 705 VAL A CA 1
ATOM 5521 C C . VAL A 1 705 ? 7.669 -13.227 -3.925 1.00 96.69 705 VAL A C 1
ATOM 5523 O O . VAL A 1 705 ? 8.271 -14.206 -4.371 1.00 96.69 705 VAL A O 1
ATOM 5526 N N . SER A 1 706 ? 6.364 -13.217 -3.659 1.00 97.81 706 SER A N 1
ATOM 5527 C CA . SER A 1 706 ? 5.434 -14.247 -4.120 1.00 97.81 706 SER A CA 1
ATOM 5528 C C . SER A 1 706 ? 4.871 -13.846 -5.484 1.00 97.81 706 SER A C 1
ATOM 5530 O O . SER A 1 706 ? 4.235 -12.795 -5.634 1.00 97.81 706 SER A O 1
ATOM 5532 N N . GLY A 1 707 ? 5.107 -14.678 -6.497 1.00 98.00 707 GLY A N 1
ATOM 5533 C CA . GLY A 1 707 ? 4.549 -14.481 -7.834 1.00 98.00 707 GLY A CA 1
ATOM 5534 C C . GLY A 1 707 ? 3.029 -14.650 -7.842 1.00 98.00 707 GLY A C 1
ATOM 5535 O O . GLY A 1 707 ? 2.345 -14.001 -8.629 1.00 98.00 707 GLY A O 1
ATOM 5536 N N . ALA A 1 708 ? 2.492 -15.472 -6.933 1.00 97.62 708 ALA A N 1
ATOM 5537 C CA . ALA A 1 708 ? 1.055 -15.678 -6.769 1.00 97.62 708 ALA A CA 1
ATOM 5538 C C . ALA A 1 708 ? 0.366 -14.465 -6.128 1.00 97.62 708 ALA A C 1
ATOM 5540 O O . ALA A 1 708 ? -0.677 -14.032 -6.619 1.00 97.62 708 ALA A O 1
ATOM 5541 N N . LEU A 1 709 ? 0.962 -13.884 -5.077 1.00 98.19 709 LEU A N 1
ATOM 5542 C CA . LEU A 1 709 ? 0.456 -12.658 -4.450 1.00 98.19 709 LEU A CA 1
ATOM 5543 C C . LEU A 1 709 ? 0.429 -11.501 -5.451 1.00 98.19 709 LEU A C 1
ATOM 5545 O O . LEU A 1 709 ? -0.537 -10.743 -5.484 1.00 98.19 709 LEU A O 1
ATOM 5549 N N . THR A 1 710 ? 1.475 -11.402 -6.277 1.00 98.62 710 THR A N 1
ATOM 5550 C CA . THR A 1 710 ? 1.683 -10.260 -7.177 1.00 98.62 710 THR A CA 1
ATOM 5551 C C . THR A 1 710 ? 1.113 -10.429 -8.586 1.00 98.62 710 THR A C 1
ATOM 5553 O O . THR A 1 710 ? 1.323 -9.592 -9.465 1.00 98.62 710 THR A O 1
ATOM 5556 N N . LEU A 1 711 ? 0.370 -11.514 -8.822 1.00 98.56 711 LEU A N 1
ATOM 5557 C CA . LEU A 1 711 ? -0.068 -11.921 -10.153 1.00 98.56 711 LEU A CA 1
ATOM 5558 C C . LEU A 1 711 ? -0.892 -10.850 -10.883 1.00 98.56 711 LEU A C 1
ATOM 5560 O O . LEU A 1 711 ? -0.618 -10.598 -12.058 1.00 98.56 711 LEU A O 1
ATOM 5564 N N . SER A 1 712 ? -1.885 -10.243 -10.224 1.00 98.19 712 SER A N 1
ATOM 5565 C CA . SER A 1 712 ? -2.783 -9.272 -10.873 1.00 98.19 712 SER A CA 1
ATOM 5566 C C . SER A 1 712 ? -2.003 -8.090 -11.436 1.00 98.19 712 SER A C 1
ATOM 5568 O O . SER A 1 712 ? -2.130 -7.760 -12.615 1.00 98.19 712 SER A O 1
ATOM 5570 N N . GLU A 1 713 ? -1.116 -7.536 -10.614 1.00 98.62 713 GLU A N 1
ATOM 5571 C CA . GLU A 1 713 ? -0.285 -6.378 -10.934 1.00 98.62 713 GLU A CA 1
ATOM 5572 C C . GLU A 1 713 ? 0.745 -6.692 -12.015 1.00 98.62 713 GLU A C 1
ATOM 5574 O O . GLU A 1 713 ? 0.931 -5.917 -12.952 1.00 98.62 713 GLU A O 1
ATOM 5579 N N . ASN A 1 714 ? 1.379 -7.865 -11.944 1.00 98.75 714 ASN A N 1
ATOM 5580 C CA . ASN A 1 714 ? 2.371 -8.273 -12.935 1.00 98.75 714 ASN A CA 1
ATOM 5581 C C . ASN A 1 714 ? 1.729 -8.534 -14.308 1.00 98.75 714 ASN A C 1
ATOM 5583 O O . ASN A 1 714 ? 2.304 -8.181 -15.340 1.00 98.75 714 ASN A O 1
ATOM 5587 N N . VAL A 1 715 ? 0.525 -9.125 -14.345 1.00 98.75 715 VAL A N 1
ATOM 5588 C CA . VAL A 1 715 ? -0.256 -9.268 -15.588 1.00 98.75 715 VAL A CA 1
ATOM 5589 C C . VAL A 1 715 ? -0.609 -7.891 -16.146 1.00 98.75 715 VAL A C 1
ATOM 5591 O O . VAL A 1 715 ? -0.469 -7.678 -17.355 1.00 98.75 715 VAL A O 1
ATOM 5594 N N . ALA A 1 716 ? -1.029 -6.966 -15.281 1.00 98.75 716 ALA A N 1
ATOM 5595 C CA . ALA A 1 716 ? -1.381 -5.610 -15.667 1.00 98.75 716 ALA A CA 1
ATOM 5596 C C . ALA A 1 716 ? -0.184 -4.834 -16.236 1.00 98.75 716 ALA A C 1
ATOM 5598 O O . ALA A 1 716 ? -0.300 -4.258 -17.316 1.00 98.75 716 ALA A O 1
ATOM 5599 N N . ASP A 1 717 ? 0.990 -4.895 -15.606 1.00 98.88 717 ASP A N 1
ATOM 5600 C CA . ASP A 1 717 ? 2.207 -4.236 -16.099 1.00 98.88 717 ASP A CA 1
ATOM 5601 C C . ASP A 1 717 ? 2.693 -4.789 -17.445 1.00 98.88 717 ASP A C 1
ATOM 5603 O O . ASP A 1 717 ? 3.047 -4.025 -18.350 1.00 98.88 717 ASP A O 1
ATOM 5607 N N . ILE A 1 718 ? 2.712 -6.119 -17.599 1.00 98.75 718 ILE A N 1
ATOM 5608 C CA . ILE A 1 718 ? 3.131 -6.761 -18.852 1.00 98.75 718 ILE A CA 1
ATOM 5609 C C . ILE A 1 718 ? 2.147 -6.407 -19.971 1.00 98.75 718 ILE A C 1
ATOM 5611 O O . ILE A 1 718 ? 2.576 -6.012 -21.057 1.00 98.75 718 ILE A O 1
ATOM 5615 N N . GLY A 1 719 ? 0.837 -6.494 -19.722 1.00 98.50 719 GLY A N 1
ATOM 5616 C CA . GLY A 1 719 ? -0.178 -6.111 -20.709 1.00 98.50 719 GLY A CA 1
ATOM 5617 C C . GLY A 1 719 ? -0.121 -4.624 -21.070 1.00 98.50 719 GLY A C 1
ATOM 5618 O O . GLY A 1 719 ? -0.220 -4.272 -22.248 1.00 98.50 719 GLY A O 1
ATOM 5619 N N . ALA A 1 720 ? 0.135 -3.760 -20.085 1.00 98.62 720 ALA A N 1
ATOM 5620 C CA . ALA A 1 720 ? 0.290 -2.326 -20.285 1.00 98.62 720 ALA A CA 1
ATOM 5621 C C . ALA A 1 720 ? 1.442 -2.001 -21.233 1.00 98.62 720 ALA A C 1
ATOM 5623 O O . ALA A 1 720 ? 1.244 -1.323 -22.243 1.00 98.62 720 ALA A O 1
ATOM 5624 N N . MET A 1 721 ? 2.639 -2.518 -20.939 1.00 98.81 721 MET A N 1
ATOM 5625 C CA . MET A 1 721 ? 3.816 -2.276 -21.771 1.00 98.81 721 MET A CA 1
ATOM 5626 C C . MET A 1 721 ? 3.614 -2.818 -23.187 1.00 98.81 721 MET A C 1
ATOM 5628 O O . MET A 1 721 ? 3.963 -2.149 -24.157 1.00 98.81 721 MET A O 1
ATOM 5632 N N . ALA A 1 722 ? 2.980 -3.983 -23.326 1.00 98.56 722 ALA A N 1
ATOM 5633 C CA . ALA A 1 722 ? 2.695 -4.557 -24.633 1.00 98.56 722 ALA A CA 1
ATOM 5634 C C . ALA A 1 722 ? 1.756 -3.668 -25.473 1.00 98.56 722 ALA A C 1
ATOM 5636 O O . ALA A 1 722 ? 2.035 -3.400 -26.641 1.00 98.56 722 ALA A O 1
ATOM 5637 N N . CYS A 1 723 ? 0.686 -3.142 -24.867 1.00 98.56 723 CYS A N 1
ATOM 5638 C CA . CYS A 1 723 ? -0.215 -2.192 -25.523 1.00 98.56 723 CYS A CA 1
ATOM 5639 C C . CYS A 1 723 ? 0.492 -0.878 -25.893 1.00 98.56 723 CYS A C 1
ATOM 5641 O O . CYS A 1 723 ? 0.232 -0.300 -26.950 1.00 98.56 723 CYS A O 1
ATOM 5643 N N . ILE A 1 724 ? 1.384 -0.385 -25.033 1.00 98.62 724 ILE A N 1
ATOM 5644 C CA . ILE A 1 724 ? 2.143 0.842 -25.290 1.00 98.62 724 ILE A CA 1
ATOM 5645 C C . ILE A 1 724 ? 3.133 0.658 -26.442 1.00 98.62 724 ILE A C 1
ATOM 5647 O O . ILE A 1 724 ? 3.261 1.551 -27.282 1.00 98.62 724 ILE A O 1
ATOM 5651 N N . LEU A 1 725 ? 3.773 -0.506 -26.543 1.00 98.50 725 LEU A N 1
ATOM 5652 C CA . LEU A 1 725 ? 4.640 -0.836 -27.672 1.00 98.50 725 LEU A CA 1
ATOM 5653 C C . LEU A 1 725 ? 3.859 -0.968 -28.987 1.00 98.50 725 LEU A C 1
ATOM 5655 O O . LEU A 1 725 ? 4.351 -0.505 -30.014 1.00 98.50 725 LEU A O 1
ATOM 5659 N N . ASP A 1 726 ? 2.617 -1.469 -28.968 1.00 98.12 726 ASP A N 1
ATOM 5660 C CA . ASP A 1 726 ? 1.751 -1.474 -30.160 1.00 98.12 726 ASP A CA 1
ATOM 5661 C C . ASP A 1 726 ? 1.464 -0.049 -30.671 1.00 98.12 726 ASP A C 1
ATOM 5663 O O . ASP A 1 726 ? 1.405 0.190 -31.883 1.00 98.12 726 ASP A O 1
ATOM 5667 N N . ILE A 1 727 ? 1.291 0.922 -29.767 1.00 98.31 727 ILE A N 1
ATOM 5668 C CA . ILE A 1 727 ? 1.140 2.339 -30.134 1.00 98.31 727 ILE A CA 1
ATOM 5669 C C . ILE A 1 727 ? 2.456 2.875 -30.702 1.00 98.31 727 ILE A C 1
ATOM 5671 O O . ILE A 1 727 ? 2.473 3.454 -31.792 1.00 98.31 727 ILE A O 1
ATOM 5675 N N . ALA A 1 728 ? 3.558 2.646 -29.987 1.00 97.88 728 ALA A N 1
ATOM 5676 C CA . ALA A 1 728 ? 4.887 3.131 -30.338 1.00 97.88 728 ALA A CA 1
ATOM 5677 C C . ALA A 1 728 ? 5.352 2.621 -31.715 1.00 97.88 728 ALA A C 1
ATOM 5679 O O . ALA A 1 728 ? 5.886 3.390 -32.510 1.00 97.88 728 ALA A O 1
ATOM 5680 N N . ALA A 1 729 ? 5.060 1.364 -32.057 1.00 96.44 729 ALA A N 1
ATOM 5681 C CA . ALA A 1 729 ? 5.404 0.762 -33.346 1.00 96.44 729 ALA A CA 1
ATOM 5682 C C . ALA A 1 729 ? 4.715 1.426 -34.554 1.00 96.44 729 ALA A C 1
ATOM 5684 O O . ALA A 1 729 ? 5.169 1.267 -35.688 1.00 96.44 729 ALA A O 1
ATOM 5685 N N . ASN A 1 730 ? 3.626 2.170 -34.330 1.00 95.19 730 ASN A N 1
ATOM 5686 C CA . ASN A 1 730 ? 2.926 2.928 -35.369 1.00 95.19 730 ASN A CA 1
ATOM 5687 C C . ASN A 1 730 ? 3.394 4.392 -35.474 1.00 95.19 730 ASN A C 1
ATOM 5689 O O . ASN A 1 730 ? 2.900 5.125 -36.335 1.00 95.19 730 ASN A O 1
ATOM 5693 N N . MET A 1 731 ? 4.319 4.831 -34.616 1.00 95.69 731 MET A N 1
ATOM 5694 C CA . MET A 1 731 ? 4.910 6.167 -34.670 1.00 95.69 731 MET A CA 1
ATOM 5695 C C . MET A 1 731 ? 6.055 6.216 -35.692 1.00 95.69 731 MET A C 1
ATOM 5697 O O . MET A 1 731 ? 6.842 5.280 -35.826 1.00 95.69 731 MET A O 1
ATOM 5701 N N . GLU A 1 732 ? 6.160 7.330 -36.416 1.00 93.75 732 GLU A N 1
ATOM 5702 C CA . GLU A 1 732 ? 7.304 7.605 -37.291 1.00 93.75 732 GLU A CA 1
ATOM 5703 C C . GLU A 1 732 ? 8.532 7.964 -36.438 1.00 93.75 732 GLU A C 1
ATOM 5705 O O . GLU A 1 732 ? 8.412 8.753 -35.503 1.00 93.75 732 GLU A O 1
ATOM 5710 N N . ASP A 1 733 ? 9.695 7.379 -36.750 1.00 93.00 733 ASP A N 1
ATOM 5711 C CA . ASP A 1 733 ? 10.980 7.633 -36.074 1.00 93.00 733 ASP A CA 1
ATOM 5712 C C . ASP A 1 733 ? 10.950 7.508 -34.533 1.00 93.00 733 ASP A C 1
ATOM 5714 O O . ASP A 1 733 ? 11.599 8.272 -33.817 1.00 93.00 733 ASP A O 1
ATOM 5718 N N . VAL A 1 734 ? 10.208 6.520 -34.021 1.00 96.75 734 VAL A N 1
ATOM 5719 C CA . VAL A 1 734 ? 10.012 6.287 -32.581 1.00 96.75 734 VAL A CA 1
ATOM 5720 C C . VAL A 1 734 ? 11.320 6.178 -31.788 1.00 96.75 734 VAL A C 1
ATOM 5722 O O . VAL A 1 734 ? 12.229 5.411 -32.121 1.00 96.75 734 VAL A O 1
ATOM 5725 N N . ASN A 1 735 ? 11.392 6.902 -30.668 1.00 98.00 735 ASN A N 1
ATOM 5726 C CA . ASN A 1 735 ? 12.501 6.807 -29.721 1.00 98.00 735 ASN A CA 1
ATOM 5727 C C . ASN A 1 735 ? 12.184 5.851 -28.555 1.00 98.00 735 ASN A C 1
ATOM 5729 O O . ASN A 1 735 ? 11.844 6.281 -27.451 1.00 98.00 735 ASN A O 1
ATOM 5733 N N . TYR A 1 736 ? 12.356 4.543 -28.776 1.00 98.50 736 TYR A N 1
ATOM 5734 C CA . TYR A 1 736 ? 12.146 3.520 -27.737 1.00 98.50 736 TYR A CA 1
ATOM 5735 C C . TYR A 1 736 ? 12.995 3.732 -26.477 1.00 98.50 736 TYR A C 1
ATOM 5737 O O . TYR A 1 736 ? 12.546 3.424 -25.376 1.00 98.50 736 TYR A O 1
ATOM 5745 N N . LYS A 1 737 ? 14.198 4.305 -26.611 1.00 98.50 737 LYS A N 1
ATOM 5746 C CA . LYS A 1 737 ? 15.056 4.618 -25.462 1.00 98.50 737 LYS A CA 1
ATOM 5747 C C . LYS A 1 737 ? 14.365 5.592 -24.506 1.00 98.50 737 LYS A C 1
ATOM 5749 O O . LYS A 1 737 ? 14.364 5.355 -23.304 1.00 98.50 737 LYS A O 1
ATOM 5754 N N . GLU A 1 738 ? 13.759 6.660 -25.028 1.00 98.56 738 GLU A N 1
ATOM 5755 C CA . GLU A 1 738 ? 13.037 7.635 -24.198 1.00 98.56 738 GLU A CA 1
ATOM 5756 C C . GLU A 1 738 ? 11.809 7.009 -23.527 1.00 98.56 738 GLU A C 1
ATOM 5758 O O . GLU A 1 738 ? 11.563 7.256 -22.348 1.00 98.56 738 GLU A O 1
ATOM 5763 N N . LEU A 1 739 ? 11.080 6.150 -24.246 1.00 98.81 739 LEU A N 1
ATOM 5764 C CA . LEU A 1 739 ? 9.927 5.422 -23.712 1.00 98.81 739 LEU A CA 1
ATOM 5765 C C . LEU A 1 739 ? 10.327 4.540 -22.521 1.00 98.81 739 LEU A C 1
ATOM 5767 O O . LEU A 1 739 ? 9.756 4.669 -21.435 1.00 98.81 739 LEU A O 1
ATOM 5771 N N . PHE A 1 740 ? 11.335 3.679 -22.694 1.00 98.88 740 PHE A N 1
ATOM 5772 C CA . PHE A 1 740 ? 11.786 2.767 -21.640 1.00 98.88 740 PHE A CA 1
ATOM 5773 C C . PHE A 1 740 ? 12.419 3.507 -20.458 1.00 98.88 740 PHE A C 1
ATOM 5775 O O . PHE A 1 740 ? 12.162 3.157 -19.306 1.00 98.88 740 PHE A O 1
ATOM 5782 N N . GLU A 1 741 ? 13.207 4.557 -20.704 1.00 98.81 741 GLU A N 1
ATOM 5783 C CA . GLU A 1 741 ? 13.774 5.371 -19.622 1.00 98.81 741 GLU A CA 1
ATOM 5784 C C . GLU A 1 741 ? 12.690 6.146 -18.862 1.00 98.81 741 GLU A C 1
ATOM 5786 O O . GLU A 1 741 ? 12.784 6.267 -17.641 1.00 98.81 741 GLU A O 1
ATOM 5791 N N . SER A 1 742 ? 11.639 6.628 -19.537 1.00 98.62 742 SER A N 1
ATOM 5792 C CA . SER A 1 742 ? 10.482 7.245 -18.876 1.00 98.62 742 SER A CA 1
ATOM 5793 C C . SER A 1 742 ? 9.765 6.255 -17.960 1.00 98.62 742 SER A C 1
ATOM 5795 O O . SER A 1 742 ? 9.544 6.559 -16.785 1.00 98.62 742 SER A O 1
ATOM 5797 N N . ASN A 1 743 ? 9.521 5.036 -18.449 1.00 98.75 743 ASN A N 1
ATOM 5798 C CA . ASN A 1 743 ? 8.944 3.959 -17.650 1.00 98.75 743 ASN A CA 1
ATOM 5799 C C . ASN A 1 743 ? 9.798 3.631 -16.415 1.00 98.75 743 ASN A C 1
ATOM 5801 O O . ASN A 1 743 ? 9.294 3.596 -15.295 1.00 98.75 743 ASN A O 1
ATOM 5805 N N . ALA A 1 744 ? 11.115 3.487 -16.573 1.00 98.69 744 ALA A N 1
ATOM 5806 C CA . ALA A 1 744 ? 11.998 3.228 -15.439 1.00 98.69 744 ALA A CA 1
ATOM 5807 C C . ALA A 1 744 ? 11.992 4.366 -14.399 1.00 98.69 744 ALA A C 1
ATOM 5809 O O . ALA A 1 744 ? 12.126 4.101 -13.200 1.00 98.69 744 ALA A O 1
ATOM 5810 N N . ARG A 1 745 ? 11.828 5.627 -14.826 1.00 98.44 745 ARG A N 1
ATOM 5811 C CA . ARG A 1 745 ? 11.812 6.799 -13.932 1.00 98.44 745 ARG A CA 1
ATOM 5812 C C . ARG A 1 745 ? 10.533 6.911 -13.106 1.00 98.44 745 ARG A C 1
ATOM 5814 O O . ARG A 1 745 ? 10.615 7.317 -11.946 1.00 98.44 745 ARG A O 1
ATOM 5821 N N . ILE A 1 746 ? 9.364 6.558 -13.644 1.00 98.25 746 ILE A N 1
ATOM 5822 C CA . ILE A 1 746 ? 8.115 6.608 -12.857 1.00 98.25 746 ILE A CA 1
ATOM 5823 C C . ILE A 1 746 ? 8.103 5.581 -11.716 1.00 98.25 746 ILE A C 1
ATOM 5825 O O . ILE A 1 746 ? 7.454 5.797 -10.699 1.00 98.25 746 ILE A O 1
ATOM 5829 N N . TRP A 1 747 ? 8.903 4.521 -11.835 1.00 98.25 747 TRP A N 1
ATOM 5830 C CA . TRP A 1 747 ? 9.004 3.455 -10.842 1.00 98.25 747 TRP A CA 1
ATOM 5831 C C . TRP A 1 747 ? 10.111 3.655 -9.803 1.00 98.25 747 TRP A C 1
ATOM 5833 O O . TRP A 1 747 ? 10.308 2.788 -8.955 1.00 98.25 747 TRP A O 1
ATOM 5843 N N . ARG A 1 748 ? 10.836 4.780 -9.802 1.00 98.06 748 ARG A N 1
ATOM 5844 C CA . ARG A 1 748 ? 11.868 5.028 -8.778 1.00 98.06 748 ARG A CA 1
ATOM 5845 C C . ARG A 1 748 ? 11.293 4.878 -7.379 1.00 98.06 748 ARG A C 1
ATOM 5847 O O . ARG A 1 748 ? 10.274 5.482 -7.060 1.00 98.06 748 ARG A O 1
ATOM 5854 N N . MET A 1 749 ? 11.971 4.096 -6.556 1.00 96.62 749 MET A N 1
ATOM 5855 C CA . MET A 1 749 ? 11.656 3.880 -5.157 1.00 96.62 749 MET A CA 1
ATOM 5856 C C . MET A 1 749 ? 12.915 3.490 -4.391 1.00 96.62 749 MET A C 1
ATOM 5858 O O . MET A 1 749 ? 13.806 2.820 -4.915 1.00 96.62 749 MET A O 1
ATOM 5862 N N . THR A 1 750 ? 12.962 3.925 -3.140 1.00 94.88 750 THR A N 1
ATOM 5863 C CA . THR A 1 750 ? 13.829 3.383 -2.106 1.00 94.88 750 THR A CA 1
ATOM 5864 C C . THR A 1 750 ? 13.077 3.347 -0.780 1.00 94.88 750 THR A C 1
ATOM 5866 O O . THR A 1 750 ? 12.207 4.185 -0.524 1.00 94.88 750 THR A O 1
ATOM 5869 N N . ALA A 1 751 ? 13.400 2.377 0.065 1.00 94.38 751 ALA A N 1
ATOM 5870 C CA . ALA A 1 751 ? 12.724 2.152 1.334 1.00 94.38 751 ALA A CA 1
ATOM 5871 C C . ALA A 1 751 ? 13.691 1.639 2.404 1.00 94.38 751 ALA A C 1
ATOM 5873 O O . ALA A 1 751 ? 14.842 1.296 2.119 1.00 94.38 751 ALA A O 1
ATOM 5874 N N . THR A 1 752 ? 13.216 1.587 3.643 1.00 92.50 752 THR A N 1
ATOM 5875 C CA . THR A 1 752 ? 13.864 0.822 4.712 1.00 92.50 752 THR A CA 1
ATOM 5876 C C . THR A 1 752 ? 13.772 -0.680 4.411 1.00 92.50 752 THR A C 1
ATOM 5878 O O . THR A 1 752 ? 12.859 -1.141 3.719 1.00 92.50 752 THR A O 1
ATOM 5881 N N . ASN A 1 753 ? 14.695 -1.480 4.953 1.00 89.50 753 ASN A N 1
ATOM 5882 C CA . ASN A 1 753 ? 14.645 -2.939 4.793 1.00 89.50 753 ASN A CA 1
ATOM 5883 C C . ASN A 1 753 ? 13.354 -3.530 5.385 1.00 89.50 753 ASN A C 1
ATOM 5885 O O . ASN A 1 753 ? 12.769 -4.443 4.808 1.00 89.50 753 ASN A O 1
ATOM 5889 N N . GLN A 1 754 ? 12.895 -2.979 6.510 1.00 92.00 754 GLN A N 1
ATOM 5890 C CA . GLN A 1 754 ? 11.664 -3.368 7.191 1.00 92.00 754 GLN A CA 1
ATOM 5891 C C . GLN A 1 754 ? 10.445 -3.166 6.291 1.00 92.00 754 GLN A C 1
ATOM 5893 O O . GLN A 1 754 ? 9.584 -4.041 6.230 1.00 92.00 754 GLN A O 1
ATOM 5898 N N . ILE A 1 755 ? 10.386 -2.058 5.543 1.00 95.19 755 ILE A N 1
ATOM 5899 C CA . ILE A 1 755 ? 9.307 -1.855 4.578 1.00 95.19 755 ILE A CA 1
ATOM 5900 C C . ILE A 1 755 ? 9.418 -2.789 3.386 1.00 95.19 755 ILE A C 1
ATOM 5902 O O . ILE A 1 755 ? 8.395 -3.319 2.969 1.00 95.19 755 ILE A O 1
ATOM 5906 N N . TYR A 1 756 ? 10.612 -3.058 2.856 1.00 95.25 756 TYR A N 1
ATOM 5907 C CA . TYR A 1 756 ? 10.726 -4.061 1.796 1.00 95.25 756 TYR A CA 1
ATOM 5908 C C . TYR A 1 756 ? 10.209 -5.434 2.243 1.00 95.25 756 TYR A C 1
ATOM 5910 O O . TYR A 1 756 ? 9.503 -6.089 1.480 1.00 95.25 756 TYR A O 1
ATOM 5918 N N . GLN A 1 757 ? 10.498 -5.847 3.480 1.00 93.56 757 GLN A N 1
ATOM 5919 C CA . GLN A 1 757 ? 9.955 -7.081 4.060 1.00 93.56 757 GLN A CA 1
ATOM 5920 C C . GLN A 1 757 ? 8.432 -7.017 4.229 1.00 93.56 757 GLN A C 1
ATOM 5922 O O . GLN A 1 757 ? 7.739 -7.976 3.892 1.00 93.56 757 GLN A O 1
ATOM 5927 N N . LEU A 1 758 ? 7.905 -5.886 4.707 1.00 95.31 758 LEU A N 1
ATOM 5928 C CA . LEU A 1 758 ? 6.465 -5.691 4.863 1.00 95.31 758 LEU A CA 1
ATOM 5929 C C . LEU A 1 758 ? 5.757 -5.798 3.510 1.00 95.31 758 LEU A C 1
ATOM 5931 O O . LEU A 1 758 ? 4.859 -6.623 3.362 1.00 95.31 758 LEU A O 1
ATOM 5935 N N . LEU A 1 759 ? 6.200 -5.033 2.511 1.00 96.19 759 LEU A N 1
ATOM 5936 C CA . LEU A 1 759 ? 5.599 -5.009 1.178 1.00 96.19 759 LEU A CA 1
ATOM 5937 C C . LEU A 1 759 ? 5.694 -6.369 0.487 1.00 96.19 759 LEU A C 1
ATOM 5939 O O . LEU A 1 759 ? 4.694 -6.835 -0.034 1.00 96.19 759 LEU A O 1
ATOM 5943 N N . ALA A 1 760 ? 6.832 -7.066 0.571 1.00 94.94 760 ALA A N 1
ATOM 5944 C CA . ALA A 1 760 ? 6.977 -8.396 -0.027 1.00 94.94 760 ALA A CA 1
ATOM 5945 C C . ALA A 1 760 ? 5.978 -9.435 0.519 1.00 94.94 760 ALA A C 1
ATOM 5947 O O . ALA A 1 760 ? 5.703 -10.427 -0.150 1.00 94.94 760 ALA A O 1
ATOM 5948 N N . THR A 1 761 ? 5.434 -9.216 1.723 1.00 91.88 761 THR A N 1
ATOM 5949 C CA . THR A 1 761 ? 4.435 -10.112 2.322 1.00 91.88 761 THR A CA 1
ATOM 5950 C C . THR A 1 761 ? 3.003 -9.603 2.220 1.00 91.88 761 THR A C 1
ATOM 5952 O O . THR A 1 761 ? 2.098 -10.420 2.343 1.00 91.88 761 THR A O 1
ATOM 5955 N N . GLN A 1 762 ? 2.775 -8.294 2.065 1.00 94.00 762 GLN A N 1
ATOM 5956 C CA . GLN A 1 762 ? 1.445 -7.666 2.146 1.00 94.00 762 GLN A CA 1
ATOM 5957 C C . GLN A 1 762 ? 0.955 -7.073 0.829 1.00 94.00 762 GLN A C 1
ATOM 5959 O O . GLN A 1 762 ? -0.247 -7.059 0.584 1.00 94.00 762 GLN A O 1
ATOM 5964 N N . ASP A 1 763 ? 1.863 -6.528 0.030 1.00 96.75 763 ASP A N 1
ATOM 5965 C CA . ASP A 1 763 ? 1.518 -5.767 -1.159 1.00 96.75 763 ASP A CA 1
ATOM 5966 C C . ASP A 1 763 ? 1.309 -6.711 -2.347 1.00 96.75 763 ASP A C 1
ATOM 5968 O O . ASP A 1 763 ? 2.109 -7.615 -2.593 1.00 96.75 763 ASP A O 1
ATOM 5972 N N . VAL A 1 764 ? 0.229 -6.490 -3.094 1.00 97.69 764 VAL A N 1
ATOM 5973 C CA . VAL A 1 764 ? -0.028 -7.190 -4.359 1.00 97.69 764 VAL A CA 1
ATOM 5974 C C . VAL A 1 764 ? 0.873 -6.667 -5.476 1.00 97.69 764 VAL A C 1
ATOM 5976 O O . VAL A 1 764 ? 1.007 -7.305 -6.512 1.00 97.69 764 VAL A O 1
ATOM 5979 N N . HIS A 1 765 ? 1.546 -5.534 -5.293 1.00 98.31 765 HIS A N 1
ATOM 5980 C CA . HIS A 1 765 ? 2.515 -5.053 -6.267 1.00 98.31 765 HIS A CA 1
ATOM 5981 C C . HIS A 1 765 ? 3.881 -5.697 -6.040 1.00 98.31 765 HIS A C 1
ATOM 5983 O O . HIS A 1 765 ? 4.430 -5.688 -4.935 1.00 98.31 765 HIS A O 1
ATOM 5989 N N . ALA A 1 766 ? 4.497 -6.191 -7.116 1.00 98.06 766 ALA A N 1
ATOM 5990 C CA . ALA A 1 766 ? 5.911 -6.528 -7.065 1.00 98.06 766 ALA A CA 1
ATOM 5991 C C . ALA A 1 766 ? 6.746 -5.270 -6.744 1.00 98.06 766 ALA A C 1
ATOM 5993 O O . ALA A 1 766 ? 6.384 -4.164 -7.156 1.00 98.06 766 ALA A O 1
ATOM 5994 N N . PRO A 1 767 ? 7.906 -5.406 -6.073 1.00 97.44 767 PRO A N 1
ATOM 5995 C CA . PRO A 1 767 ? 8.819 -4.290 -5.868 1.00 97.44 767 PRO A CA 1
ATOM 5996 C C . PRO A 1 767 ? 9.123 -3.556 -7.177 1.00 97.44 767 PRO A C 1
ATOM 5998 O O . PRO A 1 767 ? 9.413 -4.189 -8.195 1.00 97.44 767 PRO A O 1
ATOM 6001 N N . ASN A 1 768 ? 9.118 -2.222 -7.150 1.00 97.94 768 ASN A N 1
ATOM 6002 C CA . ASN A 1 768 ? 9.160 -1.392 -8.361 1.00 97.94 768 ASN A CA 1
ATOM 6003 C C . ASN A 1 768 ? 10.307 -1.719 -9.333 1.00 97.94 768 ASN A C 1
ATOM 6005 O O . ASN A 1 768 ? 10.138 -1.661 -10.549 1.00 97.94 768 ASN A O 1
ATOM 6009 N N . LYS A 1 769 ? 11.474 -2.117 -8.814 1.00 98.00 769 LYS A N 1
ATOM 6010 C CA . LYS A 1 769 ? 12.598 -2.588 -9.634 1.00 98.00 769 LYS A CA 1
ATOM 6011 C C . LYS A 1 769 ? 12.202 -3.752 -10.551 1.00 98.00 769 LYS A C 1
ATOM 6013 O O . LYS A 1 769 ? 12.616 -3.797 -11.709 1.00 98.00 769 LYS A O 1
ATOM 6018 N N . PHE A 1 770 ? 11.416 -4.698 -10.042 1.00 98.50 770 PHE A N 1
ATOM 6019 C CA . PHE A 1 770 ? 10.934 -5.849 -10.801 1.00 98.50 770 PHE A CA 1
ATOM 6020 C C . PHE A 1 770 ? 9.769 -5.483 -11.724 1.00 98.50 770 PHE A C 1
ATOM 6022 O O . PHE A 1 770 ? 9.728 -6.014 -12.831 1.00 98.50 770 PHE A O 1
ATOM 6029 N N . ARG A 1 771 ? 8.932 -4.498 -11.362 1.00 98.69 771 ARG A N 1
ATOM 6030 C CA . ARG A 1 771 ? 7.935 -3.890 -12.274 1.00 98.69 771 ARG A CA 1
ATOM 6031 C C . ARG A 1 771 ? 8.560 -3.235 -13.513 1.00 98.69 771 ARG A C 1
ATOM 6033 O O . ARG A 1 771 ? 7.896 -3.055 -14.521 1.00 98.69 771 ARG A O 1
ATOM 6040 N N . VAL A 1 772 ? 9.857 -2.924 -13.476 1.00 98.81 772 VAL A N 1
ATOM 6041 C CA . VAL A 1 772 ? 10.620 -2.473 -14.651 1.00 98.81 772 VAL A CA 1
ATOM 6042 C C . VAL A 1 772 ? 11.345 -3.643 -15.308 1.00 98.81 772 VAL A C 1
ATOM 6044 O O . VAL A 1 772 ? 11.069 -4.004 -16.450 1.00 98.81 772 VAL A O 1
ATOM 6047 N N . ASN A 1 773 ? 12.284 -4.261 -14.589 1.00 98.75 773 ASN A N 1
ATOM 6048 C CA . ASN A 1 773 ? 13.224 -5.205 -15.189 1.00 98.75 773 ASN A CA 1
ATOM 6049 C C . ASN A 1 773 ? 12.549 -6.500 -15.659 1.00 98.75 773 ASN A C 1
ATOM 6051 O O . ASN A 1 773 ? 12.907 -7.007 -16.721 1.00 98.75 773 ASN A O 1
ATOM 6055 N N . GLN A 1 774 ? 11.590 -7.040 -14.893 1.00 98.56 774 GLN A N 1
ATOM 6056 C CA . GLN A 1 774 ? 10.897 -8.271 -15.289 1.00 98.56 774 GLN A CA 1
ATOM 6057 C C . GLN A 1 774 ? 9.869 -8.018 -16.384 1.00 98.56 774 GLN A C 1
ATOM 6059 O O . GLN A 1 774 ? 9.647 -8.906 -17.193 1.00 98.56 774 GLN A O 1
ATOM 6064 N N . VAL A 1 775 ? 9.307 -6.813 -16.473 1.00 98.69 775 VAL A N 1
ATOM 6065 C CA . VAL A 1 775 ? 8.369 -6.443 -17.539 1.00 98.69 775 VAL A CA 1
ATOM 6066 C C . VAL A 1 775 ? 9.107 -6.266 -18.862 1.00 98.69 775 VAL A C 1
ATOM 6068 O O . VAL A 1 775 ? 8.823 -6.977 -19.825 1.00 98.69 775 VAL A O 1
ATOM 6071 N N . LEU A 1 776 ? 10.099 -5.369 -18.908 1.00 98.69 776 LEU A N 1
ATOM 6072 C CA . LEU A 1 776 ? 10.759 -4.967 -20.156 1.00 98.69 776 LEU A CA 1
ATOM 6073 C C . LEU A 1 776 ? 11.512 -6.113 -20.843 1.00 98.69 776 LEU A C 1
ATOM 6075 O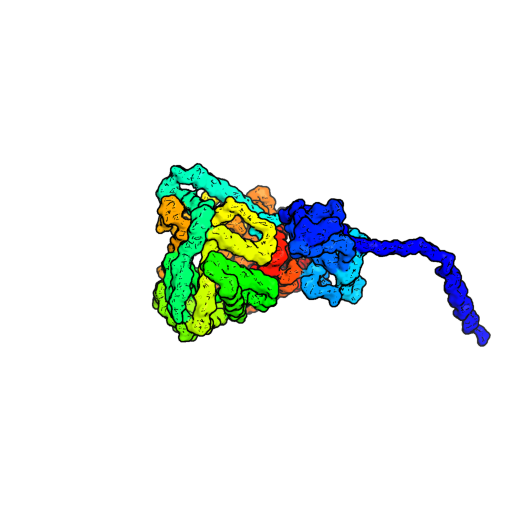 O . LEU A 1 776 ? 11.535 -6.189 -22.071 1.00 98.69 776 LEU A O 1
ATOM 6079 N N . ARG A 1 777 ? 12.069 -7.058 -20.076 1.00 98.31 777 ARG A N 1
ATOM 6080 C CA . ARG A 1 777 ? 12.809 -8.210 -20.623 1.00 98.31 777 ARG A CA 1
ATOM 6081 C C . ARG A 1 777 ? 11.951 -9.227 -21.388 1.00 98.31 777 ARG A C 1
ATOM 6083 O O . ARG A 1 777 ? 12.511 -10.178 -21.936 1.00 98.31 777 ARG A O 1
ATOM 6090 N N . ASN A 1 778 ? 10.629 -9.050 -21.438 1.00 98.62 778 ASN A N 1
ATOM 6091 C CA . ASN A 1 778 ? 9.734 -9.866 -22.263 1.00 98.62 778 ASN A CA 1
ATOM 6092 C C . ASN A 1 778 ? 9.592 -9.349 -23.707 1.00 98.62 778 ASN A C 1
ATOM 6094 O O . ASN A 1 778 ? 9.096 -10.085 -24.558 1.00 98.62 778 ASN A O 1
ATOM 6098 N N . PHE A 1 779 ? 10.040 -8.125 -24.013 1.00 98.38 779 PHE A N 1
ATOM 6099 C CA . PHE A 1 779 ? 9.745 -7.455 -25.287 1.00 98.38 779 PHE A CA 1
ATOM 6100 C C . PHE A 1 779 ? 10.975 -7.315 -26.176 1.00 98.38 779 PHE A C 1
ATOM 6102 O O . PHE A 1 779 ? 12.009 -6.831 -25.726 1.00 98.38 779 PHE A O 1
ATOM 6109 N N . GLN A 1 780 ? 10.873 -7.701 -27.451 1.00 98.06 780 GLN A N 1
ATOM 6110 C CA . GLN A 1 780 ? 12.010 -7.688 -28.381 1.00 98.06 780 GLN A CA 1
ATOM 6111 C C . GLN A 1 780 ? 12.541 -6.269 -28.630 1.00 98.06 780 GLN A C 1
ATOM 6113 O O . GLN A 1 780 ? 13.749 -6.081 -28.736 1.00 98.06 780 GLN A O 1
ATOM 6118 N N . GLU A 1 781 ? 11.666 -5.267 -28.633 1.00 98.31 781 GLU A N 1
ATOM 6119 C CA . GLU A 1 781 ? 11.993 -3.848 -28.779 1.00 98.31 781 GLU A CA 1
ATOM 6120 C C . GLU A 1 781 ? 13.010 -3.392 -27.723 1.00 98.31 781 GLU A C 1
ATOM 6122 O O . GLU A 1 781 ? 13.893 -2.580 -28.008 1.00 98.31 781 GLU A O 1
ATOM 6127 N N . PHE A 1 782 ? 12.939 -3.952 -26.511 1.00 98.69 782 PHE A N 1
ATOM 6128 C CA . PHE A 1 782 ? 13.899 -3.684 -25.443 1.00 98.69 782 PHE A CA 1
ATOM 6129 C C . PHE A 1 782 ? 15.274 -4.311 -25.733 1.00 98.69 782 PHE A C 1
ATOM 6131 O O . PHE A 1 782 ? 16.300 -3.647 -25.560 1.00 98.69 782 PHE A O 1
ATOM 6138 N N . TYR A 1 783 ? 15.309 -5.543 -26.259 1.00 98.75 783 TYR A N 1
ATOM 6139 C CA . TYR A 1 783 ? 16.555 -6.199 -26.687 1.00 98.75 783 TYR A CA 1
ATOM 6140 C C . TYR A 1 783 ? 17.211 -5.435 -27.831 1.00 98.75 783 TYR A C 1
ATOM 6142 O O . TYR A 1 783 ? 18.418 -5.214 -27.790 1.00 98.75 783 TYR A O 1
ATOM 6150 N N . ASP A 1 784 ? 16.431 -4.996 -28.817 1.00 98.31 784 ASP A N 1
ATOM 6151 C CA . ASP A 1 784 ? 16.937 -4.266 -29.981 1.00 98.31 784 ASP A CA 1
ATOM 6152 C C . ASP A 1 784 ? 17.462 -2.877 -29.587 1.00 98.31 784 ASP A C 1
ATOM 6154 O O . ASP A 1 784 ? 18.491 -2.431 -30.097 1.00 98.31 784 ASP A O 1
ATOM 6158 N N . THR A 1 785 ? 16.796 -2.209 -28.639 1.00 98.50 785 THR A N 1
ATOM 6159 C CA . THR A 1 785 ? 17.188 -0.874 -28.158 1.00 98.50 785 THR A CA 1
ATOM 6160 C C . THR A 1 785 ? 18.499 -0.902 -27.373 1.00 98.50 785 THR A C 1
ATOM 6162 O O . THR A 1 785 ? 19.329 -0.003 -27.531 1.00 98.50 785 THR A O 1
ATOM 6165 N N . TYR A 1 786 ? 18.703 -1.919 -26.529 1.00 98.44 786 TYR A N 1
ATOM 6166 C CA . TYR A 1 786 ? 19.864 -1.994 -25.633 1.00 98.44 786 TYR A CA 1
ATOM 6167 C C . TYR A 1 786 ? 20.910 -3.037 -26.040 1.00 98.44 786 TYR A C 1
ATOM 6169 O O . TYR A 1 786 ? 21.952 -3.114 -25.393 1.00 98.44 786 TYR A O 1
ATOM 6177 N N . GLY A 1 787 ? 20.689 -3.799 -27.111 1.00 98.19 787 GLY A N 1
ATOM 6178 C CA . GLY A 1 787 ? 21.604 -4.847 -27.571 1.00 98.19 787 GLY A CA 1
ATOM 6179 C C . GLY A 1 787 ? 21.805 -5.943 -26.526 1.00 98.19 787 GLY A C 1
ATOM 6180 O O . GLY A 1 787 ? 22.944 -6.233 -26.172 1.00 98.19 787 GLY A O 1
ATOM 6181 N N . ILE A 1 788 ? 20.709 -6.480 -25.983 1.00 98.50 788 ILE A N 1
ATOM 6182 C CA . ILE A 1 788 ? 20.749 -7.537 -24.959 1.00 98.50 788 ILE A CA 1
ATOM 6183 C C . ILE A 1 788 ? 21.036 -8.884 -25.626 1.00 98.50 788 ILE A C 1
ATOM 6185 O O . ILE A 1 788 ? 20.338 -9.283 -26.561 1.00 98.50 788 ILE A O 1
ATOM 6189 N N . GLU A 1 789 ? 22.029 -9.604 -25.112 1.00 97.62 789 GLU A N 1
ATOM 6190 C CA . GLU A 1 789 ? 22.493 -10.886 -25.649 1.00 97.62 789 GLU A CA 1
ATOM 6191 C C . GLU A 1 789 ? 22.520 -11.983 -24.572 1.00 97.62 789 GLU A C 1
ATOM 6193 O O . GLU A 1 789 ? 22.400 -11.725 -23.374 1.00 97.62 789 GLU A O 1
ATOM 6198 N N . GLU A 1 790 ? 22.675 -13.240 -24.997 1.00 97.06 790 GLU A N 1
ATOM 6199 C CA . GLU A 1 790 ? 22.839 -14.363 -24.071 1.00 97.06 790 GLU A CA 1
ATOM 6200 C C . GLU A 1 790 ? 24.058 -14.131 -23.158 1.00 97.06 790 GLU A C 1
ATOM 6202 O O . GLU A 1 790 ? 25.171 -13.888 -23.626 1.00 97.06 790 GLU A O 1
ATOM 6207 N N . GLY A 1 791 ? 23.844 -14.225 -21.844 1.00 94.94 791 GLY A N 1
ATOM 6208 C CA . GLY A 1 791 ? 24.861 -13.965 -20.821 1.00 94.94 791 GLY A CA 1
ATOM 6209 C C . GLY A 1 791 ? 24.681 -12.642 -20.072 1.00 94.94 791 GLY A C 1
ATOM 6210 O O . GLY A 1 791 ? 25.246 -12.507 -18.987 1.00 94.94 791 GLY A O 1
ATOM 6211 N N . ASP A 1 792 ? 23.871 -11.716 -20.590 1.00 97.94 792 ASP A N 1
ATOM 6212 C CA . ASP A 1 792 ? 23.424 -10.537 -19.843 1.00 97.94 792 ASP A CA 1
ATOM 6213 C C . ASP A 1 792 ? 22.383 -10.923 -18.779 1.00 97.94 792 ASP A C 1
ATOM 6215 O O . ASP A 1 792 ? 21.575 -11.833 -18.987 1.00 97.94 792 ASP A O 1
ATOM 6219 N N . MET A 1 793 ? 22.353 -10.227 -17.635 1.00 96.62 793 MET A N 1
ATOM 6220 C CA . MET A 1 793 ? 21.453 -10.616 -16.532 1.00 96.62 793 MET A CA 1
ATOM 6221 C C . MET A 1 793 ? 19.961 -10.452 -16.855 1.00 96.62 793 MET A C 1
ATOM 6223 O O . MET A 1 793 ? 19.143 -11.204 -16.318 1.00 96.62 793 MET A O 1
ATOM 6227 N N . LEU A 1 794 ? 19.590 -9.508 -17.730 1.00 98.00 794 LEU A N 1
ATOM 6228 C CA . LEU A 1 794 ? 18.201 -9.345 -18.174 1.00 98.00 794 LEU A CA 1
ATOM 6229 C C . LEU A 1 794 ? 17.824 -10.245 -19.351 1.00 98.00 794 LEU A C 1
ATOM 6231 O O . LEU A 1 794 ? 16.647 -10.290 -19.707 1.00 98.00 794 LEU A O 1
ATOM 6235 N N . TYR A 1 795 ? 18.757 -11.001 -19.933 1.00 98.31 795 TYR A N 1
ATOM 6236 C CA . TYR A 1 795 ? 18.432 -11.902 -21.033 1.00 98.31 795 TYR A CA 1
ATOM 6237 C C . TYR A 1 795 ? 17.434 -12.976 -20.595 1.00 98.31 795 TYR A C 1
ATOM 6239 O O . TYR A 1 795 ? 17.602 -13.629 -19.565 1.00 98.31 795 TYR A O 1
ATOM 6247 N N . LEU A 1 796 ? 16.389 -13.159 -21.391 1.00 97.38 796 LEU A N 1
ATOM 6248 C CA . LEU A 1 796 ? 15.431 -14.248 -21.300 1.00 97.38 796 LEU A CA 1
ATOM 6249 C C . LEU A 1 796 ? 15.315 -14.874 -22.692 1.00 97.38 796 LEU A C 1
ATOM 6251 O O . LEU A 1 796 ? 15.162 -14.151 -23.691 1.00 97.38 796 LEU A O 1
ATOM 6255 N N . ALA A 1 797 ? 15.421 -16.204 -22.764 1.00 97.19 797 ALA A N 1
ATOM 6256 C CA . ALA A 1 797 ? 15.281 -16.914 -24.029 1.00 97.19 797 ALA A CA 1
ATOM 6257 C C . ALA A 1 797 ? 13.899 -16.606 -24.636 1.00 97.19 797 ALA A C 1
ATOM 6259 O O . ALA A 1 797 ? 12.939 -16.453 -23.878 1.00 97.19 797 ALA A O 1
ATOM 6260 N N . PRO A 1 798 ? 13.763 -16.469 -25.969 1.00 96.50 798 PRO A N 1
ATOM 6261 C CA . PRO A 1 798 ? 12.491 -16.099 -26.591 1.00 96.50 798 PRO A CA 1
ATOM 6262 C C . PRO A 1 798 ? 11.294 -16.956 -26.156 1.00 96.50 798 PRO A C 1
ATOM 6264 O O . PRO A 1 798 ? 10.196 -16.429 -26.019 1.00 96.50 798 PRO A O 1
ATOM 6267 N N . GLU A 1 799 ? 11.507 -18.250 -25.920 1.00 95.12 799 GLU A N 1
ATOM 6268 C CA . GLU A 1 799 ? 10.506 -19.211 -25.444 1.00 95.12 799 GLU A CA 1
ATOM 6269 C C . GLU A 1 799 ? 10.089 -19.041 -23.975 1.00 95.12 799 GLU A C 1
ATOM 6271 O O . GLU A 1 799 ? 9.005 -19.492 -23.610 1.00 95.12 799 GLU A O 1
ATOM 6276 N N . ASP A 1 800 ? 10.914 -18.382 -23.159 1.00 96.31 800 ASP A N 1
ATOM 6277 C CA . ASP A 1 800 ? 10.651 -18.129 -21.738 1.00 96.31 800 ASP A CA 1
ATOM 6278 C C . ASP A 1 800 ? 9.997 -16.754 -21.509 1.00 96.31 800 ASP A C 1
ATOM 6280 O O . ASP A 1 800 ? 9.556 -16.448 -20.402 1.00 96.31 800 ASP A O 1
ATOM 6284 N N . ARG A 1 801 ? 9.926 -15.903 -22.545 1.00 97.44 801 ARG A N 1
ATOM 6285 C CA . ARG A 1 801 ? 9.284 -14.584 -22.465 1.00 97.44 801 ARG A CA 1
ATOM 6286 C C . ARG A 1 801 ? 7.777 -14.732 -22.324 1.00 97.44 801 ARG A C 1
ATOM 6288 O O . ARG A 1 801 ? 7.121 -15.431 -23.098 1.00 97.44 801 ARG A O 1
ATOM 6295 N N . VAL A 1 802 ? 7.219 -14.015 -21.359 1.00 96.25 802 VAL A N 1
ATOM 6296 C CA . VAL A 1 802 ? 5.814 -14.127 -20.981 1.00 96.25 802 VAL A CA 1
ATOM 6297 C C . VAL A 1 802 ? 4.985 -13.055 -21.677 1.00 96.25 802 VAL A C 1
ATOM 6299 O O . VAL A 1 802 ? 5.329 -11.875 -21.679 1.00 96.25 802 VAL A O 1
ATOM 6302 N N . THR A 1 803 ? 3.859 -13.469 -22.257 1.00 89.94 803 THR A N 1
ATOM 6303 C CA . THR A 1 803 ? 2.842 -12.575 -22.826 1.00 89.94 803 THR A CA 1
ATOM 6304 C C . THR A 1 803 ? 1.448 -13.100 -22.496 1.00 89.94 803 THR A C 1
ATOM 6306 O O . THR A 1 803 ? 1.156 -14.290 -22.679 1.00 89.94 803 THR A O 1
ATOM 6309 N N . VAL A 1 804 ? 0.577 -12.213 -22.010 1.00 94.94 804 VAL A N 1
ATOM 6310 C CA . VAL A 1 804 ? -0.817 -12.539 -21.677 1.00 94.94 804 VAL A CA 1
ATOM 6311 C C . VAL A 1 804 ? -1.753 -11.909 -22.703 1.00 94.94 804 VAL A C 1
ATOM 6313 O O . VAL A 1 804 ? -2.233 -12.608 -23.598 1.00 94.94 804 VAL A O 1
ATOM 6316 N N . TRP A 1 805 ? -1.957 -10.597 -22.573 1.00 94.56 805 TRP A N 1
ATOM 6317 C CA . TRP A 1 805 ? -2.829 -9.771 -23.402 1.00 94.56 805 TRP A CA 1
ATOM 6318 C C . TRP A 1 805 ? -2.141 -9.248 -24.638 1.00 94.56 805 TRP A C 1
ATOM 6320 O O . TRP A 1 805 ? -0.893 -9.125 -24.635 1.00 94.56 805 TRP A O 1
#

Sequence (805 aa):
MTGLKRKIVSVFLCFVLIFSVLPVYAAESVQYVTREQAVARLLETIGTGALSKTEGDISVFSDADRVSPEFADELGIAVANGIIDGIPGSELNPSENITRLEFAVIISRSIRELPIVKPKLAFSDVPAENAGDVSRLVQAGIINGYGNGNFGAEDFLTQNQLNIILDRIEKLSETRPQDDFYYAVNKDWLKTAKLPAGYPTYSSFSEVDINNSNKLKAIVKDLIDNADTWQEGTIEQKMADFYSTIVDVENRNKEGIEPIKPYLDRISEAKTVQELIDISAQFENEIGLSLLFGFGPSIDFVDSSRYVLYGSGLSTALPSVYMLNENPQIKALYENFIAQMFILTGSTEESALKSAQDIYAFEKIVAASTLSNEEASRVENIYNPMTVDEVADMFKGVDIKKYLKDLGYENVENVIITDVGLMRKTGELMTDENLEVLKDYARYYLVINTASFLSEDLENAINAFNSAFMGIDSTLSQEDKAFNMLNSVMSSYLGRIYVERYFSEEAKKDVEDIVSEIIAAFEKRIQALDWMTDETKAAAISKLKAIKLKIGYPDTWEDPLSNIEIKSYDEGGSLLGNILAITAAQAKYSKSLLSKPVDKSKWSIPPHMVNAFYNATSNEIIFPAGILQAPFYDVNASREQNLGGIGTVIAHEITHAFDNNGAQFDKDGNMKNWWKDEDYITFQQKCQQVIDLYEGLEIAPGAVVSGALTLSENVADIGAMACILDIAANMEDVNYKELFESNARIWRMTATNQIYQLLATQDVHAPNKFRVNQVLRNFQEFYDTYGIEEGDMLYLAPEDRVTVW

Secondary structure (DSSP, 8-state):
--SSSSSSHHHHHSSSSSSS-----------BPBHHHHHHHHHHHH-STT-S-S---GGGSTTGGGS-GGGHHHHHHHHHTTSS---TTS---TTSBPBHHHHHHHHHHH-S-----S-----TTS-GGGHHHHHHHHHTTS----SSS---TTSBPBHHHHHHHHHHHHGGGG--TTT-HHHHHHHHHHTT-PPPTT-SEEEHHHHHHHHHHHHHHHHHHHHHHTGGGSPTTSHHHHHHHHHHHHH-HHHHHHHTTTTTHHHHHHHHH--SHHHHHHHHHHHHHHHS--SS-EEEEEE-SS-TTBEEEEEE----SS-HHHHHS--HHHHHHHHHHHHHHHHHTT--HHHHHHHHHHHHHHHHHHHTTSPPHHHHTSTTTS-EEEEHHHHHTT-SSS-HHHHHHHTT-TT--EEEES-HHHHHHHHHH-SGGGHHHHHHHHHHHHHHHHGGGS-HHHHHHHHHHHHHHHT--SPPPHHHHHHHHHHHHHHHHHHHHHHHHH--HHHHHHHHHHHHHHHHHHHHHHHH-SSS-HHHHHHHHHHHTT-EEEEES-SS---TTTT-----TTTT--HHHHHHHHHHHHHHHHHHGGGSB--TTS-SS-TT-S--EEETTTTEEEEETTTSSTTT--TTS-HHHHIIIIIHHHHHHHHTTSSTTGGGB-TTS-B---S-HHHHHHHHHHHHHHHHHHTT-EEETTEEPPTTTTHHHHHHHHHHHHHHHHHHTTSTT--HHHHHHHHHHHT-EEE-HHHHHHHHHH-SSPPHHHHHHHHHTT-HHHHHHHT--TTSTT---GGG-----

Organism: NCBI:txid84032

Radius of gyration: 30.65 Å; Cα contacts (8 Å, |Δi|>4): 1267; chains: 1; bounding box: 107×89×74 Å

Foldseek 3Di:
DDDPPPVPVVVVVVVPVVPPDDPPPPPPDFAFDFQLRLQQLLCVLLDCQQAQDQAADPVQEPCLVVRDPVRNSSVRSCDLQVLQDDDRHHHSRRGDFDFPLNSLSSNQSVQQFAFQFDDFAAAPPHDPLCRQSNRRCVRSVLADQPPPRHNRRGHGHTPVNSVSSSVSVNCSCVDACLFFVLCVLCVVVSSNVYAPFLGQKDALLNVLLVVLLVVLLVVLVVLQVCQVPDDPLDPSVLLNQLLLQLLPLVVLQVCQCVVCVVLLVQLVPDQWLQSNLLSQLVCCQQQVDRLFWDKFWDQAQFHNFAIAIATEGGAAPDQLVLLQVPPVVLLVLQLVLQLLLVVSVPDDSVVSSVLSVLLSVVNNLLSVQDDALLQLLAPVLQFAKDFPVVLCVLAPRYRVCVSCVSNVNNVHGIYGYGRPRSSSVRNVCSGSVNSVSSSSSSSSSSSLVCQSFHHPSSVVSVSVSCCVLFVRSRHDDSSRSSSVVSCVQPVQVSLVVSCVPPNDPVLQVVVVVLLVLLLVLVLVVLVPDPQADPQLSVQLNLLSVLAAEATAAAPDGDDLCSVPDRHHVVRVAHNSRSSSSSSSSVSVVRSCRNVDTDDLSDDPDRLLNQAKAADLSANYIHHRSSNCDPPQHDPPDDPLLVCLHVQLRSQLNSLLCPFSRNCQGGSRRHRHDSGDPSSVVVLVVLLVLQQVLQAQDARGRQLGAGSSLQSSNSSSLLRSVVSSVSVQVPDDPGDNVSNLSSNSRNLGMGGDRSVSNVCRRNPNHDRSSCSRLSNLLLDVSSCVNSVNDPPHNSHDDNVSRGDRD

pLDDT: mean 93.33, std 10.4, range [35.16, 98.88]

Nearest PDB structures (foldseek):
  4iuw-assembly1_A  TM=9.281E-01  e=1.073E-39  Lacticaseibacillus rhamnosus HN001
  4cth-assembly1_A-2  TM=9.067E-01  e=1.584E-37  Homo sapiens
  6sh2-assembly1_AAA  TM=9.062E-01  e=2.622E-37  Homo sapiens
  6svy-assembly1_A  TM=9.047E-01  e=1.565E-36  Homo sapiens
  5v48-assembly1_B  TM=9.017E-01  e=1.412E-35  Oryctolagus cuniculus

InterPro domains:
  IPR000718 Peptidase M13 [PS51885] (155-805)
  IPR000718 Peptidase M13 [PTHR11733] (172-792)
  IPR000718 Peptidase M13 [cd08662] (176-803)
  IPR001119 S-layer homology domain [PF00395] (61-104)
  IPR001119 S-layer homology domain [PF00395] (123-159)
  IPR001119 S-layer homology domain [PS51272] (58-121)
  IPR008753 Peptidase M13, N-terminal domain [PF05649] (177-554)
  IPR018497 Peptidase M13, C-terminal domain [PF01431] (611-802)
  IPR018497 Peptidase M13, C-terminal domain [PR00786] (603-615)
  IPR018497 Peptidase M13, C-terminal domain [PR00786] (621-633)
  IPR018497 Peptidase M13, C-terminal domain [PR00786] (642-658)
  IPR018497 Peptidase M13, C-terminal domain [PR00786] (713-724)
  IPR024079 Metallopeptidase, catalytic domain superfamily [G3DSA:3.40.390.10] (174-805)
  IPR042089 Peptidase M13, domain 2 [G3DSA:1.10.1380.10] (203-598)

Solvent-accessible surface area (backbone atoms only — not comparable to full-atom values): 42922 Å² total; per-residue (Å²): 141,91,77,79,80,70,69,66,64,62,61,63,62,64,68,69,75,76,76,77,76,75,77,79,68,71,77,73,75,86,49,66,32,29,36,42,58,52,52,29,54,48,44,70,67,69,53,66,56,39,48,81,41,88,63,45,76,50,77,51,28,70,47,44,88,63,47,56,82,93,37,45,66,48,49,8,23,31,45,55,58,59,35,47,80,75,59,81,64,35,70,77,56,39,76,41,69,28,27,42,43,60,52,38,47,32,52,44,58,68,46,78,80,76,47,49,68,46,75,82,61,80,43,81,60,50,57,79,93,47,40,41,37,50,23,53,36,33,10,45,60,41,48,75,54,77,83,79,54,37,54,50,35,85,41,66,31,35,52,68,56,52,54,53,34,52,56,37,57,61,48,56,79,67,47,46,57,44,30,28,40,39,44,43,76,38,45,73,53,67,52,43,55,44,51,49,65,53,36,42,50,36,30,45,51,48,54,40,39,52,52,45,49,54,56,49,49,51,50,52,48,55,42,50,81,43,44,94,72,49,54,92,88,39,71,63,32,42,51,31,30,48,44,50,28,60,70,39,54,67,61,28,48,72,48,39,58,62,90,53,42,70,58,49,51,55,50,69,66,43,86,40,38,46,50,44,51,55,49,37,35,48,36,31,67,68,37,37,45,68,51,59,53,48,75,47,60,41,71,28,54,72,46,36,59,31,36,39,42,34,36,46,34,61,72,55,97,59,62,40,68,66,56,69,66,66,47,66,67,60,50,50,55,49,33,51,48,47,16,48,57,34,37,79,71,74,41,52,70,71,59,13,46,49,51,15,53,48,39,52,55,50,33,38,58,46,32,75,36,46,73,51,62,53,52,60,68,35,60,76,63,38,62,39,80,38,42,50,66,63,55,33,68,37,27,83,57,42,65,50,66,56,48,39,36,70,66,72,44,69,85,57,62,56,33,30,28,42,40,64,60,26,34,38,49,36,22,68,56,44,27,65,91,40,32,66,55,52,38,50,42,31,46,49,45,52,45,70,78,41,23,80,50,36,17,64,70,48,30,49,52,52,51,50,48,52,23,66,65,33,58,35,93,46,69,59,51,72,67,54,51,41,50,52,55,46,43,74,77,43,32,61,63,53,17,50,55,46,41,79,74,74,58,55,72,65,61,45,52,54,50,53,51,52,51,54,50,48,54,55,41,44,46,55,46,55,70,65,45,88,77,51,53,75,65,39,37,52,46,52,46,54,26,61,74,44,50,41,83,44,63,32,60,75,97,70,85,85,68,90,58,72,91,54,84,62,39,29,58,92,76,71,38,37,46,47,56,42,49,32,54,51,37,18,52,50,40,55,53,47,63,54,39,55,82,37,71,57,68,80,85,64,77,94,66,42,23,53,43,58,55,74,44,55,41,53,50,63,24,28,37,39,37,25,44,34,38,69,34,68,80,27,26,53,99,84,53,55,68,43,35,30,38,25,15,41,44,28,56,51,33,20,34,58,27,38,56,60,18,85,56,22,53,39,32,41,46,73,4,23,55,40,92,68,66,48,71,71,39,47,55,52,49,52,55,40,51,49,50,52,18,66,74,38,47,71,44,66,84,43,66,84,11,48,32,48,13,69,40,15,35,48,46,53,48,8,48,42,29,5,51,50,41,45,49,61,53,47,74,72,45,82,87,61,54,63,65,51,17,54,51,28,35,40,53,48,42,40,68,53,54,28,66,46,39,43,34,48,38,37,66,69,43,44,58,60,60,46,59,48,63,36,45,65,39,49,46,45,41,67,70,50,32,69,71,64,67,54,46,94,88,37,64,47,52,57,59,81,89,73,40,68,72,81,106